Protein AF-0000000083209883 (afdb_homodimer)

Radius of gyration: 36.3 Å; Cα contacts (8 Å, |Δi|>4): 2370; chains: 2; bounding box: 88×100×127 Å

Solvent-accessible surface area (backbone atoms only — not comparable to full-atom values): 77616 Å² total; per-residue (Å²): 137,83,76,78,74,80,66,80,69,80,66,53,58,49,56,51,51,27,48,61,36,44,75,73,72,37,66,43,57,63,56,44,74,67,41,57,69,65,57,33,43,52,52,49,49,51,47,49,50,51,49,53,57,46,39,75,71,46,84,61,83,65,32,64,48,44,60,61,19,46,62,45,52,48,49,30,54,75,56,65,49,59,70,67,45,45,64,54,44,38,41,37,51,60,72,66,64,85,51,58,62,60,54,44,50,46,44,37,45,43,45,63,72,52,56,75,68,85,64,71,46,53,63,82,67,67,39,64,56,70,53,74,77,81,67,79,63,73,85,55,48,63,64,21,51,51,59,62,41,50,41,25,29,24,34,44,15,76,62,41,66,58,49,54,50,56,72,65,65,54,75,50,71,67,72,46,55,86,40,48,66,60,51,50,51,59,57,68,50,82,79,88,55,41,41,49,70,51,41,49,53,57,50,46,54,52,52,50,48,51,49,50,52,48,41,69,73,37,69,84,53,81,75,54,45,41,85,44,64,57,92,54,61,42,36,94,56,95,67,87,49,71,55,59,32,27,38,26,54,36,62,93,69,80,77,52,40,49,70,36,59,54,31,49,37,27,69,32,46,39,64,88,42,44,66,58,29,52,53,55,41,48,56,51,48,34,51,34,45,57,58,34,79,58,48,59,28,42,42,34,39,33,29,18,38,58,29,34,29,50,35,41,34,30,41,56,28,32,44,21,22,44,80,39,46,35,70,74,43,71,66,40,36,48,52,51,50,46,50,52,48,43,70,60,65,53,57,60,51,80,49,21,34,49,73,66,54,42,71,39,58,48,98,82,40,88,64,60,56,69,40,43,30,38,74,42,80,49,92,95,43,76,41,49,33,34,49,42,61,95,65,38,66,69,40,73,48,45,47,59,53,47,41,58,40,34,27,32,37,26,20,38,66,97,35,79,84,48,49,28,28,41,36,38,33,34,36,55,69,89,54,80,61,40,50,61,56,34,42,52,43,41,74,67,62,40,48,12,45,55,35,56,69,44,61,48,71,42,60,56,95,90,32,67,40,26,42,50,61,49,74,52,59,58,64,75,52,44,83,18,54,52,41,55,86,62,92,63,88,80,78,76,58,75,50,69,81,71,57,58,29,28,39,32,39,35,35,27,51,58,73,62,38,50,50,68,68,58,90,44,66,66,57,43,48,50,34,50,44,37,30,53,52,12,50,53,39,36,41,74,71,31,32,42,53,58,48,50,38,61,85,27,33,27,34,21,89,82,52,84,46,81,53,51,30,9,23,34,52,78,52,73,71,35,42,62,43,77,73,78,56,69,65,64,30,64,47,44,52,47,51,74,83,24,51,23,51,49,51,45,62,63,72,48,60,73,48,73,62,39,38,53,44,4,49,53,43,36,52,52,48,38,34,26,50,34,58,66,91,54,41,49,78,73,39,48,73,59,64,48,46,71,76,42,51,50,59,60,42,25,43,38,49,50,39,37,48,75,39,46,65,68,55,51,70,44,29,13,66,77,42,53,71,34,59,46,58,52,49,30,51,48,53,52,32,54,52,67,66,36,93,55,48,82,76,48,53,67,72,58,50,52,50,57,55,49,49,42,44,51,53,28,60,59,51,51,65,54,73,76,96,135,84,75,76,74,78,66,78,69,79,67,52,58,48,54,50,51,27,47,60,36,44,74,71,72,36,67,45,57,63,55,42,73,68,41,58,66,66,57,31,43,53,52,49,50,50,47,47,50,50,49,53,56,46,41,74,69,46,83,64,81,64,33,63,48,45,60,62,17,45,62,46,53,48,50,30,53,74,55,64,48,57,69,66,44,46,65,54,44,38,40,38,51,59,72,66,62,85,51,57,61,59,54,41,51,46,44,36,45,43,45,65,72,52,57,73,67,84,63,71,46,54,63,84,66,68,40,63,54,69,53,74,77,80,68,79,61,72,84,55,48,64,64,20,51,51,59,61,40,49,41,27,29,24,33,43,14,75,62,41,65,59,49,54,49,57,73,64,65,56,75,46,69,66,73,46,54,85,41,48,65,59,50,51,50,59,57,68,50,82,80,88,54,40,42,51,69,51,40,48,54,55,50,48,53,52,52,50,50,52,51,49,51,49,43,69,73,37,72,86,54,82,74,56,45,39,84,43,63,57,90,52,61,43,36,93,56,93,66,86,48,69,54,59,31,28,38,24,54,37,56,98,68,83,76,52,39,49,72,36,58,54,32,50,36,27,66,32,46,39,65,88,39,45,63,59,31,51,53,55,41,48,56,52,49,34,52,35,45,56,57,34,79,58,48,59,28,43,42,36,38,31,28,19,37,58,28,33,29,50,35,42,34,30,41,54,27,31,45,21,24,45,79,39,46,37,70,76,41,71,64,40,36,48,52,51,50,46,51,52,48,43,71,61,65,51,59,60,51,80,49,21,35,49,73,66,55,41,72,37,58,48,99,84,39,89,66,60,55,71,42,41,30,38,74,40,80,47,91,92,42,78,41,50,33,34,48,41,61,93,65,37,67,68,40,73,46,47,46,56,53,47,41,59,40,33,28,32,36,26,20,37,65,98,34,79,83,48,48,29,27,41,36,38,32,33,37,54,69,89,53,78,60,43,50,60,54,34,42,53,42,42,73,67,61,40,46,12,43,55,35,54,70,43,62,46,69,42,60,59,95,89,32,67,40,26,44,50,62,49,73,52,59,57,64,74,50,39,81,19,54,52,41,56,88,60,94,63,88,82,76,73,55,74,50,70,81,70,55,57,28,30,38,32,38,33,35,27,50,58,74,63,40,49,50,67,68,57,89,44,65,65,57,45,47,50,35,50,44,36,30,52,51,13,49,52,40,36,40,74,73,32,31,43,54,58,49,51,39,62,86,26,32,28,35,21,90,82,49,85,45,80,52,52,30,10,23,34,52,77,50,73,73,34,40,63,42,78,73,77,55,69,63,66,31,63,47,43,53,48,52,74,84,24,49,23,53,49,51,44,62,64,75,48,60,72,48,74,62,39,38,54,44,6,48,53,42,36,52,50,47,38,34,26,49,34,60,65,92,53,40,47,78,71,41,50,73,60,62,49,47,74,76,42,52,50,59,59,42,26,44,40,49,50,38,37,49,75,38,45,64,67,54,52,71,43,28,13,65,78,42,53,72,34,58,45,58,52,51,30,52,49,51,52,32,53,53,66,66,36,94,57,48,83,76,49,54,68,71,57,50,51,48,57,54,49,47,42,44,50,53,29,60,59,52,50,65,54,72,77,96

pLDDT: mean 81.09, std 17.44, range [23.09, 98.75]

Secondary structure (DSSP, 8-state):
------------HHHHHHHHHHTTT--SHHHHHTS-HHHHHHHHHHHHHHHHHHHHH--STHHHHHHHHHHHHHHHHHTT--GGGHHHHHHHHSS----HHHHHHHHHHHHHHS---------SS--TTTS-TT---GGGHHHHHHHHHTTTEEEEETTHHHHHHHHTT--HHHHHGGGHHHHHHHHHS-----SHHHHHHHHHHHHHHHHHHHHHH-TTS---EEEE--SSPPBSSSS-----EEEEE--SS---BGGGEEEEEEEESSGGGHHHHHHHHHHHHHHHHHH-TTBSEEEEEEEETTEEEEEEEETTEEEEE--EETTT-HHHHHHHHHHHHHHHHS-TTTTTB-TTEEEE--SS-SSS-SEEEEEE--TTS-EEEEE-STT--SEE--SSSS---EEEEEEETTEEEEEEEEEEEEEETTSPPHHHHHHHHHHTT-TTBPPEEEEEE-EETTEE-BIIIIISTT---TTSEE--SS-----SSS-TT---EEEEEEEES---EEGGG--SHHHHHHHHHHHHHHHHHHHHTTEE-----GGGEEE-TT---TTTSEEE---TT-EESS---HHHHT---S-GGGS-HHHHTT-S---HHHHHHHHHHHHHHHHHH-SGGG--GGGHHHHGGGGS-HHHHHHHHHHHHH-THHHHTTS-HHHHT-HHHHHHHHHHHHHHT-TTTTTS-HHHHHHHHHHHHHHHHHHHHHHT-/------------HHHHHHHHHHTTT--SHHHHHTS-HHHHHHHHHHHHHHHHHHHHH--STHHHHHHHHHHHHHHHHHTT--GGGHHHHHHHHSS---SHHHHHHHHHHHHHHS---------SS--TTTS-TT---GGGHHHHHHHHHTTTEEEEETTHHHHHHHHTT--HHHHHGGGHHHHHHHHHS-----SHHHHHHHHHHHHHHHHHHHHHH-TTS---EEEE--SSPPBSSSS-----EEEEE--SS---BGGGEEEEEEEESSGGGHHHHHHHHHHHHHHHHHH-TTBSEEEEEEEETTEEEEEEEETTEEEEE--EETTT-HHHHHHHHHHHHHHHHS-TTTTTB-TTEEEE--SS-SSS-SEEEEEE--TTS-EEEEE-STT--SEE--SSSS---EEEEEEETTEEEEEEEEEEEEEETTSPPHHHHHHHHHHTT-TTBPPEEEEEE-EETTEE-BIIIIISTT---TTSEE--SS-----SSS-TT---EEEEEEEES---EEGGG--SHHHHHHHHHHHHHHHHHHHHTTEE-----GGGEEE-TT---TTTSEEE---TT-EESS---HHHHT---S-GGGS-HHHHTT-S---HHHHHHHHHHHHHHHHHH-SGGG--GGGHHHHGGGGS-HHHHHHHHHHHHH-THHHHTTS-HHHHT-HHHHHHHHHHHHHHT-TTTTTS-HHHHHHHHHHHHHHHHHHHHHHT-

Organism: NCBI:txid56615

Structure (mmCIF, N/CA/C/O backbone):
data_AF-0000000083209883-model_v1
#
loop_
_entity.id
_entity.type
_entity.pdbx_description
1 polymer 'Fungal-type protein kinase domain-containing protein'
#
loop_
_atom_site.group_PDB
_atom_site.id
_atom_site.type_symbol
_atom_site.label_atom_id
_atom_site.label_alt_id
_atom_site.label_comp_id
_atom_site.label_asym_id
_atom_site.label_entity_id
_atom_site.label_seq_id
_atom_site.pdbx_PDB_ins_code
_atom_site.Cartn_x
_atom_site.Cartn_y
_atom_site.Cartn_z
_atom_site.occupancy
_atom_site.B_iso_or_equiv
_atom_site.auth_seq_id
_atom_site.auth_comp_id
_atom_site.auth_asym_id
_atom_site.auth_atom_id
_atom_site.pdbx_PDB_model_num
ATOM 1 N N . MET A 1 1 ? 6.473 0.546 66.125 1 23.17 1 MET A N 1
ATOM 2 C CA . MET A 1 1 ? 6.062 -0.687 65.438 1 23.17 1 MET A CA 1
ATOM 3 C C . MET A 1 1 ? 6.309 -0.606 63.969 1 23.17 1 MET A C 1
ATOM 5 O O . MET A 1 1 ? 5.859 0.335 63.312 1 23.17 1 MET A O 1
ATOM 9 N N . ASP A 1 2 ? 7.434 -1.221 63.438 1 25.31 2 ASP A N 1
ATOM 10 C CA . ASP A 1 2 ? 8.203 -1.199 62.219 1 25.31 2 ASP A CA 1
ATOM 11 C C . ASP A 1 2 ? 7.41 -1.806 61.062 1 25.31 2 ASP A C 1
ATOM 13 O O . ASP A 1 2 ? 6.941 -2.941 61.156 1 25.31 2 ASP A O 1
ATOM 17 N N . GLN A 1 3 ? 6.598 -1.039 60.344 1 27.09 3 GLN A N 1
ATOM 18 C CA . GLN A 1 3 ? 5.707 -1.506 59.281 1 27.09 3 GLN A CA 1
ATOM 19 C C . GLN A 1 3 ? 6.477 -2.275 58.219 1 27.09 3 GLN A C 1
ATOM 21 O O . GLN A 1 3 ? 7.496 -1.797 57.719 1 27.09 3 GLN A O 1
ATOM 26 N N . PRO A 1 4 ? 6.395 -3.662 58.25 1 25.89 4 PRO A N 1
ATOM 27 C CA . PRO A 1 4 ? 7.191 -4.531 57.375 1 25.89 4 PRO A CA 1
ATOM 28 C C . PRO A 1 4 ? 7.102 -4.133 55.906 1 25.89 4 PRO A C 1
ATOM 30 O O . PRO A 1 4 ? 6.059 -3.658 55.469 1 25.89 4 PRO A O 1
ATOM 33 N N . ALA A 1 5 ? 8.219 -3.688 55.344 1 28.86 5 ALA A N 1
ATOM 34 C CA . ALA A 1 5 ? 8.508 -3.336 53.969 1 28.86 5 ALA A CA 1
ATOM 35 C C . ALA A 1 5 ? 8.047 -4.434 53 1 28.86 5 ALA A C 1
ATOM 37 O O . ALA A 1 5 ? 8.406 -5.602 53.156 1 28.86 5 ALA A O 1
ATOM 38 N N . ILE A 1 6 ? 6.836 -4.395 52.562 1 25.73 6 ILE A N 1
ATOM 39 C CA . ILE A 1 6 ? 6.301 -5.332 51.562 1 25.73 6 ILE A CA 1
ATOM 40 C C . ILE A 1 6 ? 7.258 -5.43 50.375 1 25.73 6 ILE A C 1
ATOM 42 O O . ILE A 1 6 ? 7.438 -4.465 49.656 1 25.73 6 ILE A O 1
ATOM 46 N N . VAL A 1 7 ? 8.453 -6.008 50.656 1 26.98 7 VAL A N 1
ATOM 47 C CA . VAL A 1 7 ? 9.367 -6.309 49.562 1 26.98 7 VAL A CA 1
ATOM 48 C C . VAL A 1 7 ? 8.625 -7.055 48.469 1 26.98 7 VAL A C 1
ATOM 50 O O . VAL A 1 7 ? 8.047 -8.117 48.719 1 26.98 7 VAL A O 1
ATOM 53 N N . LEU A 1 8 ? 8.016 -6.402 47.656 1 30.52 8 LEU A N 1
ATOM 54 C CA . LEU A 1 8 ? 7.449 -7.055 46.5 1 30.52 8 LEU A CA 1
ATOM 55 C C . LEU A 1 8 ? 8.422 -8.078 45.906 1 30.52 8 LEU A C 1
ATOM 57 O O . LEU A 1 8 ? 9.492 -7.711 45.406 1 30.52 8 LEU A O 1
ATOM 61 N N . VAL A 1 9 ? 8.656 -9.125 46.656 1 34.56 9 VAL A N 1
ATOM 62 C CA . VAL A 1 9 ? 9.508 -10.258 46.312 1 34.56 9 VAL A CA 1
ATOM 63 C C . VAL A 1 9 ? 9.258 -10.641 44.844 1 34.56 9 VAL A C 1
ATOM 65 O O . VAL A 1 9 ? 8.117 -10.891 44.438 1 34.56 9 VAL A O 1
ATOM 68 N N . LYS A 1 10 ? 10.125 -10.297 44.031 1 49.69 10 LYS A N 1
ATOM 69 C CA . LYS A 1 10 ? 10.203 -10.703 42.625 1 49.69 10 LYS A CA 1
ATOM 70 C C . LYS A 1 10 ? 10.047 -12.219 42.5 1 49.69 10 LYS A C 1
ATOM 72 O O . LYS A 1 10 ? 10.859 -12.984 43.031 1 49.69 10 LYS A O 1
ATOM 77 N N . GLN A 1 11 ? 8.922 -12.695 42.375 1 59.22 11 GLN A N 1
ATOM 78 C CA . GLN A 1 11 ? 8.68 -14.125 42.219 1 59.22 11 GLN A CA 1
ATOM 79 C C . GLN A 1 11 ? 9.359 -14.656 40.969 1 59.22 11 GLN A C 1
ATOM 81 O O . GLN A 1 11 ? 9.352 -13.992 39.906 1 59.22 11 GLN A O 1
ATOM 86 N N . PRO A 1 12 ? 10.156 -15.68 41.125 1 69 12 PRO A N 1
ATOM 87 C CA . PRO A 1 12 ? 10.797 -16.328 39.969 1 69 12 PRO A CA 1
ATOM 88 C C . PRO A 1 12 ? 9.805 -16.672 38.875 1 69 12 PRO A C 1
ATOM 90 O O . PRO A 1 12 ? 8.625 -16.922 39.156 1 69 12 PRO A O 1
ATOM 93 N N . LEU A 1 13 ? 10.203 -16.594 37.719 1 76 13 LEU A N 1
ATOM 94 C CA . LEU A 1 13 ? 9.367 -16.781 36.562 1 76 13 LEU A CA 1
ATOM 95 C C . LEU A 1 13 ? 8.617 -18.109 36.625 1 76 13 LEU A C 1
ATOM 97 O O . LEU A 1 13 ? 7.43 -18.188 36.312 1 76 13 LEU A O 1
ATOM 101 N N . HIS A 1 14 ? 9.305 -19.078 37.094 1 75.5 14 HIS A N 1
ATOM 102 C CA . HIS A 1 14 ? 8.672 -20.391 37.125 1 75.5 14 HIS A CA 1
ATOM 103 C C . HIS A 1 14 ? 7.5 -20.406 38.094 1 75.5 14 HIS A C 1
ATOM 105 O O . HIS A 1 14 ? 6.477 -21.047 37.844 1 75.5 14 HIS A O 1
ATOM 111 N N . ASN A 1 15 ? 7.668 -19.641 39.125 1 76.19 15 ASN A N 1
ATOM 112 C CA . ASN A 1 15 ? 6.566 -19.547 40.094 1 76.19 15 ASN A CA 1
ATOM 113 C C . ASN A 1 15 ? 5.418 -18.703 39.531 1 76.19 15 ASN A C 1
ATOM 115 O O . ASN A 1 15 ? 4.25 -19.047 39.75 1 76.19 15 ASN A O 1
ATOM 119 N N . THR A 1 16 ? 5.859 -17.703 38.844 1 77 16 THR A N 1
ATOM 120 C CA . THR A 1 16 ? 4.848 -16.828 38.25 1 77 16 THR A CA 1
ATOM 121 C C . THR A 1 16 ? 4.027 -17.562 37.219 1 77 16 THR A C 1
ATOM 123 O O . THR A 1 16 ? 2.807 -17.406 37.156 1 77 16 THR A O 1
ATOM 126 N N . LEU A 1 17 ? 4.617 -18.359 36.5 1 80.5 17 LEU A N 1
ATOM 127 C CA . LEU A 1 17 ? 3.957 -19.156 35.469 1 80.5 17 LEU A CA 1
ATOM 128 C C . LEU A 1 17 ? 3.07 -20.234 36.094 1 80.5 17 LEU A C 1
ATOM 130 O O . LEU A 1 17 ? 1.944 -20.453 35.625 1 80.5 17 LEU A O 1
ATOM 134 N N . ARG A 1 18 ? 3.607 -20.797 37.094 1 79.81 18 ARG A N 1
ATOM 135 C CA . ARG A 1 18 ? 2.838 -21.828 37.781 1 79.81 18 ARG A CA 1
ATOM 136 C C . ARG A 1 18 ? 1.589 -21.234 38.438 1 79.81 18 ARG A C 1
ATOM 138 O O . ARG A 1 18 ? 0.499 -21.797 38.312 1 79.81 18 ARG A O 1
ATOM 145 N N . ASN A 1 19 ? 1.811 -20.125 39 1 78.31 19 ASN A N 1
ATOM 146 C CA . ASN A 1 19 ? 0.684 -19.484 39.656 1 78.31 19 ASN A CA 1
ATOM 147 C C . ASN A 1 19 ? -0.374 -19.031 38.625 1 78.31 19 ASN A C 1
ATOM 149 O O . ASN A 1 19 ? -1.571 -19.094 38.906 1 78.31 19 ASN A O 1
ATOM 153 N N . ALA A 1 20 ? 0.081 -18.688 37.438 1 78.94 20 ALA A N 1
ATOM 154 C CA . ALA A 1 20 ? -0.844 -18.234 36.406 1 78.94 20 ALA A CA 1
ATOM 155 C C . ALA A 1 20 ? -1.755 -19.375 35.938 1 78.94 20 ALA A C 1
ATOM 157 O O . ALA A 1 20 ? -2.939 -19.156 35.688 1 78.94 20 ALA A O 1
ATOM 158 N N . LEU A 1 21 ? -1.259 -20.531 36 1 81.25 21 LEU A N 1
ATOM 159 C CA . LEU A 1 21 ? -2.027 -21.703 35.594 1 81.25 21 LEU A CA 1
ATOM 160 C C . LEU A 1 21 ? -2.852 -22.25 36.75 1 81.25 21 LEU A C 1
ATOM 162 O O . LEU A 1 21 ? -4.039 -22.547 36.562 1 81.25 21 LEU A O 1
ATOM 166 N N . THR A 1 22 ? -2.264 -22.297 37.938 1 80.88 22 THR A N 1
ATOM 167 C CA . THR A 1 22 ? -2.945 -22.906 39.062 1 80.88 22 THR A CA 1
ATOM 168 C C . THR A 1 22 ? -4.066 -22 39.562 1 80.88 22 THR A C 1
ATOM 170 O O . THR A 1 22 ? -5.059 -22.484 40.125 1 80.88 22 THR A O 1
ATOM 173 N N . SER A 1 23 ? -3.898 -20.734 39.344 1 77.75 23 SER A N 1
ATOM 174 C CA . SER A 1 23 ? -4.949 -19.812 39.75 1 77.75 23 SER A CA 1
ATOM 175 C C . SER A 1 23 ? -6.191 -19.969 38.875 1 77.75 23 SER A C 1
ATOM 177 O O . SER A 1 23 ? -7.301 -19.641 39.312 1 77.75 23 SER A O 1
ATOM 179 N N . GLU A 1 24 ? -6.012 -20.578 37.688 1 77.12 24 GLU A N 1
ATOM 180 C CA . GLU A 1 24 ? -7.133 -20.797 36.781 1 77.12 24 GLU A CA 1
ATOM 181 C C . GLU A 1 24 ? -7.641 -22.234 36.875 1 77.12 24 GLU A C 1
ATOM 183 O O . GLU A 1 24 ? -8.414 -22.688 36 1 77.12 24 GLU A O 1
ATOM 188 N N . GLY A 1 25 ? -7.137 -22.984 37.844 1 78.88 25 GLY A N 1
ATOM 189 C CA . GLY A 1 25 ? -7.594 -24.344 38.156 1 78.88 25 GLY A CA 1
ATOM 190 C C . GLY A 1 25 ? -6.852 -25.406 37.344 1 78.88 25 GLY A C 1
ATOM 191 O O . GLY A 1 25 ? -7.293 -26.547 37.281 1 78.88 25 GLY A O 1
ATOM 192 N N . ILE A 1 26 ? -5.766 -25 36.656 1 82.5 26 ILE A N 1
ATOM 193 C CA . ILE A 1 26 ? -4.996 -25.969 35.906 1 82.5 26 ILE A CA 1
ATOM 194 C C . ILE A 1 26 ? -3.805 -26.453 36.719 1 82.5 26 ILE A C 1
ATOM 196 O O . ILE A 1 26 ? -2.848 -25.719 36.938 1 82.5 26 ILE A O 1
ATOM 200 N N . ASN A 1 27 ? -3.938 -27.703 37.062 1 81.44 27 ASN A N 1
ATOM 201 C CA . ASN A 1 27 ? -2.926 -28.203 38 1 81.44 27 ASN A CA 1
ATOM 202 C C . ASN A 1 27 ? -2.066 -29.297 37.344 1 81.44 27 ASN A C 1
ATOM 204 O O . ASN A 1 27 ? -1.02 -29.656 37.875 1 81.44 27 ASN A O 1
ATOM 208 N N . THR A 1 28 ? -2.535 -29.859 36.312 1 82.56 28 THR A N 1
ATOM 209 C CA . THR A 1 28 ? -1.768 -30.891 35.625 1 82.56 28 THR A CA 1
ATOM 210 C C . THR A 1 28 ? -1.645 -30.547 34.125 1 82.56 28 THR A C 1
ATOM 212 O O . THR A 1 28 ? -2.428 -29.766 33.594 1 82.56 28 THR A O 1
ATOM 215 N N . VAL A 1 29 ? -0.607 -31.078 33.5 1 81.44 29 VAL A N 1
ATOM 216 C CA . VAL A 1 29 ? -0.355 -30.891 32.062 1 81.44 29 VAL A CA 1
ATOM 217 C C . VAL A 1 29 ? -1.533 -31.438 31.266 1 81.44 29 VAL A C 1
ATOM 219 O O . VAL A 1 29 ? -1.968 -30.812 30.281 1 81.44 29 VAL A O 1
ATOM 222 N N . GLU A 1 30 ? -2.068 -32.5 31.75 1 80.38 30 GLU A N 1
ATOM 223 C CA . GLU A 1 30 ? -3.193 -33.156 31.078 1 80.38 30 GLU A CA 1
ATOM 224 C C . GLU A 1 30 ? -4.445 -32.281 31.141 1 80.38 30 GLU A C 1
ATOM 226 O O . GLU A 1 30 ? -5.215 -32.219 30.188 1 80.38 30 GLU A O 1
ATOM 231 N N . GLU A 1 31 ? -4.598 -31.625 32.188 1 81.19 31 GLU A N 1
ATOM 232 C CA . GLU A 1 31 ? -5.754 -30.75 32.344 1 81.19 31 GLU A CA 1
ATOM 233 C C . GLU A 1 31 ? -5.719 -29.594 31.359 1 81.19 31 GLU A C 1
ATOM 235 O O . GLU A 1 31 ? -6.75 -29.203 30.797 1 81.19 31 GLU A O 1
ATOM 240 N N . LEU A 1 32 ? -4.508 -29.062 31.141 1 81.31 32 LEU A N 1
ATOM 241 C CA . LEU A 1 32 ? -4.383 -27.922 30.219 1 81.31 32 LEU A CA 1
ATOM 242 C C . LEU A 1 32 ? -4.637 -28.359 28.781 1 81.31 32 LEU A C 1
ATOM 244 O O . LEU A 1 32 ? -5.387 -27.719 28.062 1 81.31 32 LEU A O 1
ATOM 248 N N . PHE A 1 33 ? -4.137 -29.484 28.484 1 78.81 33 PHE A N 1
ATOM 249 C CA . PHE A 1 33 ? -4.172 -29.891 27.094 1 78.81 33 PHE A CA 1
ATOM 250 C C . PHE A 1 33 ? -5.406 -30.734 26.812 1 78.81 33 PHE A C 1
ATOM 252 O O . PHE A 1 33 ? -5.625 -31.172 25.672 1 78.81 33 PHE A O 1
ATOM 259 N N . SER A 1 34 ? -6.277 -30.953 27.844 1 75 34 SER A N 1
ATOM 260 C CA . SER A 1 34 ? -7.594 -31.578 27.688 1 75 34 SER A CA 1
ATOM 261 C C . SER A 1 34 ? -8.672 -30.516 27.484 1 75 34 SER A C 1
ATOM 263 O O . SER A 1 34 ? -9.82 -30.844 27.172 1 75 34 SER A O 1
ATOM 265 N N . LEU A 1 35 ? -8.273 -29.219 27.625 1 74.94 35 LEU A N 1
ATOM 266 C CA . LEU A 1 35 ? -9.211 -28.125 27.406 1 74.94 35 LEU A CA 1
ATOM 267 C C . LEU A 1 35 ? -9.453 -27.906 25.922 1 74.94 35 LEU A C 1
ATOM 269 O O . LEU A 1 35 ? -8.734 -28.453 25.078 1 74.94 35 LEU A O 1
ATOM 273 N N . ASP A 1 36 ? -10.562 -27.266 25.641 1 70.06 36 ASP A N 1
ATOM 274 C CA . ASP A 1 36 ? -10.781 -26.922 24.234 1 70.06 36 ASP A CA 1
ATOM 275 C C . ASP A 1 36 ? -9.641 -26.047 23.703 1 70.06 36 ASP A C 1
ATOM 277 O O . ASP A 1 36 ? -8.953 -25.375 24.469 1 70.06 36 ASP A O 1
ATOM 281 N N . LYS A 1 37 ? -9.32 -26.125 22.484 1 66.38 37 LYS A N 1
ATOM 282 C CA . LYS A 1 37 ? -8.156 -25.531 21.828 1 66.38 37 LYS A CA 1
ATOM 283 C C . LYS A 1 37 ? -8.086 -24.031 22.094 1 66.38 37 LYS A C 1
ATOM 285 O O . LYS A 1 37 ? -7 -23.469 22.25 1 66.38 37 LYS A O 1
ATOM 290 N N . ARG A 1 38 ? -9.227 -23.516 22.141 1 68.5 38 ARG A N 1
ATOM 291 C CA . ARG A 1 38 ? -9.258 -22.078 22.391 1 68.5 38 ARG A CA 1
ATOM 292 C C . ARG A 1 38 ? -8.766 -21.75 23.797 1 68.5 38 ARG A C 1
ATOM 294 O O . ARG A 1 38 ? -7.969 -20.828 23.984 1 68.5 38 ARG A O 1
ATOM 301 N N . ASP A 1 39 ? -9.289 -22.531 24.625 1 74.44 39 ASP A N 1
ATOM 302 C CA . ASP A 1 39 ? -8.914 -22.312 26.016 1 74.44 39 ASP A CA 1
ATOM 303 C C . ASP A 1 39 ? -7.438 -22.641 26.234 1 74.44 39 ASP A C 1
ATOM 305 O O . ASP A 1 39 ? -6.738 -21.922 26.953 1 74.44 39 ASP A O 1
ATOM 309 N N . THR A 1 40 ? -7.031 -23.609 25.578 1 79.38 40 THR A N 1
ATOM 310 C CA . THR A 1 40 ? -5.621 -23.969 25.672 1 79.38 40 THR A CA 1
ATOM 311 C C . THR A 1 40 ? -4.734 -22.859 25.125 1 79.38 40 THR A C 1
ATOM 313 O O . THR A 1 40 ? -3.736 -22.484 25.734 1 79.38 40 THR A O 1
ATOM 316 N N . LYS A 1 41 ? -5.109 -22.406 24.062 1 77.75 41 LYS A N 1
ATOM 317 C CA . LYS A 1 41 ? -4.371 -21.297 23.453 1 77.75 41 LYS A CA 1
ATOM 318 C C . LYS A 1 41 ? -4.336 -20.094 24.375 1 77.75 41 LYS A C 1
ATOM 320 O O . LYS A 1 41 ? -3.283 -19.469 24.562 1 77.75 41 LYS A O 1
ATOM 325 N N . ASP A 1 42 ? -5.461 -19.781 24.891 1 76.62 42 ASP A N 1
ATOM 326 C CA . ASP A 1 42 ? -5.535 -18.625 25.75 1 76.62 42 ASP A CA 1
ATOM 327 C C . ASP A 1 42 ? -4.594 -18.766 26.953 1 76.62 42 ASP A C 1
ATOM 329 O O . ASP A 1 42 ? -3.926 -17.797 27.344 1 76.62 42 ASP A O 1
ATOM 333 N N . HIS A 1 43 ? -4.496 -19.891 27.438 1 79.75 43 HIS A N 1
ATOM 334 C CA . HIS A 1 43 ? -3.619 -20.125 28.578 1 79.75 43 HIS A CA 1
ATOM 335 C C . HIS A 1 43 ? -2.152 -20.094 28.172 1 79.75 43 HIS A C 1
ATOM 337 O O . HIS A 1 43 ? -1.31 -19.547 28.891 1 79.75 43 HIS A O 1
ATOM 343 N N . LEU A 1 44 ? -1.955 -20.547 27 1 80.75 44 LEU A N 1
ATOM 344 C CA . LEU A 1 44 ? -0.574 -20.547 26.531 1 80.75 44 LEU A CA 1
ATOM 345 C C . LEU A 1 44 ? -0.139 -19.156 26.109 1 80.75 44 LEU A C 1
ATOM 347 O O . LEU A 1 44 ? 1.014 -18.766 26.328 1 80.75 44 LEU A O 1
ATOM 351 N N . VAL A 1 45 ? -1.053 -18.469 25.594 1 77.75 45 VAL A N 1
ATOM 352 C CA . VAL A 1 45 ? -0.775 -17.062 25.266 1 77.75 45 VAL A CA 1
ATOM 353 C C . VAL A 1 45 ? -0.517 -16.281 26.547 1 77.75 45 VAL A C 1
ATOM 355 O O . VAL A 1 45 ? 0.37 -15.43 26.594 1 77.75 45 VAL A O 1
ATOM 358 N N . MET A 1 46 ? -1.252 -16.578 27.547 1 75.44 46 MET A N 1
ATOM 359 C CA . MET A 1 46 ? -1.023 -15.969 28.859 1 75.44 46 MET A CA 1
ATOM 360 C C . MET A 1 46 ? 0.385 -16.266 29.359 1 75.44 46 MET A C 1
ATOM 362 O O . MET A 1 46 ? 1.071 -15.383 29.859 1 75.44 46 MET A O 1
ATOM 366 N N . LEU A 1 47 ? 0.796 -17.469 29.172 1 78.69 47 LEU A N 1
ATOM 367 C CA . LEU A 1 47 ? 2.143 -17.844 29.594 1 78.69 47 LEU A CA 1
ATOM 368 C C . LEU A 1 47 ? 3.193 -17.078 28.797 1 78.69 47 LEU A C 1
ATOM 370 O O . LEU A 1 47 ? 4.164 -16.562 29.359 1 78.69 47 LEU A O 1
ATOM 374 N N . GLN A 1 48 ? 2.84 -17.047 27.578 1 77.62 48 GLN A N 1
ATOM 375 C CA . GLN A 1 48 ? 3.746 -16.312 26.688 1 77.62 48 GLN A CA 1
ATOM 376 C C . GLN A 1 48 ? 3.854 -14.844 27.094 1 77.62 48 GLN A C 1
ATOM 378 O O . GLN A 1 48 ? 4.945 -14.273 27.078 1 77.62 48 GLN A O 1
ATOM 383 N N . THR A 1 49 ? 2.781 -14.227 27.391 1 73.69 49 THR A N 1
ATOM 384 C CA . THR A 1 49 ? 2.742 -12.828 27.797 1 73.69 49 THR A CA 1
ATOM 385 C C . THR A 1 49 ? 3.521 -12.633 29.109 1 73.69 49 THR A C 1
ATOM 387 O O . THR A 1 49 ? 4.246 -11.648 29.25 1 73.69 49 THR A O 1
ATOM 390 N N . ILE A 1 50 ? 3.396 -13.547 29.984 1 71.81 50 ILE A N 1
ATOM 391 C CA . ILE A 1 50 ? 4.113 -13.492 31.25 1 71.81 50 ILE A CA 1
ATOM 392 C C . ILE A 1 50 ? 5.613 -13.602 31 1 71.81 50 ILE A C 1
ATOM 394 O O . ILE A 1 50 ? 6.402 -12.852 31.578 1 71.81 50 ILE A O 1
ATOM 398 N N . ILE A 1 51 ? 5.855 -14.445 30.094 1 72.88 51 ILE A N 1
ATOM 399 C CA . ILE A 1 51 ? 7.266 -14.625 29.766 1 72.88 51 ILE A CA 1
ATOM 400 C C . ILE A 1 51 ? 7.816 -13.352 29.141 1 72.88 51 ILE A C 1
ATOM 402 O O . ILE A 1 51 ? 8.898 -12.891 29.5 1 72.88 51 ILE A O 1
ATOM 406 N N . LYS A 1 52 ? 7.039 -12.844 28.266 1 70.38 52 LYS A N 1
ATOM 407 C CA . LYS A 1 52 ? 7.43 -11.609 27.578 1 70.38 52 LYS A CA 1
ATOM 408 C C . LYS A 1 52 ? 7.613 -10.469 28.578 1 70.38 52 LYS A C 1
ATOM 410 O O . LYS A 1 52 ? 8.578 -9.703 28.484 1 70.38 52 LYS A O 1
ATOM 415 N N . LEU A 1 53 ? 6.758 -10.258 29.484 1 65.81 53 LEU A N 1
ATOM 416 C CA . LEU A 1 53 ? 6.805 -9.203 30.484 1 65.81 53 LEU A CA 1
ATOM 417 C C . LEU A 1 53 ? 8 -9.383 31.422 1 65.81 53 LEU A C 1
ATOM 419 O O . LEU A 1 53 ? 8.633 -8.406 31.812 1 65.81 53 LEU A O 1
ATOM 423 N N . GLN A 1 54 ? 8.227 -10.57 31.672 1 61.12 54 GLN A N 1
ATOM 424 C CA . GLN A 1 54 ? 9.312 -10.828 32.625 1 61.12 54 GLN A CA 1
ATOM 425 C C . GLN A 1 54 ? 10.672 -10.672 31.938 1 61.12 54 GLN A C 1
ATOM 427 O O . GLN A 1 54 ? 11.656 -10.305 32.594 1 61.12 54 GLN A O 1
ATOM 432 N N . ILE A 1 55 ? 10.57 -11.023 30.672 1 62.25 55 ILE A N 1
ATOM 433 C CA . ILE A 1 55 ? 11.797 -10.812 29.906 1 62.25 55 ILE A CA 1
ATOM 434 C C . ILE A 1 55 ? 12.172 -9.328 29.922 1 62.25 55 ILE A C 1
ATOM 436 O O . ILE A 1 55 ? 13.344 -8.977 30.031 1 62.25 55 ILE A O 1
ATOM 440 N N . LYS A 1 56 ? 11.297 -8.516 29.812 1 59.5 56 LYS A N 1
ATOM 441 C CA . LYS A 1 56 ? 11.555 -7.078 29.812 1 59.5 56 LYS A CA 1
ATOM 442 C C . LYS A 1 56 ? 12.164 -6.641 31.141 1 59.5 56 LYS A C 1
ATOM 444 O O . LYS A 1 56 ? 12.93 -5.672 31.188 1 59.5 56 LYS A O 1
ATOM 449 N N . GLN A 1 57 ? 11.914 -7.32 32.188 1 54.53 57 GLN A N 1
ATOM 450 C CA . GLN A 1 57 ? 12.383 -6.961 33.531 1 54.53 57 GLN A CA 1
ATOM 451 C C . GLN A 1 57 ? 13.68 -7.684 33.844 1 54.53 57 GLN A C 1
ATOM 453 O O . GLN A 1 57 ? 14.312 -7.395 34.875 1 54.53 57 GLN A O 1
ATOM 458 N N . SER A 1 58 ? 13.875 -8.703 33.094 1 52.22 58 SER A N 1
ATOM 459 C CA . SER A 1 58 ? 15.031 -9.508 33.469 1 52.22 58 SER A CA 1
ATOM 460 C C . SER A 1 58 ? 16.312 -8.93 32.875 1 52.22 58 SER A C 1
ATOM 462 O O . SER A 1 58 ? 16.297 -8.32 31.812 1 52.22 58 SER A O 1
ATOM 464 N N . ASN A 1 59 ? 17.328 -8.664 33.719 1 49 59 ASN A N 1
ATOM 465 C CA . ASN A 1 59 ? 18.609 -8.031 33.375 1 49 59 ASN A CA 1
ATOM 466 C C . ASN A 1 59 ? 19.406 -8.875 32.406 1 49 59 ASN A C 1
ATOM 468 O O . ASN A 1 59 ? 20.422 -8.422 31.875 1 49 59 ASN A O 1
ATOM 472 N N . SER A 1 60 ? 19.797 -10.242 32.75 1 48.09 60 SER A N 1
ATOM 473 C CA . SER A 1 60 ? 21.016 -10.922 32.312 1 48.09 60 SER A CA 1
ATOM 474 C C . SER A 1 60 ? 20.844 -11.523 30.922 1 48.09 60 SER A C 1
ATOM 476 O O . SER A 1 60 ? 19.75 -11.484 30.359 1 48.09 60 SER A O 1
ATOM 478 N N . ASP A 1 61 ? 21.828 -12.445 30.469 1 52.16 61 ASP A N 1
ATOM 479 C CA . ASP A 1 61 ? 22.109 -13.297 29.312 1 52.16 61 ASP A CA 1
ATOM 480 C C . ASP A 1 61 ? 20.875 -14.109 28.906 1 52.16 61 ASP A C 1
ATOM 482 O O . ASP A 1 61 ? 20.766 -14.531 27.75 1 52.16 61 ASP A O 1
ATOM 486 N N . SER A 1 62 ? 20.047 -14.344 29.766 1 52.06 62 SER A N 1
ATOM 487 C CA . SER A 1 62 ? 18.828 -15.133 29.594 1 52.06 62 SER A CA 1
ATOM 488 C C . SER A 1 62 ? 17.781 -14.367 28.812 1 52.06 62 SER A C 1
ATOM 490 O O . SER A 1 62 ? 16.859 -14.969 28.234 1 52.06 62 SER A O 1
ATOM 492 N N . LYS A 1 63 ? 17.859 -13.18 28.766 1 57.31 63 LYS A N 1
ATOM 493 C CA . LYS A 1 63 ? 16.953 -12.289 28.031 1 57.31 63 LYS A CA 1
ATOM 494 C C . LYS A 1 63 ? 17.062 -12.523 26.531 1 57.31 63 LYS A C 1
ATOM 496 O O . LYS A 1 63 ? 16.047 -12.562 25.828 1 57.31 63 LYS A O 1
ATOM 501 N N . SER A 1 64 ? 18.25 -12.664 26.094 1 56.38 64 SER A N 1
ATOM 502 C CA . SER A 1 64 ? 18.484 -12.82 24.672 1 56.38 64 SER A CA 1
ATOM 503 C C . SER A 1 64 ? 17.875 -14.125 24.156 1 56.38 64 SER A C 1
ATOM 505 O O . SER A 1 64 ? 17.328 -14.164 23.047 1 56.38 64 SER A O 1
ATOM 507 N N . ARG A 1 65 ? 17.906 -15.148 25 1 54.5 65 ARG A N 1
ATOM 508 C CA . ARG A 1 65 ? 17.422 -16.469 24.594 1 54.5 65 ARG A CA 1
ATOM 509 C C . ARG A 1 65 ? 15.898 -16.484 24.516 1 54.5 65 ARG A C 1
ATOM 511 O O . ARG A 1 65 ? 15.328 -17.047 23.578 1 54.5 65 ARG A O 1
ATOM 518 N N . LEU A 1 66 ? 15.383 -15.812 25.422 1 58.75 66 LEU A N 1
ATOM 519 C CA . LEU A 1 66 ? 13.922 -15.836 25.484 1 58.75 66 LEU A CA 1
ATOM 520 C C . LEU A 1 66 ? 13.32 -14.867 24.469 1 58.75 66 LEU A C 1
ATOM 522 O O . LEU A 1 66 ? 12.258 -15.133 23.906 1 58.75 66 LEU A O 1
ATOM 526 N N . VAL A 1 67 ? 14.023 -13.867 24.203 1 60.81 67 VAL A N 1
ATOM 527 C CA . VAL A 1 67 ? 13.547 -12.914 23.219 1 60.81 67 VAL A CA 1
ATOM 528 C C . VAL A 1 67 ? 13.492 -13.578 21.844 1 60.81 67 VAL A C 1
ATOM 530 O O . VAL A 1 67 ? 12.57 -13.328 21.062 1 60.81 67 VAL A O 1
ATOM 533 N N . LYS A 1 68 ? 14.328 -14.555 21.734 1 57.16 68 LYS A N 1
ATOM 534 C CA . LYS A 1 68 ? 14.414 -15.273 20.469 1 57.16 68 LYS A CA 1
ATOM 535 C C . LYS A 1 68 ? 13.281 -16.281 20.328 1 57.16 68 LYS A C 1
ATOM 537 O O . LYS A 1 68 ? 12.844 -16.578 19.203 1 57.16 68 LYS A O 1
ATOM 542 N N . ALA A 1 69 ? 12.82 -16.656 21.438 1 62.12 69 ALA A N 1
ATOM 543 C CA . ALA A 1 69 ? 11.812 -17.719 21.438 1 62.12 69 ALA A CA 1
ATOM 544 C C . ALA A 1 69 ? 10.406 -17.141 21.297 1 62.12 69 ALA A C 1
ATOM 546 O O . ALA A 1 69 ? 9.484 -17.812 20.844 1 62.12 69 ALA A O 1
ATOM 547 N N . LEU A 1 70 ? 10.383 -15.867 21.516 1 68.88 70 LEU A N 1
ATOM 548 C CA . LEU A 1 70 ? 9.062 -15.266 21.641 1 68.88 70 LEU A CA 1
ATOM 549 C C . LEU A 1 70 ? 8.352 -15.211 20.297 1 68.88 70 LEU A C 1
ATOM 551 O O . LEU A 1 70 ? 7.172 -15.562 20.203 1 68.88 70 LEU A O 1
ATOM 555 N N . PRO A 1 71 ? 9.078 -14.883 19.266 1 64.75 71 PRO A N 1
ATOM 556 C CA . PRO A 1 71 ? 8.375 -14.883 17.984 1 64.75 71 PRO A CA 1
ATOM 557 C C . PRO A 1 71 ? 7.926 -16.281 17.562 1 64.75 71 PRO A C 1
ATOM 559 O O . PRO A 1 71 ? 6.84 -16.438 16.984 1 64.75 71 PRO A O 1
ATOM 562 N N . GLN A 1 72 ? 8.672 -17.219 17.906 1 63.91 72 GLN A N 1
ATOM 563 C CA . GLN A 1 72 ? 8.328 -18.594 17.594 1 63.91 72 GLN A CA 1
ATOM 564 C C . GLN A 1 72 ? 7.156 -19.078 18.438 1 63.91 72 GLN A C 1
ATOM 566 O O . GLN A 1 72 ? 6.262 -19.766 17.938 1 63.91 72 GLN A O 1
ATOM 571 N N . MET A 1 73 ? 7.223 -18.734 19.641 1 69.56 73 MET A N 1
ATOM 572 C CA . MET A 1 73 ? 6.109 -19.094 20.516 1 69.56 73 MET A CA 1
ATOM 573 C C . MET A 1 73 ? 4.809 -18.469 20.016 1 69.56 73 MET A C 1
ATOM 575 O O . MET A 1 73 ? 3.773 -19.141 19.984 1 69.56 73 MET A O 1
ATOM 579 N N . LYS A 1 74 ? 5.047 -17.297 19.562 1 70.5 74 LYS A N 1
ATOM 580 C CA . LYS A 1 74 ? 3.873 -16.594 19.047 1 70.5 74 LYS A CA 1
ATOM 581 C C . LYS A 1 74 ? 3.365 -17.25 17.766 1 70.5 74 LYS A C 1
ATOM 583 O O . LYS A 1 74 ? 2.16 -17.453 17.609 1 70.5 74 LYS A O 1
ATOM 588 N N . SER A 1 75 ? 4.262 -17.625 16.969 1 66 75 SER A N 1
ATOM 589 C CA . SER A 1 75 ? 3.922 -18.297 15.727 1 66 75 SER A CA 1
ATOM 590 C C . SER A 1 75 ? 3.266 -19.641 15.992 1 66 75 SER A C 1
ATOM 592 O O . SER A 1 75 ? 2.277 -20 15.344 1 66 75 SER A O 1
ATOM 594 N N . LEU A 1 76 ? 3.799 -20.359 16.953 1 65.38 76 LEU A N 1
ATOM 595 C CA . LEU A 1 76 ? 3.246 -21.672 17.297 1 65.38 76 LEU A CA 1
ATOM 596 C C . LEU A 1 76 ? 1.832 -21.531 17.859 1 65.38 76 LEU A C 1
ATOM 598 O O . LEU A 1 76 ? 0.944 -22.312 17.5 1 65.38 76 LEU A O 1
ATOM 602 N N . LEU A 1 77 ? 1.718 -20.484 18.578 1 70.94 77 LEU A N 1
ATOM 603 C CA . LEU A 1 77 ? 0.415 -20.266 19.203 1 70.94 77 LEU A CA 1
ATOM 604 C C . LEU A 1 77 ? -0.6 -19.766 18.172 1 70.94 77 LEU A C 1
ATOM 606 O O . LEU A 1 77 ? -1.759 -20.188 18.188 1 70.94 77 LEU A O 1
ATOM 610 N N . GLU A 1 78 ? -0.06 -18.953 17.281 1 65.75 78 GLU A N 1
ATOM 611 C CA . GLU A 1 78 ? -0.933 -18.438 16.234 1 65.75 78 GLU A CA 1
ATOM 612 C C . GLU A 1 78 ? -1.371 -19.547 15.281 1 65.75 78 GLU A C 1
ATOM 614 O O . GLU A 1 78 ? -2.486 -19.516 14.758 1 65.75 78 GLU A O 1
ATOM 619 N N . ASN A 1 79 ? -0.581 -20.625 15.281 1 58.34 79 ASN A N 1
ATOM 620 C CA . ASN A 1 79 ? -0.848 -21.75 14.406 1 58.34 79 ASN A CA 1
ATOM 621 C C . ASN A 1 79 ? -1.425 -22.938 15.18 1 58.34 79 ASN A C 1
ATOM 623 O O . ASN A 1 79 ? -1.454 -24.062 14.68 1 58.34 79 ASN A O 1
ATOM 627 N N . HIS A 1 80 ? -1.775 -22.703 16.422 1 64.81 80 HIS A N 1
ATOM 628 C CA . HIS A 1 80 ? -2.414 -23.672 17.312 1 64.81 80 HIS A CA 1
ATOM 629 C C . HIS A 1 80 ? -1.562 -24.922 17.469 1 64.81 80 HIS A C 1
ATOM 631 O O . HIS A 1 80 ? -2.088 -26.031 17.5 1 64.81 80 HIS A O 1
ATOM 637 N N . CYS A 1 81 ? -0.317 -24.797 17.344 1 64.94 81 CYS A N 1
ATOM 638 C CA . CYS A 1 81 ? 0.618 -25.875 17.672 1 64.94 81 CYS A CA 1
ATOM 639 C C . CYS A 1 81 ? 0.993 -25.844 19.141 1 64.94 81 CYS A C 1
ATOM 641 O O . CYS A 1 81 ? 1.908 -25.125 19.547 1 64.94 81 CYS A O 1
ATOM 643 N N . PHE A 1 82 ? 0.358 -26.766 19.906 1 75.88 82 PHE A N 1
ATOM 644 C CA . PHE A 1 82 ? 0.497 -26.656 21.344 1 75.88 82 PHE A CA 1
ATOM 645 C C . PHE A 1 82 ? 1.449 -27.719 21.875 1 75.88 82 PHE A C 1
ATOM 647 O O . PHE A 1 82 ? 1.991 -27.578 22.984 1 75.88 82 PHE A O 1
ATOM 654 N N . LYS A 1 83 ? 1.697 -28.703 21.125 1 74.69 83 LYS A N 1
ATOM 655 C CA . LYS A 1 83 ? 2.459 -29.844 21.609 1 74.69 83 LYS A CA 1
ATOM 656 C C . LYS A 1 83 ? 3.855 -29.438 22.062 1 74.69 83 LYS A C 1
ATOM 658 O O . LYS A 1 83 ? 4.348 -29.906 23.094 1 74.69 83 LYS A O 1
ATOM 663 N N . PRO A 1 84 ? 4.371 -28.531 21.344 1 73.56 84 PRO A N 1
ATOM 664 C CA . PRO A 1 84 ? 5.727 -28.156 21.766 1 73.56 84 PRO A CA 1
ATOM 665 C C . PRO A 1 84 ? 5.766 -27.484 23.125 1 73.56 84 PRO A C 1
ATOM 667 O O . PRO A 1 84 ? 6.824 -27.422 23.766 1 73.56 84 PRO A O 1
ATOM 670 N N . PHE A 1 85 ? 4.699 -27.125 23.5 1 79.44 85 PHE A N 1
ATOM 671 C CA . PHE A 1 85 ? 4.664 -26.406 24.766 1 79.44 85 PHE A CA 1
ATOM 672 C C . PHE A 1 85 ? 4.527 -27.375 25.938 1 79.44 85 PHE A C 1
ATOM 674 O O . PHE A 1 85 ? 4.66 -26.984 27.094 1 79.44 85 PHE A O 1
ATOM 681 N N . LYS A 1 86 ? 4.254 -28.578 25.625 1 80.12 86 LYS A N 1
ATOM 682 C CA . LYS A 1 86 ? 3.977 -29.547 26.672 1 80.12 86 LYS A CA 1
ATOM 683 C C . LYS A 1 86 ? 5.16 -29.688 27.625 1 80.12 86 LYS A C 1
ATOM 685 O O . LYS A 1 86 ? 4.984 -29.688 28.844 1 80.12 86 LYS A O 1
ATOM 690 N N . PRO A 1 87 ? 6.363 -29.703 27.062 1 78.19 87 PRO A N 1
ATOM 691 C CA . PRO A 1 87 ? 7.477 -29.812 28 1 78.19 87 PRO A CA 1
ATOM 692 C C . PRO A 1 87 ? 7.582 -28.594 28.922 1 78.19 87 PRO A C 1
ATOM 694 O O . PRO A 1 87 ? 7.891 -28.75 30.109 1 78.19 87 PRO A O 1
ATOM 697 N N . LEU A 1 88 ? 7.289 -27.469 28.406 1 78.69 88 LEU A N 1
ATOM 698 C CA . LEU A 1 88 ? 7.344 -26.25 29.203 1 78.69 88 LEU A CA 1
ATOM 699 C C . LEU A 1 88 ? 6.277 -26.266 30.297 1 78.69 88 LEU A C 1
ATOM 701 O O . LEU A 1 88 ? 6.566 -25.969 31.453 1 78.69 88 LEU A O 1
ATOM 705 N N . VAL A 1 89 ? 5.129 -26.719 29.953 1 82 89 VAL A N 1
ATOM 706 C CA . VAL A 1 89 ? 4.012 -26.75 30.891 1 82 89 VAL A CA 1
ATOM 707 C C . VAL A 1 89 ? 4.254 -27.828 31.938 1 82 89 VAL A C 1
ATOM 709 O O . VAL A 1 89 ? 3.949 -27.625 33.125 1 82 89 VAL A O 1
ATOM 712 N N . THR A 1 90 ? 4.82 -28.844 31.453 1 80.81 90 THR A N 1
ATOM 713 C CA . THR A 1 90 ? 5.141 -29.938 32.375 1 80.81 90 THR A CA 1
ATOM 714 C C . THR A 1 90 ? 6.113 -29.469 33.438 1 80.81 90 THR A C 1
ATOM 716 O O . THR A 1 90 ? 5.93 -29.766 34.625 1 80.81 90 THR A O 1
ATOM 719 N N . VAL A 1 91 ? 7.07 -28.688 33.031 1 79 91 VAL A N 1
ATOM 720 C CA . VAL A 1 91 ? 8.078 -28.188 33.969 1 79 91 VAL A CA 1
ATOM 721 C C . VAL A 1 91 ? 7.453 -27.156 34.875 1 79 91 VAL A C 1
ATOM 723 O O . VAL A 1 91 ? 7.734 -27.141 36.094 1 79 91 VAL A O 1
ATOM 726 N N . VAL A 1 92 ? 6.648 -26.406 34.375 1 79.56 92 VAL A N 1
ATOM 727 C CA . VAL A 1 92 ? 6.039 -25.328 35.156 1 79.56 92 VAL A CA 1
ATOM 728 C C . VAL A 1 92 ? 5.098 -25.922 36.219 1 79.56 92 VAL A C 1
ATOM 730 O O . VAL A 1 92 ? 5.113 -25.5 37.375 1 79.56 92 VAL A O 1
ATOM 733 N N . LEU A 1 93 ? 4.355 -26.938 35.812 1 80.69 93 LEU A N 1
ATOM 734 C CA . LEU A 1 93 ? 3.357 -27.5 36.719 1 80.69 93 LEU A CA 1
ATOM 735 C C . LEU A 1 93 ? 3.967 -28.578 37.594 1 80.69 93 LEU A C 1
ATOM 737 O O . LEU A 1 93 ? 3.436 -28.875 38.656 1 80.69 93 LEU A O 1
ATOM 741 N N . GLY A 1 94 ? 4.918 -29.297 37.062 1 74.94 94 GLY A N 1
ATOM 742 C CA . GLY A 1 94 ? 5.535 -30.375 37.812 1 74.94 94 GLY A CA 1
ATOM 743 C C . GLY A 1 94 ? 6.293 -29.875 39.031 1 74.94 94 GLY A C 1
ATOM 744 O O . GLY A 1 94 ? 6.73 -30.688 39.875 1 74.94 94 GLY A O 1
ATOM 745 N N . SER A 1 95 ? 6.223 -28.781 39.5 1 60.34 95 SER A N 1
ATOM 746 C CA . SER A 1 95 ? 6.824 -28.203 40.688 1 60.34 95 SER A CA 1
ATOM 747 C C . SER A 1 95 ? 8.312 -28.531 40.781 1 60.34 95 SER A C 1
ATOM 749 O O . SER A 1 95 ? 8.938 -28.328 41.812 1 60.34 95 SER A O 1
ATOM 751 N N . GLU A 1 96 ? 8.852 -29.234 39.719 1 57.22 96 GLU A N 1
ATOM 752 C CA . GLU A 1 96 ? 10.25 -29.609 39.875 1 57.22 96 GLU A CA 1
ATOM 753 C C . GLU A 1 96 ? 11.18 -28.484 39.438 1 57.22 96 GLU A C 1
ATOM 755 O O . GLU A 1 96 ? 12.398 -28.578 39.594 1 57.22 96 GLU A O 1
ATOM 760 N N . VAL A 1 97 ? 10.875 -27.547 38.656 1 59.09 97 VAL A N 1
ATOM 761 C CA . VAL A 1 97 ? 11.766 -26.547 38.062 1 59.09 97 VAL A CA 1
ATOM 762 C C . VAL A 1 97 ? 12.203 -25.562 39.156 1 59.09 97 VAL A C 1
ATOM 764 O O . VAL A 1 97 ? 11.375 -24.953 39.844 1 59.09 97 VAL A O 1
ATOM 767 N N . LYS A 1 98 ? 13.398 -25.641 39.562 1 57.62 98 LYS A N 1
ATOM 768 C CA . LYS A 1 98 ? 14 -24.922 40.688 1 57.62 98 LYS A CA 1
ATOM 769 C C . LYS A 1 98 ? 14.656 -23.625 40.188 1 57.62 98 LYS A C 1
ATOM 771 O O . LYS A 1 98 ? 15.094 -22.812 41 1 57.62 98 LYS A O 1
ATOM 776 N N . SER A 1 99 ? 14.875 -23.484 38.844 1 66.19 99 SER A N 1
ATOM 777 C CA . SER A 1 99 ? 15.531 -22.234 38.469 1 66.19 99 SER A CA 1
ATOM 778 C C . SER A 1 99 ? 14.945 -21.656 37.188 1 66.19 99 SER A C 1
ATOM 780 O O . SER A 1 99 ? 14.422 -22.391 36.344 1 66.19 99 SER A O 1
ATOM 782 N N . ASP A 1 100 ? 14.82 -20.406 36.938 1 68.69 100 ASP A N 1
ATOM 783 C CA . ASP A 1 100 ? 14.375 -19.672 35.75 1 68.69 100 ASP A CA 1
ATOM 784 C C . ASP A 1 100 ? 15.234 -20.031 34.531 1 68.69 100 ASP A C 1
ATOM 786 O O . ASP A 1 100 ? 14.766 -19.969 33.375 1 68.69 100 ASP A O 1
ATOM 790 N N . GLU A 1 101 ? 16.297 -20.531 34.812 1 69.5 101 GLU A N 1
ATOM 791 C CA . GLU A 1 101 ? 17.219 -20.891 33.75 1 69.5 101 GLU A CA 1
ATOM 792 C C . GLU A 1 101 ? 16.734 -22.141 33 1 69.5 101 GLU A C 1
ATOM 794 O O . GLU A 1 101 ? 16.891 -22.234 31.781 1 69.5 101 GLU A O 1
ATOM 799 N N . GLU A 1 102 ? 16.203 -23.031 33.688 1 70.38 102 GLU A N 1
ATOM 800 C CA . GLU A 1 102 ? 15.664 -24.234 33.062 1 70.38 102 GLU A CA 1
ATOM 801 C C . GLU A 1 102 ? 14.492 -23.891 32.125 1 70.38 102 GLU A C 1
ATOM 803 O O . GLU A 1 102 ? 14.336 -24.484 31.062 1 70.38 102 GLU A O 1
ATOM 808 N N . LEU A 1 103 ? 13.812 -22.969 32.5 1 69.62 103 LEU A N 1
ATOM 809 C CA . LEU A 1 103 ? 12.688 -22.516 31.688 1 69.62 103 LEU A CA 1
ATOM 810 C C . LEU A 1 103 ? 13.18 -21.797 30.438 1 69.62 103 LEU A C 1
ATOM 812 O O . LEU A 1 103 ? 12.602 -21.969 29.359 1 69.62 103 LEU A O 1
ATOM 816 N N . TYR A 1 104 ? 14.203 -21.219 30.609 1 68.62 104 TYR A N 1
ATOM 817 C CA . TYR A 1 104 ? 14.789 -20.547 29.469 1 68.62 104 TYR A CA 1
ATOM 818 C C . TYR A 1 104 ? 15.336 -21.547 28.453 1 68.62 104 TYR A C 1
ATOM 820 O O . TYR A 1 104 ? 15.141 -21.406 27.25 1 68.62 104 TYR A O 1
ATOM 828 N N . ASN A 1 105 ? 15.875 -22.5 28.938 1 67.44 105 ASN A N 1
ATOM 829 C CA . ASN A 1 105 ? 16.406 -23.562 28.078 1 67.44 105 ASN A CA 1
ATOM 830 C C . ASN A 1 105 ? 15.289 -24.297 27.344 1 67.44 105 ASN A C 1
ATOM 832 O O . ASN A 1 105 ? 15.422 -24.609 26.156 1 67.44 105 ASN A O 1
ATOM 836 N N . LEU A 1 106 ? 14.281 -24.531 28.031 1 68.19 106 LEU A N 1
ATOM 837 C CA . LEU A 1 106 ? 13.156 -25.219 27.406 1 68.19 106 LEU A CA 1
ATOM 838 C C . LEU A 1 106 ? 12.477 -24.328 26.375 1 68.19 106 LEU A C 1
ATOM 840 O O . LEU A 1 106 ? 12.055 -24.797 25.312 1 68.19 106 LEU A O 1
ATOM 844 N N . ALA A 1 107 ? 12.383 -23.125 26.656 1 65.69 107 ALA A N 1
ATOM 845 C CA . ALA A 1 107 ? 11.828 -22.172 25.703 1 65.69 107 ALA A CA 1
ATOM 846 C C . ALA A 1 107 ? 12.695 -22.078 24.453 1 65.69 107 ALA A C 1
ATOM 848 O O . ALA A 1 107 ? 12.18 -21.984 23.328 1 65.69 107 ALA A O 1
ATOM 849 N N . GLU A 1 108 ? 13.898 -22.141 24.656 1 63.34 108 GLU A N 1
ATOM 850 C CA . GLU A 1 108 ? 14.852 -22.172 23.547 1 63.34 108 GLU A CA 1
ATOM 851 C C . GLU A 1 108 ? 14.711 -23.469 22.75 1 63.34 108 GLU A C 1
ATOM 853 O O . GLU A 1 108 ? 14.758 -23.438 21.516 1 63.34 108 GLU A O 1
ATOM 858 N N . LEU A 1 109 ? 14.672 -24.562 23.391 1 61.31 109 LEU A N 1
ATOM 859 C CA . LEU A 1 109 ? 14.5 -25.859 22.734 1 61.31 109 LEU A CA 1
ATOM 860 C C . LEU A 1 109 ? 13.195 -25.891 21.938 1 61.31 109 LEU A C 1
ATOM 862 O O . LEU A 1 109 ? 13.141 -26.469 20.859 1 61.31 109 LEU A O 1
ATOM 866 N N . LEU A 1 110 ? 12.195 -25.375 22.5 1 58.88 110 LEU A N 1
ATOM 867 C CA . LEU A 1 110 ? 10.93 -25.234 21.797 1 58.88 110 LEU A CA 1
ATOM 868 C C . LEU A 1 110 ? 11.117 -24.5 20.469 1 58.88 110 LEU A C 1
ATOM 870 O O . LEU A 1 110 ? 10.516 -24.859 19.453 1 58.88 110 LEU A O 1
ATOM 874 N N . CYS A 1 111 ? 11.883 -23.562 20.531 1 51.38 111 CYS A N 1
ATOM 875 C CA . CYS A 1 111 ? 12.18 -22.75 19.359 1 51.38 111 CYS A CA 1
ATOM 876 C C . CYS A 1 111 ? 13.023 -23.531 18.359 1 51.38 111 CYS A C 1
ATOM 878 O O . CYS A 1 111 ? 12.836 -23.391 17.141 1 51.38 111 CYS A O 1
ATOM 880 N N . MET A 1 112 ? 13.969 -24.312 18.766 1 46.75 112 MET A N 1
ATOM 881 C CA . MET A 1 112 ? 14.953 -25 17.938 1 46.75 112 MET A CA 1
ATOM 882 C C . MET A 1 112 ? 14.359 -26.297 17.375 1 46.75 112 MET A C 1
ATOM 884 O O . MET A 1 112 ? 14.688 -26.688 16.25 1 46.75 112 MET A O 1
ATOM 888 N N . SER A 1 113 ? 13.828 -27.109 18.141 1 45.03 113 SER A N 1
ATOM 889 C CA . SER A 1 113 ? 13.445 -28.469 17.781 1 45.03 113 SER A CA 1
ATOM 890 C C . SER A 1 113 ? 12.188 -28.469 16.906 1 45.03 113 SER A C 1
ATOM 892 O O . SER A 1 113 ? 11.867 -29.484 16.297 1 45.03 113 SER A O 1
ATOM 894 N N . HIS A 1 114 ? 11.32 -27.734 17.016 1 35.5 114 HIS A N 1
ATOM 895 C CA . HIS A 1 114 ? 10.109 -27.797 16.203 1 35.5 114 HIS A CA 1
ATOM 896 C C . HIS A 1 114 ? 10.086 -26.672 15.164 1 35.5 114 HIS A C 1
ATOM 898 O O . HIS A 1 114 ? 9.625 -25.578 15.453 1 35.5 114 HIS A O 1
ATOM 904 N N . PRO A 1 115 ? 11 -26.812 14.258 1 36.41 115 PRO A N 1
ATOM 905 C CA . PRO A 1 115 ? 10.891 -25.844 13.156 1 36.41 115 PRO A CA 1
ATOM 906 C C . PRO A 1 115 ? 9.453 -25.688 12.656 1 36.41 115 PRO A C 1
ATOM 908 O O . PRO A 1 115 ? 8.648 -26.625 12.781 1 36.41 115 PRO A O 1
ATOM 911 N N . SER A 1 116 ? 8.961 -24.594 12.789 1 35.66 116 SER A N 1
ATOM 912 C CA . SER A 1 116 ? 7.605 -24.422 12.266 1 35.66 116 SER A CA 1
ATOM 913 C C . SER A 1 116 ? 7.359 -25.328 11.062 1 35.66 116 SER A C 1
ATOM 915 O O . SER A 1 116 ? 8.164 -25.359 10.125 1 35.66 116 SER A O 1
ATOM 917 N N . PRO A 1 117 ? 6.812 -26.484 11.297 1 32.38 117 PRO A N 1
ATOM 918 C CA . PRO A 1 117 ? 6.516 -27.266 10.102 1 32.38 117 PRO A CA 1
ATOM 919 C C . PRO A 1 117 ? 6.285 -26.391 8.867 1 32.38 117 PRO A C 1
ATOM 921 O O . PRO A 1 117 ? 5.855 -25.25 8.984 1 32.38 117 PRO A O 1
ATOM 924 N N . SER A 1 118 ? 7.059 -26.672 7.875 1 36.28 118 SER A N 1
ATOM 925 C CA . SER A 1 118 ? 6.848 -26.109 6.547 1 36.28 118 SER A CA 1
ATOM 926 C C . SER A 1 118 ? 5.363 -26.062 6.195 1 36.28 118 SER A C 1
ATOM 928 O O . SER A 1 118 ? 4.828 -26.984 5.598 1 36.28 118 SER A O 1
ATOM 930 N N . VAL A 1 119 ? 4.531 -25.875 7.176 1 37.91 119 VAL A N 1
ATOM 931 C CA . VAL A 1 119 ? 3.123 -25.766 6.809 1 37.91 119 VAL A CA 1
ATOM 932 C C . VAL A 1 119 ? 2.957 -24.734 5.691 1 37.91 119 VAL A C 1
ATOM 934 O O . VAL A 1 119 ? 3.412 -23.594 5.82 1 37.91 119 VAL A O 1
ATOM 937 N N . ILE A 1 120 ? 2.713 -25.312 4.551 1 41.75 120 ILE A N 1
ATOM 938 C CA . ILE A 1 120 ? 2.422 -24.547 3.346 1 41.75 120 ILE A CA 1
ATOM 939 C C . ILE A 1 120 ? 1.27 -23.578 3.615 1 41.75 120 ILE A C 1
ATOM 941 O O . ILE A 1 120 ? 0.127 -24.016 3.805 1 41.75 120 ILE A O 1
ATOM 945 N N . SER A 1 121 ? 1.558 -22.5 4.324 1 42.16 121 SER A N 1
ATOM 946 C CA . SER A 1 121 ? 0.523 -21.484 4.516 1 42.16 121 SER A CA 1
ATOM 947 C C . SER A 1 121 ? 0.658 -20.359 3.5 1 42.16 121 SER A C 1
ATOM 949 O O . SER A 1 121 ? 1.758 -20.078 3.02 1 42.16 121 SER A O 1
ATOM 951 N N . THR A 1 122 ? -0.412 -20.016 2.938 1 44.44 122 THR A N 1
ATOM 952 C CA . THR A 1 122 ? -0.402 -18.844 2.066 1 44.44 122 THR A CA 1
ATOM 953 C C . THR A 1 122 ? 0.061 -17.609 2.828 1 44.44 122 THR A C 1
ATOM 955 O O . THR A 1 122 ? -0.523 -17.25 3.854 1 44.44 122 THR A O 1
ATOM 958 N N . PRO A 1 123 ? 1.197 -17.125 2.434 1 46.38 123 PRO A N 1
ATOM 959 C CA . PRO A 1 123 ? 1.665 -15.938 3.145 1 46.38 123 PRO A CA 1
ATOM 960 C C . PRO A 1 123 ? 0.681 -14.773 3.059 1 46.38 123 PRO A C 1
ATOM 962 O O . PRO A 1 123 ? -0.009 -14.617 2.047 1 46.38 123 PRO A O 1
ATOM 965 N N . PRO A 1 124 ? 0.521 -14.055 4.168 1 43.09 124 PRO A N 1
ATOM 966 C CA . PRO A 1 124 ? -0.383 -12.898 4.148 1 43.09 124 PRO A CA 1
ATOM 967 C C . PRO A 1 124 ? 0.033 -11.844 3.129 1 43.09 124 PRO A C 1
ATOM 969 O O . PRO A 1 124 ? -0.821 -11.156 2.564 1 43.09 124 PRO A O 1
ATOM 972 N N . LYS A 1 125 ? 1.402 -11.781 2.975 1 51.66 125 LYS A N 1
ATOM 973 C CA . LYS A 1 125 ? 1.883 -10.766 2.035 1 51.66 125 LYS A CA 1
ATOM 974 C C . LYS A 1 125 ? 2.221 -11.391 0.684 1 51.66 125 LYS A C 1
ATOM 976 O O . LYS A 1 125 ? 2.711 -12.523 0.621 1 51.66 125 LYS A O 1
ATOM 981 N N . ILE A 1 126 ? 1.812 -10.852 -0.458 1 43.22 126 ILE A N 1
ATOM 982 C CA . ILE A 1 126 ? 1.778 -11.391 -1.812 1 43.22 126 ILE A CA 1
ATOM 983 C C . ILE A 1 126 ? 3.201 -11.555 -2.34 1 43.22 126 ILE A C 1
ATOM 985 O O . ILE A 1 126 ? 3.988 -10.602 -2.322 1 43.22 126 ILE A O 1
ATOM 989 N N . SER A 1 127 ? 3.605 -12.805 -2.453 1 46.44 127 SER A N 1
ATOM 990 C CA . SER A 1 127 ? 4.785 -13.086 -3.264 1 46.44 127 SER A CA 1
ATOM 991 C C . SER A 1 127 ? 4.5 -12.875 -4.746 1 46.44 127 SER A C 1
ATOM 993 O O . SER A 1 127 ? 3.344 -12.766 -5.152 1 46.44 127 SER A O 1
ATOM 995 N N . THR A 1 128 ? 5.469 -12.641 -5.574 1 45.91 128 THR A N 1
ATOM 996 C CA . THR A 1 128 ? 5.328 -12.406 -7.008 1 45.91 128 THR A CA 1
ATOM 997 C C . THR A 1 128 ? 4.543 -13.531 -7.672 1 45.91 128 THR A C 1
ATOM 999 O O . THR A 1 128 ? 3.803 -13.297 -8.633 1 45.91 128 THR A O 1
ATOM 1002 N N . SER A 1 129 ? 4.598 -14.75 -7.117 1 43.94 129 SER A N 1
ATOM 1003 C CA . SER A 1 129 ? 3.982 -15.898 -7.777 1 43.94 129 SER A CA 1
ATOM 1004 C C . SER A 1 129 ? 2.512 -16.031 -7.398 1 43.94 129 SER A C 1
ATOM 1006 O O . SER A 1 129 ? 1.739 -16.688 -8.102 1 43.94 129 SER A O 1
ATOM 1008 N N . SER A 1 130 ? 2.133 -15.469 -6.32 1 44.12 130 SER A N 1
ATOM 1009 C CA . SER A 1 130 ? 0.783 -15.672 -5.809 1 44.12 130 SER A CA 1
ATOM 1010 C C . SER A 1 130 ? -0.174 -14.609 -6.34 1 44.12 130 SER A C 1
ATOM 1012 O O . SER A 1 130 ? -1.384 -14.688 -6.113 1 44.12 130 SER A O 1
ATOM 1014 N N . ARG A 1 131 ? 0.375 -13.703 -7.09 1 48.12 131 ARG A N 1
ATOM 1015 C CA . ARG A 1 131 ? -0.465 -12.625 -7.602 1 48.12 131 ARG A CA 1
ATOM 1016 C C . ARG A 1 131 ? -1.259 -13.086 -8.82 1 48.12 131 ARG A C 1
ATOM 1018 O O . ARG A 1 131 ? -0.711 -13.727 -9.719 1 48.12 131 ARG A O 1
ATOM 1025 N N . VAL A 1 132 ? -2.584 -13.094 -8.68 1 41.78 132 VAL A N 1
ATOM 1026 C CA . VAL A 1 132 ? -3.395 -13.367 -9.859 1 41.78 132 VAL A CA 1
ATOM 1027 C C . VAL A 1 132 ? -3.191 -12.258 -10.891 1 41.78 132 VAL A C 1
ATOM 1029 O O . VAL A 1 132 ? -3.305 -11.07 -10.57 1 41.78 132 VAL A O 1
ATOM 1032 N N . LYS A 1 133 ? -2.43 -12.406 -11.969 1 49.19 133 LYS A N 1
ATOM 1033 C CA . LYS A 1 133 ? -1.949 -11.523 -13.023 1 49.19 133 LYS A CA 1
ATOM 1034 C C . LYS A 1 133 ? -3.053 -10.586 -13.5 1 49.19 133 LYS A C 1
ATOM 1036 O O . LYS A 1 133 ? -2.912 -9.922 -14.523 1 49.19 133 LYS A O 1
ATOM 1041 N N . SER A 1 134 ? -4.102 -10.516 -12.984 1 38.12 134 SER A N 1
ATOM 1042 C CA . SER A 1 134 ? -4.953 -9.547 -13.672 1 38.12 134 SER A CA 1
ATOM 1043 C C . SER A 1 134 ? -4.395 -8.133 -13.555 1 38.12 134 SER A C 1
ATOM 1045 O O . SER A 1 134 ? -4.805 -7.238 -14.297 1 38.12 134 SER A O 1
ATOM 1047 N N . SER A 1 135 ? -3.668 -7.715 -12.344 1 41.03 135 SER A N 1
ATOM 1048 C CA . SER A 1 135 ? -3.439 -6.297 -12.086 1 41.03 135 SER A CA 1
ATOM 1049 C C . SER A 1 135 ? -2.023 -5.887 -12.469 1 41.03 135 SER A C 1
ATOM 1051 O O . SER A 1 135 ? -1.048 -6.438 -11.961 1 41.03 135 SER A O 1
ATOM 1053 N N . SER A 1 136 ? -1.722 -5.527 -13.562 1 39.78 136 SER A N 1
ATOM 1054 C CA . SER A 1 136 ? -0.45 -5.125 -14.156 1 39.78 136 SER A CA 1
ATOM 1055 C C . SER A 1 136 ? 0.139 -3.916 -13.438 1 39.78 136 SER A C 1
ATOM 1057 O O . SER A 1 136 ? 0.286 -2.846 -14.023 1 39.78 136 SER A O 1
ATOM 1059 N N . HIS A 1 137 ? -0.108 -3.652 -12.234 1 44.44 137 HIS A N 1
ATOM 1060 C CA . HIS A 1 137 ? 0.57 -2.4 -11.922 1 44.44 137 HIS A CA 1
ATOM 1061 C C . HIS A 1 137 ? 2.045 -2.633 -11.617 1 44.44 137 HIS A C 1
ATOM 1063 O O . HIS A 1 137 ? 2.379 -3.414 -10.719 1 44.44 137 HIS A O 1
ATOM 1069 N N . PRO A 1 138 ? 2.93 -2.215 -12.523 1 45.16 138 PRO A N 1
ATOM 1070 C CA . PRO A 1 138 ? 4.391 -2.295 -12.43 1 45.16 138 PRO A CA 1
ATOM 1071 C C . PRO A 1 138 ? 4.926 -1.788 -11.094 1 45.16 138 PRO A C 1
ATOM 1073 O O . PRO A 1 138 ? 5.984 -2.232 -10.641 1 45.16 138 PRO A O 1
ATOM 1076 N N . SER A 1 139 ? 4.227 -0.921 -10.398 1 48.25 139 SER A N 1
ATOM 1077 C CA . SER A 1 139 ? 4.82 -0.215 -9.266 1 48.25 139 SER A CA 1
ATOM 1078 C C . SER A 1 139 ? 5.102 -1.164 -8.109 1 48.25 139 SER A C 1
ATOM 1080 O O . SER A 1 139 ? 6.008 -0.924 -7.309 1 48.25 139 SER A O 1
ATOM 1082 N N . ASP A 1 140 ? 4.52 -2.41 -8.148 1 56.59 140 ASP A N 1
ATOM 1083 C CA . ASP A 1 140 ? 4.664 -3.25 -6.961 1 56.59 140 ASP A CA 1
ATOM 1084 C C . ASP A 1 140 ? 5.66 -4.379 -7.207 1 56.59 140 ASP A C 1
ATOM 1086 O O . ASP A 1 140 ? 5.82 -5.27 -6.367 1 56.59 140 ASP A O 1
ATOM 1090 N N . PHE A 1 141 ? 6.371 -4.258 -8.266 1 61.5 141 PHE A N 1
ATOM 1091 C CA . PHE A 1 141 ? 7.258 -5.352 -8.641 1 61.5 141 PHE A CA 1
ATOM 1092 C C . PHE A 1 141 ? 8.453 -5.43 -7.695 1 61.5 141 PHE A C 1
ATOM 1094 O O . PHE A 1 141 ? 8.727 -6.484 -7.125 1 61.5 141 PHE A O 1
ATOM 1101 N N . LEU A 1 142 ? 9.102 -4.289 -7.43 1 63.22 142 LEU A N 1
ATOM 1102 C CA . LEU A 1 142 ? 10.352 -4.305 -6.676 1 63.22 142 LEU A CA 1
ATOM 1103 C C . LEU A 1 142 ? 10.102 -4.707 -5.227 1 63.22 142 LEU A C 1
ATOM 1105 O O . LEU A 1 142 ? 10.797 -5.57 -4.688 1 63.22 142 LEU A O 1
ATOM 1109 N N . PRO A 1 143 ? 9.031 -4.164 -4.637 1 60.62 143 PRO A N 1
ATOM 1110 C CA . PRO A 1 143 ? 8.773 -4.609 -3.266 1 60.62 143 PRO A CA 1
ATOM 1111 C C . PRO A 1 143 ? 8.461 -6.102 -3.182 1 60.62 143 PRO A C 1
ATOM 1113 O O . PRO A 1 143 ? 8.906 -6.777 -2.248 1 60.62 143 PRO A O 1
ATOM 1116 N N . ALA A 1 144 ? 7.809 -6.633 -4.133 1 69.06 144 ALA A N 1
ATOM 1117 C CA . ALA A 1 144 ? 7.461 -8.047 -4.141 1 69.06 144 ALA A CA 1
ATOM 1118 C C . ALA A 1 144 ? 8.703 -8.914 -4.324 1 69.06 144 ALA A C 1
ATOM 1120 O O . ALA A 1 144 ? 8.836 -9.961 -3.682 1 69.06 144 ALA A O 1
ATOM 1121 N N . LEU A 1 145 ? 9.586 -8.492 -5.176 1 73.5 145 LEU A N 1
ATOM 1122 C CA . LEU A 1 145 ? 10.82 -9.242 -5.43 1 73.5 145 LEU A CA 1
ATOM 1123 C C . LEU A 1 145 ? 11.711 -9.258 -4.191 1 73.5 145 LEU A C 1
ATOM 1125 O O . LEU A 1 145 ? 12.266 -10.297 -3.842 1 73.5 145 LEU A O 1
ATOM 1129 N N . LYS A 1 146 ? 11.766 -8.102 -3.543 1 70.06 146 LYS A N 1
ATOM 1130 C CA . LYS A 1 146 ? 12.57 -8.008 -2.33 1 70.06 146 LYS A CA 1
ATOM 1131 C C . LYS A 1 146 ? 12.031 -8.93 -1.239 1 70.06 146 LYS A C 1
ATOM 1133 O O . LYS A 1 146 ? 12.805 -9.57 -0.527 1 70.06 146 LYS A O 1
ATOM 1138 N N . LEU A 1 147 ? 10.734 -8.961 -1.232 1 66.5 147 LEU A N 1
ATOM 1139 C CA . LEU A 1 147 ? 10.109 -9.836 -0.242 1 66.5 147 LEU A CA 1
ATOM 1140 C C . LEU A 1 147 ? 10.383 -11.305 -0.562 1 66.5 147 LEU A C 1
ATOM 1142 O O . LEU A 1 147 ? 10.625 -12.109 0.342 1 66.5 147 LEU A O 1
ATOM 1146 N N . GLU A 1 148 ? 10.391 -11.648 -1.791 1 71.62 148 GLU A N 1
ATOM 1147 C CA . GLU A 1 148 ? 10.625 -13.016 -2.24 1 71.62 148 GLU A CA 1
ATOM 1148 C C . GLU A 1 148 ? 12.031 -13.484 -1.878 1 71.62 148 GLU A C 1
ATOM 1150 O O . GLU A 1 148 ? 12.234 -14.641 -1.509 1 71.62 148 GLU A O 1
ATOM 1155 N N . LEU A 1 149 ? 12.984 -12.609 -1.999 1 73.5 149 LEU A N 1
ATOM 1156 C CA . LEU A 1 149 ? 14.383 -12.992 -1.858 1 73.5 149 LEU A CA 1
ATOM 1157 C C . LEU A 1 149 ? 14.891 -12.695 -0.452 1 73.5 149 LEU A C 1
ATOM 1159 O O . LEU A 1 149 ? 16.047 -12.984 -0.127 1 73.5 149 LEU A O 1
ATOM 1163 N N . LYS A 1 150 ? 13.898 -12.102 0.282 1 69 150 LYS A N 1
ATOM 1164 C CA . LYS A 1 150 ? 14.289 -11.727 1.639 1 69 150 LYS A CA 1
ATOM 1165 C C . LYS A 1 150 ? 14.789 -12.938 2.424 1 69 150 LYS A C 1
ATOM 1167 O O . LYS A 1 150 ? 14.109 -13.961 2.492 1 69 150 LYS A O 1
ATOM 1172 N N . GLU A 1 151 ? 15.922 -12.969 2.871 1 67.06 151 GLU A N 1
ATOM 1173 C CA . GLU A 1 151 ? 16.562 -13.977 3.709 1 67.06 151 GLU A CA 1
ATOM 1174 C C . GLU A 1 151 ? 16.922 -15.219 2.9 1 67.06 151 GLU A C 1
ATOM 1176 O O . GLU A 1 151 ? 17.219 -16.266 3.469 1 67.06 151 GLU A O 1
ATOM 1181 N N . LEU A 1 152 ? 16.797 -15.148 1.569 1 79.81 152 LEU A N 1
ATOM 1182 C CA . LEU A 1 152 ? 17.094 -16.312 0.754 1 79.81 152 LEU A CA 1
ATOM 1183 C C . LEU A 1 152 ? 18.281 -16.047 -0.16 1 79.81 152 LEU A C 1
ATOM 1185 O O . LEU A 1 152 ? 18.641 -16.891 -0.988 1 79.81 152 LEU A O 1
ATOM 1189 N N . MET A 1 153 ? 18.812 -14.875 -0.07 1 84.88 153 MET A N 1
ATOM 1190 C CA . MET A 1 153 ? 20.047 -14.555 -0.778 1 84.88 153 MET A CA 1
ATOM 1191 C C . MET A 1 153 ? 21.234 -14.617 0.164 1 84.88 153 MET A C 1
ATOM 1193 O O . MET A 1 153 ? 21.359 -13.797 1.076 1 84.88 153 MET A O 1
ATOM 1197 N N . PHE A 1 154 ? 22.094 -15.531 -0.076 1 84.62 154 PHE A N 1
ATOM 1198 C CA . PHE A 1 154 ? 23.266 -15.719 0.763 1 84.62 154 PHE A CA 1
ATOM 1199 C C . PHE A 1 154 ? 24.516 -15.211 0.06 1 84.62 154 PHE A C 1
ATOM 1201 O O . PHE A 1 154 ? 25.062 -15.883 -0.817 1 84.62 154 PHE A O 1
ATOM 1208 N N . GLY A 1 155 ? 24.922 -14.086 0.487 1 85 155 GLY A N 1
ATOM 1209 C CA . GLY A 1 155 ? 26.125 -13.516 -0.075 1 85 155 GLY A CA 1
ATOM 1210 C C . GLY A 1 155 ? 27.391 -13.945 0.659 1 85 155 GLY A C 1
ATOM 1211 O O . GLY A 1 155 ? 27.312 -14.586 1.713 1 85 155 GLY A O 1
ATOM 1212 N N . ASN A 1 156 ? 28.531 -13.82 0.02 1 86.81 156 ASN A N 1
ATOM 1213 C CA . ASN A 1 156 ? 29.859 -14.039 0.592 1 86.81 156 ASN A CA 1
ATOM 1214 C C . ASN A 1 156 ? 30.062 -15.5 0.97 1 86.81 156 ASN A C 1
ATOM 1216 O O . ASN A 1 156 ? 30.562 -15.805 2.059 1 86.81 156 ASN A O 1
ATOM 1220 N N . VAL A 1 157 ? 29.562 -16.422 0.216 1 89.5 157 VAL A N 1
ATOM 1221 C CA . VAL A 1 157 ? 29.812 -17.859 0.385 1 89.5 157 VAL A CA 1
ATOM 1222 C C . VAL A 1 157 ? 31.281 -18.156 0.06 1 89.5 157 VAL A C 1
ATOM 1224 O O . VAL A 1 157 ? 31.719 -18 -1.084 1 89.5 157 VAL A O 1
ATOM 1227 N N . PRO A 1 158 ? 31.953 -18.609 1.021 1 87.5 158 PRO A N 1
ATOM 1228 C CA . PRO A 1 158 ? 33.375 -18.812 0.805 1 87.5 158 PRO A CA 1
ATOM 1229 C C . PRO A 1 158 ? 33.688 -19.875 -0.253 1 87.5 158 PRO A C 1
ATOM 1231 O O . PRO A 1 158 ? 33.094 -20.953 -0.235 1 87.5 158 PRO A O 1
ATOM 1234 N N . GLY A 1 159 ? 34.594 -19.531 -1.224 1 89.19 159 GLY A N 1
ATOM 1235 C CA . GLY A 1 159 ? 35.094 -20.484 -2.197 1 89.19 159 GLY A CA 1
ATOM 1236 C C . GLY A 1 159 ? 34.094 -20.812 -3.293 1 89.19 159 GLY A C 1
ATOM 1237 O O . GLY A 1 159 ? 34.25 -21.797 -4.027 1 89.19 159 GLY A O 1
ATOM 1238 N N . LEU A 1 160 ? 33.094 -20.109 -3.383 1 93.06 160 LEU A N 1
ATOM 1239 C CA . LEU A 1 160 ? 32.031 -20.406 -4.344 1 93.06 160 LEU A CA 1
ATOM 1240 C C . LEU A 1 160 ? 32.562 -20.391 -5.77 1 93.06 160 LEU A C 1
ATOM 1242 O O . LEU A 1 160 ? 32.219 -21.234 -6.59 1 93.06 160 LEU A O 1
ATOM 1246 N N . VAL A 1 161 ? 33.469 -19.438 -6.113 1 93.31 161 VAL A N 1
ATOM 1247 C CA . VAL A 1 161 ? 34 -19.344 -7.465 1 93.31 161 VAL A CA 1
ATOM 1248 C C . VAL A 1 161 ? 34.812 -20.594 -7.793 1 93.31 161 VAL A C 1
ATOM 1250 O O . VAL A 1 161 ? 34.594 -21.203 -8.844 1 93.31 161 VAL A O 1
ATOM 1253 N N . GLU A 1 162 ? 35.594 -21 -6.871 1 89.44 162 GLU A N 1
ATOM 1254 C CA . GLU A 1 162 ? 36.406 -22.203 -7.059 1 89.44 162 GLU A CA 1
ATOM 1255 C C . GLU A 1 162 ? 35.531 -23.438 -7.141 1 89.44 162 GLU A C 1
ATOM 1257 O O . GLU A 1 162 ? 35.75 -24.312 -7.98 1 89.44 162 GLU A O 1
ATOM 1262 N N . HIS A 1 163 ? 34.625 -23.422 -6.266 1 91.19 163 HIS A N 1
ATOM 1263 C CA . HIS A 1 163 ? 33.688 -24.547 -6.246 1 91.19 163 HIS A CA 1
ATOM 1264 C C . HIS A 1 163 ? 32.969 -24.672 -7.574 1 91.19 163 HIS A C 1
ATOM 1266 O O . HIS A 1 163 ? 32.844 -25.781 -8.125 1 91.19 163 HIS A O 1
ATOM 1272 N N . PHE A 1 164 ? 32.5 -23.578 -8.094 1 92.19 164 PHE A N 1
ATOM 1273 C CA . PHE A 1 164 ? 31.766 -23.547 -9.344 1 92.19 164 PHE A CA 1
ATOM 1274 C C . PHE A 1 164 ? 32.656 -24 -10.508 1 92.19 164 PHE A C 1
ATOM 1276 O O . PHE A 1 164 ? 32.219 -24.781 -11.359 1 92.19 164 PHE A O 1
ATOM 1283 N N . LEU A 1 165 ? 33.844 -23.547 -10.555 1 88.44 165 LEU A N 1
ATOM 1284 C CA . LEU A 1 165 ? 34.781 -23.906 -11.609 1 88.44 165 LEU A CA 1
ATOM 1285 C C . LEU A 1 165 ? 35.156 -25.391 -11.523 1 88.44 165 LEU A C 1
ATOM 1287 O O . LEU A 1 165 ? 35.312 -26.062 -12.547 1 88.44 165 LEU A O 1
ATOM 1291 N N . GLN A 1 166 ? 35.25 -25.844 -10.336 1 84.94 166 GLN A N 1
ATOM 1292 C CA . GLN A 1 166 ? 35.625 -27.25 -10.141 1 84.94 166 GLN A CA 1
ATOM 1293 C C . GLN A 1 166 ? 34.469 -28.172 -10.523 1 84.94 166 GLN A C 1
ATOM 1295 O O . GLN A 1 166 ? 34.688 -29.25 -11.094 1 84.94 166 GLN A O 1
ATOM 1300 N N . GLN A 1 167 ? 33.344 -27.766 -10.156 1 82.69 167 GLN A N 1
ATOM 1301 C CA . GLN A 1 167 ? 32.156 -28.562 -10.461 1 82.69 167 GLN A CA 1
ATOM 1302 C C . GLN A 1 167 ? 32.031 -28.797 -11.969 1 82.69 167 GLN A C 1
ATOM 1304 O O . GLN A 1 167 ? 31.547 -29.844 -12.391 1 82.69 167 GLN A O 1
ATOM 1309 N N . HIS A 1 168 ? 32.469 -27.922 -12.766 1 77.25 168 HIS A N 1
ATOM 1310 C CA . HIS A 1 168 ? 32.219 -28.016 -14.195 1 77.25 168 HIS A CA 1
ATOM 1311 C C . HIS A 1 168 ? 33.5 -28.203 -14.984 1 77.25 168 HIS A C 1
ATOM 1313 O O . HIS A 1 168 ? 33.5 -28.094 -16.219 1 77.25 168 HIS A O 1
ATOM 1319 N N . GLN A 1 169 ? 34.5 -28.984 -14.391 1 63.62 169 GLN A N 1
ATOM 1320 C CA . GLN A 1 169 ? 35.812 -29.562 -14.773 1 63.62 169 GLN A CA 1
ATOM 1321 C C . GLN A 1 169 ? 36.406 -28.797 -15.945 1 63.62 169 GLN A C 1
ATOM 1323 O O . GLN A 1 169 ? 36.406 -29.281 -17.078 1 63.62 169 GLN A O 1
ATOM 1328 N N . LEU A 1 170 ? 36.375 -27.578 -15.992 1 54.66 170 LEU A N 1
ATOM 1329 C CA . LEU A 1 170 ? 37.156 -27 -17.078 1 54.66 170 LEU A CA 1
ATOM 1330 C C . LEU A 1 170 ? 38.656 -27.188 -16.859 1 54.66 170 LEU A C 1
ATOM 1332 O O . LEU A 1 170 ? 39.156 -26.969 -15.75 1 54.66 170 LEU A O 1
ATOM 1336 N N . ASP A 1 171 ? 39.281 -28.109 -17.406 1 49.75 171 ASP A N 1
ATOM 1337 C CA . ASP A 1 171 ? 40.719 -28.062 -17.406 1 49.75 171 ASP A CA 1
ATOM 1338 C C . ASP A 1 171 ? 41.219 -26.641 -17.609 1 49.75 171 ASP A C 1
ATOM 1340 O O . ASP A 1 171 ? 41.5 -26.234 -18.734 1 49.75 171 ASP A O 1
ATOM 1344 N N . THR A 1 172 ? 40.812 -25.781 -16.875 1 49.88 172 THR A N 1
ATOM 1345 C CA . THR A 1 172 ? 40.906 -24.328 -16.844 1 49.88 172 THR A CA 1
ATOM 1346 C C . THR A 1 172 ? 42.344 -23.875 -17.125 1 49.88 172 THR A C 1
ATOM 1348 O O . THR A 1 172 ? 42.562 -22.906 -17.859 1 49.88 172 THR A O 1
ATOM 1351 N N . PRO A 1 173 ? 43.25 -24.312 -16.281 1 49.81 173 PRO A N 1
ATOM 1352 C CA . PRO A 1 173 ? 44.594 -23.75 -16.438 1 49.81 173 PRO A CA 1
ATOM 1353 C C . PRO A 1 173 ? 45.125 -23.875 -17.859 1 49.81 173 PRO A C 1
ATOM 1355 O O . PRO A 1 173 ? 45.844 -22.984 -18.328 1 49.81 173 PRO A O 1
ATOM 1358 N N . SER A 1 174 ? 44.625 -24.922 -18.438 1 54.16 174 SER A N 1
ATOM 1359 C CA . SER A 1 174 ? 45.312 -25.203 -19.703 1 54.16 174 SER A CA 1
ATOM 1360 C C . SER A 1 174 ? 44.812 -24.266 -20.812 1 54.16 174 SER A C 1
ATOM 1362 O O . SER A 1 174 ? 45.562 -23.953 -21.734 1 54.16 174 SER A O 1
ATOM 1364 N N . ALA A 1 175 ? 43.625 -23.75 -20.625 1 59.19 175 ALA A N 1
ATOM 1365 C CA . ALA A 1 175 ? 43.062 -23 -21.75 1 59.19 175 ALA A CA 1
ATOM 1366 C C . ALA A 1 175 ? 43.625 -21.578 -21.766 1 59.19 175 ALA A C 1
ATOM 1368 O O . ALA A 1 175 ? 43.656 -20.938 -22.812 1 59.19 175 ALA A O 1
ATOM 1369 N N . LEU A 1 176 ? 44.062 -21.219 -20.562 1 66.75 176 LEU A N 1
ATOM 1370 C CA . LEU A 1 176 ? 44.5 -19.828 -20.5 1 66.75 176 LEU A CA 1
ATOM 1371 C C . LEU A 1 176 ? 46.031 -19.75 -20.578 1 66.75 176 LEU A C 1
ATOM 1373 O O . LEU A 1 176 ? 46.594 -18.656 -20.734 1 66.75 176 LEU A O 1
ATOM 1377 N N . LYS A 1 177 ? 46.688 -20.891 -20.453 1 64.44 177 LYS A N 1
ATOM 1378 C CA . LYS A 1 177 ? 48.125 -20.922 -20.438 1 64.44 177 LYS A CA 1
ATOM 1379 C C . LYS A 1 177 ? 48.719 -20.188 -21.641 1 64.44 177 LYS A C 1
ATOM 1381 O O . LYS A 1 177 ? 49.656 -19.391 -21.5 1 64.44 177 LYS A O 1
ATOM 1386 N N . PRO A 1 178 ? 48.125 -20.422 -22.828 1 63.72 178 PRO A N 1
ATOM 1387 C CA . PRO A 1 178 ? 48.719 -19.75 -23.984 1 63.72 178 PRO A CA 1
ATOM 1388 C C . PRO A 1 178 ? 48.531 -18.25 -23.984 1 63.72 178 PRO A C 1
ATOM 1390 O O . PRO A 1 178 ? 49.156 -17.531 -24.75 1 63.72 178 PRO A O 1
ATOM 1393 N N . HIS A 1 179 ? 47.75 -17.781 -23.031 1 71.19 179 HIS A N 1
ATOM 1394 C CA . HIS A 1 179 ? 47.406 -16.375 -23.109 1 71.19 179 HIS A CA 1
ATOM 1395 C C . HIS A 1 179 ? 48.031 -15.594 -21.953 1 71.19 179 HIS A C 1
ATOM 1397 O O . HIS A 1 179 ? 47.562 -14.508 -21.609 1 71.19 179 HIS A O 1
ATOM 1403 N N . ASP A 1 180 ? 49.031 -16.109 -21.406 1 75.94 180 ASP A N 1
ATOM 1404 C CA . ASP A 1 180 ? 49.688 -15.531 -20.234 1 75.94 180 ASP A CA 1
ATOM 1405 C C . ASP A 1 180 ? 50.125 -14.102 -20.5 1 75.94 180 ASP A C 1
ATOM 1407 O O . ASP A 1 180 ? 50.062 -13.242 -19.609 1 75.94 180 ASP A O 1
ATOM 1411 N N . ILE A 1 181 ? 50.594 -13.914 -21.672 1 79.06 181 ILE A N 1
ATOM 1412 C CA . ILE A 1 181 ? 51.094 -12.586 -22 1 79.06 181 ILE A CA 1
ATOM 1413 C C . ILE A 1 181 ? 49.969 -11.57 -21.953 1 79.06 181 ILE A C 1
ATOM 1415 O O . ILE A 1 181 ? 50.094 -10.5 -21.344 1 79.06 181 ILE A O 1
ATOM 1419 N N . PHE A 1 182 ? 48.875 -11.906 -22.562 1 83.75 182 PHE A N 1
ATOM 1420 C CA . PHE A 1 182 ? 47.75 -11.016 -22.578 1 83.75 182 PHE A CA 1
ATOM 1421 C C . PHE A 1 182 ? 47.219 -10.781 -21.156 1 83.75 182 PHE A C 1
ATOM 1423 O O . PHE A 1 182 ? 46.906 -9.648 -20.797 1 83.75 182 PHE A O 1
ATOM 1430 N N . ILE A 1 183 ? 47.188 -11.734 -20.422 1 82.25 183 ILE A N 1
ATOM 1431 C CA . ILE A 1 183 ? 46.625 -11.664 -19.062 1 82.25 183 ILE A CA 1
ATOM 1432 C C . ILE A 1 183 ? 47.531 -10.766 -18.203 1 82.25 183 ILE A C 1
ATOM 1434 O O . ILE A 1 183 ? 47.031 -9.953 -17.422 1 82.25 183 ILE A O 1
ATOM 1438 N N . ASN A 1 184 ? 48.812 -10.977 -18.406 1 85.25 184 ASN A N 1
ATOM 1439 C CA . ASN A 1 184 ? 49.75 -10.148 -17.672 1 85.25 184 ASN A CA 1
ATOM 1440 C C . ASN A 1 184 ? 49.625 -8.672 -18.031 1 85.25 184 ASN A C 1
ATOM 1442 O O . ASN A 1 184 ? 49.719 -7.801 -17.172 1 85.25 184 ASN A O 1
ATOM 1446 N N . GLN A 1 185 ? 49.406 -8.477 -19.234 1 87.06 185 GLN A N 1
ATOM 1447 C CA . GLN A 1 185 ? 49.219 -7.102 -19.703 1 87.06 185 GLN A CA 1
ATOM 1448 C C . GLN A 1 185 ? 48 -6.461 -19.078 1 87.06 185 GLN A C 1
ATOM 1450 O O . GLN A 1 185 ? 48.031 -5.309 -18.641 1 87.06 185 GLN A O 1
ATOM 1455 N N . LYS A 1 186 ? 46.969 -7.195 -19.109 1 88.25 186 LYS A N 1
ATOM 1456 C CA . LYS A 1 186 ? 45.719 -6.656 -18.578 1 88.25 186 LYS A CA 1
ATOM 1457 C C . LYS A 1 186 ? 45.781 -6.508 -17.062 1 88.25 186 LYS A C 1
ATOM 1459 O O . LYS A 1 186 ? 45.188 -5.582 -16.5 1 88.25 186 LYS A O 1
ATOM 1464 N N . TYR A 1 187 ? 46.469 -7.387 -16.453 1 89.75 187 TYR A N 1
ATOM 1465 C CA . TYR A 1 187 ? 46.656 -7.289 -15 1 89.75 187 TYR A CA 1
ATOM 1466 C C . TYR A 1 187 ? 47.438 -6.035 -14.625 1 89.75 187 TYR A C 1
ATOM 1468 O O . TYR A 1 187 ? 47.125 -5.367 -13.641 1 89.75 187 TYR A O 1
ATOM 1476 N N . GLU A 1 188 ? 48.438 -5.691 -15.383 1 89.12 188 GLU A N 1
ATOM 1477 C CA . GLU A 1 188 ? 49.312 -4.562 -15.094 1 89.12 188 GLU A CA 1
ATOM 1478 C C . GLU A 1 188 ? 48.688 -3.244 -15.531 1 89.12 188 GLU A C 1
ATOM 1480 O O . GLU A 1 188 ? 49.094 -2.172 -15.094 1 89.12 188 GLU A O 1
ATOM 1485 N N . GLU A 1 189 ? 47.688 -3.41 -16.344 1 89.94 189 GLU A N 1
ATOM 1486 C CA . GLU A 1 189 ? 47 -2.209 -16.844 1 89.94 189 GLU A CA 1
ATOM 1487 C C . GLU A 1 189 ? 46.312 -1.45 -15.703 1 89.94 189 GLU A C 1
ATOM 1489 O O . GLU A 1 189 ? 45.562 -2.031 -14.93 1 89.94 189 GLU A O 1
ATOM 1494 N N . ARG A 1 190 ? 46.656 -0.166 -15.523 1 85.75 190 ARG A N 1
ATOM 1495 C CA . ARG A 1 190 ? 46.094 0.658 -14.469 1 85.75 190 ARG A CA 1
ATOM 1496 C C . ARG A 1 190 ? 44.688 1.138 -14.844 1 85.75 190 ARG A C 1
ATOM 1498 O O . ARG A 1 190 ? 44.469 1.655 -15.945 1 85.75 190 ARG A O 1
ATOM 1505 N N . ILE A 1 191 ? 43.719 0.821 -13.992 1 87.06 191 ILE A N 1
ATOM 1506 C CA . ILE A 1 191 ? 42.344 1.294 -14.195 1 87.06 191 ILE A CA 1
ATOM 1507 C C . ILE A 1 191 ? 42.125 2.576 -13.391 1 87.06 191 ILE A C 1
ATOM 1509 O O . ILE A 1 191 ? 41.969 2.535 -12.172 1 87.06 191 ILE A O 1
ATOM 1513 N N . GLU A 1 192 ? 42.125 3.688 -14.031 1 78.44 192 GLU A N 1
ATOM 1514 C CA . GLU A 1 192 ? 41.969 4.984 -13.375 1 78.44 192 GLU A CA 1
ATOM 1515 C C . GLU A 1 192 ? 40.5 5.352 -13.172 1 78.44 192 GLU A C 1
ATOM 1517 O O . GLU A 1 192 ? 40.156 6.062 -12.219 1 78.44 192 GLU A O 1
ATOM 1522 N N . ASP A 1 193 ? 39.688 4.859 -14.109 1 83.5 193 ASP A N 1
ATOM 1523 C CA . ASP A 1 193 ? 38.281 5.152 -14.117 1 83.5 193 ASP A CA 1
ATOM 1524 C C . ASP A 1 193 ? 37.438 3.873 -13.977 1 83.5 193 ASP A C 1
ATOM 1526 O O . ASP A 1 193 ? 37.469 3.025 -14.867 1 83.5 193 ASP A O 1
ATOM 1530 N N . THR A 1 194 ? 36.781 3.795 -12.828 1 83.38 194 THR A N 1
ATOM 1531 C CA . THR A 1 194 ? 36 2.584 -12.594 1 83.38 194 THR A CA 1
ATOM 1532 C C . THR A 1 194 ? 34.531 2.824 -12.891 1 83.38 194 THR A C 1
ATOM 1534 O O . THR A 1 194 ? 33.656 2.107 -12.391 1 83.38 194 THR A O 1
ATOM 1537 N N . SER A 1 195 ? 34.281 3.875 -13.688 1 81.62 195 SER A N 1
ATOM 1538 C CA . SER A 1 195 ? 32.906 4.121 -14.117 1 81.62 195 SER A CA 1
ATOM 1539 C C . SER A 1 195 ? 32.375 2.967 -14.961 1 81.62 195 SER A C 1
ATOM 1541 O O . SER A 1 195 ? 33.156 2.18 -15.508 1 81.62 195 SER A O 1
ATOM 1543 N N . GLU A 1 196 ? 31.094 2.875 -15.117 1 86.06 196 GLU A N 1
ATOM 1544 C CA . GLU A 1 196 ? 30.438 1.767 -15.805 1 86.06 196 GLU A CA 1
ATOM 1545 C C . GLU A 1 196 ? 30.891 1.678 -17.266 1 86.06 196 GLU A C 1
ATOM 1547 O O . GLU A 1 196 ? 31.312 0.614 -17.719 1 86.06 196 GLU A O 1
ATOM 1552 N N . PRO A 1 197 ? 30.938 2.799 -17.984 1 82.75 197 PRO A N 1
ATOM 1553 C CA . PRO A 1 197 ? 31.375 2.688 -19.375 1 82.75 197 PRO A CA 1
ATOM 1554 C C . PRO A 1 197 ? 32.844 2.262 -19.5 1 82.75 197 PRO A C 1
ATOM 1556 O O . PRO A 1 197 ? 33.188 1.478 -20.391 1 82.75 197 PRO A O 1
ATOM 1559 N N . SER A 1 198 ? 33.625 2.803 -18.625 1 87.62 198 SER A N 1
ATOM 1560 C CA . SER A 1 198 ? 35.062 2.453 -18.656 1 87.62 198 SER A CA 1
ATOM 1561 C C . SER A 1 198 ? 35.25 0.975 -18.344 1 87.62 198 SER A C 1
ATOM 1563 O O . SER A 1 198 ? 36 0.287 -19.047 1 87.62 198 SER A O 1
ATOM 1565 N N . MET A 1 199 ? 34.656 0.56 -17.344 1 89.88 199 MET A N 1
ATOM 1566 C CA . MET A 1 199 ? 34.781 -0.842 -16.969 1 89.88 199 MET A CA 1
ATOM 1567 C C . MET A 1 199 ? 34.188 -1.757 -18.031 1 89.88 199 MET A C 1
ATOM 1569 O O . MET A 1 199 ? 34.719 -2.842 -18.281 1 89.88 199 MET A O 1
ATOM 1573 N N . LEU A 1 200 ? 33.094 -1.339 -18.594 1 90.5 200 LEU A N 1
ATOM 1574 C CA . LEU A 1 200 ? 32.469 -2.115 -19.672 1 90.5 200 LEU A CA 1
ATOM 1575 C C . LEU A 1 200 ? 33.438 -2.305 -20.828 1 90.5 200 LEU A C 1
ATOM 1577 O O . LEU A 1 200 ? 33.531 -3.398 -21.391 1 90.5 200 LEU A O 1
ATOM 1581 N N . LYS A 1 201 ? 34.062 -1.266 -21.203 1 89.12 201 LYS A N 1
ATOM 1582 C CA . LYS A 1 201 ? 35.031 -1.346 -22.281 1 89.12 201 LYS A CA 1
ATOM 1583 C C . LYS A 1 201 ? 36.156 -2.309 -21.922 1 89.12 201 LYS A C 1
ATOM 1585 O O . LYS A 1 201 ? 36.594 -3.109 -22.766 1 89.12 201 LYS A O 1
ATOM 1590 N N . TRP A 1 202 ? 36.656 -2.182 -20.766 1 91.44 202 TRP A N 1
ATOM 1591 C CA . TRP A 1 202 ? 37.75 -3.025 -20.312 1 91.44 202 TRP A CA 1
ATOM 1592 C C . TRP A 1 202 ? 37.344 -4.492 -20.297 1 91.44 202 TRP A C 1
ATOM 1594 O O . TRP A 1 202 ? 38.062 -5.352 -20.812 1 91.44 202 TRP A O 1
ATOM 1604 N N . ILE A 1 203 ? 36.219 -4.828 -19.781 1 90.62 203 ILE A N 1
ATOM 1605 C CA . ILE A 1 203 ? 35.719 -6.195 -19.672 1 90.62 203 ILE A CA 1
ATOM 1606 C C . ILE A 1 203 ? 35.438 -6.746 -21.062 1 90.62 203 ILE A C 1
ATOM 1608 O O . ILE A 1 203 ? 35.688 -7.914 -21.359 1 90.62 203 ILE A O 1
ATOM 1612 N N . THR A 1 204 ? 34.844 -5.906 -21.891 1 91.06 204 THR A N 1
ATOM 1613 C CA . THR A 1 204 ? 34.562 -6.32 -23.25 1 91.06 204 THR A CA 1
ATOM 1614 C C . THR A 1 204 ? 35.812 -6.766 -23.969 1 91.06 204 THR A C 1
ATOM 1616 O O . THR A 1 204 ? 35.812 -7.766 -24.688 1 91.06 204 THR A O 1
ATOM 1619 N N . SER A 1 205 ? 36.844 -6.043 -23.734 1 89.31 205 SER A N 1
ATOM 1620 C CA . SER A 1 205 ? 38.094 -6.41 -24.344 1 89.31 205 SER A CA 1
ATOM 1621 C C . SER A 1 205 ? 38.594 -7.77 -23.859 1 89.31 205 SER A C 1
ATOM 1623 O O . SER A 1 205 ? 39.188 -8.531 -24.609 1 89.31 205 SER A O 1
ATOM 1625 N N . LEU A 1 206 ? 38.375 -8.055 -22.625 1 88.31 206 LEU A N 1
ATOM 1626 C CA . LEU A 1 206 ? 38.75 -9.344 -22.047 1 88.31 206 LEU A CA 1
ATOM 1627 C C . LEU A 1 206 ? 37.906 -10.469 -22.656 1 88.31 206 LEU A C 1
ATOM 1629 O O . LEU A 1 206 ? 38.438 -11.492 -23.078 1 88.31 206 LEU A O 1
ATOM 1633 N N . VAL A 1 207 ? 36.625 -10.266 -22.719 1 88 207 VAL A N 1
ATOM 1634 C CA . VAL A 1 207 ? 35.688 -11.297 -23.203 1 88 207 VAL A CA 1
ATOM 1635 C C . VAL A 1 207 ? 35.938 -11.555 -24.688 1 88 207 VAL A C 1
ATOM 1637 O O . VAL A 1 207 ? 35.938 -12.703 -25.125 1 88 207 VAL A O 1
ATOM 1640 N N . GLU A 1 208 ? 36.094 -10.508 -25.375 1 84.81 208 GLU A N 1
ATOM 1641 C CA . GLU A 1 208 ? 36.312 -10.641 -26.812 1 84.81 208 GLU A CA 1
ATOM 1642 C C . GLU A 1 208 ? 37.625 -11.398 -27.078 1 84.81 208 GLU A C 1
ATOM 1644 O O . GLU A 1 208 ? 37.719 -12.18 -28.031 1 84.81 208 GLU A O 1
ATOM 1649 N N . TYR A 1 209 ? 38.562 -11.078 -26.328 1 84.75 209 TYR A N 1
ATOM 1650 C CA . TYR A 1 209 ? 39.812 -11.812 -26.469 1 84.75 209 TYR A CA 1
ATOM 1651 C C . TYR A 1 209 ? 39.594 -13.297 -26.203 1 84.75 209 TYR A C 1
ATOM 1653 O O . TYR A 1 209 ? 40.094 -14.141 -26.953 1 84.75 209 TYR A O 1
ATOM 1661 N N . CYS A 1 210 ? 38.938 -13.609 -25.109 1 82.56 210 CYS A N 1
ATOM 1662 C CA . CYS A 1 210 ? 38.656 -15 -24.797 1 82.56 210 CYS A CA 1
ATOM 1663 C C . CYS A 1 210 ? 37.875 -15.672 -25.922 1 82.56 210 CYS A C 1
ATOM 1665 O O . CYS A 1 210 ? 38.188 -16.797 -26.297 1 82.56 210 CYS A O 1
ATOM 1667 N N . SER A 1 211 ? 36.938 -14.961 -26.469 1 81.75 211 SER A N 1
ATOM 1668 C CA . SER A 1 211 ? 36.125 -15.477 -27.578 1 81.75 211 SER A CA 1
ATOM 1669 C C . SER A 1 211 ? 36.969 -15.75 -28.812 1 81.75 211 SER A C 1
ATOM 1671 O O . SER A 1 211 ? 36.781 -16.766 -29.484 1 81.75 211 SER A O 1
ATOM 1673 N N . ALA A 1 212 ? 37.781 -14.836 -29.047 1 78.62 212 ALA A N 1
ATOM 1674 C CA . ALA A 1 212 ? 38.688 -14.977 -30.203 1 78.62 212 ALA A CA 1
ATOM 1675 C C . ALA A 1 212 ? 39.594 -16.172 -30.031 1 78.62 212 ALA A C 1
ATOM 1677 O O . ALA A 1 212 ? 39.875 -16.906 -30.984 1 78.62 212 ALA A O 1
ATOM 1678 N N . CYS A 1 213 ? 40.094 -16.312 -28.906 1 76.81 213 CYS A N 1
ATOM 1679 C CA . CYS A 1 213 ? 41 -17.422 -28.609 1 76.81 213 CYS A CA 1
ATOM 1680 C C . CYS A 1 213 ? 40.281 -18.766 -28.781 1 76.81 213 CYS A C 1
ATOM 1682 O O . CYS A 1 213 ? 40.844 -19.719 -29.312 1 76.81 213 CYS A O 1
ATOM 1684 N N . LEU A 1 214 ? 39.094 -18.797 -28.344 1 76.75 214 LEU A N 1
ATOM 1685 C CA . LEU A 1 214 ? 38.281 -20.016 -28.453 1 76.75 214 LEU A CA 1
ATOM 1686 C C . LEU A 1 214 ? 38 -20.328 -29.922 1 76.75 214 LEU A C 1
ATOM 1688 O O . LEU A 1 214 ? 38.062 -21.5 -30.328 1 76.75 214 LEU A O 1
ATOM 1692 N N . LYS A 1 215 ? 37.719 -19.328 -30.672 1 75.19 215 LYS A N 1
ATOM 1693 C CA . LYS A 1 215 ? 37.438 -19.516 -32.094 1 75.19 215 LYS A CA 1
ATOM 1694 C C . LYS A 1 215 ? 38.688 -20.031 -32.812 1 75.19 215 LYS A C 1
ATOM 1696 O O . LYS A 1 215 ? 38.562 -20.859 -33.719 1 75.19 215 LYS A O 1
ATOM 1701 N N . ASN A 1 216 ? 39.719 -19.562 -32.406 1 73.5 216 ASN A N 1
ATOM 1702 C CA . ASN A 1 216 ? 40.969 -19.969 -33.031 1 73.5 216 ASN A CA 1
ATOM 1703 C C . ASN A 1 216 ? 41.344 -21.422 -32.688 1 73.5 216 ASN A C 1
ATOM 1705 O O . ASN A 1 216 ? 41.906 -22.125 -33.5 1 73.5 216 ASN A O 1
ATOM 1709 N N . GLN A 1 217 ? 40.969 -21.781 -31.516 1 72.06 217 GLN A N 1
ATOM 1710 C CA . GLN A 1 217 ? 41.312 -23.141 -31.078 1 72.06 217 GLN A CA 1
ATOM 1711 C C . GLN A 1 217 ? 40.344 -24.156 -31.688 1 72.06 217 GLN A C 1
ATOM 1713 O O . GLN A 1 217 ? 40.719 -25.297 -31.938 1 72.06 217 GLN A O 1
ATOM 1718 N N . THR A 1 218 ? 39.125 -23.719 -31.766 1 68.94 218 THR A N 1
ATOM 1719 C CA . THR A 1 218 ? 38.156 -24.625 -32.344 1 68.94 218 THR A CA 1
ATOM 1720 C C . THR A 1 218 ? 37.438 -23.984 -33.531 1 68.94 218 THR A C 1
ATOM 1722 O O . THR A 1 218 ? 36.25 -23.688 -33.438 1 68.94 218 THR A O 1
ATOM 1725 N N . PRO A 1 219 ? 38.188 -23.781 -34.594 1 58.47 219 PRO A N 1
ATOM 1726 C CA . PRO A 1 219 ? 37.594 -23.047 -35.75 1 58.47 219 PRO A CA 1
ATOM 1727 C C . PRO A 1 219 ? 36.375 -23.734 -36.312 1 58.47 219 PRO A C 1
ATOM 1729 O O . PRO A 1 219 ? 35.531 -23.062 -36.906 1 58.47 219 PRO A O 1
ATOM 1732 N N . THR A 1 220 ? 36.219 -25 -36.156 1 54.97 220 THR A N 1
ATOM 1733 C CA . THR A 1 220 ? 35.125 -25.734 -36.781 1 54.97 220 THR A CA 1
ATOM 1734 C C . THR A 1 220 ? 33.906 -25.75 -35.875 1 54.97 220 THR A C 1
ATOM 1736 O O . THR A 1 220 ? 32.812 -26.109 -36.281 1 54.97 220 THR A O 1
ATOM 1739 N N . GLN A 1 221 ? 34.125 -25.375 -34.656 1 56.69 221 GLN A N 1
ATOM 1740 C CA . GLN A 1 221 ? 33 -25.484 -33.75 1 56.69 221 GLN A CA 1
ATOM 1741 C C . GLN A 1 221 ? 32.156 -24.188 -33.719 1 56.69 221 GLN A C 1
ATOM 1743 O O . GLN A 1 221 ? 32.719 -23.094 -33.75 1 56.69 221 GLN A O 1
ATOM 1748 N N . VAL A 1 222 ? 31 -24.281 -34.219 1 55.5 222 VAL A N 1
ATOM 1749 C CA . VAL A 1 222 ? 30.094 -23.141 -34.188 1 55.5 222 VAL A CA 1
ATOM 1750 C C . VAL A 1 222 ? 29.922 -22.625 -32.781 1 55.5 222 VAL A C 1
ATOM 1752 O O . VAL A 1 222 ? 29.5 -23.375 -31.875 1 55.5 222 VAL A O 1
ATOM 1755 N N . HIS A 1 223 ? 30.625 -21.531 -32.562 1 62.69 223 HIS A N 1
ATOM 1756 C CA . HIS A 1 223 ? 30.5 -20.906 -31.234 1 62.69 223 HIS A CA 1
ATOM 1757 C C . HIS A 1 223 ? 29.141 -20.219 -31.094 1 62.69 223 HIS A C 1
ATOM 1759 O O . HIS A 1 223 ? 28.844 -19.25 -31.812 1 62.69 223 HIS A O 1
ATOM 1765 N N . SER A 1 224 ? 28.172 -20.781 -30.266 1 71.88 224 SER A N 1
ATOM 1766 C CA . SER A 1 224 ? 26.75 -20.453 -30.203 1 71.88 224 SER A CA 1
ATOM 1767 C C . SER A 1 224 ? 26.484 -19.359 -29.172 1 71.88 224 SER A C 1
ATOM 1769 O O . SER A 1 224 ? 25.328 -19.047 -28.859 1 71.88 224 SER A O 1
ATOM 1771 N N . ARG A 1 225 ? 27.703 -18.719 -28.75 1 84.06 225 ARG A N 1
ATOM 1772 C CA . ARG A 1 225 ? 27.453 -17.703 -27.734 1 84.06 225 ARG A CA 1
ATOM 1773 C C . ARG A 1 225 ? 28.234 -16.422 -28.031 1 84.06 225 ARG A C 1
ATOM 1775 O O . ARG A 1 225 ? 29.266 -16.469 -28.688 1 84.06 225 ARG A O 1
ATOM 1782 N N . ALA A 1 226 ? 27.672 -15.336 -27.672 1 82.69 226 ALA A N 1
ATOM 1783 C CA . ALA A 1 226 ? 28.297 -14.039 -27.938 1 82.69 226 ALA A CA 1
ATOM 1784 C C . ALA A 1 226 ? 28.172 -13.109 -26.734 1 82.69 226 ALA A C 1
ATOM 1786 O O . ALA A 1 226 ? 27.375 -13.367 -25.828 1 82.69 226 ALA A O 1
ATOM 1787 N N . TRP A 1 227 ? 29.141 -12.188 -26.766 1 87.62 227 TRP A N 1
ATOM 1788 C CA . TRP A 1 227 ? 29.094 -11.086 -25.812 1 87.62 227 TRP A CA 1
ATOM 1789 C C . TRP A 1 227 ? 28.234 -9.953 -26.344 1 87.62 227 TRP A C 1
ATOM 1791 O O . TRP A 1 227 ? 28.359 -9.531 -27.484 1 87.62 227 TRP A O 1
ATOM 1801 N N . ALA A 1 228 ? 27.203 -9.508 -25.516 1 86.69 228 ALA A N 1
ATOM 1802 C CA . ALA A 1 228 ? 26.297 -8.461 -25.953 1 86.69 228 ALA A CA 1
ATOM 1803 C C . ALA A 1 228 ? 26.188 -7.348 -24.922 1 86.69 228 ALA A C 1
ATOM 1805 O O . ALA A 1 228 ? 26.109 -7.613 -23.719 1 86.69 228 ALA A O 1
ATOM 1806 N N . CYS A 1 229 ? 26.281 -6.145 -25.359 1 85 229 CYS A N 1
ATOM 1807 C CA . CYS A 1 229 ? 26.062 -4.941 -24.578 1 85 229 CYS A CA 1
ATOM 1808 C C . CYS A 1 229 ? 25 -4.059 -25.219 1 85 229 CYS A C 1
ATOM 1810 O O . CYS A 1 229 ? 25.312 -3.068 -25.875 1 85 229 CYS A O 1
ATOM 1812 N N . PRO A 1 230 ? 23.75 -4.371 -24.938 1 80.25 230 PRO A N 1
ATOM 1813 C CA . PRO A 1 230 ? 22.688 -3.668 -25.641 1 80.25 230 PRO A CA 1
ATOM 1814 C C . PRO A 1 230 ? 22.578 -2.201 -25.234 1 80.25 230 PRO A C 1
ATOM 1816 O O . PRO A 1 230 ? 22.781 -1.861 -24.062 1 80.25 230 PRO A O 1
ATOM 1819 N N . SER A 1 231 ? 22.297 -1.346 -26.203 1 75.88 231 SER A N 1
ATOM 1820 C CA . SER A 1 231 ? 22.062 0.073 -25.953 1 75.88 231 SER A CA 1
ATOM 1821 C C . SER A 1 231 ? 20.578 0.381 -25.844 1 75.88 231 SER A C 1
ATOM 1823 O O . SER A 1 231 ? 20.188 1.467 -25.406 1 75.88 231 SER A O 1
ATOM 1825 N N . LYS A 1 232 ? 19.797 -0.635 -26.25 1 77.88 232 LYS A N 1
ATOM 1826 C CA . LYS A 1 232 ? 18.359 -0.463 -26.25 1 77.88 232 LYS A CA 1
ATOM 1827 C C . LYS A 1 232 ? 17.719 -1.2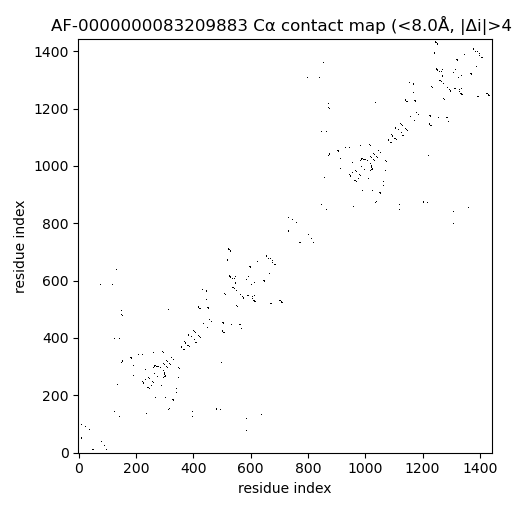46 -25.094 1 77.88 232 LYS A C 1
ATOM 1829 O O . LYS A 1 232 ? 18.375 -2.061 -24.453 1 77.88 232 LYS A O 1
ATOM 1834 N N . TYR A 1 233 ? 16.484 -0.908 -24.938 1 82.56 233 TYR A N 1
ATOM 1835 C CA . TYR A 1 233 ? 15.711 -1.624 -23.922 1 82.56 233 TYR A CA 1
ATOM 1836 C C . TYR A 1 233 ? 15.484 -3.072 -24.344 1 82.56 233 TYR A C 1
ATOM 1838 O O . TYR A 1 233 ? 15.281 -3.365 -25.516 1 82.56 233 TYR A O 1
ATOM 1846 N N . LEU A 1 234 ? 15.555 -3.881 -23.359 1 86.25 234 LEU A N 1
ATOM 1847 C CA . LEU A 1 234 ? 15.344 -5.305 -23.594 1 86.25 234 LEU A CA 1
ATOM 1848 C C . LEU A 1 234 ? 13.906 -5.578 -24.031 1 86.25 234 LEU A C 1
ATOM 1850 O O . LEU A 1 234 ? 12.961 -4.988 -23.5 1 86.25 234 LEU A O 1
ATOM 1854 N N . LYS A 1 235 ? 13.75 -6.398 -24.953 1 84.62 235 LYS A N 1
ATOM 1855 C CA . LYS A 1 235 ? 12.438 -6.848 -25.406 1 84.62 235 LYS A CA 1
ATOM 1856 C C . LYS A 1 235 ? 11.984 -8.094 -24.656 1 84.62 235 LYS A C 1
ATOM 1858 O O . LYS A 1 235 ? 12.805 -8.836 -24.109 1 84.62 235 LYS A O 1
ATOM 1863 N N . GLY A 1 236 ? 10.625 -8.281 -24.531 1 82.88 236 GLY A N 1
ATOM 1864 C CA . GLY A 1 236 ? 10.062 -9.477 -23.906 1 82.88 236 GLY A CA 1
ATOM 1865 C C . GLY A 1 236 ? 9.781 -9.297 -22.438 1 82.88 236 GLY A C 1
ATOM 1866 O O . GLY A 1 236 ? 9.547 -10.273 -21.719 1 82.88 236 GLY A O 1
ATOM 1867 N N . ILE A 1 237 ? 10.016 -8.141 -21.938 1 81.75 237 ILE A N 1
ATOM 1868 C CA . ILE A 1 237 ? 9.742 -7.895 -20.516 1 81.75 237 ILE A CA 1
ATOM 1869 C C . ILE A 1 237 ? 8.695 -6.785 -20.391 1 81.75 237 ILE A C 1
ATOM 1871 O O . ILE A 1 237 ? 8.531 -5.969 -21.297 1 81.75 237 ILE A O 1
ATOM 1875 N N . GLU A 1 238 ? 7.938 -6.898 -19.172 1 71.12 238 GLU A N 1
ATOM 1876 C CA . GLU A 1 238 ? 7.008 -5.816 -18.859 1 71.12 238 GLU A CA 1
ATOM 1877 C C . GLU A 1 238 ? 7.73 -4.621 -18.234 1 71.12 238 GLU A C 1
ATOM 1879 O O . GLU A 1 238 ? 8.414 -4.762 -17.219 1 71.12 238 GLU A O 1
ATOM 1884 N N . GLY A 1 239 ? 7.863 -3.559 -18.953 1 66.5 239 GLY A N 1
ATOM 1885 C CA . GLY A 1 239 ? 8.547 -2.365 -18.484 1 66.5 239 GLY A CA 1
ATOM 1886 C C . GLY A 1 239 ? 9.797 -2.043 -19.266 1 66.5 239 GLY A C 1
ATOM 1887 O O . GLY A 1 239 ? 10.188 -2.795 -20.172 1 66.5 239 GLY A O 1
ATOM 1888 N N . ARG A 1 240 ? 10.484 -1.054 -18.969 1 68.31 240 ARG A N 1
ATOM 1889 C CA . ARG A 1 240 ? 11.688 -0.609 -19.672 1 68.31 240 ARG A CA 1
ATOM 1890 C C . ARG A 1 240 ? 12.922 -0.787 -18.781 1 68.31 240 ARG A C 1
ATOM 1892 O O . ARG A 1 240 ? 13.023 -0.183 -17.719 1 68.31 240 ARG A O 1
ATOM 1899 N N . ARG A 1 241 ? 13.711 -1.742 -19.203 1 78.25 241 ARG A N 1
ATOM 1900 C CA . ARG A 1 241 ? 14.969 -1.973 -18.5 1 78.25 241 ARG A CA 1
ATOM 1901 C C . ARG A 1 241 ? 16.125 -2.137 -19.484 1 78.25 241 ARG A C 1
ATOM 1903 O O . ARG A 1 241 ? 15.961 -2.756 -20.547 1 78.25 241 ARG A O 1
ATOM 1910 N N . LYS A 1 242 ? 17.188 -1.517 -19.109 1 81.38 242 LYS A N 1
ATOM 1911 C CA . LYS A 1 242 ? 18.406 -1.632 -19.922 1 81.38 242 LYS A CA 1
ATOM 1912 C C . LYS A 1 242 ? 19.453 -2.502 -19.234 1 81.38 242 LYS A C 1
ATOM 1914 O O . LYS A 1 242 ? 19.859 -2.211 -18.109 1 81.38 242 LYS A O 1
ATOM 1919 N N . LEU A 1 243 ? 19.797 -3.594 -19.891 1 86.5 243 LEU A N 1
ATOM 1920 C CA . LEU A 1 243 ? 20.844 -4.504 -19.422 1 86.5 243 LEU A CA 1
ATOM 1921 C C . LEU A 1 243 ? 22.219 -3.969 -19.766 1 86.5 243 LEU A C 1
ATOM 1923 O O . LEU A 1 243 ? 22.438 -3.439 -20.859 1 86.5 243 LEU A O 1
ATOM 1927 N N . ASP A 1 244 ? 23.141 -4.07 -18.828 1 88.5 244 ASP A N 1
ATOM 1928 C CA . ASP A 1 244 ? 24.484 -3.602 -19.094 1 88.5 244 ASP A CA 1
ATOM 1929 C C . ASP A 1 244 ? 25.188 -4.492 -20.125 1 88.5 244 ASP A C 1
ATOM 1931 O O . ASP A 1 244 ? 25.625 -4.016 -21.172 1 88.5 244 ASP A O 1
ATOM 1935 N N . CYS A 1 245 ? 25.359 -5.762 -19.844 1 90.94 245 CYS A N 1
ATOM 1936 C CA . CYS A 1 245 ? 25.953 -6.727 -20.766 1 90.94 245 CYS A CA 1
ATOM 1937 C C . CYS A 1 245 ? 25.578 -8.148 -20.375 1 90.94 245 CYS A C 1
ATOM 1939 O O . CYS A 1 245 ? 25.031 -8.375 -19.297 1 90.94 245 CYS A O 1
ATOM 1941 N N . ALA A 1 246 ? 25.766 -9.055 -21.312 1 93.06 246 ALA A N 1
ATOM 1942 C CA . ALA A 1 246 ? 25.453 -10.453 -21.062 1 93.06 246 ALA A CA 1
ATOM 1943 C C . ALA A 1 246 ? 26.125 -11.367 -22.078 1 93.06 246 ALA A C 1
ATOM 1945 O O . ALA A 1 246 ? 26.531 -10.914 -23.156 1 93.06 246 ALA A O 1
ATOM 1946 N N . ILE A 1 247 ? 26.375 -12.516 -21.641 1 91 247 ILE A N 1
ATOM 1947 C CA . ILE A 1 247 ? 26.625 -13.57 -22.625 1 91 247 ILE A CA 1
ATOM 1948 C C . ILE A 1 247 ? 25.297 -14.094 -23.172 1 91 247 ILE A C 1
ATOM 1950 O O . ILE A 1 247 ? 24.375 -14.414 -22.406 1 91 247 ILE A O 1
ATOM 1954 N N . VAL A 1 248 ? 25.141 -14.117 -24.453 1 89.69 248 VAL A N 1
ATOM 1955 C CA . VAL A 1 248 ? 23.859 -14.438 -25.078 1 89.69 248 VAL A CA 1
ATOM 1956 C C . VAL A 1 248 ? 24.047 -15.586 -26.078 1 89.69 248 VAL A C 1
ATOM 1958 O O . VAL A 1 248 ? 25.172 -15.891 -26.469 1 89.69 248 VAL A O 1
ATOM 1961 N N . SER A 1 249 ? 22.828 -16.266 -26.312 1 81.94 249 SER A N 1
ATOM 1962 C CA . SER A 1 249 ? 22.828 -17.312 -27.344 1 81.94 249 SER A CA 1
ATOM 1963 C C . SER A 1 249 ? 22.859 -16.719 -28.734 1 81.94 249 SER A C 1
ATOM 1965 O O . SER A 1 249 ? 22.297 -15.641 -28.969 1 81.94 249 SER A O 1
ATOM 1967 N N . GLN A 1 250 ? 23.656 -17.188 -29.516 1 64.5 250 GLN A N 1
ATOM 1968 C CA . GLN A 1 250 ? 23.812 -16.703 -30.875 1 64.5 250 GLN A CA 1
ATOM 1969 C C . GLN A 1 250 ? 22.734 -17.281 -31.797 1 64.5 250 GLN A C 1
ATOM 1971 O O . GLN A 1 250 ? 22.281 -18.406 -31.594 1 64.5 250 GLN A O 1
ATOM 1976 N N . PRO A 1 251 ? 21.484 -16.797 -32.531 1 55.44 251 PRO A N 1
ATOM 1977 C CA . PRO A 1 251 ? 21.734 -16.391 -33.906 1 55.44 251 PRO A CA 1
ATOM 1978 C C . PRO A 1 251 ? 22.375 -15 -34 1 55.44 251 PRO A C 1
ATOM 1980 O O . PRO A 1 251 ? 22.375 -14.25 -33.031 1 55.44 251 PRO A O 1
ATOM 1983 N N . PHE A 1 252 ? 22.984 -14.836 -35.188 1 50.03 252 PHE A N 1
ATOM 1984 C CA . PHE A 1 252 ? 23.766 -13.703 -35.656 1 50.03 252 PHE A CA 1
ATOM 1985 C C . PHE A 1 252 ? 23.109 -12.383 -35.281 1 50.03 252 PHE A C 1
ATOM 1987 O O . PHE A 1 252 ? 23.781 -11.398 -34.969 1 50.03 252 PHE A O 1
ATOM 1994 N N . THR A 1 253 ? 21.719 -12.336 -35.25 1 52.22 253 THR A N 1
ATOM 1995 C CA . THR A 1 253 ? 21.219 -10.977 -35.094 1 52.22 253 THR A CA 1
ATOM 1996 C C . THR A 1 253 ? 20.625 -10.773 -33.688 1 52.22 253 THR A C 1
ATOM 1998 O O . THR A 1 253 ? 19.609 -11.367 -33.344 1 52.22 253 THR A O 1
ATOM 2001 N N . TRP A 1 254 ? 21.531 -10.461 -32.844 1 59.69 254 TRP A N 1
ATOM 2002 C CA . TRP A 1 254 ? 21.094 -10.117 -31.484 1 59.69 254 TRP A CA 1
ATOM 2003 C C . TRP A 1 254 ? 19.844 -9.234 -31.516 1 59.69 254 TRP A C 1
ATOM 2005 O O . TRP A 1 254 ? 19.891 -8.125 -32.062 1 59.69 254 TRP A O 1
ATOM 2015 N N . SER A 1 255 ? 18.609 -9.844 -31.141 1 66.12 255 SER A N 1
ATOM 2016 C CA . SER A 1 255 ? 17.344 -9.133 -31.188 1 66.12 255 SER A CA 1
ATOM 2017 C C . SER A 1 255 ? 17.047 -8.445 -29.859 1 66.12 255 SER A C 1
ATOM 2019 O O . SER A 1 255 ? 15.969 -7.879 -29.656 1 66.12 255 SER A O 1
ATOM 2021 N N . ASN A 1 256 ? 18.016 -8.383 -28.938 1 79.62 256 ASN A N 1
ATOM 2022 C CA . ASN A 1 256 ? 17.828 -7.73 -27.641 1 79.62 256 ASN A CA 1
ATOM 2023 C C . ASN A 1 256 ? 16.641 -8.305 -26.891 1 79.62 256 ASN A C 1
ATOM 2025 O O . ASN A 1 256 ? 15.867 -7.559 -26.281 1 79.62 256 ASN A O 1
ATOM 2029 N N . HIS A 1 257 ? 16.453 -9.594 -27.047 1 86.94 257 HIS A N 1
ATOM 2030 C CA . HIS A 1 257 ? 15.32 -10.234 -26.375 1 86.94 257 HIS A CA 1
ATOM 2031 C C . HIS A 1 257 ? 15.781 -11.016 -25.156 1 86.94 257 HIS A C 1
ATOM 2033 O O . HIS A 1 257 ? 16.812 -11.695 -25.203 1 86.94 257 HIS A O 1
ATOM 2039 N N . ILE A 1 258 ? 15.055 -11.047 -24.094 1 89.44 258 ILE A N 1
ATOM 2040 C CA . ILE A 1 258 ? 15.375 -11.633 -22.797 1 89.44 258 ILE A CA 1
ATOM 2041 C C . ILE A 1 258 ? 15.578 -13.141 -22.938 1 89.44 258 ILE A C 1
ATOM 2043 O O . ILE A 1 258 ? 16.328 -13.75 -22.172 1 89.44 258 ILE A O 1
ATOM 2047 N N . GLU A 1 259 ? 14.945 -13.781 -23.922 1 87.94 259 GLU A N 1
ATOM 2048 C CA . GLU A 1 259 ? 15.008 -15.227 -24.109 1 87.94 259 GLU A CA 1
ATOM 2049 C C . GLU A 1 259 ? 16.406 -15.672 -24.531 1 87.94 259 GLU A C 1
ATOM 2051 O O . GLU A 1 259 ? 16.734 -16.859 -24.438 1 87.94 259 GLU A O 1
ATOM 2056 N N . HIS A 1 260 ? 17.203 -14.688 -24.922 1 88.12 260 HIS A N 1
ATOM 2057 C CA . HIS A 1 260 ? 18.516 -15.055 -25.438 1 88.12 260 HIS A CA 1
ATOM 2058 C C . HIS A 1 260 ? 19.609 -14.828 -24.406 1 88.12 260 HIS A C 1
ATOM 2060 O O . HIS A 1 260 ? 20.766 -15.172 -24.641 1 88.12 260 HIS A O 1
ATOM 2066 N N . ILE A 1 261 ? 19.266 -14.305 -23.344 1 91.44 261 ILE A N 1
ATOM 2067 C CA . ILE A 1 261 ? 20.25 -14 -22.312 1 91.44 261 ILE A CA 1
ATOM 2068 C C . ILE A 1 261 ? 20.641 -15.273 -21.578 1 91.44 261 ILE A C 1
ATOM 2070 O O . ILE A 1 261 ? 19.781 -15.969 -21.031 1 91.44 261 ILE A O 1
ATOM 2074 N N . LEU A 1 262 ? 21.906 -15.562 -21.562 1 93.31 262 LEU A N 1
ATOM 2075 C CA . LEU A 1 262 ? 22.391 -16.75 -20.875 1 93.31 262 LEU A CA 1
ATOM 2076 C C . LEU A 1 262 ? 23 -16.406 -19.531 1 93.31 262 LEU A C 1
ATOM 2078 O O . LEU A 1 262 ? 22.656 -17 -18.5 1 93.31 262 LEU A O 1
ATOM 2082 N N . VAL A 1 263 ? 23.891 -15.438 -19.5 1 95.25 263 VAL A N 1
ATOM 2083 C CA . VAL A 1 263 ? 24.531 -14.992 -18.266 1 95.25 263 VAL A CA 1
ATOM 2084 C C . VAL A 1 263 ? 24.5 -13.469 -18.188 1 95.25 263 VAL A C 1
ATOM 2086 O O . VAL A 1 263 ? 25.281 -12.781 -18.859 1 95.25 263 VAL A O 1
ATOM 2089 N N . PRO A 1 264 ? 23.703 -12.906 -17.375 1 95.44 264 PRO A N 1
ATOM 2090 C CA . PRO A 1 264 ? 23.625 -11.445 -17.234 1 95.44 264 PRO A CA 1
ATOM 2091 C C . PRO A 1 264 ? 24.734 -10.883 -16.359 1 95.44 264 PRO A C 1
ATOM 2093 O O . PRO A 1 264 ? 25.156 -11.523 -15.398 1 95.44 264 PRO A O 1
ATOM 2096 N N . PHE A 1 265 ? 25.172 -9.664 -16.734 1 94.69 265 PHE A N 1
ATOM 2097 C CA . PHE A 1 265 ? 26.172 -8.898 -15.977 1 94.69 265 PHE A CA 1
ATOM 2098 C C . PHE A 1 265 ? 25.594 -7.555 -15.539 1 94.69 265 PHE A C 1
ATOM 2100 O O . PHE A 1 265 ? 24.953 -6.859 -16.328 1 94.69 265 PHE A O 1
ATOM 2107 N N . GLU A 1 266 ? 25.781 -7.266 -14.305 1 94.12 266 GLU A N 1
ATOM 2108 C CA . GLU A 1 266 ? 25.391 -5.957 -13.789 1 94.12 266 GLU A CA 1
ATOM 2109 C C . GLU A 1 266 ? 26.625 -5.195 -13.281 1 94.12 266 GLU A C 1
ATOM 2111 O O . GLU A 1 266 ? 27.406 -5.719 -12.484 1 94.12 266 GLU A O 1
ATOM 2116 N N . LEU A 1 267 ? 26.781 -3.979 -13.766 1 92.38 267 LEU A N 1
ATOM 2117 C CA . LEU A 1 267 ? 27.969 -3.191 -13.406 1 92.38 267 LEU A CA 1
ATOM 2118 C C . LEU A 1 267 ? 27.562 -1.958 -12.602 1 92.38 267 LEU A C 1
ATOM 2120 O O . LEU A 1 267 ? 26.531 -1.344 -12.867 1 92.38 267 LEU A O 1
ATOM 2124 N N . LYS A 1 268 ? 28.297 -1.71 -11.594 1 88.06 268 LYS A N 1
ATOM 2125 C CA . LYS A 1 268 ? 28.234 -0.466 -10.828 1 88.06 268 LYS A CA 1
ATOM 2126 C C . LYS A 1 268 ? 29.625 0.136 -10.641 1 88.06 268 LYS A C 1
ATOM 2128 O O . LYS A 1 268 ? 30.625 -0.554 -10.805 1 88.06 268 LYS A O 1
ATOM 2133 N N . LYS A 1 269 ? 29.672 1.371 -10.273 1 83.12 269 LYS A N 1
ATOM 2134 C CA . LYS A 1 269 ? 30.938 2.111 -10.25 1 83.12 269 LYS A CA 1
ATOM 2135 C C . LYS A 1 269 ? 31.766 1.735 -9.031 1 83.12 269 LYS A C 1
ATOM 2137 O O . LYS A 1 269 ? 33 1.604 -9.125 1 83.12 269 LYS A O 1
ATOM 2142 N N . ASN A 1 270 ? 31 1.585 -7.891 1 78.88 270 ASN A N 1
ATOM 2143 C CA . ASN A 1 270 ? 31.75 1.473 -6.637 1 78.88 270 ASN A CA 1
ATOM 2144 C C . ASN A 1 270 ? 31.344 0.229 -5.855 1 78.88 270 ASN A C 1
ATOM 2146 O O . ASN A 1 270 ? 30.203 -0.226 -5.953 1 78.88 270 ASN A O 1
ATOM 2150 N N . LYS A 1 271 ? 32.344 -0.185 -5.07 1 81.94 271 LYS A N 1
ATOM 2151 C CA . LYS A 1 271 ? 32.125 -1.347 -4.207 1 81.94 271 LYS A CA 1
ATOM 2152 C C . LYS A 1 271 ? 30.953 -1.134 -3.26 1 81.94 271 LYS A C 1
ATOM 2154 O O . LYS A 1 271 ? 30.25 -2.084 -2.918 1 81.94 271 LYS A O 1
ATOM 2159 N N . SER A 1 272 ? 30.672 0.085 -2.891 1 72.25 272 SER A N 1
ATOM 2160 C CA . SER A 1 272 ? 29.609 0.403 -1.942 1 72.25 272 SER A CA 1
ATOM 2161 C C . SER A 1 272 ? 28.234 0.154 -2.551 1 72.25 272 SER A C 1
ATOM 2163 O O . SER A 1 272 ? 27.234 0.072 -1.829 1 72.25 272 SER A O 1
ATOM 2165 N N . GLN A 1 273 ? 28.219 -0.012 -3.838 1 78.94 273 GLN A N 1
ATOM 2166 C CA . GLN A 1 273 ? 26.953 -0.213 -4.539 1 78.94 273 GLN A CA 1
ATOM 2167 C C . GLN A 1 273 ? 26.703 -1.696 -4.785 1 78.94 273 GLN A C 1
ATOM 2169 O O . GLN A 1 273 ? 25.859 -2.055 -5.609 1 78.94 273 GLN A O 1
ATOM 2174 N N . ALA A 1 274 ? 27.422 -2.496 -4.137 1 83.75 274 ALA A N 1
ATOM 2175 C CA . ALA A 1 274 ? 27.344 -3.936 -4.363 1 83.75 274 ALA A CA 1
ATOM 2176 C C . ALA A 1 274 ? 25.922 -4.453 -4.121 1 83.75 274 ALA A C 1
ATOM 2178 O O . ALA A 1 274 ? 25.422 -5.281 -4.883 1 83.75 274 ALA A O 1
ATOM 2179 N N . ARG A 1 275 ? 25.312 -3.898 -3.088 1 79 275 ARG A N 1
ATOM 2180 C CA . ARG A 1 275 ? 23.969 -4.348 -2.771 1 79 275 ARG A CA 1
ATOM 2181 C C . ARG A 1 275 ? 22.984 -3.953 -3.869 1 79 275 ARG A C 1
ATOM 2183 O O . ARG A 1 275 ? 22.125 -4.742 -4.246 1 79 275 ARG A O 1
ATOM 2190 N N . ASP A 1 276 ? 23.094 -2.822 -4.344 1 79.69 276 ASP A N 1
ATOM 2191 C CA . ASP A 1 276 ? 22.25 -2.355 -5.434 1 79.69 276 ASP A CA 1
ATOM 2192 C C . ASP A 1 276 ? 22.469 -3.188 -6.695 1 79.69 276 ASP A C 1
ATOM 2194 O O . ASP A 1 276 ? 21.516 -3.508 -7.402 1 79.69 276 ASP A O 1
ATOM 2198 N N . ALA A 1 277 ? 23.688 -3.498 -6.969 1 88.81 277 ALA A N 1
ATOM 2199 C CA . ALA A 1 277 ? 24 -4.324 -8.133 1 88.81 277 ALA A CA 1
ATOM 2200 C C . ALA A 1 277 ? 23.359 -5.707 -8.016 1 88.81 277 ALA A C 1
ATOM 2202 O O . ALA A 1 277 ? 22.859 -6.246 -9 1 88.81 277 ALA A O 1
ATOM 2203 N N . ASP A 1 278 ? 23.422 -6.211 -6.801 1 89.69 278 ASP A N 1
ATOM 2204 C CA . ASP A 1 278 ? 22.844 -7.527 -6.559 1 89.69 278 ASP A CA 1
ATOM 2205 C C . ASP A 1 278 ? 21.344 -7.523 -6.832 1 89.69 278 ASP A C 1
ATOM 2207 O O . ASP A 1 278 ? 20.812 -8.445 -7.461 1 89.69 278 ASP A O 1
ATOM 2211 N N . ILE A 1 279 ? 20.672 -6.496 -6.367 1 84.62 279 ILE A N 1
ATOM 2212 C CA . ILE A 1 279 ? 19.234 -6.379 -6.543 1 84.62 279 ILE A CA 1
ATOM 2213 C C . ILE A 1 279 ? 18.906 -6.191 -8.023 1 84.62 279 ILE A C 1
ATOM 2215 O O . ILE A 1 279 ? 17.953 -6.781 -8.531 1 84.62 279 ILE A O 1
ATOM 2219 N N . ASP A 1 280 ? 19.672 -5.402 -8.688 1 87.31 280 ASP A N 1
ATOM 2220 C CA . ASP A 1 280 ? 19.438 -5.176 -10.117 1 87.31 280 ASP A CA 1
ATOM 2221 C C . ASP A 1 280 ? 19.625 -6.461 -10.914 1 87.31 280 ASP A C 1
ATOM 2223 O O . ASP A 1 280 ? 18.875 -6.73 -11.852 1 87.31 280 ASP A O 1
ATOM 2227 N N . LEU A 1 281 ? 20.625 -7.172 -10.547 1 93.31 281 LEU A N 1
ATOM 2228 C CA . LEU A 1 281 ? 20.844 -8.461 -11.195 1 93.31 281 LEU A CA 1
ATOM 2229 C C . LEU A 1 281 ? 19.641 -9.383 -10.977 1 93.31 281 LEU A C 1
ATOM 2231 O O . LEU A 1 281 ? 19.203 -10.07 -11.898 1 93.31 281 LEU A O 1
ATOM 2235 N N . ALA A 1 282 ? 19.156 -9.367 -9.773 1 91.69 282 ALA A N 1
ATOM 2236 C CA . ALA A 1 282 ? 18.016 -10.227 -9.43 1 91.69 282 ALA A CA 1
ATOM 2237 C C . ALA A 1 282 ? 16.797 -9.883 -10.281 1 91.69 282 ALA A C 1
ATOM 2239 O O . ALA A 1 282 ? 16.016 -10.773 -10.633 1 91.69 282 ALA A O 1
ATOM 2240 N N . LYS A 1 283 ? 16.625 -8.641 -10.648 1 87.75 283 LYS A N 1
ATOM 2241 C CA . LYS A 1 283 ? 15.523 -8.227 -11.516 1 87.75 283 LYS A CA 1
ATOM 2242 C C . LYS A 1 283 ? 15.602 -8.914 -12.875 1 87.75 283 LYS A C 1
ATOM 2244 O O . LYS A 1 283 ? 14.594 -9.391 -13.398 1 87.75 283 LYS A O 1
ATOM 2249 N N . TYR A 1 284 ? 16.781 -8.992 -13.375 1 90.75 284 TYR A N 1
ATOM 2250 C CA . TYR A 1 284 ? 16.969 -9.641 -14.664 1 90.75 284 TYR A CA 1
ATOM 2251 C C . TYR A 1 284 ? 16.781 -11.148 -14.555 1 90.75 284 TYR A C 1
ATOM 2253 O O . TYR A 1 284 ? 16.234 -11.781 -15.461 1 90.75 284 TYR A O 1
ATOM 2261 N N . VAL A 1 285 ? 17.281 -11.648 -13.492 1 93.88 285 VAL A N 1
ATOM 2262 C CA . VAL A 1 285 ? 17.156 -13.086 -13.273 1 93.88 285 VAL A CA 1
ATOM 2263 C C . VAL A 1 285 ? 15.68 -13.477 -13.211 1 93.88 285 VAL A C 1
ATOM 2265 O O . VAL A 1 285 ? 15.281 -14.508 -13.758 1 93.88 285 VAL A O 1
ATOM 2268 N N . TYR A 1 286 ? 14.891 -12.68 -12.547 1 91.19 286 TYR A N 1
ATOM 2269 C CA . TYR A 1 286 ? 13.453 -12.898 -12.484 1 91.19 286 TYR A CA 1
ATOM 2270 C C . TYR A 1 286 ? 12.867 -13.016 -13.891 1 91.19 286 TYR A C 1
ATOM 2272 O O . TYR A 1 286 ? 12.094 -13.938 -14.172 1 91.19 286 TYR A O 1
ATOM 2280 N N . GLU A 1 287 ? 13.258 -12.117 -14.781 1 90.31 287 GLU A N 1
ATOM 2281 C CA . GLU A 1 287 ? 12.758 -12.086 -16.156 1 90.31 287 GLU A CA 1
ATOM 2282 C C . GLU A 1 287 ? 13.273 -13.281 -16.953 1 90.31 287 GLU A C 1
ATOM 2284 O O . GLU A 1 287 ? 12.555 -13.828 -17.797 1 90.31 287 GLU A O 1
ATOM 2289 N N . ILE A 1 288 ? 14.414 -13.641 -16.703 1 92.94 288 ILE A N 1
ATOM 2290 C CA . ILE A 1 288 ? 15.016 -14.766 -17.406 1 92.94 288 ILE A CA 1
ATOM 2291 C C . ILE A 1 288 ? 14.281 -16.047 -17.031 1 92.94 288 ILE A C 1
ATOM 2293 O O . ILE A 1 288 ? 13.953 -16.859 -17.906 1 92.94 288 ILE A O 1
ATOM 2297 N N . PHE A 1 289 ? 14.023 -16.266 -15.758 1 92.31 289 PHE A N 1
ATOM 2298 C CA . PHE A 1 289 ? 13.281 -17.438 -15.312 1 92.31 289 PHE A CA 1
ATOM 2299 C C . PHE A 1 289 ? 11.922 -17.5 -16 1 92.31 289 PHE A C 1
ATOM 2301 O O . PHE A 1 289 ? 11.469 -18.578 -16.391 1 92.31 289 PHE A O 1
ATOM 2308 N N . GLU A 1 290 ? 11.336 -16.391 -16.109 1 89.94 290 GLU A N 1
ATOM 2309 C CA . GLU A 1 290 ? 10.016 -16.344 -16.719 1 89.94 290 GLU A CA 1
ATOM 2310 C C . GLU A 1 290 ? 10.094 -16.656 -18.219 1 89.94 290 GLU A C 1
ATOM 2312 O O . GLU A 1 290 ? 9.258 -17.391 -18.75 1 89.94 290 GLU A O 1
ATOM 2317 N N . ALA A 1 291 ? 11.109 -16.188 -18.906 1 90.12 291 ALA A N 1
ATOM 2318 C CA . ALA A 1 291 ? 11.219 -16.266 -20.359 1 90.12 291 ALA A CA 1
ATOM 2319 C C . ALA A 1 291 ? 11.812 -17.594 -20.797 1 90.12 291 ALA A C 1
ATOM 2321 O O . ALA A 1 291 ? 11.641 -18.016 -21.953 1 90.12 291 ALA A O 1
ATOM 2322 N N . GLN A 1 292 ? 12.469 -18.234 -19.953 1 91.5 292 GLN A N 1
ATOM 2323 C CA . GLN A 1 292 ? 13.148 -19.484 -20.281 1 91.5 292 GLN A CA 1
ATOM 2324 C C . GLN A 1 292 ? 12.688 -20.609 -19.359 1 91.5 292 GLN A C 1
ATOM 2326 O O . GLN A 1 292 ? 13.383 -20.953 -18.391 1 91.5 292 GLN A O 1
ATOM 2331 N N . PRO A 1 293 ? 11.609 -21.281 -19.703 1 91.81 293 PRO A N 1
ATOM 2332 C CA . PRO A 1 293 ? 10.922 -22.203 -18.781 1 91.81 293 PRO A CA 1
ATOM 2333 C C . PRO A 1 293 ? 11.75 -23.453 -18.469 1 91.81 293 PRO A C 1
ATOM 2335 O O . PRO A 1 293 ? 11.453 -24.156 -17.5 1 91.81 293 PRO A O 1
ATOM 2338 N N . THR A 1 294 ? 12.797 -23.766 -19.188 1 92.31 294 THR A N 1
ATOM 2339 C CA . THR A 1 294 ? 13.57 -24.969 -18.922 1 92.31 294 THR A CA 1
ATOM 2340 C C . THR A 1 294 ? 14.781 -24.656 -18.047 1 92.31 294 THR A C 1
ATOM 2342 O O . THR A 1 294 ? 15.641 -25.516 -17.828 1 92.31 294 THR A O 1
ATOM 2345 N N . ARG A 1 295 ? 14.859 -23.469 -17.516 1 93.25 295 ARG A N 1
ATOM 2346 C CA . ARG A 1 295 ? 15.953 -23.078 -16.641 1 93.25 295 ARG A CA 1
ATOM 2347 C C . ARG A 1 295 ? 15.664 -23.5 -15.195 1 93.25 295 ARG A C 1
ATOM 2349 O O . ARG A 1 295 ? 14.609 -23.172 -14.648 1 93.25 295 ARG A O 1
ATOM 2356 N N . SER A 1 296 ? 16.609 -24.234 -14.609 1 92.75 296 SER A N 1
ATOM 2357 C CA . SER A 1 296 ? 16.516 -24.594 -13.195 1 92.75 296 SER A CA 1
ATOM 2358 C C . SER A 1 296 ? 17.297 -23.625 -12.32 1 92.75 296 SER A C 1
ATOM 2360 O O . SER A 1 296 ? 17.047 -23.516 -11.117 1 92.75 296 SER A O 1
ATOM 2362 N N . SER A 1 297 ? 18.25 -22.984 -12.828 1 95.44 297 SER A N 1
ATOM 2363 C CA . SER A 1 297 ? 19.078 -22 -12.156 1 95.44 297 SER A CA 1
ATOM 2364 C C . SER A 1 297 ? 19.625 -20.969 -13.141 1 95.44 297 SER A C 1
ATOM 2366 O O . SER A 1 297 ? 19.594 -21.188 -14.352 1 95.44 297 SER A O 1
ATOM 2368 N N . VAL A 1 298 ? 19.984 -19.875 -12.672 1 96.5 298 VAL A N 1
ATOM 2369 C CA . VAL A 1 298 ? 20.578 -18.812 -13.477 1 96.5 298 VAL A CA 1
ATOM 2370 C C . VAL A 1 298 ? 21.844 -18.281 -12.789 1 96.5 298 VAL A C 1
ATOM 2372 O O . VAL A 1 298 ? 21.812 -17.969 -11.594 1 96.5 298 VAL A O 1
ATOM 2375 N N . VAL A 1 299 ? 22.891 -18.234 -13.516 1 96 299 VAL A N 1
ATOM 2376 C CA . VAL A 1 299 ? 24.141 -17.672 -13.008 1 96 299 VAL A CA 1
ATOM 2377 C C . VAL A 1 299 ? 24.344 -16.266 -13.562 1 96 299 VAL A C 1
ATOM 2379 O O . VAL A 1 299 ? 24 -16 -14.719 1 96 299 VAL A O 1
ATOM 2382 N N . GLY A 1 300 ? 24.797 -15.414 -12.766 1 96.12 300 GLY A N 1
ATOM 2383 C CA . GLY A 1 300 ? 25.078 -14.047 -13.164 1 96.12 300 GLY A CA 1
ATOM 2384 C C . GLY A 1 300 ? 26.25 -13.438 -12.406 1 96.12 300 GLY A C 1
ATOM 2385 O O . GLY A 1 300 ? 26.703 -14 -11.406 1 96.12 300 GLY A O 1
ATOM 2386 N N . LEU A 1 301 ? 26.766 -12.305 -12.938 1 96.5 301 LEU A N 1
ATOM 2387 C CA . LEU A 1 301 ? 27.891 -11.625 -12.312 1 96.5 301 LEU A CA 1
ATOM 2388 C C . LEU A 1 301 ? 27.562 -10.164 -12.039 1 96.5 301 LEU A C 1
ATOM 2390 O O . LEU A 1 301 ? 26.875 -9.516 -12.836 1 96.5 301 LEU A O 1
ATOM 2394 N N . THR A 1 302 ? 27.969 -9.688 -10.938 1 95.44 302 THR A N 1
ATOM 2395 C CA . THR A 1 302 ? 28 -8.258 -10.664 1 95.44 302 THR A CA 1
ATOM 2396 C C . THR A 1 302 ? 29.438 -7.742 -10.586 1 95.44 302 THR A C 1
ATOM 2398 O O . THR A 1 302 ? 30.312 -8.438 -10.078 1 95.44 302 THR A O 1
ATOM 2401 N N . LEU A 1 303 ? 29.656 -6.582 -11.141 1 94.19 303 LEU A N 1
ATOM 2402 C CA . LEU A 1 303 ? 30.953 -5.918 -11.062 1 94.19 303 LEU A CA 1
ATOM 2403 C C . LEU A 1 303 ? 30.812 -4.492 -10.539 1 94.19 303 LEU A C 1
ATOM 2405 O O . LEU A 1 303 ? 30.203 -3.645 -11.203 1 94.19 303 LEU A O 1
ATOM 2409 N N . CYS A 1 304 ? 31.312 -4.27 -9.445 1 92.06 304 CYS A N 1
ATOM 2410 C CA . CYS A 1 304 ? 31.375 -2.93 -8.867 1 92.06 304 CYS A CA 1
ATOM 2411 C C . CYS A 1 304 ? 32.812 -2.396 -8.891 1 92.06 304 CYS A C 1
ATOM 2413 O O . CYS A 1 304 ? 33.562 -2.607 -7.945 1 92.06 304 CYS A O 1
ATOM 2415 N N . GLY A 1 305 ? 33.094 -1.596 -9.859 1 91.31 305 GLY A N 1
ATOM 2416 C CA . GLY A 1 305 ? 34.5 -1.337 -10.141 1 91.31 305 GLY A CA 1
ATOM 2417 C C . GLY A 1 305 ? 35.25 -2.58 -10.555 1 91.31 305 GLY A C 1
ATOM 2418 O O . GLY A 1 305 ? 34.875 -3.26 -11.508 1 91.31 305 GLY A O 1
ATOM 2419 N N . THR A 1 306 ? 36.344 -2.928 -9.758 1 92.06 306 THR A N 1
ATOM 2420 C CA . THR A 1 306 ? 37.125 -4.121 -10.078 1 92.06 306 THR A CA 1
ATOM 2421 C C . THR A 1 306 ? 36.719 -5.289 -9.188 1 92.06 306 THR A C 1
ATOM 2423 O O . THR A 1 306 ? 37.344 -6.348 -9.211 1 92.06 306 THR A O 1
ATOM 2426 N N . PHE A 1 307 ? 35.656 -5.066 -8.461 1 93 307 PHE A N 1
ATOM 2427 C CA . PHE A 1 307 ? 35.188 -6.105 -7.551 1 93 307 PHE A CA 1
ATOM 2428 C C . PHE A 1 307 ? 34.062 -6.93 -8.188 1 93 307 PHE A C 1
ATOM 2430 O O . PHE A 1 307 ? 33 -6.395 -8.539 1 93 307 PHE A O 1
ATOM 2437 N N . MET A 1 308 ? 34.312 -8.195 -8.281 1 95.38 308 MET A N 1
ATOM 2438 C CA . MET A 1 308 ? 33.344 -9.086 -8.93 1 95.38 308 MET A CA 1
ATOM 2439 C C . MET A 1 308 ? 32.688 -10.016 -7.91 1 95.38 308 MET A C 1
ATOM 2441 O O . MET A 1 308 ? 33.344 -10.461 -6.961 1 95.38 308 MET A O 1
ATOM 2445 N N . ARG A 1 309 ? 31.422 -10.336 -8.125 1 95.88 309 ARG A N 1
ATOM 2446 C CA . ARG A 1 309 ? 30.703 -11.359 -7.363 1 95.88 309 ARG A CA 1
ATOM 2447 C C . ARG A 1 309 ? 29.938 -12.297 -8.289 1 95.88 309 ARG A C 1
ATOM 2449 O O . ARG A 1 309 ? 29.219 -11.836 -9.188 1 95.88 309 ARG A O 1
ATOM 2456 N N . LEU A 1 310 ? 30.172 -13.57 -8.109 1 96.19 310 LEU A N 1
ATOM 2457 C CA . LEU A 1 310 ? 29.391 -14.594 -8.805 1 96.19 310 LEU A CA 1
ATOM 2458 C C . LEU A 1 310 ? 28.125 -14.93 -8.039 1 96.19 310 LEU A C 1
ATOM 2460 O O . LEU A 1 310 ? 28.172 -15.156 -6.828 1 96.19 310 LEU A O 1
ATOM 2464 N N . TRP A 1 311 ? 27.016 -14.883 -8.75 1 96.19 311 TRP A N 1
ATOM 2465 C CA . TRP A 1 311 ? 25.75 -15.297 -8.156 1 96.19 311 TRP A CA 1
ATOM 2466 C C . TRP A 1 311 ? 25.188 -16.516 -8.883 1 96.19 311 TRP A C 1
ATOM 2468 O O . TRP A 1 311 ? 25.25 -16.594 -10.109 1 96.19 311 TRP A O 1
ATOM 2478 N N . GLN A 1 312 ? 24.641 -17.375 -8.172 1 95.81 312 GLN A N 1
ATOM 2479 C CA . GLN A 1 312 ? 23.828 -18.469 -8.68 1 95.81 312 GLN A CA 1
ATOM 2480 C C . GLN A 1 312 ? 22.422 -18.438 -8.078 1 95.81 312 GLN A C 1
ATOM 2482 O O . GLN A 1 312 ? 22.266 -18.656 -6.875 1 95.81 312 GLN A O 1
ATOM 2487 N N . PHE A 1 313 ? 21.453 -18.188 -8.906 1 96.19 313 PHE A N 1
ATOM 2488 C CA . PHE A 1 313 ? 20.062 -18.156 -8.484 1 96.19 313 PHE A CA 1
ATOM 2489 C C . PHE A 1 313 ? 19.375 -19.484 -8.781 1 96.19 313 PHE A C 1
ATOM 2491 O O . PHE A 1 313 ? 19.625 -20.094 -9.828 1 96.19 313 PHE A O 1
ATOM 2498 N N . ASP A 1 314 ? 18.594 -19.891 -7.887 1 95.25 314 ASP A N 1
ATOM 2499 C CA . ASP A 1 314 ? 17.828 -21.125 -8.078 1 95.25 314 ASP A CA 1
ATOM 2500 C C . ASP A 1 314 ? 16.469 -21.031 -7.398 1 95.25 314 ASP A C 1
ATOM 2502 O O . ASP A 1 314 ? 16.047 -19.953 -6.969 1 95.25 314 ASP A O 1
ATOM 2506 N N . ARG A 1 315 ? 15.727 -22.125 -7.355 1 93.38 315 ARG A N 1
ATOM 2507 C CA . ARG A 1 315 ? 14.344 -22.125 -6.883 1 93.38 315 ARG A CA 1
ATOM 2508 C C . ARG A 1 315 ? 14.281 -22.031 -5.363 1 93.38 315 ARG A C 1
ATOM 2510 O O . ARG A 1 315 ? 13.195 -21.953 -4.785 1 93.38 315 ARG A O 1
ATOM 2517 N N . SER A 1 316 ? 15.422 -22.031 -4.676 1 90.56 316 SER A N 1
ATOM 2518 C CA . SER A 1 316 ? 15.461 -21.891 -3.221 1 90.56 316 SER A CA 1
ATOM 2519 C C . SER A 1 316 ? 16.188 -20.625 -2.803 1 90.56 316 SER A C 1
ATOM 2521 O O . SER A 1 316 ? 16.609 -20.5 -1.648 1 90.56 316 SER A O 1
ATOM 2523 N N . GLY A 1 317 ? 16.406 -19.734 -3.736 1 90.44 317 GLY A N 1
ATOM 2524 C CA . GLY A 1 317 ? 17.078 -18.469 -3.438 1 90.44 317 GLY A CA 1
ATOM 2525 C C . GLY A 1 317 ? 18.281 -18.203 -4.312 1 90.44 317 GLY A C 1
ATOM 2526 O O . GLY A 1 317 ? 18.188 -18.25 -5.543 1 90.44 317 GLY A O 1
ATOM 2527 N N . ALA A 1 318 ? 19.375 -17.781 -3.646 1 92.94 318 ALA A N 1
ATOM 2528 C CA . ALA A 1 318 ? 20.609 -17.5 -4.371 1 92.94 318 ALA A CA 1
ATOM 2529 C C . ALA A 1 318 ? 21.812 -17.578 -3.447 1 92.94 318 ALA A C 1
ATOM 2531 O O . ALA A 1 318 ? 21.703 -17.344 -2.242 1 92.94 318 ALA A O 1
ATOM 2532 N N . ILE A 1 319 ? 22.859 -18 -3.992 1 92.44 319 ILE A N 1
ATOM 2533 C CA . ILE A 1 319 ? 24.141 -17.969 -3.301 1 92.44 319 ILE A CA 1
ATOM 2534 C C . ILE A 1 319 ? 25.125 -17.125 -4.086 1 92.44 319 ILE A C 1
ATOM 2536 O O . ILE A 1 319 ? 25.156 -17.156 -5.32 1 92.44 319 ILE A O 1
ATOM 2540 N N . GLY A 1 320 ? 25.828 -16.297 -3.41 1 94 320 GLY A N 1
ATOM 2541 C CA . GLY A 1 320 ? 26.797 -15.383 -4.012 1 94 320 GLY A CA 1
ATOM 2542 C C . GLY A 1 320 ? 28.188 -15.516 -3.418 1 94 320 GLY A C 1
ATOM 2543 O O . GLY A 1 320 ? 28.328 -15.742 -2.215 1 94 320 GLY A O 1
ATOM 2544 N N . SER A 1 321 ? 29.156 -15.344 -4.234 1 93.88 321 SER A N 1
ATOM 2545 C CA . SER A 1 321 ? 30.547 -15.43 -3.787 1 93.88 321 SER A CA 1
ATOM 2546 C C . SER A 1 321 ? 30.953 -14.195 -2.994 1 93.88 321 SER A C 1
ATOM 2548 O O . SER A 1 321 ? 30.188 -13.227 -2.92 1 93.88 321 SER A O 1
ATOM 2550 N N . GLU A 1 322 ? 32.094 -14.328 -2.428 1 89.94 322 GLU A N 1
ATOM 2551 C CA . GLU A 1 322 ? 32.688 -13.125 -1.869 1 89.94 322 GLU A CA 1
ATOM 2552 C C . GLU A 1 322 ? 33.031 -12.109 -2.961 1 89.94 322 GLU A C 1
ATOM 2554 O O . GLU A 1 322 ? 33.094 -12.461 -4.141 1 89.94 322 GLU A O 1
ATOM 2559 N N . LEU A 1 323 ? 33.125 -10.852 -2.506 1 90.88 323 LEU A N 1
ATOM 2560 C CA . LEU A 1 323 ? 33.531 -9.828 -3.449 1 90.88 323 LEU A CA 1
ATOM 2561 C C . LEU A 1 323 ? 35.031 -9.984 -3.775 1 90.88 323 LEU A C 1
ATOM 2563 O O . LEU A 1 323 ? 35.875 -9.828 -2.9 1 90.88 323 LEU A O 1
ATOM 2567 N N . LEU A 1 324 ? 35.344 -10.32 -5.004 1 92.81 324 LEU A N 1
ATOM 2568 C CA . LEU A 1 324 ? 36.688 -10.57 -5.461 1 92.81 324 LEU A CA 1
ATOM 2569 C C . LEU A 1 324 ? 37.219 -9.398 -6.289 1 92.81 324 LEU A C 1
ATOM 2571 O O . LEU A 1 324 ? 36.625 -9.055 -7.316 1 92.81 324 LEU A O 1
ATOM 2575 N N . ASP A 1 325 ? 38.25 -8.789 -5.801 1 92.88 325 ASP A N 1
ATOM 2576 C CA . ASP A 1 325 ? 38.906 -7.77 -6.613 1 92.88 325 ASP A CA 1
ATOM 2577 C C . ASP A 1 325 ? 39.75 -8.406 -7.711 1 92.88 325 ASP A C 1
ATOM 2579 O O . ASP A 1 325 ? 40.812 -8.977 -7.434 1 92.88 325 ASP A O 1
ATOM 2583 N N . ILE A 1 326 ? 39.312 -8.281 -8.93 1 92.94 326 ILE A N 1
ATOM 2584 C CA . ILE A 1 326 ? 39.938 -9 -10.039 1 92.94 326 ILE A CA 1
ATOM 2585 C C . ILE A 1 326 ? 41.312 -8.383 -10.352 1 92.94 326 ILE A C 1
ATOM 2587 O O . ILE A 1 326 ? 42.125 -8.992 -11.055 1 92.94 326 ILE A O 1
ATOM 2591 N N . LYS A 1 327 ? 41.594 -7.223 -9.805 1 92.06 327 LYS A N 1
ATOM 2592 C CA . LYS A 1 327 ? 42.844 -6.551 -10.07 1 92.06 327 LYS A CA 1
ATOM 2593 C C . LYS A 1 327 ? 43.781 -6.625 -8.867 1 92.06 327 LYS A C 1
ATOM 2595 O O . LYS A 1 327 ? 44.906 -6.098 -8.898 1 92.06 327 LYS A O 1
ATOM 2600 N N . GLU A 1 328 ? 43.375 -7.281 -7.836 1 90.94 328 GLU A N 1
ATOM 2601 C CA . GLU A 1 328 ? 44.219 -7.406 -6.637 1 90.94 328 GLU A CA 1
ATOM 2602 C C . GLU A 1 328 ? 45.375 -8.367 -6.859 1 90.94 328 GLU A C 1
ATOM 2604 O O . GLU A 1 328 ? 46.5 -8.094 -6.438 1 90.94 328 GLU A O 1
ATOM 2609 N N . THR A 1 329 ? 45.094 -9.609 -7.371 1 88.88 329 THR A N 1
ATOM 2610 C CA . THR A 1 329 ? 46.125 -10.594 -7.691 1 88.88 329 THR A CA 1
ATOM 2611 C C . THR A 1 329 ? 45.906 -11.148 -9.094 1 88.88 329 THR A C 1
ATOM 2613 O O . THR A 1 329 ? 44.812 -11.117 -9.625 1 88.88 329 THR A O 1
ATOM 2616 N N . LYS A 1 330 ? 46.938 -11.641 -9.641 1 86.31 330 LYS A N 1
ATOM 2617 C CA . LYS A 1 330 ? 46.875 -12.281 -10.953 1 86.31 330 LYS A CA 1
ATOM 2618 C C . LYS A 1 330 ? 45.938 -13.508 -10.906 1 86.31 330 LYS A C 1
ATOM 2620 O O . LYS A 1 330 ? 45.25 -13.805 -11.883 1 86.31 330 LYS A O 1
ATOM 2625 N N . GLU A 1 331 ? 45.969 -14.078 -9.789 1 85.06 331 GLU A N 1
ATOM 2626 C CA . GLU A 1 331 ? 45.125 -15.258 -9.602 1 85.06 331 GLU A CA 1
ATOM 2627 C C . GLU A 1 331 ? 43.656 -14.891 -9.688 1 85.06 331 GLU A C 1
ATOM 2629 O O . GLU A 1 331 ? 42.844 -15.641 -10.25 1 85.06 331 GLU A O 1
ATOM 2634 N N . ASN A 1 332 ? 43.312 -13.773 -9.133 1 90.75 332 ASN A N 1
ATOM 2635 C CA . ASN A 1 332 ? 41.938 -13.32 -9.18 1 90.75 332 ASN A CA 1
ATOM 2636 C C . ASN A 1 332 ? 41.5 -13.008 -10.609 1 90.75 332 ASN A C 1
ATOM 2638 O O . ASN A 1 332 ? 40.375 -13.32 -10.992 1 90.75 332 ASN A O 1
ATOM 2642 N N . LEU A 1 333 ? 42.375 -12.406 -11.336 1 90.88 333 LEU A N 1
ATOM 2643 C CA . LEU A 1 333 ? 42.062 -12.117 -12.734 1 90.88 333 LEU A CA 1
ATOM 2644 C C . LEU A 1 333 ? 41.875 -13.406 -13.523 1 90.88 333 LEU A C 1
ATOM 2646 O O . LEU A 1 333 ? 41 -13.5 -14.383 1 90.88 333 LEU A O 1
ATOM 2650 N N . PHE A 1 334 ? 42.688 -14.391 -13.164 1 86.88 334 PHE A N 1
ATOM 2651 C CA . PHE A 1 334 ? 42.594 -15.695 -13.805 1 86.88 334 PHE A CA 1
ATOM 2652 C C . PHE A 1 334 ? 41.25 -16.344 -13.508 1 86.88 334 PHE A C 1
ATOM 2654 O O . PHE A 1 334 ? 40.625 -16.969 -14.383 1 86.88 334 PHE A O 1
ATOM 2661 N N . LYS A 1 335 ? 40.844 -16.203 -12.32 1 87.19 335 LYS A N 1
ATOM 2662 C CA . LYS A 1 335 ? 39.562 -16.766 -11.93 1 87.19 335 LYS A CA 1
ATOM 2663 C C . LYS A 1 335 ? 38.406 -16.141 -12.742 1 87.19 335 LYS A C 1
ATOM 2665 O O . LYS A 1 335 ? 37.5 -16.844 -13.195 1 87.19 335 LYS A O 1
ATOM 2670 N N . PHE A 1 336 ? 38.531 -14.883 -12.914 1 92 336 PHE A N 1
ATOM 2671 C CA . PHE A 1 336 ? 37.531 -14.172 -13.695 1 92 336 PHE A CA 1
ATOM 2672 C C . PHE A 1 336 ? 37.531 -14.648 -15.148 1 92 336 PHE A C 1
ATOM 2674 O O . PHE A 1 336 ? 36.469 -14.93 -15.711 1 92 336 PHE A O 1
ATOM 2681 N N . LEU A 1 337 ? 38.625 -14.711 -15.695 1 88.5 337 LEU A N 1
ATOM 2682 C CA . LEU A 1 337 ? 38.719 -15.125 -17.094 1 88.5 337 LEU A CA 1
ATOM 2683 C C . LEU A 1 337 ? 38.281 -16.562 -17.266 1 88.5 337 LEU A C 1
ATOM 2685 O O . LEU A 1 337 ? 37.656 -16.906 -18.281 1 88.5 337 LEU A O 1
ATOM 2689 N N . ASN A 1 338 ? 38.594 -17.375 -16.312 1 86.88 338 ASN A N 1
ATOM 2690 C CA . ASN A 1 338 ? 38.125 -18.75 -16.359 1 86.88 338 ASN A CA 1
ATOM 2691 C C . ASN A 1 338 ? 36.594 -18.844 -16.344 1 86.88 338 ASN A C 1
ATOM 2693 O O . ASN A 1 338 ? 36.031 -19.688 -17.016 1 86.88 338 ASN A O 1
ATOM 2697 N N . LEU A 1 339 ? 36.031 -18.031 -15.555 1 90.75 339 LEU A N 1
ATOM 2698 C CA . LEU A 1 339 ? 34.562 -17.984 -15.531 1 90.75 339 LEU A CA 1
ATOM 2699 C C . LEU A 1 339 ? 34 -17.578 -16.891 1 90.75 339 LEU A C 1
ATOM 2701 O O . LEU A 1 339 ? 33.062 -18.203 -17.391 1 90.75 339 LEU A O 1
ATOM 2705 N N . ILE A 1 340 ? 34.594 -16.578 -17.469 1 89.75 340 ILE A N 1
ATOM 2706 C CA . ILE A 1 340 ? 34.125 -16.094 -18.766 1 89.75 340 ILE A CA 1
ATOM 2707 C C . ILE A 1 340 ? 34.281 -17.203 -19.812 1 89.75 340 ILE A C 1
ATOM 2709 O O . ILE A 1 340 ? 33.344 -17.453 -20.594 1 89.75 340 ILE A O 1
ATOM 2713 N N . LEU A 1 341 ? 35.344 -17.812 -19.812 1 84.56 341 LEU A N 1
ATOM 2714 C CA . LEU A 1 341 ? 35.594 -18.891 -20.766 1 84.56 341 LEU A CA 1
ATOM 2715 C C . LEU A 1 341 ? 34.594 -20.031 -20.562 1 84.56 341 LEU A C 1
ATOM 2717 O O . LEU A 1 341 ? 34.094 -20.594 -21.547 1 84.56 341 LEU A O 1
ATOM 2721 N N . LEU A 1 342 ? 34.438 -20.266 -19.328 1 87 342 LEU A N 1
ATOM 2722 C CA . LEU A 1 342 ? 33.438 -21.312 -19.016 1 87 342 LEU A CA 1
ATOM 2723 C C . LEU A 1 342 ? 32.062 -20.953 -19.562 1 87 342 LEU A C 1
ATOM 2725 O O . LEU A 1 342 ? 31.406 -21.781 -20.172 1 87 342 LEU A O 1
ATOM 2729 N N . PHE A 1 343 ? 31.656 -19.75 -19.375 1 90.5 343 PHE A N 1
ATOM 2730 C CA . PHE A 1 343 ? 30.344 -19.312 -19.812 1 90.5 343 PHE A CA 1
ATOM 2731 C C . PHE A 1 343 ? 30.234 -19.312 -21.328 1 90.5 343 PHE A C 1
ATOM 2733 O O . PHE A 1 343 ? 29.172 -19.562 -21.891 1 90.5 343 PHE A O 1
ATOM 2740 N N . LEU A 1 344 ? 31.281 -19.125 -22 1 85.06 344 LEU A N 1
ATOM 2741 C CA . LEU A 1 344 ? 31.281 -19.031 -23.453 1 85.06 344 LEU A CA 1
ATOM 2742 C C . LEU A 1 344 ? 31.328 -20.422 -24.078 1 85.06 344 LEU A C 1
ATOM 2744 O O . LEU A 1 344 ? 30.875 -20.609 -25.219 1 85.06 344 LEU A O 1
ATOM 2748 N N . THR A 1 345 ? 31.781 -21.375 -23.312 1 81.5 345 THR A N 1
ATOM 2749 C CA . THR A 1 345 ? 32.062 -22.656 -23.969 1 81.5 345 THR A CA 1
ATOM 2750 C C . THR A 1 345 ? 31.219 -23.781 -23.359 1 81.5 345 THR A C 1
ATOM 2752 O O . THR A 1 345 ? 31.078 -24.844 -23.953 1 81.5 345 THR A O 1
ATOM 2755 N N . SER A 1 346 ? 30.734 -23.578 -22.25 1 81.38 346 SER A N 1
ATOM 2756 C CA . SER A 1 346 ? 30.094 -24.656 -21.516 1 81.38 346 SER A CA 1
ATOM 2757 C C . SER A 1 346 ? 28.797 -25.109 -22.172 1 81.38 346 SER A C 1
ATOM 2759 O O . SER A 1 346 ? 28.266 -24.391 -23.031 1 81.38 346 SER A O 1
ATOM 2761 N N . ASN A 1 347 ? 28.406 -26.297 -21.781 1 81.81 347 ASN A N 1
ATOM 2762 C CA . ASN A 1 347 ? 27.078 -26.75 -22.188 1 81.81 347 ASN A CA 1
ATOM 2763 C C . ASN A 1 347 ? 25.984 -26.016 -21.422 1 81.81 347 ASN A C 1
ATOM 2765 O O . ASN A 1 347 ? 26.25 -25.375 -20.406 1 81.81 347 ASN A O 1
ATOM 2769 N N . LYS A 1 348 ? 24.797 -26.125 -21.953 1 85.56 348 LYS A N 1
ATOM 2770 C CA . LYS A 1 348 ? 23.672 -25.359 -21.422 1 85.56 348 LYS A CA 1
ATOM 2771 C C . LYS A 1 348 ? 23.359 -25.797 -19.984 1 85.56 348 LYS A C 1
ATOM 2773 O O . LYS A 1 348 ? 22.812 -25.016 -19.203 1 85.56 348 LYS A O 1
ATOM 2778 N N . ARG A 1 349 ? 23.766 -26.984 -19.672 1 86.62 349 ARG A N 1
ATOM 2779 C CA . ARG A 1 349 ? 23.516 -27.469 -18.328 1 86.62 349 ARG A CA 1
ATOM 2780 C C . ARG A 1 349 ? 24.25 -26.641 -17.281 1 86.62 349 ARG A C 1
ATOM 2782 O O . ARG A 1 349 ? 23.734 -26.391 -16.203 1 86.62 349 ARG A O 1
ATOM 2789 N N . VAL A 1 350 ? 25.438 -26.25 -17.609 1 87.69 350 VAL A N 1
ATOM 2790 C CA . VAL A 1 350 ? 26.266 -25.453 -16.719 1 87.69 350 VAL A CA 1
ATOM 2791 C C . VAL A 1 350 ? 25.609 -24.094 -16.469 1 87.69 350 VAL A C 1
ATOM 2793 O O . VAL A 1 350 ? 25.766 -23.516 -15.383 1 87.69 350 VAL A O 1
ATOM 2796 N N . LEU A 1 351 ? 24.906 -23.703 -17.453 1 91.56 351 LEU A N 1
ATOM 2797 C CA . LEU A 1 351 ? 24.266 -22.406 -17.359 1 91.56 351 LEU A CA 1
ATOM 2798 C C . LEU A 1 351 ? 22.875 -22.531 -16.719 1 91.56 351 LEU A C 1
ATOM 2800 O O . LEU A 1 351 ? 22.141 -21.547 -16.656 1 91.56 351 LEU A O 1
ATOM 2804 N N . GLY A 1 352 ? 22.547 -23.719 -16.266 1 93.31 352 GLY A N 1
ATOM 2805 C CA . GLY A 1 352 ? 21.359 -23.875 -15.445 1 93.31 352 GLY A CA 1
ATOM 2806 C C . GLY A 1 352 ? 20.188 -24.484 -16.203 1 93.31 352 GLY A C 1
ATOM 2807 O O . GLY A 1 352 ? 19.094 -24.609 -15.656 1 93.31 352 GLY A O 1
ATOM 2808 N N . PHE A 1 353 ? 20.328 -24.859 -17.469 1 93.19 353 PHE A N 1
ATOM 2809 C CA . PHE A 1 353 ? 19.25 -25.469 -18.234 1 93.19 353 PHE A CA 1
ATOM 2810 C C . PHE A 1 353 ? 19.062 -26.938 -17.828 1 93.19 353 PHE A C 1
ATOM 2812 O O . PHE A 1 353 ? 20.031 -27.625 -17.531 1 93.19 353 PHE A O 1
ATOM 2819 N N . ASP A 1 354 ? 17.812 -27.359 -17.781 1 93.25 354 ASP A N 1
ATOM 2820 C CA . ASP A 1 354 ? 17.469 -28.734 -17.469 1 93.25 354 ASP A CA 1
ATOM 2821 C C . ASP A 1 354 ? 17.953 -29.688 -18.562 1 93.25 354 ASP A C 1
ATOM 2823 O O . ASP A 1 354 ? 17.438 -29.672 -19.688 1 93.25 354 ASP A O 1
ATOM 2827 N N . SER A 1 355 ? 18.797 -30.562 -18.297 1 91.38 355 SER A N 1
ATOM 2828 C CA . SER A 1 355 ? 19.438 -31.438 -19.281 1 91.38 355 SER A CA 1
ATOM 2829 C C . SER A 1 355 ? 18.516 -32.562 -19.703 1 91.38 355 SER A C 1
ATOM 2831 O O . SER A 1 355 ? 18.797 -33.281 -20.672 1 91.38 355 SER A O 1
ATOM 2833 N N . THR A 1 356 ? 17.453 -32.688 -18.984 1 92.88 356 THR A N 1
ATOM 2834 C CA . THR A 1 356 ? 16.547 -33.781 -19.344 1 92.88 356 THR A CA 1
ATOM 2835 C C . THR A 1 356 ? 15.68 -33.375 -20.531 1 92.88 356 THR A C 1
ATOM 2837 O O . THR A 1 356 ? 14.992 -34.219 -21.109 1 92.88 356 THR A O 1
ATOM 2840 N N . PHE A 1 357 ? 15.648 -32.188 -20.859 1 92.44 357 PHE A N 1
ATOM 2841 C CA . PHE A 1 357 ? 15.031 -31.75 -22.109 1 92.44 357 PHE A CA 1
ATOM 2842 C C . PHE A 1 357 ? 15.992 -31.922 -23.281 1 92.44 357 PHE A C 1
ATOM 2844 O O . PHE A 1 357 ? 17.016 -31.25 -23.359 1 92.44 357 PHE A O 1
ATOM 2851 N N . ILE A 1 358 ? 15.617 -32.719 -24.109 1 89.56 358 ILE A N 1
ATOM 2852 C CA . ILE A 1 358 ? 16.484 -33.062 -25.234 1 89.56 358 ILE A CA 1
ATOM 2853 C C . ILE A 1 358 ? 16.109 -32.219 -26.453 1 89.56 358 ILE A C 1
ATOM 2855 O O . ILE A 1 358 ? 14.977 -32.312 -26.922 1 89.56 358 ILE A O 1
ATOM 2859 N N . GLU A 1 359 ? 17.062 -31.5 -26.859 1 85.31 359 GLU A N 1
ATOM 2860 C CA . GLU A 1 359 ? 16.859 -30.625 -28.016 1 85.31 359 GLU A CA 1
ATOM 2861 C C . GLU A 1 359 ? 17.328 -31.297 -29.312 1 85.31 359 GLU A C 1
ATOM 2863 O O . GLU A 1 359 ? 18.328 -32 -29.312 1 85.31 359 GLU A O 1
ATOM 2868 N N . SER A 1 360 ? 16.406 -31.203 -30.281 1 80.31 360 SER A N 1
ATOM 2869 C CA . SER A 1 360 ? 16.812 -31.656 -31.609 1 80.31 360 SER A CA 1
ATOM 2870 C C . SER A 1 360 ? 16.875 -30.484 -32.594 1 80.31 360 SER A C 1
ATOM 2872 O O . SER A 1 360 ? 16.016 -29.594 -32.562 1 80.31 360 SER A O 1
ATOM 2874 N N . TYR A 1 361 ? 18.047 -30.422 -33.188 1 69.44 361 TYR A N 1
ATOM 2875 C CA . TYR A 1 361 ? 18.281 -29.328 -34.125 1 69.44 361 TYR A CA 1
ATOM 2876 C C . TYR A 1 361 ? 18.188 -29.828 -35.562 1 69.44 361 TYR A C 1
ATOM 2878 O O . TYR A 1 361 ? 18.516 -30.969 -35.844 1 69.44 361 TYR A O 1
ATOM 2886 N N . GLY A 1 362 ? 17.297 -29.156 -36.375 1 59.81 362 GLY A N 1
ATOM 2887 C CA . GLY A 1 362 ? 17.266 -29.5 -37.812 1 59.81 362 GLY A CA 1
ATOM 2888 C C . GLY A 1 362 ? 18.609 -29.359 -38.469 1 59.81 362 GLY A C 1
ATOM 2889 O O . GLY A 1 362 ? 19.562 -28.859 -37.875 1 59.81 362 GLY A O 1
ATOM 2890 N N . GLN A 1 363 ? 18.797 -30.078 -39.625 1 55.69 363 GLN A N 1
ATOM 2891 C CA . GLN A 1 363 ? 20.047 -30.094 -40.406 1 55.69 363 GLN A CA 1
ATOM 2892 C C . GLN A 1 363 ? 20.641 -28.688 -40.531 1 55.69 363 GLN A C 1
ATOM 2894 O O . GLN A 1 363 ? 21.859 -28.516 -40.469 1 55.69 363 GLN A O 1
ATOM 2899 N N . ASN A 1 364 ? 19.719 -27.625 -40.719 1 50.06 364 ASN A N 1
ATOM 2900 C CA . ASN A 1 364 ? 20.281 -26.312 -41.031 1 50.06 364 ASN A CA 1
ATOM 2901 C C . ASN A 1 364 ? 20.141 -25.344 -39.875 1 50.06 364 ASN A C 1
ATOM 2903 O O . ASN A 1 364 ? 20.547 -24.188 -39.969 1 50.06 364 ASN A O 1
ATOM 2907 N N . CYS A 1 365 ? 19.312 -25.594 -38.906 1 49.84 365 CYS A N 1
ATOM 2908 C CA . CYS A 1 365 ? 19.031 -24.531 -37.938 1 49.84 365 CYS A CA 1
ATOM 2909 C C . CYS A 1 365 ? 19.719 -24.828 -36.594 1 49.84 365 CYS A C 1
ATOM 2911 O O . CYS A 1 365 ? 19.5 -25.891 -36 1 49.84 365 CYS A O 1
ATOM 2913 N N . THR A 1 366 ? 20.812 -24.219 -36.25 1 50.12 366 THR A N 1
ATOM 2914 C CA . THR A 1 366 ? 21.688 -24.453 -35.094 1 50.12 366 THR A CA 1
ATOM 2915 C C . THR A 1 366 ? 21.125 -23.797 -33.844 1 50.12 366 THR A C 1
ATOM 2917 O O . THR A 1 366 ? 21.562 -24.109 -32.719 1 50.12 366 THR A O 1
ATOM 2920 N N . ASP A 1 367 ? 20.188 -22.891 -33.875 1 51.09 367 ASP A N 1
ATOM 2921 C CA . ASP A 1 367 ? 20.031 -22.109 -32.656 1 51.09 367 ASP A CA 1
ATOM 2922 C C . ASP A 1 367 ? 18.734 -22.453 -31.953 1 51.09 367 ASP A C 1
ATOM 2924 O O . ASP A 1 367 ? 18.672 -22.469 -30.719 1 51.09 367 ASP A O 1
ATOM 2928 N N . THR A 1 368 ? 17.656 -22.609 -32.781 1 59.28 368 THR A N 1
ATOM 2929 C CA . THR A 1 368 ? 16.375 -22.938 -32.125 1 59.28 368 THR A CA 1
ATOM 2930 C C . THR A 1 368 ? 16.016 -24.406 -32.375 1 59.28 368 THR A C 1
ATOM 2932 O O . THR A 1 368 ? 15.906 -24.844 -33.531 1 59.28 368 THR A O 1
ATOM 2935 N N . PRO A 1 369 ? 16.109 -25.078 -31.266 1 66.5 369 PRO A N 1
ATOM 2936 C CA . PRO A 1 369 ? 15.789 -26.5 -31.453 1 66.5 369 PRO A CA 1
ATOM 2937 C C . PRO A 1 369 ? 14.484 -26.719 -32.219 1 66.5 369 PRO A C 1
ATOM 2939 O O . PRO A 1 369 ? 13.523 -25.953 -32.031 1 66.5 369 PRO A O 1
ATOM 2942 N N . GLN A 1 370 ? 14.531 -27.453 -33.25 1 69.06 370 GLN A N 1
ATOM 2943 C CA . GLN A 1 370 ? 13.344 -27.828 -34.031 1 69.06 370 GLN A CA 1
ATOM 2944 C C . GLN A 1 370 ? 12.32 -28.531 -33.156 1 69.06 370 GLN A C 1
ATOM 2946 O O . GLN A 1 370 ? 11.117 -28.328 -33.312 1 69.06 370 GLN A O 1
ATOM 2951 N N . SER A 1 371 ? 12.891 -29.375 -32.312 1 80.06 371 SER A N 1
ATOM 2952 C CA . SER A 1 371 ? 11.984 -30.109 -31.438 1 80.06 371 SER A CA 1
ATOM 2953 C C . SER A 1 371 ? 12.586 -30.297 -30.047 1 80.06 371 SER A C 1
ATOM 2955 O O . SER A 1 371 ? 13.805 -30.234 -29.875 1 80.06 371 SER A O 1
ATOM 2957 N N . LEU A 1 372 ? 11.742 -30.312 -29.078 1 89 372 LEU A N 1
ATOM 2958 C CA . LEU A 1 372 ? 12.094 -30.562 -27.672 1 89 372 LEU A CA 1
ATOM 2959 C C . LEU A 1 372 ? 11.352 -31.781 -27.141 1 89 372 LEU A C 1
ATOM 2961 O O . LEU A 1 372 ? 10.156 -31.938 -27.391 1 89 372 LEU A O 1
ATOM 2965 N N . LYS A 1 373 ? 12.094 -32.719 -26.625 1 92.31 373 LYS A N 1
ATOM 2966 C CA . LYS A 1 373 ? 11.422 -33.906 -26.078 1 92.31 373 LYS A CA 1
ATOM 2967 C C . LYS A 1 373 ? 11.953 -34.25 -24.688 1 92.31 373 LYS A C 1
ATOM 2969 O O . LYS A 1 373 ? 13.047 -33.812 -24.312 1 92.31 373 LYS A O 1
ATOM 2974 N N . VAL A 1 374 ? 11.188 -34.938 -23.922 1 94.06 374 VAL A N 1
ATOM 2975 C CA . VAL A 1 374 ? 11.562 -35.5 -22.609 1 94.06 374 VAL A CA 1
ATOM 2976 C C . VAL A 1 374 ? 11.336 -37 -22.594 1 94.06 374 VAL A C 1
ATOM 2978 O O . VAL A 1 374 ? 10.367 -37.5 -23.188 1 94.06 374 VAL A O 1
ATOM 2981 N N . GLN A 1 375 ? 12.266 -37.656 -21.984 1 92 375 GLN A N 1
ATOM 2982 C CA . GLN A 1 375 ? 12.141 -39.094 -21.844 1 92 375 GLN A CA 1
ATOM 2983 C C . GLN A 1 375 ? 11.711 -39.469 -20.422 1 92 375 GLN A C 1
ATOM 2985 O O . GLN A 1 375 ? 12.328 -39.031 -19.438 1 92 375 GLN A O 1
ATOM 2990 N N . ILE A 1 376 ? 10.617 -40.25 -20.375 1 91.75 376 ILE A N 1
ATOM 2991 C CA . ILE A 1 376 ? 10.148 -40.656 -19.062 1 91.75 376 ILE A CA 1
ATOM 2992 C C . ILE A 1 376 ? 10.211 -42.188 -18.969 1 91.75 376 ILE A C 1
ATOM 2994 O O . ILE A 1 376 ? 10.188 -42.875 -19.984 1 91.75 376 ILE A O 1
ATOM 2998 N N . ASN A 1 377 ? 10.414 -42.688 -17.766 1 83.31 377 ASN A N 1
ATOM 2999 C CA . ASN A 1 377 ? 10.445 -44.125 -17.547 1 83.31 377 ASN A CA 1
ATOM 3000 C C . ASN A 1 377 ? 9.094 -44.656 -17.078 1 83.31 377 ASN A C 1
ATOM 3002 O O . ASN A 1 377 ? 8.977 -45.156 -15.953 1 83.31 377 ASN A O 1
ATOM 3006 N N . ALA A 1 378 ? 8.156 -44.5 -18.047 1 71.25 378 ALA A N 1
ATOM 3007 C CA . ALA A 1 378 ? 6.805 -44.938 -17.719 1 71.25 378 ALA A CA 1
ATOM 3008 C C . ALA A 1 378 ? 6.637 -46.438 -17.969 1 71.25 378 ALA A C 1
ATOM 3010 O O . ALA A 1 378 ? 7.074 -46.938 -19 1 71.25 378 ALA A O 1
ATOM 3011 N N . LYS A 1 379 ? 5.98 -47.375 -17.156 1 66.56 379 LYS A N 1
ATOM 3012 C CA . LYS A 1 379 ? 5.559 -48.75 -17.297 1 66.56 379 LYS A CA 1
ATOM 3013 C C . LYS A 1 379 ? 6.711 -49.656 -17.766 1 66.56 379 LYS A C 1
ATOM 3015 O O . LYS A 1 379 ? 6.578 -50.375 -18.75 1 66.56 379 LYS A O 1
ATOM 3020 N N . SER A 1 380 ? 7.887 -49.594 -17.312 1 67.44 380 SER A N 1
ATOM 3021 C CA . SER A 1 380 ? 9.008 -50.5 -17.5 1 67.44 380 SER A CA 1
ATOM 3022 C C . SER A 1 380 ? 9.781 -50.188 -18.766 1 67.44 380 SER A C 1
ATOM 3024 O O . SER A 1 380 ? 10.906 -50.656 -18.953 1 67.44 380 SER A O 1
ATOM 3026 N N . ASN A 1 381 ? 9.031 -49.344 -19.797 1 80.19 381 ASN A N 1
ATOM 3027 C CA . ASN A 1 381 ? 9.758 -48.906 -20.969 1 80.19 381 ASN A CA 1
ATOM 3028 C C . ASN A 1 381 ? 9.828 -47.375 -21.062 1 80.19 381 ASN A C 1
ATOM 3030 O O . ASN A 1 381 ? 8.867 -46.688 -20.688 1 80.19 381 ASN A O 1
ATOM 3034 N N . PRO A 1 382 ? 10.945 -46.875 -21.562 1 87.38 382 PRO A N 1
ATOM 3035 C CA . PRO A 1 382 ? 11.086 -45.438 -21.703 1 87.38 382 PRO A CA 1
ATOM 3036 C C . PRO A 1 382 ? 10.172 -44.875 -22.781 1 87.38 382 PRO A C 1
ATOM 3038 O O . PRO A 1 382 ? 9.953 -45.5 -23.812 1 87.38 382 PRO A O 1
ATOM 3041 N N . GLN A 1 383 ? 9.461 -43.844 -22.531 1 92.31 383 GLN A N 1
ATOM 3042 C CA . GLN A 1 383 ? 8.609 -43.125 -23.469 1 92.31 383 GLN A CA 1
ATOM 3043 C C . GLN A 1 383 ? 9.164 -41.719 -23.75 1 92.31 383 GLN A C 1
ATOM 3045 O O . GLN A 1 383 ? 9.594 -41.031 -22.828 1 92.31 383 GLN A O 1
ATOM 3050 N N . ASP A 1 384 ? 9.203 -41.406 -25.062 1 93.56 384 ASP A N 1
ATOM 3051 C CA . ASP A 1 384 ? 9.594 -40.062 -25.484 1 93.56 384 ASP A CA 1
ATOM 3052 C C . ASP A 1 384 ? 8.367 -39.188 -25.703 1 93.56 384 ASP A C 1
ATOM 3054 O O . ASP A 1 384 ? 7.484 -39.5 -26.484 1 93.56 384 ASP A O 1
ATOM 3058 N N . LEU A 1 385 ? 8.32 -38.125 -24.953 1 95.06 385 LEU A N 1
ATOM 3059 C CA . LEU A 1 385 ? 7.254 -37.156 -25.109 1 95.06 385 LEU A CA 1
ATOM 3060 C C . LEU A 1 385 ? 7.766 -35.906 -25.812 1 95.06 385 LEU A C 1
ATOM 3062 O O . LEU A 1 385 ? 8.711 -35.25 -25.344 1 95.06 385 LEU A O 1
ATOM 3066 N N . VAL A 1 386 ? 7.137 -35.562 -26.922 1 93.75 386 VAL A N 1
ATOM 3067 C CA . VAL A 1 386 ? 7.543 -34.406 -27.703 1 93.75 386 VAL A CA 1
ATOM 3068 C C . VAL A 1 386 ? 6.727 -33.188 -27.297 1 93.75 386 VAL A C 1
ATOM 3070 O O . VAL A 1 386 ? 5.496 -33.219 -27.281 1 93.75 386 VAL A O 1
ATOM 3073 N N . ILE A 1 387 ? 7.387 -32.125 -26.938 1 93.31 387 ILE A N 1
ATOM 3074 C CA . ILE A 1 387 ? 6.727 -30.906 -26.5 1 93.31 387 ILE A CA 1
ATOM 3075 C C . ILE A 1 387 ? 6.16 -30.172 -27.719 1 93.31 387 ILE A C 1
ATOM 3077 O O . ILE A 1 387 ? 6.855 -29.984 -28.703 1 93.31 387 ILE A O 1
ATOM 3081 N N . ASP A 1 388 ? 4.93 -29.75 -27.547 1 86.75 388 ASP A N 1
ATOM 3082 C CA . ASP A 1 388 ? 4.293 -28.969 -28.609 1 86.75 388 ASP A CA 1
ATOM 3083 C C . ASP A 1 388 ? 4.66 -27.484 -28.484 1 86.75 388 ASP A C 1
ATOM 3085 O O . ASP A 1 388 ? 4.27 -26.828 -27.516 1 86.75 388 ASP A O 1
ATOM 3089 N N . ARG A 1 389 ? 5.406 -26.797 -29.312 1 74.88 389 ARG A N 1
ATOM 3090 C CA . ARG A 1 389 ? 6.008 -25.484 -29.125 1 74.88 389 ARG A CA 1
ATOM 3091 C C . ARG A 1 389 ? 5.027 -24.375 -29.5 1 74.88 389 ARG A C 1
ATOM 3093 O O . ARG A 1 389 ? 5.031 -23.312 -28.891 1 74.88 389 ARG A O 1
ATOM 3100 N N . PRO A 1 390 ? 4.328 -24.453 -30.531 1 69.31 390 PRO A N 1
ATOM 3101 C CA . PRO A 1 390 ? 3.596 -23.188 -30.641 1 69.31 390 PRO A CA 1
ATOM 3102 C C . PRO A 1 390 ? 2.578 -23.016 -29.516 1 69.31 390 PRO A C 1
ATOM 3104 O O . PRO A 1 390 ? 2.25 -21.875 -29.141 1 69.31 390 PRO A O 1
ATOM 3107 N N . ASN A 1 391 ? 2.332 -23.984 -28.844 1 70.94 391 ASN A N 1
ATOM 3108 C CA . ASN A 1 391 ? 1.276 -23.875 -27.844 1 70.94 391 ASN A CA 1
ATOM 3109 C C . ASN A 1 391 ? 1.818 -24.109 -26.422 1 70.94 391 ASN A C 1
ATOM 3111 O O . ASN A 1 391 ? 1.078 -24.516 -25.531 1 70.94 391 ASN A O 1
ATOM 3115 N N . SER A 1 392 ? 3.074 -24.156 -26.312 1 81.5 392 SER A N 1
ATOM 3116 C CA . SER A 1 392 ? 3.699 -24.328 -25 1 81.5 392 SER A CA 1
ATOM 3117 C C . SER A 1 392 ? 4.594 -23.141 -24.672 1 81.5 392 SER A C 1
ATOM 3119 O O . SER A 1 392 ? 5.176 -22.516 -25.562 1 81.5 392 SER A O 1
ATOM 3121 N N . PRO A 1 393 ? 4.727 -22.859 -23.328 1 89.75 393 PRO A N 1
ATOM 3122 C CA . PRO A 1 393 ? 4.117 -23.547 -22.188 1 89.75 393 PRO A CA 1
ATOM 3123 C C . PRO A 1 393 ? 2.645 -23.188 -22 1 89.75 393 PRO A C 1
ATOM 3125 O O . PRO A 1 393 ? 2.209 -22.109 -22.406 1 89.75 393 PRO A O 1
ATOM 3128 N N . LEU A 1 394 ? 1.939 -24.188 -21.438 1 91.88 394 LEU A N 1
ATOM 3129 C CA . LEU A 1 394 ? 0.543 -23.969 -21.078 1 91.88 394 LEU A CA 1
ATOM 3130 C C . LEU A 1 394 ? 0.431 -23.062 -19.859 1 91.88 394 LEU A C 1
ATOM 3132 O O . LEU A 1 394 ? -0.517 -22.281 -19.75 1 91.88 394 LEU A O 1
ATOM 3136 N N . PHE A 1 395 ? 1.329 -23.234 -19.031 1 91.31 395 PHE A N 1
ATOM 3137 C CA . PHE A 1 395 ? 1.376 -22.469 -17.797 1 91.31 395 PHE A CA 1
ATOM 3138 C C . PHE A 1 395 ? 2.816 -22.266 -17.328 1 91.31 395 PHE A C 1
ATOM 3140 O O . PHE A 1 395 ? 3.637 -23.172 -17.438 1 91.31 395 PHE A O 1
ATOM 3147 N N . ARG A 1 396 ? 3.111 -21.078 -16.812 1 90.94 396 ARG A N 1
ATOM 3148 C CA . ARG A 1 396 ? 4.422 -20.734 -16.266 1 90.94 396 ARG A CA 1
ATOM 3149 C C . ARG A 1 396 ? 4.285 -19.844 -15.039 1 90.94 396 ARG A C 1
ATOM 3151 O O . ARG A 1 396 ? 3.822 -18.703 -15.141 1 90.94 396 ARG A O 1
ATOM 3158 N N . ALA A 1 397 ? 4.664 -20.406 -13.93 1 87.44 397 ALA A N 1
ATOM 3159 C CA . ALA A 1 397 ? 4.621 -19.609 -12.703 1 87.44 397 ALA A CA 1
ATOM 3160 C C . ALA A 1 397 ? 5.715 -18.547 -12.695 1 87.44 397 ALA A C 1
ATOM 3162 O O . ALA A 1 397 ? 6.84 -18.812 -13.133 1 87.44 397 ALA A O 1
ATOM 3163 N N . SER A 1 398 ? 5.445 -17.391 -12.195 1 83.12 398 SER A N 1
ATOM 3164 C CA . SER A 1 398 ? 6.438 -16.328 -12.07 1 83.12 398 SER A CA 1
ATOM 3165 C C . SER A 1 398 ? 7.211 -16.438 -10.758 1 83.12 398 SER A C 1
ATOM 3167 O O . SER A 1 398 ? 6.77 -17.125 -9.828 1 83.12 398 SER A O 1
ATOM 3169 N N . GLY A 1 399 ? 8.367 -15.789 -10.836 1 85.19 399 GLY A N 1
ATOM 3170 C CA . GLY A 1 399 ? 9.164 -15.742 -9.617 1 85.19 399 GLY A CA 1
ATOM 3171 C C . GLY A 1 399 ? 10.492 -16.469 -9.75 1 85.19 399 GLY A C 1
ATOM 3172 O O . GLY A 1 399 ? 10.688 -17.25 -10.688 1 85.19 399 GLY A O 1
ATOM 3173 N N . ILE A 1 400 ? 11.336 -16.25 -8.766 1 89.38 400 ILE A N 1
ATOM 3174 C CA . ILE A 1 400 ? 12.633 -16.906 -8.711 1 89.38 400 ILE A CA 1
ATOM 3175 C C . ILE A 1 400 ? 12.555 -18.125 -7.793 1 89.38 400 ILE A C 1
ATOM 3177 O O . ILE A 1 400 ? 12.852 -19.25 -8.211 1 89.38 400 ILE A O 1
ATOM 3181 N N . CYS A 1 401 ? 12 -17.859 -6.641 1 88.19 401 CYS A N 1
ATOM 3182 C CA . CYS A 1 401 ? 11.953 -18.922 -5.633 1 88.19 401 CYS A CA 1
ATOM 3183 C C . CYS A 1 401 ? 10.594 -19.609 -5.625 1 88.19 401 CYS A C 1
ATOM 3185 O O . CYS A 1 401 ? 9.594 -19.016 -6.059 1 88.19 401 CYS A O 1
ATOM 3187 N N . GLY A 1 402 ? 10.617 -20.875 -5.156 1 87.19 402 GLY A N 1
ATOM 3188 C CA . GLY A 1 402 ? 9.359 -21.594 -5.012 1 87.19 402 GLY A CA 1
ATOM 3189 C C . GLY A 1 402 ? 9.258 -22.797 -5.934 1 87.19 402 GLY A C 1
ATOM 3190 O O . GLY A 1 402 ? 10.266 -23.422 -6.27 1 87.19 402 GLY A O 1
ATOM 3191 N N . ARG A 1 403 ? 8.031 -23.078 -6.285 1 88.94 403 ARG A N 1
ATOM 3192 C CA . ARG A 1 403 ? 7.797 -24.297 -7.039 1 88.94 403 ARG A CA 1
ATOM 3193 C C . ARG A 1 403 ? 8.164 -24.109 -8.508 1 88.94 403 ARG A C 1
ATOM 3195 O O . ARG A 1 403 ? 8.531 -25.078 -9.188 1 88.94 403 ARG A O 1
ATOM 3202 N N . GLY A 1 404 ? 8.086 -22.953 -8.984 1 90.38 404 GLY A N 1
ATOM 3203 C CA . GLY A 1 404 ? 8.406 -22.719 -10.383 1 90.38 404 GLY A CA 1
ATOM 3204 C C . GLY A 1 404 ? 7.637 -23.625 -11.328 1 90.38 404 GLY A C 1
ATOM 3205 O O . GLY A 1 404 ? 8.195 -24.125 -12.305 1 90.38 404 GLY A O 1
ATOM 3206 N N . THR A 1 405 ? 6.383 -23.812 -11.031 1 93.19 405 THR A N 1
ATOM 3207 C CA . THR A 1 405 ? 5.562 -24.75 -11.789 1 93.19 405 THR A CA 1
ATOM 3208 C C . THR A 1 405 ? 5.5 -24.344 -13.266 1 93.19 405 THR A C 1
ATOM 3210 O O . THR A 1 405 ? 5.23 -23.188 -13.586 1 93.19 405 THR A O 1
ATOM 3213 N N . THR A 1 406 ? 5.809 -25.297 -14.141 1 94.88 406 THR A N 1
ATOM 3214 C CA . THR A 1 406 ? 5.699 -25.141 -15.586 1 94.88 406 THR A CA 1
ATOM 3215 C C . THR A 1 406 ? 4.965 -26.328 -16.203 1 94.88 406 THR A C 1
ATOM 3217 O O . THR A 1 406 ? 5.246 -27.484 -15.875 1 94.88 406 THR A O 1
ATOM 3220 N N . CYS A 1 407 ? 4.012 -26.062 -17.047 1 96.06 407 CYS A N 1
ATOM 3221 C CA . CYS A 1 407 ? 3.246 -27.109 -17.719 1 96.06 407 CYS A CA 1
ATOM 3222 C C . CYS A 1 407 ? 3.391 -26.984 -19.234 1 96.06 407 CYS A C 1
ATOM 3224 O O . CYS A 1 407 ? 3.293 -25.891 -19.781 1 96.06 407 CYS A O 1
ATOM 3226 N N . TRP A 1 408 ? 3.639 -28.125 -19.891 1 95.44 408 TRP A N 1
ATOM 3227 C CA . TRP A 1 408 ? 3.771 -28.172 -21.344 1 95.44 408 TRP A CA 1
ATOM 3228 C C . TRP A 1 408 ? 2.756 -29.141 -21.953 1 95.44 408 TRP A C 1
ATOM 3230 O O . TRP A 1 408 ? 2.455 -30.188 -21.375 1 95.44 408 TRP A O 1
ATOM 3240 N N . ARG A 1 409 ? 2.271 -28.734 -23.094 1 95 409 ARG A N 1
ATOM 3241 C CA . ARG A 1 409 ? 1.56 -29.703 -23.922 1 95 409 ARG A CA 1
ATOM 3242 C C . ARG A 1 409 ? 2.535 -30.609 -24.672 1 95 409 ARG A C 1
ATOM 3244 O O . ARG A 1 409 ? 3.559 -30.156 -25.172 1 95 409 ARG A O 1
ATOM 3251 N N . ALA A 1 410 ? 2.271 -31.891 -24.656 1 95.5 410 ALA A N 1
ATOM 3252 C CA . ALA A 1 410 ? 3.166 -32.844 -25.297 1 95.5 410 ALA A CA 1
ATOM 3253 C C . ALA A 1 410 ? 2.381 -34 -25.906 1 95.5 410 ALA A C 1
ATOM 3255 O O . ALA A 1 410 ? 1.179 -34.125 -25.672 1 95.5 410 ALA A O 1
ATOM 3256 N N . HIS A 1 411 ? 3.016 -34.75 -26.797 1 94.44 411 HIS A N 1
ATOM 3257 C CA . HIS A 1 411 ? 2.449 -35.969 -27.359 1 94.44 411 HIS A CA 1
ATOM 3258 C C . HIS A 1 411 ? 3.486 -37.062 -27.422 1 94.44 411 HIS A C 1
ATOM 3260 O O . HIS A 1 411 ? 4.688 -36.812 -27.312 1 94.44 411 HIS A O 1
ATOM 3266 N N . LEU A 1 412 ? 2.965 -38.25 -27.484 1 93.56 412 LEU A N 1
ATOM 3267 C CA . LEU A 1 412 ? 3.855 -39.406 -27.578 1 93.56 412 LEU A CA 1
ATOM 3268 C C . LEU A 1 412 ? 4.605 -39.406 -28.906 1 93.56 412 LEU A C 1
ATOM 3270 O O . LEU A 1 412 ? 4.012 -39.188 -29.953 1 93.56 412 LEU A O 1
ATOM 3274 N N . PHE A 1 413 ? 5.906 -39.594 -28.703 1 91.88 413 PHE A N 1
ATOM 3275 C CA . PHE A 1 413 ? 6.703 -39.688 -29.922 1 91.88 413 PHE A CA 1
ATOM 3276 C C . PHE A 1 413 ? 6.164 -40.781 -30.844 1 91.88 413 PHE A C 1
ATOM 3278 O O . PHE A 1 413 ? 5.992 -41.938 -30.422 1 91.88 413 PHE A O 1
ATOM 3285 N N . GLY A 1 414 ? 5.836 -40.469 -32.062 1 89.44 414 GLY A N 1
ATOM 3286 C CA . GLY A 1 414 ? 5.305 -41.406 -33.031 1 89.44 414 GLY A CA 1
ATOM 3287 C C . GLY A 1 414 ? 3.789 -41.469 -33.062 1 89.44 414 GLY A C 1
ATOM 3288 O O . GLY A 1 414 ? 3.195 -42.062 -33.938 1 89.44 414 GLY A O 1
ATOM 3289 N N . ASP A 1 415 ? 3.131 -40.812 -32.125 1 92.38 415 ASP A N 1
ATOM 3290 C CA . ASP A 1 415 ? 1.673 -40.75 -32.031 1 92.38 415 ASP A CA 1
ATOM 3291 C C . ASP A 1 415 ? 1.191 -39.375 -31.609 1 92.38 415 ASP A C 1
ATOM 3293 O O . ASP A 1 415 ? 0.976 -39.125 -30.422 1 92.38 415 ASP A O 1
ATOM 3297 N N . VAL A 1 416 ? 0.843 -38.594 -32.531 1 88.5 416 VAL A N 1
ATOM 3298 C CA . VAL A 1 416 ? 0.497 -37.188 -32.281 1 88.5 416 VAL A CA 1
ATOM 3299 C C . VAL A 1 416 ? -0.87 -37.094 -31.609 1 88.5 416 VAL A C 1
ATOM 3301 O O . VAL A 1 416 ? -1.187 -36.094 -30.969 1 88.5 416 VAL A O 1
ATOM 3304 N N . ASN A 1 417 ? -1.627 -38.125 -31.703 1 88.81 417 ASN A N 1
ATOM 3305 C CA . ASN A 1 417 ? -2.982 -38.094 -31.172 1 88.81 417 ASN A CA 1
ATOM 3306 C C . ASN A 1 417 ? -2.998 -38.406 -29.672 1 88.81 417 ASN A C 1
ATOM 3308 O O . ASN A 1 417 ? -3.986 -38.156 -28.984 1 88.81 417 ASN A O 1
ATOM 3312 N N . GLN A 1 418 ? -1.96 -38.969 -29.219 1 92.88 418 GLN A N 1
ATOM 3313 C CA . GLN A 1 418 ? -1.861 -39.188 -27.781 1 92.88 418 GLN A CA 1
ATOM 3314 C C . GLN A 1 418 ? -1.214 -38.031 -27.062 1 92.88 418 GLN A C 1
ATOM 3316 O O . GLN A 1 418 ? 0.012 -37.969 -26.938 1 92.88 418 GLN A O 1
ATOM 3321 N N . GLU A 1 419 ? -2.049 -37.25 -26.484 1 92.94 419 GLU A N 1
ATOM 3322 C CA . GLU A 1 419 ? -1.589 -36 -25.891 1 92.94 419 GLU A CA 1
ATOM 3323 C C . GLU A 1 419 ? -1.427 -36.125 -24.375 1 92.94 419 GLU A C 1
ATOM 3325 O O . GLU A 1 419 ? -2.105 -36.938 -23.75 1 92.94 419 GLU A O 1
ATOM 3330 N N . PHE A 1 420 ? -0.5 -35.344 -23.828 1 95.62 420 PHE A N 1
ATOM 3331 C CA . PHE A 1 420 ? -0.216 -35.281 -22.391 1 95.62 420 PHE A CA 1
ATOM 3332 C C . PHE A 1 420 ? 0.067 -33.844 -21.953 1 95.62 420 PHE A C 1
ATOM 3334 O O . PHE A 1 420 ? 0.239 -32.969 -22.781 1 95.62 420 PHE A O 1
ATOM 3341 N N . VAL A 1 421 ? 0.007 -33.656 -20.688 1 96.69 421 VAL A N 1
ATOM 3342 C CA . VAL A 1 421 ? 0.549 -32.469 -20.062 1 96.69 421 VAL A CA 1
ATOM 3343 C C . VAL A 1 421 ? 1.732 -32.844 -19.172 1 96.69 421 VAL A C 1
ATOM 3345 O O . VAL A 1 421 ? 1.621 -33.719 -18.312 1 96.69 421 VAL A O 1
ATOM 3348 N N . ILE A 1 422 ? 2.844 -32.219 -19.422 1 96.75 422 ILE A N 1
ATOM 3349 C CA . ILE A 1 422 ? 4.008 -32.344 -18.547 1 96.75 422 ILE A CA 1
ATOM 3350 C C . ILE A 1 422 ? 4.004 -31.219 -17.516 1 96.75 422 ILE A C 1
ATOM 3352 O O . ILE A 1 422 ? 3.98 -30.031 -17.859 1 96.75 422 ILE A O 1
ATOM 3356 N N . LYS A 1 423 ? 3.979 -31.578 -16.297 1 96.88 423 LYS A N 1
ATOM 3357 C CA . LYS A 1 423 ? 4.047 -30.609 -15.203 1 96.88 423 LYS A CA 1
ATOM 3358 C C . LYS A 1 423 ? 5.348 -30.766 -14.422 1 96.88 423 LYS A C 1
ATOM 3360 O O . LYS A 1 423 ? 5.562 -31.781 -13.75 1 96.88 423 LYS A O 1
ATOM 3365 N N . ASP A 1 424 ? 6.211 -29.781 -14.523 1 95.94 424 ASP A N 1
ATOM 3366 C CA . ASP A 1 424 ? 7.43 -29.703 -13.727 1 95.94 424 ASP A CA 1
ATOM 3367 C C . ASP A 1 424 ? 7.258 -28.766 -12.539 1 95.94 424 ASP A C 1
ATOM 3369 O O . ASP A 1 424 ? 6.645 -27.703 -12.672 1 95.94 424 ASP A O 1
ATOM 3373 N N . SER A 1 425 ? 7.723 -29.219 -11.414 1 94.56 425 SER A N 1
ATOM 3374 C CA . SER A 1 425 ? 7.656 -28.375 -10.219 1 94.56 425 SER A CA 1
ATOM 3375 C C . SER A 1 425 ? 8.789 -28.703 -9.258 1 94.56 425 SER A C 1
ATOM 3377 O O . SER A 1 425 ? 9.227 -29.844 -9.156 1 94.56 425 SER A O 1
ATOM 3379 N N . TRP A 1 426 ? 9.328 -27.672 -8.609 1 93.25 426 TRP A N 1
ATOM 3380 C CA . TRP A 1 426 ? 10.328 -27.828 -7.562 1 93.25 426 TRP A CA 1
ATOM 3381 C C . TRP A 1 426 ? 9.672 -27.875 -6.184 1 93.25 426 TRP A C 1
ATOM 3383 O O . TRP A 1 426 ? 9.195 -26.844 -5.684 1 93.25 426 TRP A O 1
ATOM 3393 N N . GLN A 1 427 ? 9.68 -29.062 -5.594 1 91.06 427 GLN A N 1
ATOM 3394 C CA . GLN A 1 427 ? 8.938 -29.281 -4.355 1 91.06 427 GLN A CA 1
ATOM 3395 C C . GLN A 1 427 ? 9.883 -29.562 -3.191 1 91.06 427 GLN A C 1
ATOM 3397 O O . GLN A 1 427 ? 10.961 -30.141 -3.385 1 91.06 427 GLN A O 1
ATOM 3402 N N . PRO A 1 428 ? 9.398 -29.125 -1.988 1 84.5 428 PRO A N 1
ATOM 3403 C CA . PRO A 1 428 ? 10.211 -29.531 -0.837 1 84.5 428 PRO A CA 1
ATOM 3404 C C . PRO A 1 428 ? 10.375 -31.047 -0.727 1 84.5 428 PRO A C 1
ATOM 3406 O O . PRO A 1 428 ? 9.453 -31.797 -1.038 1 84.5 428 PRO A O 1
ATOM 3409 N N . LEU A 1 429 ? 11.5 -31.422 -0.231 1 78.62 429 LEU A N 1
ATOM 3410 C CA . LEU A 1 429 ? 11.859 -32.844 -0.178 1 78.62 429 LEU A CA 1
ATOM 3411 C C . LEU A 1 429 ? 10.898 -33.625 0.717 1 78.62 429 LEU A C 1
ATOM 3413 O O . LEU A 1 429 ? 10.594 -34.781 0.446 1 78.62 429 LEU A O 1
ATOM 3417 N N . ASP A 1 430 ? 10.367 -33 1.753 1 74.5 430 ASP A N 1
ATOM 3418 C CA . ASP A 1 430 ? 9.562 -33.688 2.752 1 74.5 430 ASP A CA 1
ATOM 3419 C C . ASP A 1 430 ? 8.086 -33.719 2.346 1 74.5 430 ASP A C 1
ATOM 3421 O O . ASP A 1 430 ? 7.262 -34.312 3.031 1 74.5 430 ASP A O 1
ATOM 3425 N N . ARG A 1 431 ? 7.73 -33.344 1.184 1 76.56 431 ARG A N 1
ATOM 3426 C CA . ARG A 1 431 ? 6.34 -33.281 0.758 1 76.56 431 ARG A CA 1
ATOM 3427 C C . ARG A 1 431 ? 5.953 -34.5 -0.041 1 76.56 431 ARG A C 1
ATOM 3429 O O . ARG A 1 431 ? 6.742 -35 -0.845 1 76.56 431 ARG A O 1
ATOM 3436 N N . LYS A 1 432 ? 4.727 -34.906 0.35 1 78.19 432 LYS A N 1
ATOM 3437 C CA . LYS A 1 432 ? 4.195 -36.031 -0.444 1 78.19 432 LYS A CA 1
ATOM 3438 C C . LYS A 1 432 ? 3.977 -35.594 -1.895 1 78.19 432 LYS A C 1
ATOM 3440 O O . LYS A 1 432 ? 3.539 -34.469 -2.162 1 78.19 432 LYS A O 1
ATOM 3445 N N . ALA A 1 433 ? 4.223 -36.562 -2.732 1 81.12 433 ALA A N 1
ATOM 3446 C CA . ALA A 1 433 ? 4.141 -36.281 -4.16 1 81.12 433 ALA A CA 1
ATOM 3447 C C . ALA A 1 433 ? 2.686 -36.188 -4.617 1 81.12 433 ALA A C 1
ATOM 3449 O O . ALA A 1 433 ? 1.868 -37.031 -4.289 1 81.12 433 ALA A O 1
ATOM 3450 N N . GLU A 1 434 ? 2.336 -35.219 -5.262 1 91.69 434 GLU A N 1
ATOM 3451 C CA . GLU A 1 434 ? 1.049 -35.031 -5.926 1 91.69 434 GLU A CA 1
ATOM 3452 C C . GLU A 1 434 ? 0.719 -36.25 -6.809 1 91.69 434 GLU A C 1
ATOM 3454 O O . GLU A 1 434 ? -0.437 -36.656 -6.887 1 91.69 434 GLU A O 1
ATOM 3459 N N . GLY A 1 435 ? 1.733 -36.781 -7.402 1 93.88 435 GLY A N 1
ATOM 3460 C CA . GLY A 1 435 ? 1.567 -37.906 -8.32 1 93.88 435 GLY A CA 1
ATOM 3461 C C . GLY A 1 435 ? 0.953 -39.125 -7.668 1 93.88 435 GLY A C 1
ATOM 3462 O O . GLY A 1 435 ? 0.146 -39.844 -8.281 1 93.88 435 GLY A O 1
ATOM 3463 N N . ASP A 1 436 ? 1.321 -39.375 -6.434 1 93.5 436 ASP A N 1
ATOM 3464 C CA . ASP A 1 436 ? 0.772 -40.531 -5.715 1 93.5 436 ASP A CA 1
ATOM 3465 C C . ASP A 1 436 ? -0.735 -40.375 -5.52 1 93.5 436 ASP A C 1
ATOM 3467 O O . ASP A 1 436 ? -1.487 -41.344 -5.711 1 93.5 436 ASP A O 1
ATOM 3471 N N . MET A 1 437 ? -1.157 -39.219 -5.141 1 94.62 437 MET A N 1
ATOM 3472 C CA . MET A 1 437 ? -2.578 -38.969 -4.922 1 94.62 437 MET A CA 1
ATOM 3473 C C . MET A 1 437 ? -3.359 -39.062 -6.227 1 94.62 437 MET A C 1
ATOM 3475 O O . MET A 1 437 ? -4.418 -39.719 -6.27 1 94.62 437 MET A O 1
ATOM 3479 N N . LEU A 1 438 ? -2.793 -38.5 -7.266 1 96.69 438 LEU A N 1
ATOM 3480 C CA . LEU A 1 438 ? -3.471 -38.5 -8.555 1 96.69 438 LEU A CA 1
ATOM 3481 C C . LEU A 1 438 ? -3.549 -39.938 -9.102 1 96.69 438 LEU A C 1
ATOM 3483 O O . LEU A 1 438 ? -4.52 -40.312 -9.773 1 96.69 438 LEU A O 1
ATOM 3487 N N . CYS A 1 439 ? -2.506 -40.688 -8.828 1 96.06 439 CYS A N 1
ATOM 3488 C CA . CYS A 1 439 ? -2.52 -42.094 -9.234 1 96.06 439 CYS A CA 1
ATOM 3489 C C . CYS A 1 439 ? -3.686 -42.812 -8.594 1 96.06 439 CYS A C 1
ATOM 3491 O O . CYS A 1 439 ? -4.441 -43.5 -9.273 1 96.06 439 CYS A O 1
ATOM 3493 N N . GLU A 1 440 ? -3.867 -42.625 -7.324 1 95.75 440 GLU A N 1
ATOM 3494 C CA . GLU A 1 440 ? -4.953 -43.281 -6.59 1 95.75 440 GLU A CA 1
ATOM 3495 C C . GLU A 1 440 ? -6.316 -42.812 -7.098 1 95.75 440 GLU A C 1
ATOM 3497 O O . GLU A 1 440 ? -7.223 -43.625 -7.297 1 95.75 440 GLU A O 1
ATOM 3502 N N . VAL A 1 441 ? -6.43 -41.562 -7.273 1 97.25 441 VAL A N 1
ATOM 3503 C CA . VAL A 1 441 ? -7.676 -40.938 -7.719 1 97.25 441 VAL A CA 1
ATOM 3504 C C . VAL A 1 441 ? -8.047 -41.469 -9.102 1 97.25 441 VAL A C 1
ATOM 3506 O O . VAL A 1 441 ? -9.219 -41.719 -9.383 1 97.25 441 VAL A O 1
ATOM 3509 N N . THR A 1 442 ? -7.07 -41.562 -9.953 1 97.19 442 THR A N 1
ATOM 3510 C CA . THR A 1 442 ? -7.289 -42.094 -11.297 1 97.19 442 THR A CA 1
ATOM 3511 C C . THR A 1 442 ? -7.703 -43.562 -11.234 1 97.19 442 THR A C 1
ATOM 3513 O O . THR A 1 442 ? -8.594 -44 -11.977 1 97.19 442 THR A O 1
ATOM 3516 N N . GLU A 1 443 ? -7.066 -44.344 -10.359 1 96.75 443 GLU A N 1
ATOM 3517 C CA . GLU A 1 443 ? -7.406 -45.75 -10.18 1 96.75 443 GLU A CA 1
ATOM 3518 C C . GLU A 1 443 ? -8.844 -45.906 -9.688 1 96.75 443 GLU A C 1
ATOM 3520 O O . GLU A 1 443 ? -9.523 -46.875 -10.07 1 96.75 443 GLU A O 1
ATOM 3525 N N . LYS A 1 444 ? -9.266 -45 -8.938 1 96.69 444 LYS A N 1
ATOM 3526 C CA . LYS A 1 444 ? -10.625 -45.031 -8.391 1 96.69 444 LYS A CA 1
ATOM 3527 C C . LYS A 1 444 ? -11.633 -44.438 -9.383 1 96.69 444 LYS A C 1
ATOM 3529 O O . LYS A 1 444 ? -12.82 -44.344 -9.078 1 96.69 444 LYS A O 1
ATOM 3534 N N . ASN A 1 445 ? -11.219 -44 -10.516 1 96.38 445 ASN A N 1
ATOM 3535 C CA . ASN A 1 445 ? -12.031 -43.438 -11.594 1 96.38 445 ASN A CA 1
ATOM 3536 C C . ASN A 1 445 ? -12.883 -42.281 -11.117 1 96.38 445 ASN A C 1
ATOM 3538 O O . ASN A 1 445 ? -14.094 -42.25 -11.352 1 96.38 445 ASN A O 1
ATOM 3542 N N . VAL A 1 446 ? -12.289 -41.406 -10.352 1 97.44 446 VAL A N 1
ATOM 3543 C CA . VAL A 1 446 ? -12.984 -40.219 -9.875 1 97.44 446 VAL A CA 1
ATOM 3544 C C . VAL A 1 446 ? -13.328 -39.312 -11.062 1 97.44 446 VAL A C 1
ATOM 3546 O O . VAL A 1 446 ? -12.445 -38.875 -11.797 1 97.44 446 VAL A O 1
ATOM 3549 N N . PRO A 1 447 ? -14.617 -39.031 -11.281 1 97.56 447 PRO A N 1
ATOM 3550 C CA . PRO A 1 447 ? -15 -38.188 -12.422 1 97.56 447 PRO A CA 1
ATOM 3551 C C . PRO A 1 447 ? -14.562 -36.719 -12.25 1 97.56 447 PRO A C 1
ATOM 3553 O O . PRO A 1 447 ? -14.398 -36.25 -11.117 1 97.56 447 PRO A O 1
ATOM 3556 N N . HIS A 1 448 ? -14.344 -36.031 -13.367 1 98.06 448 HIS A N 1
ATOM 3557 C CA . HIS A 1 448 ? -14.055 -34.594 -13.414 1 98.06 448 HIS A CA 1
ATOM 3558 C C . HIS A 1 448 ? -12.758 -34.25 -12.68 1 98.06 448 HIS A C 1
ATOM 3560 O O . HIS A 1 448 ? -12.664 -33.219 -12.016 1 98.06 448 HIS A O 1
ATOM 3566 N N . MET A 1 449 ? -11.875 -35.219 -12.57 1 97.88 449 MET A N 1
ATOM 3567 C CA . MET A 1 449 ? -10.5 -35.031 -12.109 1 97.88 449 MET A CA 1
ATOM 3568 C C . MET A 1 449 ? -9.508 -35.375 -13.211 1 97.88 449 MET A C 1
ATOM 3570 O O . MET A 1 449 ? -9.727 -36.312 -13.977 1 97.88 449 MET A O 1
ATOM 3574 N N . VAL A 1 450 ? -8.484 -34.625 -13.258 1 97.94 450 VAL A N 1
ATOM 3575 C CA . VAL A 1 450 ? -7.445 -34.875 -14.242 1 97.94 450 VAL A CA 1
ATOM 3576 C C . VAL A 1 450 ? -6.871 -36.281 -14.016 1 97.94 450 VAL A C 1
ATOM 3578 O O . VAL A 1 450 ? -6.711 -36.719 -12.875 1 97.94 450 VAL A O 1
ATOM 3581 N N . ARG A 1 451 ? -6.512 -37 -15.062 1 96.81 451 ARG A N 1
ATOM 3582 C CA . ARG A 1 451 ? -6.047 -38.375 -14.945 1 96.81 451 ARG A CA 1
ATOM 3583 C C . ARG A 1 451 ? -4.523 -38.438 -14.961 1 96.81 451 ARG A C 1
ATOM 3585 O O . ARG A 1 451 ? -3.873 -37.719 -15.719 1 96.81 451 ARG A O 1
ATOM 3592 N N . TYR A 1 452 ? -4.027 -39.344 -14.195 1 96.75 452 TYR A N 1
ATOM 3593 C CA . TYR A 1 452 ? -2.615 -39.625 -13.961 1 96.75 452 TYR A CA 1
ATOM 3594 C C . TYR A 1 452 ? -2.051 -40.531 -15.062 1 96.75 452 TYR A C 1
ATOM 3596 O O . TYR A 1 452 ? -2.725 -41.438 -15.539 1 96.75 452 TYR A O 1
ATOM 3604 N N . HIS A 1 453 ? -0.804 -40.188 -15.531 1 96.38 453 HIS A N 1
ATOM 3605 C CA . HIS A 1 453 ? -0.086 -41.094 -16.422 1 96.38 453 HIS A CA 1
ATOM 3606 C C . HIS A 1 453 ? 1.204 -41.594 -15.789 1 96.38 453 HIS A C 1
ATOM 3608 O O . HIS A 1 453 ? 1.484 -42.781 -15.805 1 96.38 453 HIS A O 1
ATOM 3614 N N . HIS A 1 454 ? 1.993 -40.625 -15.242 1 95.56 454 HIS A N 1
ATOM 3615 C CA . HIS A 1 454 ? 3.289 -40.969 -14.664 1 95.56 454 HIS A CA 1
ATOM 3616 C C . HIS A 1 454 ? 3.84 -39.844 -13.82 1 95.56 454 HIS A C 1
ATOM 3618 O O . HIS A 1 454 ? 3.453 -38.688 -14 1 95.56 454 HIS A O 1
ATOM 3624 N N . HIS A 1 455 ? 4.613 -40.188 -12.836 1 95.25 455 HIS A N 1
ATOM 3625 C CA . HIS A 1 455 ? 5.375 -39.156 -12.148 1 95.25 455 HIS A CA 1
ATOM 3626 C C . HIS A 1 455 ? 6.73 -39.688 -11.688 1 95.25 455 HIS A C 1
ATOM 3628 O O . HIS A 1 455 ? 6.922 -40.906 -11.555 1 95.25 455 HIS A O 1
ATOM 3634 N N . GLU A 1 456 ? 7.688 -38.781 -11.531 1 93.38 456 GLU A N 1
ATOM 3635 C CA . GLU A 1 456 ? 9.023 -39.156 -11.086 1 93.38 456 GLU A CA 1
ATOM 3636 C C . GLU A 1 456 ? 9.766 -37.938 -10.492 1 93.38 456 GLU A C 1
ATOM 3638 O O . GLU A 1 456 ? 9.414 -36.812 -10.773 1 93.38 456 GLU A O 1
ATOM 3643 N N . ASP A 1 457 ? 10.688 -38.25 -9.641 1 92.62 457 ASP A N 1
ATOM 3644 C CA . ASP A 1 457 ? 11.742 -37.281 -9.359 1 92.62 457 ASP A CA 1
ATOM 3645 C C . ASP A 1 457 ? 12.773 -37.281 -10.477 1 92.62 457 ASP A C 1
ATOM 3647 O O . ASP A 1 457 ? 13.336 -38.312 -10.836 1 92.62 457 ASP A O 1
ATOM 3651 N N . VAL A 1 458 ? 12.938 -36.188 -11.055 1 94.31 458 VAL A N 1
ATOM 3652 C CA . VAL A 1 458 ? 13.875 -36.062 -12.164 1 94.31 458 VAL A CA 1
ATOM 3653 C C . VAL A 1 458 ? 15.273 -36.5 -11.711 1 94.31 458 VAL A C 1
ATOM 3655 O O . VAL A 1 458 ? 15.711 -36.094 -10.625 1 94.31 458 VAL A O 1
ATOM 3658 N N . GLU A 1 459 ? 15.844 -37.281 -12.492 1 92.69 459 GLU A N 1
ATOM 3659 C CA . GLU A 1 459 ? 17.203 -37.75 -12.203 1 92.69 459 GLU A CA 1
ATOM 3660 C C . GLU A 1 459 ? 18.141 -37.469 -13.375 1 92.69 459 GLU A C 1
ATOM 3662 O O . GLU A 1 459 ? 17.734 -37.531 -14.539 1 92.69 459 GLU A O 1
ATOM 3667 N N . VAL A 1 460 ? 19.297 -37.125 -13.094 1 90.31 460 VAL A N 1
ATOM 3668 C CA . VAL A 1 460 ? 20.391 -36.969 -14.047 1 90.31 460 VAL A CA 1
ATOM 3669 C C . VAL A 1 460 ? 21.578 -37.812 -13.594 1 90.31 460 VAL A C 1
ATOM 3671 O O . VAL A 1 460 ? 22.062 -37.656 -12.469 1 90.31 460 VAL A O 1
ATOM 3674 N N . ALA A 1 461 ? 22.031 -38.688 -14.43 1 86.94 461 ALA A N 1
ATOM 3675 C CA . ALA A 1 461 ? 23.125 -39.625 -14.109 1 86.94 461 ALA A CA 1
ATOM 3676 C C . ALA A 1 461 ? 22.828 -40.375 -12.82 1 86.94 461 ALA A C 1
ATOM 3678 O O . ALA A 1 461 ? 23.672 -40.438 -11.922 1 86.94 461 ALA A O 1
ATOM 3679 N N . ASN A 1 462 ? 21.609 -40.75 -12.602 1 84.12 462 ASN A N 1
ATOM 3680 C CA . ASN A 1 462 ? 21.125 -41.562 -11.5 1 84.12 462 ASN A CA 1
ATOM 3681 C C . ASN A 1 462 ? 21.156 -40.812 -10.172 1 84.12 462 ASN A C 1
ATOM 3683 O O . ASN A 1 462 ? 21.266 -41.438 -9.109 1 84.12 462 ASN A O 1
ATOM 3687 N N . GLN A 1 463 ? 21.172 -39.594 -10.328 1 89.56 463 GLN A N 1
ATOM 3688 C CA . GLN A 1 463 ? 21.094 -38.75 -9.133 1 89.56 463 GLN A CA 1
ATOM 3689 C C . GLN A 1 463 ? 19.875 -37.844 -9.188 1 89.56 463 GLN A C 1
ATOM 3691 O O . GLN A 1 463 ? 19.594 -37.219 -10.211 1 89.56 463 GLN A O 1
ATOM 3696 N N . ARG A 1 464 ? 19.266 -37.844 -8.078 1 92 464 ARG A N 1
ATOM 3697 C CA . ARG A 1 464 ? 18.094 -36.969 -7.98 1 92 464 ARG A CA 1
ATOM 3698 C C . ARG A 1 464 ? 18.484 -35.5 -8.141 1 92 464 ARG A C 1
ATOM 3700 O O . ARG A 1 464 ? 19.5 -35.062 -7.582 1 92 464 ARG A O 1
ATOM 3707 N N . VAL A 1 465 ? 17.734 -34.812 -8.883 1 94.25 465 VAL A N 1
ATOM 3708 C CA . VAL A 1 465 ? 18 -33.406 -9.109 1 94.25 465 VAL A CA 1
ATOM 3709 C C . VAL A 1 465 ? 17.344 -32.562 -8.008 1 94.25 465 VAL A C 1
ATOM 3711 O O . VAL A 1 465 ? 16.141 -32.344 -8.031 1 94.25 465 VAL A O 1
ATOM 3714 N N . ASP A 1 466 ? 18.094 -32.188 -7.02 1 93.06 466 ASP A N 1
ATOM 3715 C CA . ASP A 1 466 ? 17.656 -31.266 -5.965 1 93.06 466 ASP A CA 1
ATOM 3716 C C . ASP A 1 466 ? 18.562 -30.031 -5.898 1 93.06 466 ASP A C 1
ATOM 3718 O O . ASP A 1 466 ? 19.578 -29.969 -6.574 1 93.06 466 ASP A O 1
ATOM 3722 N N . ILE A 1 467 ? 18.172 -29.062 -5.203 1 92.94 467 ILE A N 1
ATOM 3723 C CA . ILE A 1 467 ? 18.891 -27.797 -5.172 1 92.94 467 ILE A CA 1
ATOM 3724 C C . ILE A 1 467 ? 20.203 -27.969 -4.402 1 92.94 467 ILE A C 1
ATOM 3726 O O . ILE A 1 467 ? 21.266 -27.562 -4.879 1 92.94 467 ILE A O 1
ATOM 3730 N N . GLU A 1 468 ? 20.156 -28.594 -3.314 1 88.88 468 GLU A N 1
ATOM 3731 C CA . GLU A 1 468 ? 21.297 -28.672 -2.398 1 88.88 468 GLU A CA 1
ATOM 3732 C C . GLU A 1 468 ? 22.422 -29.516 -2.98 1 88.88 468 GLU A C 1
ATOM 3734 O O . GLU A 1 468 ? 23.562 -29.062 -3.117 1 88.88 468 GLU A O 1
ATOM 3739 N N . SER A 1 469 ? 22.156 -30.719 -3.383 1 89.06 469 SER A N 1
ATOM 3740 C CA . SER A 1 469 ? 23.203 -31.656 -3.775 1 89.06 469 SER A CA 1
ATOM 3741 C C . SER A 1 469 ? 23.484 -31.578 -5.27 1 89.06 469 SER A C 1
ATOM 3743 O O . SER A 1 469 ? 24.625 -31.766 -5.703 1 89.06 469 SER A O 1
ATOM 3745 N N . HIS A 1 470 ? 22.531 -31.297 -6.059 1 91 470 HIS A N 1
ATOM 3746 C CA . HIS A 1 470 ? 22.734 -31.312 -7.504 1 91 470 HIS A CA 1
ATOM 3747 C C . HIS A 1 470 ? 23.031 -29.906 -8.039 1 91 470 HIS A C 1
ATOM 3749 O O . HIS A 1 470 ? 24.078 -29.672 -8.633 1 91 470 HIS A O 1
ATOM 3755 N N . VAL A 1 471 ? 22.141 -28.969 -7.812 1 92.25 471 VAL A N 1
ATOM 3756 C CA . VAL A 1 471 ? 22.266 -27.641 -8.406 1 92.25 471 VAL A CA 1
ATOM 3757 C C . VAL A 1 471 ? 23.422 -26.891 -7.742 1 92.25 471 VAL A C 1
ATOM 3759 O O . VAL A 1 471 ? 24.266 -26.297 -8.43 1 92.25 471 VAL A O 1
ATOM 3762 N N . ARG A 1 472 ? 23.5 -26.953 -6.363 1 90.88 472 ARG A N 1
ATOM 3763 C CA . ARG A 1 472 ? 24.547 -26.25 -5.629 1 90.88 472 ARG A CA 1
ATOM 3764 C C . ARG A 1 472 ? 25.734 -27.172 -5.363 1 90.88 472 ARG A C 1
ATOM 3766 O O . ARG A 1 472 ? 26.703 -26.766 -4.715 1 90.88 472 ARG A O 1
ATOM 3773 N N . ALA A 1 473 ? 25.656 -28.359 -5.793 1 89.94 473 ALA A N 1
ATOM 3774 C CA . ALA A 1 473 ? 26.719 -29.359 -5.746 1 89.94 473 ALA A CA 1
ATOM 3775 C C . ALA A 1 473 ? 27.25 -29.516 -4.324 1 89.94 473 ALA A C 1
ATOM 3777 O O . ALA A 1 473 ? 28.469 -29.641 -4.117 1 89.94 473 ALA A O 1
ATOM 3778 N N . GLY A 1 474 ? 26.422 -29.297 -3.365 1 86.81 474 GLY A N 1
ATOM 3779 C CA . GLY A 1 474 ? 26.75 -29.625 -1.989 1 86.81 474 GLY A CA 1
ATOM 3780 C C . GLY A 1 474 ? 27.594 -28.578 -1.301 1 86.81 474 GLY A C 1
ATOM 3781 O O . GLY A 1 474 ? 28.188 -28.844 -0.252 1 86.81 474 GLY A O 1
ATOM 3782 N N . ILE A 1 475 ? 27.688 -27.406 -1.874 1 88.81 475 ILE A N 1
ATOM 3783 C CA . ILE A 1 475 ? 28.5 -26.375 -1.243 1 88.81 475 ILE A CA 1
ATOM 3784 C C . ILE A 1 475 ? 27.859 -25.938 0.072 1 88.81 475 ILE A C 1
ATOM 3786 O O . ILE A 1 475 ? 26.625 -25.875 0.177 1 88.81 475 ILE A O 1
ATOM 3790 N N . ASN A 1 476 ? 28.734 -25.688 1.057 1 80.19 476 ASN A N 1
ATOM 3791 C CA . ASN A 1 476 ? 28.266 -25.156 2.328 1 80.19 476 ASN A CA 1
ATOM 3792 C C . ASN A 1 476 ? 28.062 -23.641 2.26 1 80.19 476 ASN A C 1
ATOM 3794 O O . ASN A 1 476 ? 29.031 -22.891 2.074 1 80.19 476 ASN A O 1
ATOM 3798 N N . PHE A 1 477 ? 26.891 -23.172 2.359 1 78 477 PHE A N 1
ATOM 3799 C CA . PHE A 1 477 ? 26.641 -21.734 2.252 1 78 477 PHE A CA 1
ATOM 3800 C C . PHE A 1 477 ? 26.094 -21.188 3.557 1 78 477 PHE A C 1
ATOM 3802 O O . PHE A 1 477 ? 25.562 -20.062 3.588 1 78 477 PHE A O 1
ATOM 3809 N N . ASN A 1 478 ? 26.062 -21.875 4.633 1 64.12 478 ASN A N 1
ATOM 3810 C CA . ASN A 1 478 ? 25.625 -21.422 5.945 1 64.12 478 ASN A CA 1
ATOM 3811 C C . ASN A 1 478 ? 26.453 -20.25 6.438 1 64.12 478 ASN A C 1
ATOM 3813 O O . ASN A 1 478 ? 25.953 -19.406 7.184 1 64.12 478 ASN A O 1
ATOM 3817 N N . SER A 1 479 ? 27.656 -20.203 6.066 1 56.19 479 SER A N 1
ATOM 3818 C CA . SER A 1 479 ? 28.547 -19.156 6.555 1 56.19 479 SER A CA 1
ATOM 3819 C C . SER A 1 479 ? 28.312 -17.844 5.797 1 56.19 479 SER A C 1
ATOM 3821 O O . SER A 1 479 ? 28.875 -16.812 6.16 1 56.19 479 SER A O 1
ATOM 3823 N N . GLY A 1 480 ? 27.422 -17.875 4.883 1 54.75 480 GLY A N 1
ATOM 3824 C CA . GLY A 1 480 ? 27.188 -16.656 4.117 1 54.75 480 GLY A CA 1
ATOM 3825 C C . GLY A 1 480 ? 26.25 -15.695 4.805 1 54.75 480 GLY A C 1
ATOM 3826 O O . GLY A 1 480 ? 25.516 -16.078 5.719 1 54.75 480 GLY A O 1
ATOM 3827 N N . THR A 1 481 ? 26.453 -14.344 4.695 1 51.12 481 THR A N 1
ATOM 3828 C CA . THR A 1 481 ? 25.594 -13.305 5.246 1 51.12 481 THR A CA 1
ATOM 3829 C C . THR A 1 481 ? 24.266 -13.234 4.48 1 51.12 481 THR A C 1
ATOM 3831 O O . THR A 1 481 ? 24.266 -13.07 3.258 1 51.12 481 THR A O 1
ATOM 3834 N N . ALA A 1 482 ? 23.25 -13.727 5.109 1 50.41 482 ALA A N 1
ATOM 3835 C CA . ALA A 1 482 ? 21.938 -13.609 4.484 1 50.41 482 ALA A CA 1
ATOM 3836 C C . ALA A 1 482 ? 21.594 -12.148 4.18 1 50.41 482 ALA A C 1
ATOM 3838 O O . ALA A 1 482 ? 21.922 -11.258 4.961 1 50.41 482 ALA A O 1
ATOM 3839 N N . PHE A 1 483 ? 21.328 -12.016 2.967 1 46.56 483 PHE A N 1
ATOM 3840 C CA . PHE A 1 483 ? 20.906 -10.68 2.553 1 46.56 483 PHE A CA 1
ATOM 3841 C C . PHE A 1 483 ? 19.781 -10.156 3.436 1 46.56 483 PHE A C 1
ATOM 3843 O O . PHE A 1 483 ? 18.734 -10.797 3.551 1 46.56 483 PHE A O 1
ATOM 3850 N N . GLN A 1 484 ? 20.156 -9.367 4.5 1 40.97 484 GLN A N 1
ATOM 3851 C CA . GLN A 1 484 ? 19.125 -8.727 5.301 1 40.97 484 GLN A CA 1
ATOM 3852 C C . GLN A 1 484 ? 18.641 -7.438 4.648 1 40.97 484 GLN A C 1
ATOM 3854 O O . GLN A 1 484 ? 19.438 -6.609 4.219 1 40.97 484 GLN A O 1
ATOM 3859 N N . THR A 1 485 ? 17.547 -7.578 4.109 1 38.12 485 THR A N 1
ATOM 3860 C CA . THR A 1 485 ? 17.094 -6.258 3.693 1 38.12 485 THR A CA 1
ATOM 3861 C C . THR A 1 485 ? 17.266 -5.246 4.824 1 38.12 485 THR A C 1
ATOM 3863 O O . THR A 1 485 ? 17.438 -4.051 4.574 1 38.12 485 THR A O 1
ATOM 3866 N N . THR A 1 486 ? 16.688 -5.559 6.09 1 33.06 486 THR A N 1
ATOM 3867 C CA . THR A 1 486 ? 16.891 -4.711 7.262 1 33.06 486 THR A CA 1
ATOM 3868 C C . THR A 1 486 ? 17.938 -5.305 8.195 1 33.06 486 THR A C 1
ATOM 3870 O O . THR A 1 486 ? 18.172 -6.516 8.18 1 33.06 486 THR A O 1
ATOM 3873 N N . ASN A 1 487 ? 18.859 -4.48 8.758 1 30.5 487 ASN A N 1
ATOM 3874 C CA . ASN A 1 487 ? 20.047 -4.668 9.594 1 30.5 487 ASN A CA 1
ATOM 3875 C C . ASN A 1 487 ? 19.781 -5.645 10.734 1 30.5 487 ASN A C 1
ATOM 3877 O O . ASN A 1 487 ? 19.875 -5.281 11.906 1 30.5 487 ASN A O 1
ATOM 3881 N N . ALA A 1 488 ? 18.891 -6.5 10.672 1 29.64 488 ALA A N 1
ATOM 3882 C CA . ALA A 1 488 ? 18.859 -7.242 11.93 1 29.64 488 ALA A CA 1
ATOM 3883 C C . ALA A 1 488 ? 19.969 -8.281 11.984 1 29.64 488 ALA A C 1
ATOM 3885 O O . ALA A 1 488 ? 20.359 -8.844 10.953 1 29.64 488 ALA A O 1
ATOM 3886 N N . PRO A 1 489 ? 20.656 -8.43 13.047 1 27.86 489 PRO A N 1
ATOM 3887 C CA . PRO A 1 489 ? 21.812 -9.289 13.32 1 27.86 489 PRO A CA 1
ATOM 3888 C C . PRO A 1 489 ? 21.5 -10.766 13.094 1 27.86 489 PRO A C 1
ATOM 3890 O O . PRO A 1 489 ? 20.453 -11.258 13.516 1 27.86 489 PRO A O 1
ATOM 3893 N N . LEU A 1 490 ? 22.219 -11.477 12.172 1 32.56 490 LEU A N 1
ATOM 3894 C CA 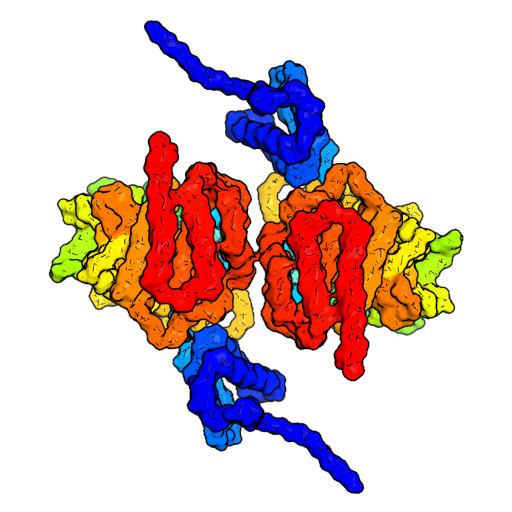. LEU A 1 490 ? 22.078 -12.828 11.648 1 32.56 490 LEU A CA 1
ATOM 3895 C C . LEU A 1 490 ? 22.688 -13.852 12.602 1 32.56 490 LEU A C 1
ATOM 3897 O O . LEU A 1 490 ? 23.875 -13.742 12.938 1 32.56 490 LEU A O 1
ATOM 3901 N N . ASN A 1 491 ? 22.078 -14.547 13.438 1 29.34 491 ASN A N 1
ATOM 3902 C CA . ASN A 1 491 ? 22.656 -15.695 14.125 1 29.34 491 ASN A CA 1
ATOM 3903 C C . ASN A 1 491 ? 22.984 -16.828 13.148 1 29.34 491 ASN A C 1
ATOM 3905 O O . ASN A 1 491 ? 22.359 -16.953 12.102 1 29.34 491 ASN A O 1
ATOM 3909 N N . ARG A 1 492 ? 24 -17.891 13.219 1 33.28 492 ARG A N 1
ATOM 3910 C CA . ARG A 1 492 ? 24.859 -18.797 12.484 1 33.28 492 ARG A CA 1
ATOM 3911 C C . ARG A 1 492 ? 24.078 -20.031 12.016 1 33.28 492 ARG A C 1
ATOM 3913 O O . ARG A 1 492 ? 24.672 -21 11.523 1 33.28 492 ARG A O 1
ATOM 3920 N N . GLN A 1 493 ? 23.062 -20.625 12.57 1 33.31 493 GLN A N 1
ATOM 3921 C CA . GLN A 1 493 ? 22.547 -21.922 12.148 1 33.31 493 GLN A CA 1
ATOM 3922 C C . GLN A 1 493 ? 22.094 -21.891 10.695 1 33.31 493 GLN A C 1
ATOM 3924 O O . GLN A 1 493 ? 22.016 -20.828 10.078 1 33.31 493 GLN A O 1
ATOM 3929 N N . GLN A 1 494 ? 21.734 -23.203 9.93 1 44.31 494 GLN A N 1
ATOM 3930 C CA . GLN A 1 494 ? 21.234 -23.109 8.555 1 44.31 494 GLN A CA 1
ATOM 3931 C C . GLN A 1 494 ? 20.484 -21.812 8.328 1 44.31 494 GLN A C 1
ATOM 3933 O O . GLN A 1 494 ? 19.688 -21.391 9.172 1 44.31 494 GLN A O 1
ATOM 3938 N N . PRO A 1 495 ? 21.125 -21.156 7.336 1 50.03 495 PRO A N 1
ATOM 3939 C CA . PRO A 1 495 ? 20.609 -19.781 7.305 1 50.03 495 PRO A CA 1
ATOM 3940 C C . PRO A 1 495 ? 19.078 -19.719 7.328 1 50.03 495 PRO A C 1
ATOM 3942 O O . PRO A 1 495 ? 18.422 -20.594 6.773 1 50.03 495 PRO A O 1
ATOM 3945 N N . ASN A 1 496 ? 18.5 -19.25 8.188 1 56.25 496 ASN A N 1
ATOM 3946 C CA . ASN A 1 496 ? 17.078 -19.031 8.453 1 56.25 496 ASN A CA 1
ATOM 3947 C C . ASN A 1 496 ? 16.312 -18.703 7.176 1 56.25 496 ASN A C 1
ATOM 3949 O O . ASN A 1 496 ? 16.734 -17.844 6.402 1 56.25 496 ASN A O 1
ATOM 3953 N N . GLY A 1 497 ? 15.578 -19.922 6.598 1 64.94 497 GLY A N 1
ATOM 3954 C CA . GLY A 1 497 ? 14.547 -19.766 5.586 1 64.94 497 GLY A CA 1
ATOM 3955 C C . GLY A 1 497 ? 14.781 -20.625 4.359 1 64.94 497 GLY A C 1
ATOM 3956 O O . GLY A 1 497 ? 13.898 -20.766 3.516 1 64.94 497 GLY A O 1
ATOM 3957 N N . PHE A 1 498 ? 16.125 -21.469 4.332 1 79.69 498 PHE A N 1
ATOM 3958 C CA . PHE A 1 498 ? 16.422 -22.266 3.146 1 79.69 498 PHE A CA 1
ATOM 3959 C C . PHE A 1 498 ? 15.578 -23.531 3.127 1 79.69 498 PHE A C 1
ATOM 3961 O O . PHE A 1 498 ? 15.461 -24.219 4.141 1 79.69 498 PHE A O 1
ATOM 3968 N N . THR A 1 499 ? 14.953 -23.938 2.023 1 82.69 499 THR A N 1
ATOM 3969 C CA . THR A 1 499 ? 14.227 -25.172 1.761 1 82.69 499 THR A CA 1
ATOM 3970 C C . THR A 1 499 ? 14.844 -25.922 0.583 1 82.69 499 THR A C 1
ATOM 3972 O O . THR A 1 499 ? 14.961 -25.375 -0.515 1 82.69 499 THR A O 1
ATOM 3975 N N . ASN A 1 500 ? 15.344 -27.141 0.861 1 88.31 500 ASN A N 1
ATOM 3976 C CA . ASN A 1 500 ? 15.805 -27.969 -0.254 1 88.31 500 ASN A CA 1
ATOM 3977 C C . ASN A 1 500 ? 14.641 -28.469 -1.1 1 88.31 500 ASN A C 1
ATOM 3979 O O . ASN A 1 500 ? 13.703 -29.078 -0.575 1 88.31 500 ASN A O 1
ATOM 3983 N N . ARG A 1 501 ? 14.742 -28.219 -2.336 1 92.56 501 ARG A N 1
ATOM 3984 C CA . ARG A 1 501 ? 13.656 -28.578 -3.238 1 92.56 501 ARG A CA 1
ATOM 3985 C C . ARG A 1 501 ? 14.117 -29.609 -4.27 1 92.56 501 ARG A C 1
ATOM 3987 O O . ARG A 1 501 ? 15.258 -29.562 -4.727 1 92.56 501 ARG A O 1
ATOM 3994 N N . VAL A 1 502 ? 13.219 -30.484 -4.578 1 93.81 502 VAL A N 1
ATOM 3995 C CA . VAL A 1 502 ? 13.477 -31.531 -5.562 1 93.81 502 VAL A CA 1
ATOM 3996 C C . VAL A 1 502 ? 12.656 -31.266 -6.824 1 93.81 502 VAL A C 1
ATOM 3998 O O . VAL A 1 502 ? 11.5 -30.844 -6.742 1 93.81 502 VAL A O 1
ATOM 4001 N N . HIS A 1 503 ? 13.305 -31.484 -7.98 1 95.56 503 HIS A N 1
ATOM 4002 C CA . HIS A 1 503 ? 12.617 -31.359 -9.258 1 95.56 503 HIS A CA 1
ATOM 4003 C C . HIS A 1 503 ? 11.727 -32.562 -9.523 1 95.56 503 HIS A C 1
ATOM 4005 O O . HIS A 1 503 ? 12.227 -33.688 -9.727 1 95.56 503 HIS A O 1
ATOM 4011 N N . ARG A 1 504 ? 10.43 -32.344 -9.57 1 95.06 504 ARG A N 1
ATOM 4012 C CA . ARG A 1 504 ? 9.469 -33.406 -9.812 1 95.06 504 ARG A CA 1
ATOM 4013 C C . ARG A 1 504 ? 8.734 -33.188 -11.133 1 95.06 504 ARG A C 1
ATOM 4015 O O . ARG A 1 504 ? 8.43 -32.062 -11.508 1 95.06 504 ARG A O 1
ATOM 4022 N N . ARG A 1 505 ? 8.523 -34.281 -11.797 1 96.31 505 ARG A N 1
ATOM 4023 C CA . ARG A 1 505 ? 7.824 -34.25 -13.07 1 96.31 505 ARG A CA 1
ATOM 4024 C C . ARG A 1 505 ? 6.578 -35.125 -13.023 1 96.31 505 ARG A C 1
ATOM 4026 O O . ARG A 1 505 ? 6.645 -36.312 -12.617 1 96.31 505 ARG A O 1
ATOM 4033 N N . LEU A 1 506 ? 5.477 -34.531 -13.352 1 96.69 506 LEU A N 1
ATOM 4034 C CA . LEU A 1 506 ? 4.184 -35.219 -13.391 1 96.69 506 LEU A CA 1
ATOM 4035 C C . LEU A 1 506 ? 3.607 -35.188 -14.805 1 96.69 506 LEU A C 1
ATOM 4037 O O . LEU A 1 506 ? 3.611 -34.156 -15.469 1 96.69 506 LEU A O 1
ATOM 4041 N N . ILE A 1 507 ? 3.225 -36.344 -15.328 1 97.19 507 ILE A N 1
ATOM 4042 C CA . ILE A 1 507 ? 2.613 -36.469 -16.641 1 97.19 507 ILE A CA 1
ATOM 4043 C C . ILE A 1 507 ? 1.12 -36.75 -16.5 1 97.19 507 ILE A C 1
ATOM 4045 O O . ILE A 1 507 ? 0.726 -37.719 -15.844 1 97.19 507 ILE A O 1
ATOM 4049 N N . LEU A 1 508 ? 0.332 -35.969 -17.109 1 97.38 508 LEU A N 1
ATOM 4050 C CA . LEU A 1 508 ? -1.121 -36.062 -17.031 1 97.38 508 LEU A CA 1
ATOM 4051 C C . LEU A 1 508 ? -1.724 -36.438 -18.375 1 97.38 508 LEU A C 1
ATOM 4053 O O . LEU A 1 508 ? -1.193 -36.062 -19.422 1 97.38 508 LEU A O 1
ATOM 4057 N N . LYS A 1 509 ? -2.863 -37.062 -18.359 1 95.81 509 LYS A N 1
ATOM 4058 C CA . LYS A 1 509 ? -3.463 -37.625 -19.578 1 95.81 509 LYS A CA 1
ATOM 4059 C C . LYS A 1 509 ? -4.406 -36.594 -20.219 1 95.81 509 LYS A C 1
ATOM 4061 O O . LYS A 1 509 ? -4.703 -36.719 -21.422 1 95.81 509 LYS A O 1
ATOM 4066 N N . ASP A 1 510 ? -4.879 -35.719 -19.484 1 95.31 510 ASP A N 1
ATOM 4067 C CA . ASP A 1 510 ? -5.926 -34.844 -19.984 1 95.31 510 ASP A CA 1
ATOM 4068 C C . ASP A 1 510 ? -5.375 -33.438 -20.25 1 95.31 510 ASP A C 1
ATOM 4070 O O . ASP A 1 510 ? -4.684 -32.875 -19.391 1 95.31 510 ASP A O 1
ATOM 4074 N N . VAL A 1 511 ? -5.695 -32.938 -21.422 1 93.62 511 VAL A N 1
ATOM 4075 C CA . VAL A 1 511 ? -5.348 -31.562 -21.781 1 93.62 511 VAL A CA 1
ATOM 4076 C C . VAL A 1 511 ? -6.605 -30.703 -21.797 1 93.62 511 VAL A C 1
ATOM 4078 O O . VAL A 1 511 ? -7.566 -31.016 -22.516 1 93.62 511 VAL A O 1
ATOM 4081 N N . GLY A 1 512 ? -6.633 -29.734 -20.984 1 93.94 512 GLY A N 1
ATOM 4082 C CA . GLY A 1 512 ? -7.754 -28.812 -20.953 1 93.94 512 GLY A CA 1
ATOM 4083 C C . GLY A 1 512 ? -7.336 -27.344 -21.062 1 93.94 512 GLY A C 1
ATOM 4084 O O . GLY A 1 512 ? -6.16 -27.047 -21.25 1 93.94 512 GLY A O 1
ATOM 4085 N N . GLN A 1 513 ? -8.336 -26.531 -21.094 1 93.94 513 GLN A N 1
ATOM 4086 C CA . GLN A 1 513 ? -8.148 -25.094 -21.047 1 93.94 513 GLN A CA 1
ATOM 4087 C C . GLN A 1 513 ? -8.703 -24.5 -19.75 1 93.94 513 GLN A C 1
ATOM 4089 O O . GLN A 1 513 ? -9.695 -25 -19.219 1 93.94 513 GLN A O 1
ATOM 4094 N N . PRO A 1 514 ? -7.988 -23.469 -19.281 1 94.44 514 PRO A N 1
ATOM 4095 C CA . PRO A 1 514 ? -8.492 -22.859 -18.031 1 94.44 514 PRO A CA 1
ATOM 4096 C C . PRO A 1 514 ? -9.93 -22.375 -18.156 1 94.44 514 PRO A C 1
ATOM 4098 O O . PRO A 1 514 ? -10.359 -21.969 -19.234 1 94.44 514 PRO A O 1
ATOM 4101 N N . ILE A 1 515 ? -10.609 -22.297 -17.062 1 97.06 515 ILE A N 1
ATOM 4102 C CA . ILE A 1 515 ? -12.031 -21.953 -17 1 97.06 515 ILE A CA 1
ATOM 4103 C C . ILE A 1 515 ? -12.242 -20.531 -17.5 1 97.06 515 ILE A C 1
ATOM 4105 O O . ILE A 1 515 ? -13.328 -20.172 -17.969 1 97.06 515 ILE A O 1
ATOM 4109 N N . SER A 1 516 ? -11.266 -19.688 -17.5 1 93.44 516 SER A N 1
ATOM 4110 C CA . SER A 1 516 ? -11.367 -18.297 -17.938 1 93.44 516 SER A CA 1
ATOM 4111 C C . SER A 1 516 ? -11.641 -18.219 -19.438 1 93.44 516 SER A C 1
ATOM 4113 O O . SER A 1 516 ? -12.07 -17.172 -19.938 1 93.44 516 SER A O 1
ATOM 4115 N N . THR A 1 517 ? -11.445 -19.344 -20.156 1 93.38 517 THR A N 1
ATOM 4116 C CA . THR A 1 517 ? -11.594 -19.344 -21.609 1 93.38 517 THR A CA 1
ATOM 4117 C C . THR A 1 517 ? -12.992 -19.797 -22.016 1 93.38 517 THR A C 1
ATOM 4119 O O . THR A 1 517 ? -13.281 -19.953 -23.203 1 93.38 517 THR A O 1
ATOM 4122 N N . VAL A 1 518 ? -13.789 -20 -21.047 1 94.31 518 VAL A N 1
ATOM 4123 C CA . VAL A 1 518 ? -15.133 -20.484 -21.344 1 94.31 518 VAL A CA 1
ATOM 4124 C C . VAL A 1 518 ? -15.836 -19.531 -22.312 1 94.31 518 VAL A C 1
ATOM 4126 O O . VAL A 1 518 ? -15.641 -18.312 -22.234 1 94.31 518 VAL A O 1
ATOM 4129 N N . ASP A 1 519 ? -16.672 -20.031 -23.219 1 90.25 519 ASP A N 1
ATOM 4130 C CA . ASP A 1 519 ? -17.156 -19.234 -24.328 1 90.25 519 ASP A CA 1
ATOM 4131 C C . ASP A 1 519 ? -18.594 -18.75 -24.094 1 90.25 519 ASP A C 1
ATOM 4133 O O . ASP A 1 519 ? -19.109 -17.906 -24.812 1 90.25 519 ASP A O 1
ATOM 4137 N N . SER A 1 520 ? -19.312 -19.328 -23.094 1 92.38 520 SER A N 1
ATOM 4138 C CA . SER A 1 520 ? -20.703 -18.938 -22.859 1 92.38 520 SER A CA 1
ATOM 4139 C C . SER A 1 520 ? -21.109 -19.172 -21.406 1 92.38 520 SER A C 1
ATOM 4141 O O . SER A 1 520 ? -20.484 -19.969 -20.703 1 92.38 520 SER A O 1
ATOM 4143 N N . PRO A 1 521 ? -22.172 -18.453 -20.984 1 95.88 521 PRO A N 1
ATOM 4144 C CA . PRO A 1 521 ? -22.672 -18.672 -19.625 1 95.88 521 PRO A CA 1
ATOM 4145 C C . PRO A 1 521 ? -23.172 -20.109 -19.406 1 95.88 521 PRO A C 1
ATOM 4147 O O . PRO A 1 521 ? -23.047 -20.656 -18.312 1 95.88 521 PRO A O 1
ATOM 4150 N N . VAL A 1 522 ? -23.672 -20.719 -20.453 1 93.75 522 VAL A N 1
ATOM 4151 C CA . VAL A 1 522 ? -24.188 -22.078 -20.359 1 93.75 522 VAL A CA 1
ATOM 4152 C C . VAL A 1 522 ? -23.031 -23.047 -20.094 1 93.75 522 VAL A C 1
ATOM 4154 O O . VAL A 1 522 ? -23.109 -23.891 -19.188 1 93.75 522 VAL A O 1
ATOM 4157 N N . HIS A 1 523 ? -22.031 -22.906 -20.859 1 94.5 523 HIS A N 1
ATOM 4158 C CA . HIS A 1 523 ? -20.875 -23.766 -20.688 1 94.5 523 HIS A CA 1
ATOM 4159 C C . HIS A 1 523 ? -20.188 -23.531 -19.344 1 94.5 523 HIS A C 1
ATOM 4161 O O . HIS A 1 523 ? -19.625 -24.438 -18.75 1 94.5 523 HIS A O 1
ATOM 4167 N N . LEU A 1 524 ? -20.266 -22.25 -18.875 1 97.19 524 LEU A N 1
ATOM 4168 C CA . LEU A 1 524 ? -19.734 -21.953 -17.547 1 97.19 524 LEU A CA 1
ATOM 4169 C C . LEU A 1 524 ? -20.469 -22.75 -16.469 1 97.19 524 LEU A C 1
ATOM 4171 O O . LEU A 1 524 ? -19.828 -23.375 -15.625 1 97.19 524 LEU A O 1
ATOM 4175 N N . LEU A 1 525 ? -21.781 -22.734 -16.547 1 97.44 525 LEU A N 1
ATOM 4176 C CA . LEU A 1 525 ? -22.609 -23.438 -15.578 1 97.44 525 LEU A CA 1
ATOM 4177 C C . LEU A 1 525 ? -22.344 -24.938 -15.633 1 97.44 525 LEU A C 1
ATOM 4179 O O . LEU A 1 525 ? -22.219 -25.594 -14.594 1 97.44 525 LEU A O 1
ATOM 4183 N N . GLU A 1 526 ? -22.203 -25.438 -16.797 1 95.62 526 GLU A N 1
ATOM 4184 C CA . GLU A 1 526 ? -21.938 -26.859 -16.984 1 95.62 526 GLU A CA 1
ATOM 4185 C C . GLU A 1 526 ? -20.578 -27.25 -16.406 1 95.62 526 GLU A C 1
ATOM 4187 O O . GLU A 1 526 ? -20.453 -28.281 -15.742 1 95.62 526 GLU A O 1
ATOM 4192 N N . ALA A 1 527 ? -19.625 -26.469 -16.719 1 97.62 527 ALA A N 1
ATOM 4193 C CA . ALA A 1 527 ? -18.281 -26.734 -16.25 1 97.62 527 ALA A CA 1
ATOM 4194 C C . ALA A 1 527 ? -18.219 -26.734 -14.719 1 97.62 527 ALA A C 1
ATOM 4196 O O . ALA A 1 527 ? -17.594 -27.625 -14.117 1 97.62 527 ALA A O 1
ATOM 4197 N N . PHE A 1 528 ? -18.875 -25.75 -14.102 1 98.5 528 PHE A N 1
ATOM 4198 C CA . PHE A 1 528 ? -18.875 -25.656 -12.648 1 98.5 528 PHE A CA 1
ATOM 4199 C C . PHE A 1 528 ? -19.609 -26.844 -12.031 1 98.5 528 PHE A C 1
ATOM 4201 O O . PHE A 1 528 ? -19.172 -27.406 -11.039 1 98.5 528 PHE A O 1
ATOM 4208 N N . GLU A 1 529 ? -20.734 -27.172 -12.602 1 97.69 529 GLU A N 1
ATOM 4209 C CA . GLU A 1 529 ? -21.453 -28.344 -12.109 1 97.69 529 GLU A CA 1
ATOM 4210 C C . GLU A 1 529 ? -20.547 -29.578 -12.133 1 97.69 529 GLU A C 1
ATOM 4212 O O . GLU A 1 529 ? -20.469 -30.312 -11.141 1 97.69 529 GLU A O 1
ATOM 4217 N N . GLY A 1 530 ? -19.953 -29.797 -13.289 1 97.94 530 GLY A N 1
ATOM 4218 C CA . GLY A 1 530 ? -19.047 -30.922 -13.422 1 97.94 530 GLY A CA 1
ATOM 4219 C C . GLY A 1 530 ? -17.938 -30.922 -12.391 1 97.94 530 GLY A C 1
ATOM 4220 O O . GLY A 1 530 ? -17.672 -31.938 -11.742 1 97.94 530 GLY A O 1
ATOM 4221 N N . CYS A 1 531 ? -17.266 -29.812 -12.188 1 98.62 531 CYS A N 1
ATOM 4222 C CA . CYS A 1 531 ? -16.125 -29.734 -11.281 1 98.62 531 CYS A CA 1
ATOM 4223 C C . CYS A 1 531 ? -16.562 -29.859 -9.836 1 98.62 531 CYS A C 1
ATOM 4225 O O . CYS A 1 531 ? -15.836 -30.406 -9 1 98.62 531 CYS A O 1
ATOM 4227 N N . ILE A 1 532 ? -17.781 -29.312 -9.484 1 98.69 532 ILE A N 1
ATOM 4228 C CA . ILE A 1 532 ? -18.297 -29.5 -8.141 1 98.69 532 ILE A CA 1
ATOM 4229 C C . ILE A 1 532 ? -18.609 -30.969 -7.891 1 98.69 532 ILE A C 1
ATOM 4231 O O . ILE A 1 532 ? -18.297 -31.5 -6.82 1 98.69 532 ILE A O 1
ATOM 4235 N N . LYS A 1 533 ? -19.156 -31.656 -8.914 1 98.06 533 LYS A N 1
ATOM 4236 C CA . LYS A 1 533 ? -19.344 -33.094 -8.844 1 98.06 533 LYS A CA 1
ATOM 4237 C C . LYS A 1 533 ? -18.016 -33.812 -8.648 1 98.06 533 LYS A C 1
ATOM 4239 O O . LYS A 1 533 ? -17.922 -34.75 -7.859 1 98.06 533 LYS A O 1
ATOM 4244 N N . GLY A 1 534 ? -17.062 -33.344 -9.414 1 98.44 534 GLY A N 1
ATOM 4245 C CA . GLY A 1 534 ? -15.727 -33.906 -9.281 1 98.44 534 GLY A CA 1
ATOM 4246 C C . GLY A 1 534 ? -15.141 -33.719 -7.891 1 98.44 534 GLY A C 1
ATOM 4247 O O . GLY A 1 534 ? -14.523 -34.625 -7.344 1 98.44 534 GLY A O 1
ATOM 4248 N N . HIS A 1 535 ? -15.328 -32.531 -7.32 1 98.69 535 HIS A N 1
ATOM 4249 C CA . HIS A 1 535 ? -14.836 -32.25 -5.977 1 98.69 535 HIS A CA 1
ATOM 4250 C C . HIS A 1 535 ? -15.5 -33.156 -4.941 1 98.69 535 HIS A C 1
ATOM 4252 O O . HIS A 1 535 ? -14.836 -33.625 -4.027 1 98.69 535 HIS A O 1
ATOM 4258 N N . GLN A 1 536 ? -16.797 -33.344 -5.094 1 98.19 536 GLN A N 1
ATOM 4259 C CA . GLN A 1 536 ? -17.516 -34.25 -4.207 1 98.19 536 GLN A CA 1
ATOM 4260 C C . GLN A 1 536 ? -16.953 -35.688 -4.316 1 98.19 536 GLN A C 1
ATOM 4262 O O . GLN A 1 536 ? -16.734 -36.344 -3.303 1 98.19 536 GLN A O 1
ATOM 4267 N N . ALA A 1 537 ? -16.766 -36.094 -5.504 1 98.12 537 ALA A N 1
ATOM 4268 C CA . ALA A 1 537 ? -16.219 -37.438 -5.746 1 98.12 537 ALA A CA 1
ATOM 4269 C C . ALA A 1 537 ? -14.82 -37.562 -5.16 1 98.12 537 ALA A C 1
ATOM 4271 O O . ALA A 1 537 ? -14.453 -38.625 -4.645 1 98.12 537 ALA A O 1
ATOM 4272 N N . LEU A 1 538 ? -14.016 -36.531 -5.316 1 98.31 538 LEU A N 1
ATOM 4273 C CA . LEU A 1 538 ? -12.68 -36.531 -4.742 1 98.31 538 LEU A CA 1
ATOM 4274 C C . LEU A 1 538 ? -12.734 -36.656 -3.225 1 98.31 538 LEU A C 1
ATOM 4276 O O . LEU A 1 538 ? -11.945 -37.406 -2.637 1 98.31 538 LEU A O 1
ATOM 4280 N N . LEU A 1 539 ? -13.672 -35.938 -2.66 1 97.44 539 LEU A N 1
ATOM 4281 C CA . LEU A 1 539 ? -13.883 -36.031 -1.22 1 97.44 539 LEU A CA 1
ATOM 4282 C C . LEU A 1 539 ? -14.234 -37.469 -0.819 1 97.44 539 LEU A C 1
ATOM 4284 O O . LEU A 1 539 ? -13.695 -37.969 0.16 1 97.44 539 LEU A O 1
ATOM 4288 N N . ASN A 1 540 ? -15.094 -38.062 -1.552 1 96.25 540 ASN A N 1
ATOM 4289 C CA . ASN A 1 540 ? -15.508 -39.438 -1.3 1 96.25 540 ASN A CA 1
ATOM 4290 C C . ASN A 1 540 ? -14.359 -40.406 -1.497 1 96.25 540 ASN A C 1
ATOM 4292 O O . ASN A 1 540 ? -14.328 -41.5 -0.888 1 96.25 540 ASN A O 1
ATOM 4296 N N . ALA A 1 541 ? -13.453 -40.031 -2.369 1 96.69 541 ALA A N 1
ATOM 4297 C CA . ALA A 1 541 ? -12.273 -40.844 -2.631 1 96.69 541 ALA A CA 1
ATOM 4298 C C . ALA A 1 541 ? -11.227 -40.688 -1.534 1 96.69 541 ALA A C 1
ATOM 4300 O O . ALA A 1 541 ? -10.195 -41.344 -1.542 1 96.69 541 ALA A O 1
ATOM 4301 N N . GLY A 1 542 ? -11.461 -39.719 -0.636 1 95.12 542 GLY A N 1
ATOM 4302 C CA . GLY A 1 542 ? -10.625 -39.625 0.549 1 95.12 542 GLY A CA 1
ATOM 4303 C C . GLY A 1 542 ? -9.68 -38.438 0.517 1 95.12 542 GLY A C 1
ATOM 4304 O O . GLY A 1 542 ? -8.695 -38.406 1.257 1 95.12 542 GLY A O 1
ATOM 4305 N N . TYR A 1 543 ? -9.961 -37.469 -0.362 1 95.75 543 TYR A N 1
ATOM 4306 C CA . TYR A 1 543 ? -9.062 -36.344 -0.436 1 95.75 543 TYR A CA 1
ATOM 4307 C C . TYR A 1 543 ? -9.836 -35.031 -0.448 1 95.75 543 TYR A C 1
ATOM 4309 O O . TYR A 1 543 ? -10.914 -34.938 -1.044 1 95.75 543 TYR A O 1
ATOM 4317 N N . LEU A 1 544 ? -9.305 -34.062 0.218 1 95.81 544 LEU A N 1
ATOM 4318 C CA . LEU A 1 544 ? -9.773 -32.656 0.133 1 95.81 544 LEU A CA 1
ATOM 4319 C C . LEU A 1 544 ? -8.844 -31.828 -0.733 1 95.81 544 LEU A C 1
ATOM 4321 O O . LEU A 1 544 ? -7.637 -31.781 -0.491 1 95.81 544 LEU A O 1
ATOM 4325 N N . HIS A 1 545 ? -9.289 -31.172 -1.711 1 96.06 545 HIS A N 1
ATOM 4326 C CA . HIS A 1 545 ? -8.492 -30.469 -2.715 1 96.06 545 HIS A CA 1
ATOM 4327 C C . HIS A 1 545 ? -7.75 -29.297 -2.104 1 96.06 545 HIS A C 1
ATOM 4329 O O . HIS A 1 545 ? -6.523 -29.219 -2.197 1 96.06 545 HIS A O 1
ATOM 4335 N N . ARG A 1 546 ? -8.477 -28.188 -1.499 1 94.69 546 ARG A N 1
ATOM 4336 C CA . ARG A 1 546 ? -8.023 -27.094 -0.648 1 94.69 546 ARG A CA 1
ATOM 4337 C C . ARG A 1 546 ? -7.492 -25.938 -1.483 1 94.69 546 ARG A C 1
ATOM 4339 O O . ARG A 1 546 ? -7.02 -24.938 -0.938 1 94.69 546 ARG A O 1
ATOM 4346 N N . ASP A 1 547 ? -7.551 -26.016 -2.844 1 94.19 547 ASP A N 1
ATOM 4347 C CA . ASP A 1 547 ? -7.086 -24.906 -3.656 1 94.19 547 ASP A CA 1
ATOM 4348 C C . ASP A 1 547 ? -7.922 -24.766 -4.926 1 94.19 547 ASP A C 1
ATOM 4350 O O . ASP A 1 547 ? -7.379 -24.719 -6.031 1 94.19 547 ASP A O 1
ATOM 4354 N N . ILE A 1 548 ? -9.164 -24.625 -4.746 1 97.5 548 ILE A N 1
ATOM 4355 C CA . ILE A 1 548 ? -10.039 -24.281 -5.863 1 97.5 548 ILE A CA 1
ATOM 4356 C C . ILE A 1 548 ? -9.758 -22.844 -6.316 1 97.5 548 ILE A C 1
ATOM 4358 O O . ILE A 1 548 ? -10.008 -21.891 -5.57 1 97.5 548 ILE A O 1
ATOM 4362 N N . SER A 1 549 ? -9.227 -22.703 -7.5 1 95.5 549 SER A N 1
ATOM 4363 C CA . SER A 1 549 ? -8.852 -21.406 -8.031 1 95.5 549 SER A CA 1
ATOM 4364 C C . SER A 1 549 ? -8.992 -21.359 -9.555 1 95.5 549 SER A C 1
ATOM 4366 O O . SER A 1 549 ? -9.297 -22.375 -10.18 1 95.5 549 SER A O 1
ATOM 4368 N N . ILE A 1 550 ? -8.797 -20.266 -10.125 1 94.5 550 ILE A N 1
ATOM 4369 C CA . ILE A 1 550 ? -9.109 -20 -11.523 1 94.5 550 ILE A CA 1
ATOM 4370 C C . ILE A 1 550 ? -8.227 -20.859 -12.422 1 94.5 550 ILE A C 1
ATOM 4372 O O . ILE A 1 550 ? -8.648 -21.281 -13.5 1 94.5 550 ILE A O 1
ATOM 4376 N N . ASN A 1 551 ? -7.059 -21.203 -11.945 1 92.12 551 ASN A N 1
ATOM 4377 C CA . ASN A 1 551 ? -6.117 -21.953 -12.773 1 92.12 551 ASN A CA 1
ATOM 4378 C C . ASN A 1 551 ? -6.238 -23.469 -12.523 1 92.12 551 ASN A C 1
ATOM 4380 O O . ASN A 1 551 ? -5.594 -24.266 -13.203 1 92.12 551 ASN A O 1
ATOM 4384 N N . ASN A 1 552 ? -7.156 -23.875 -11.664 1 96.62 552 ASN A N 1
ATOM 4385 C CA . ASN A 1 552 ? -7.266 -25.281 -11.32 1 96.62 552 ASN A CA 1
ATOM 4386 C C . ASN A 1 552 ? -8.602 -25.875 -11.781 1 96.62 552 ASN A C 1
ATOM 4388 O O . ASN A 1 552 ? -8.938 -27 -11.438 1 96.62 552 ASN A O 1
ATOM 4392 N N . ILE A 1 553 ? -9.344 -25.078 -12.461 1 97.88 553 ILE A N 1
ATOM 4393 C CA . ILE A 1 553 ? -10.57 -25.531 -13.109 1 97.88 553 ILE A CA 1
ATOM 4394 C C . ILE A 1 553 ? -10.398 -25.484 -14.625 1 97.88 553 ILE A C 1
ATOM 4396 O O . ILE A 1 553 ? -10.18 -24.422 -15.203 1 97.88 553 ILE A O 1
ATOM 4400 N N . MET A 1 554 ? -10.562 -26.688 -15.242 1 97.81 554 MET A N 1
ATOM 4401 C CA . MET A 1 554 ? -10.289 -26.812 -16.672 1 97.81 554 MET A CA 1
ATOM 4402 C C . MET A 1 554 ? -11.555 -27.203 -17.422 1 97.81 554 MET A C 1
ATOM 4404 O O . MET A 1 554 ? -12.461 -27.812 -16.859 1 97.81 554 MET A O 1
ATOM 4408 N N . ILE A 1 555 ? -11.57 -26.812 -18.672 1 96.88 555 ILE A N 1
ATOM 4409 C CA . ILE A 1 555 ? -12.617 -27.25 -19.594 1 96.88 555 ILE A CA 1
ATOM 4410 C C . ILE A 1 555 ? -11.992 -27.922 -20.812 1 96.88 555 ILE A C 1
ATOM 4412 O O . ILE A 1 555 ? -10.953 -27.469 -21.312 1 96.88 555 ILE A O 1
ATOM 4416 N N . ASP A 1 556 ? -12.523 -28.969 -21.219 1 94 556 ASP A N 1
ATOM 4417 C CA . ASP A 1 556 ? -12.156 -29.641 -22.453 1 94 556 ASP A CA 1
ATOM 4418 C C . ASP A 1 556 ? -13.305 -29.609 -23.453 1 94 556 ASP A C 1
ATOM 4420 O O . ASP A 1 556 ? -14.219 -30.438 -23.391 1 94 556 ASP A O 1
ATOM 4424 N N . LYS A 1 557 ? -13.18 -28.844 -24.453 1 83.75 557 LYS A N 1
ATOM 4425 C CA . LYS A 1 557 ? -14.242 -28.641 -25.438 1 83.75 557 LYS A CA 1
ATOM 4426 C C . LYS A 1 557 ? -14.297 -29.781 -26.438 1 83.75 557 LYS A C 1
ATOM 4428 O O . LYS A 1 557 ? -15.297 -29.953 -27.141 1 83.75 557 LYS A O 1
ATOM 4433 N N . GLN A 1 558 ? -13.305 -30.516 -26.484 1 83.44 558 GLN A N 1
ATOM 4434 C CA . GLN A 1 558 ? -13.211 -31.547 -27.5 1 83.44 558 GLN A CA 1
ATOM 4435 C C . GLN A 1 558 ? -13.695 -32.906 -26.984 1 83.44 558 GLN A C 1
ATOM 4437 O O . GLN A 1 558 ? -13.953 -33.812 -27.766 1 83.44 558 GLN A O 1
ATOM 4442 N N . SER A 1 559 ? -13.82 -32.938 -25.672 1 87.88 559 SER A N 1
ATOM 4443 C CA . SER A 1 559 ? -14.188 -34.219 -25.094 1 87.88 559 SER A CA 1
ATOM 4444 C C . SER A 1 559 ? -15.68 -34.469 -25.234 1 87.88 559 SER A C 1
ATOM 4446 O O . SER A 1 559 ? -16.5 -33.562 -25.078 1 87.88 559 SER A O 1
ATOM 4448 N N . ASN A 1 560 ? -16.016 -35.75 -25.562 1 85.62 560 ASN A N 1
ATOM 4449 C CA . ASN A 1 560 ? -17.406 -36.188 -25.609 1 85.62 560 ASN A CA 1
ATOM 4450 C C . ASN A 1 560 ? -17.797 -36.906 -24.344 1 85.62 560 ASN A C 1
ATOM 4452 O O . ASN A 1 560 ? -18.969 -37.281 -24.172 1 85.62 560 ASN A O 1
ATOM 4456 N N . ASP A 1 561 ? -16.875 -37.156 -23.547 1 90.31 561 ASP A N 1
ATOM 4457 C CA . ASP A 1 561 ? -17.125 -37.781 -22.25 1 90.31 561 ASP A CA 1
ATOM 4458 C C . ASP A 1 561 ? -17.609 -36.75 -21.219 1 90.31 561 ASP A C 1
ATOM 4460 O O . ASP A 1 561 ? -16.859 -35.844 -20.844 1 90.31 561 ASP A O 1
ATOM 4464 N N . THR A 1 562 ? -18.812 -36.969 -20.734 1 90.38 562 THR A N 1
ATOM 4465 C CA . THR A 1 562 ? -19.453 -36.031 -19.844 1 90.38 562 THR A CA 1
ATOM 4466 C C . THR A 1 562 ? -18.641 -35.875 -18.562 1 90.38 562 THR A C 1
ATOM 4468 O O . THR A 1 562 ? -18.641 -34.781 -17.953 1 90.38 562 THR A O 1
ATOM 4471 N N . ASP A 1 563 ? -17.891 -36.906 -18.203 1 93.69 563 ASP A N 1
ATOM 4472 C CA . ASP A 1 563 ? -17.125 -36.875 -16.953 1 93.69 563 ASP A CA 1
ATOM 4473 C C . ASP A 1 563 ? -15.773 -36.188 -17.156 1 93.69 563 ASP A C 1
ATOM 4475 O O . ASP A 1 563 ? -15 -36.062 -16.203 1 93.69 563 ASP A O 1
ATOM 4479 N N . ARG A 1 564 ? -15.562 -35.719 -18.406 1 94.19 564 ARG A N 1
ATOM 4480 C CA . ARG A 1 564 ? -14.242 -35.156 -18.703 1 94.19 564 ARG A CA 1
ATOM 4481 C C . ARG A 1 564 ? -14.352 -33.781 -19.375 1 94.19 564 ARG A C 1
ATOM 4483 O O . ARG A 1 564 ? -13.336 -33.156 -19.688 1 94.19 564 ARG A O 1
ATOM 4490 N N . LYS A 1 565 ? -15.555 -33.344 -19.547 1 95.12 565 LYS A N 1
ATOM 4491 C CA . LYS A 1 565 ? -15.766 -32.062 -20.219 1 95.12 565 LYS A CA 1
ATOM 4492 C C . LYS A 1 565 ? -15.211 -30.906 -19.391 1 95.12 565 LYS A C 1
ATOM 4494 O O . LYS A 1 565 ? -14.867 -29.859 -19.922 1 95.12 565 LYS A O 1
ATOM 4499 N N . SER A 1 566 ? -15.242 -31.062 -18.141 1 97.56 566 SER A N 1
ATOM 4500 C CA . SER A 1 566 ? -14.594 -30.172 -17.188 1 97.56 566 SER A CA 1
ATOM 4501 C C . SER A 1 566 ? -13.953 -30.969 -16.047 1 97.56 566 SER A C 1
ATOM 4503 O O . SER A 1 566 ? -14.453 -32.031 -15.664 1 97.56 566 SER A O 1
ATOM 4505 N N . PHE A 1 567 ? -12.82 -30.547 -15.578 1 98.31 567 PHE A N 1
ATOM 4506 C CA . PHE A 1 567 ? -12.156 -31.328 -14.539 1 98.31 567 PHE A CA 1
ATOM 4507 C C . PHE A 1 567 ? -11.25 -30.453 -13.688 1 98.31 567 PHE A C 1
ATOM 4509 O O . PHE A 1 567 ? -10.82 -29.391 -14.133 1 98.31 567 PHE A O 1
ATOM 4516 N N . LEU A 1 568 ? -11.023 -30.828 -12.469 1 98.5 568 LEU A N 1
ATOM 4517 C CA . LEU A 1 568 ? -10.109 -30.188 -11.531 1 98.5 568 LEU A CA 1
ATOM 4518 C C . LEU A 1 568 ? -8.688 -30.703 -11.719 1 98.5 568 LEU A C 1
ATOM 4520 O O . LEU A 1 568 ? -8.492 -31.844 -12.133 1 98.5 568 LEU A O 1
ATOM 4524 N N . ILE A 1 569 ? -7.746 -29.812 -11.484 1 97.44 569 ILE A N 1
ATOM 4525 C CA . ILE A 1 569 ? -6.344 -30.203 -11.531 1 97.44 569 ILE A CA 1
ATOM 4526 C C . ILE A 1 569 ? -5.637 -29.75 -10.258 1 97.44 569 ILE A C 1
ATOM 4528 O O . ILE A 1 569 ? -6.215 -29.031 -9.438 1 97.44 569 ILE A O 1
ATOM 4532 N N . ASP A 1 570 ? -4.41 -30.203 -10.031 1 94.38 570 ASP A N 1
ATOM 4533 C CA . ASP A 1 570 ? -3.436 -29.719 -9.055 1 94.38 570 ASP A CA 1
ATOM 4534 C C . ASP A 1 570 ? -3.805 -30.156 -7.645 1 94.38 570 ASP A C 1
ATOM 4536 O O . ASP A 1 570 ? -4.406 -29.391 -6.887 1 94.38 570 ASP A O 1
ATOM 4540 N N . LEU A 1 571 ? -3.381 -31.266 -7.223 1 94.94 571 LEU A N 1
ATOM 4541 C CA . LEU A 1 571 ? -3.582 -31.766 -5.871 1 94.94 571 LEU A CA 1
ATOM 4542 C C . LEU A 1 571 ? -2.355 -31.516 -5.004 1 94.94 571 LEU A C 1
ATOM 4544 O O . LEU A 1 571 ? -2.082 -32.25 -4.066 1 94.94 571 LEU A O 1
ATOM 4548 N N . ASP A 1 572 ? -1.62 -30.484 -5.348 1 87.81 572 ASP A N 1
ATOM 4549 C CA . ASP A 1 572 ? -0.368 -30.188 -4.664 1 87.81 572 ASP A CA 1
ATOM 4550 C C . ASP A 1 572 ? -0.604 -29.922 -3.176 1 87.81 572 ASP A C 1
ATOM 4552 O O . ASP A 1 572 ? 0.239 -30.266 -2.342 1 87.81 572 ASP A O 1
ATOM 4556 N N . VAL A 1 573 ? -1.729 -29.297 -2.857 1 87.81 573 VAL A N 1
ATOM 4557 C CA . VAL A 1 573 ? -1.958 -28.953 -1.458 1 87.81 573 VAL A CA 1
ATOM 4558 C C . VAL A 1 573 ? -3.117 -29.781 -0.908 1 87.81 573 VAL A C 1
ATOM 4560 O O . VAL A 1 573 ? -3.631 -29.5 0.177 1 87.81 573 VAL A O 1
ATOM 4563 N N . ALA A 1 574 ? -3.562 -30.75 -1.66 1 92.38 574 ALA A N 1
ATOM 4564 C CA . ALA A 1 574 ? -4.629 -31.625 -1.205 1 92.38 574 ALA A CA 1
ATOM 4565 C C . ALA A 1 574 ? -4.18 -32.469 0 1 92.38 574 ALA A C 1
ATOM 4567 O O . ALA A 1 574 ? -2.982 -32.625 0.24 1 92.38 574 ALA A O 1
ATOM 4568 N N . ILE A 1 575 ? -5.137 -32.906 0.716 1 89.88 575 ILE A N 1
ATOM 4569 C CA . ILE A 1 575 ? -4.832 -33.688 1.911 1 89.88 575 ILE A CA 1
ATOM 4570 C C . ILE A 1 575 ? -5.824 -34.844 2.045 1 89.88 575 ILE A C 1
ATOM 4572 O O . ILE A 1 575 ? -6.922 -34.812 1.488 1 89.88 575 ILE A O 1
ATOM 4576 N N . ALA A 1 576 ? -5.336 -35.812 2.721 1 89.94 576 ALA A N 1
ATOM 4577 C CA . ALA A 1 576 ? -6.25 -36.906 3.027 1 89.94 576 ALA A CA 1
ATOM 4578 C C . ALA A 1 576 ? -7.426 -36.406 3.869 1 89.94 576 ALA A C 1
ATOM 4580 O O . ALA A 1 576 ? -7.262 -35.562 4.754 1 89.94 576 ALA A O 1
ATOM 4581 N N . TYR A 1 577 ? -8.578 -36.938 3.637 1 91 577 TYR A N 1
ATOM 4582 C CA . TYR A 1 577 ? -9.805 -36.5 4.293 1 91 577 TYR A CA 1
ATOM 4583 C C . TYR A 1 577 ? -10.57 -37.656 4.871 1 91 577 TYR A C 1
ATOM 4585 O O . TYR A 1 577 ? -10.734 -38.688 4.211 1 91 577 TYR A O 1
ATOM 4593 N N . PRO A 1 578 ? -11.062 -37.625 6.098 1 87.38 578 PRO A N 1
ATOM 4594 C CA . PRO A 1 578 ? -11.055 -36.469 6.98 1 87.38 578 PRO A CA 1
ATOM 4595 C C . PRO A 1 578 ? -9.672 -36.156 7.531 1 87.38 578 PRO A C 1
ATOM 4597 O O . PRO A 1 578 ? -8.812 -37.031 7.598 1 87.38 578 PRO A O 1
ATOM 4600 N N . ILE A 1 579 ? -9.539 -34.906 7.746 1 79.5 579 ILE A N 1
ATOM 4601 C CA . ILE A 1 579 ? -8.25 -34.438 8.258 1 79.5 579 ILE A CA 1
ATOM 4602 C C . ILE A 1 579 ? -8.07 -34.906 9.695 1 79.5 579 ILE A C 1
ATOM 4604 O O . ILE A 1 579 ? -8.82 -34.5 10.594 1 79.5 579 ILE A O 1
ATOM 4608 N N . LEU A 1 580 ? -7.129 -35.688 9.898 1 70.62 580 LEU A N 1
ATOM 4609 C CA . LEU A 1 580 ? -6.93 -36.281 11.211 1 70.62 580 LEU A CA 1
ATOM 4610 C C . LEU A 1 580 ? -5.945 -35.469 12.047 1 70.62 580 LEU A C 1
ATOM 4612 O O . LEU A 1 580 ? -6.156 -35.281 13.242 1 70.62 580 LEU A O 1
ATOM 4616 N N . GLU A 1 581 ? -4.914 -34.938 11.398 1 64.94 581 GLU A N 1
ATOM 4617 C CA . GLU A 1 581 ? -3.887 -34.188 12.117 1 64.94 581 GLU A CA 1
ATOM 4618 C C . GLU A 1 581 ? -4.32 -32.719 12.367 1 64.94 581 GLU A C 1
ATOM 4620 O O . GLU A 1 581 ? -4.613 -32 11.422 1 64.94 581 GLU A O 1
ATOM 4625 N N . GLU A 1 582 ? -4.328 -32.375 13.562 1 60.66 582 GLU A N 1
ATOM 4626 C CA . GLU A 1 582 ? -4.824 -31.062 13.992 1 60.66 582 GLU A CA 1
ATOM 4627 C C . GLU A 1 582 ? -3.986 -29.938 13.406 1 60.66 582 GLU A C 1
ATOM 4629 O O . GLU A 1 582 ? -4.52 -28.875 13.062 1 60.66 582 GLU A O 1
ATOM 4634 N N . GLU A 1 583 ? -2.703 -30.203 13.305 1 59.06 583 GLU A N 1
ATOM 4635 C CA . GLU A 1 583 ? -1.805 -29.172 12.82 1 59.06 583 GLU A CA 1
ATOM 4636 C C . GLU A 1 583 ? -2.152 -28.766 11.383 1 59.06 583 GLU A C 1
ATOM 4638 O O . GLU A 1 583 ? -2.006 -27.609 11.008 1 59.06 583 GLU A O 1
ATOM 4643 N N . GLU A 1 584 ? -2.619 -29.672 10.695 1 64 584 GLU A N 1
ATOM 4644 C CA . GLU A 1 584 ? -2.922 -29.453 9.281 1 64 584 GLU A CA 1
ATOM 4645 C C . GLU A 1 584 ? -4.297 -28.812 9.102 1 64 584 GLU A C 1
ATOM 4647 O O . GLU A 1 584 ? -4.578 -28.203 8.07 1 64 584 GLU A O 1
ATOM 4652 N N . ARG A 1 585 ? -5.004 -28.906 10.109 1 64.94 585 ARG A N 1
ATOM 4653 C CA . ARG A 1 585 ? -6.402 -28.5 10.008 1 64.94 585 ARG A CA 1
ATOM 4654 C C . ARG A 1 585 ? -6.523 -26.984 9.891 1 64.94 585 ARG A C 1
ATOM 4656 O O . ARG A 1 585 ? -7.422 -26.469 9.219 1 64.94 585 ARG A O 1
ATOM 4663 N N . TYR A 1 586 ? -5.586 -26.266 10.422 1 63.72 586 TYR A N 1
ATOM 4664 C CA . TYR A 1 586 ? -5.777 -24.828 10.477 1 63.72 586 TYR A CA 1
ATOM 4665 C C . TYR A 1 586 ? -4.797 -24.109 9.555 1 63.72 586 TYR A C 1
ATOM 4667 O O . TYR A 1 586 ? -4.656 -22.891 9.617 1 63.72 586 TYR A O 1
ATOM 4675 N N . THR A 1 587 ? -4.238 -24.875 8.719 1 69.81 587 THR A N 1
ATOM 4676 C CA . THR A 1 587 ? -3.322 -24.266 7.77 1 69.81 587 THR A CA 1
ATOM 4677 C C . THR A 1 587 ? -4.094 -23.547 6.66 1 69.81 587 THR A C 1
ATOM 4679 O O . THR A 1 587 ? -5.062 -24.094 6.125 1 69.81 587 THR A O 1
ATOM 4682 N N . ARG A 1 588 ? -3.766 -22.266 6.539 1 75.56 588 ARG A N 1
ATOM 4683 C CA . ARG A 1 588 ? -4.352 -21.5 5.445 1 75.56 588 ARG A CA 1
ATOM 4684 C C . ARG A 1 588 ? -3.641 -21.797 4.125 1 75.56 588 ARG A C 1
ATOM 4686 O O . ARG A 1 588 ? -2.512 -21.359 3.91 1 75.56 588 ARG A O 1
ATOM 4693 N N . THR A 1 589 ? -4.359 -22.594 3.336 1 79 589 THR A N 1
ATOM 4694 C CA . THR A 1 589 ? -3.805 -22.969 2.043 1 79 589 THR A CA 1
ATOM 4695 C C . THR A 1 589 ? -4.738 -22.562 0.91 1 79 589 THR A C 1
ATOM 4697 O O . THR A 1 589 ? -5.957 -22.516 1.086 1 79 589 THR A O 1
ATOM 4700 N N . GLY A 1 590 ? -4.125 -22.188 -0.17 1 84.12 590 GLY A N 1
ATOM 4701 C CA . GLY A 1 590 ? -4.91 -21.812 -1.338 1 84.12 590 GLY A CA 1
ATOM 4702 C C . GLY A 1 590 ? -4.547 -20.453 -1.9 1 84.12 590 GLY A C 1
ATOM 4703 O O . GLY A 1 590 ? -3.549 -19.859 -1.493 1 84.12 590 GLY A O 1
ATOM 4704 N N . THR A 1 591 ? -5.332 -20.109 -2.844 1 87.5 591 THR A N 1
ATOM 4705 C CA . THR A 1 591 ? -5.172 -18.812 -3.465 1 87.5 591 THR A CA 1
ATOM 4706 C C . THR A 1 591 ? -6 -17.75 -2.729 1 87.5 591 THR A C 1
ATOM 4708 O O . THR A 1 591 ? -7.227 -17.844 -2.674 1 87.5 591 THR A O 1
ATOM 4711 N N . LYS A 1 592 ? -5.398 -16.766 -2.223 1 88.5 592 LYS A N 1
ATOM 4712 C CA . LYS A 1 592 ? -5.949 -15.797 -1.283 1 88.5 592 LYS A CA 1
ATOM 4713 C C . LYS A 1 592 ? -7.293 -15.266 -1.769 1 88.5 592 LYS A C 1
ATOM 4715 O O . LYS A 1 592 ? -8.289 -15.312 -1.039 1 88.5 592 LYS A O 1
ATOM 4720 N N . ILE A 1 593 ? -7.355 -14.836 -2.984 1 92.25 593 ILE A N 1
ATOM 4721 C CA . ILE A 1 593 ? -8.531 -14.148 -3.516 1 92.25 593 ILE A CA 1
ATOM 4722 C C . ILE A 1 593 ? -9.727 -15.102 -3.525 1 92.25 593 ILE A C 1
ATOM 4724 O O . ILE A 1 593 ? -10.875 -14.664 -3.436 1 92.25 593 ILE A O 1
ATOM 4728 N N . PHE A 1 594 ? -9.469 -16.375 -3.539 1 95.75 594 PHE A N 1
ATOM 4729 C CA . PHE A 1 594 ? -10.578 -17.312 -3.676 1 95.75 594 PHE A CA 1
ATOM 4730 C C . PHE A 1 594 ? -10.828 -18.047 -2.365 1 95.75 594 PHE A C 1
ATOM 4732 O O . PHE A 1 594 ? -11.742 -18.859 -2.271 1 95.75 594 PHE A O 1
ATOM 4739 N N . MET A 1 595 ? -10.062 -17.766 -1.372 1 94.44 595 MET A N 1
ATOM 4740 C CA . MET A 1 595 ? -10.227 -18.391 -0.065 1 94.44 595 MET A CA 1
ATOM 4741 C C . MET A 1 595 ? -11.578 -18.016 0.546 1 94.44 595 MET A C 1
ATOM 4743 O O . MET A 1 595 ? -12.109 -16.938 0.282 1 94.44 595 MET A O 1
ATOM 4747 N N . SER A 1 596 ? -12.039 -18.891 1.316 1 96 596 SER A N 1
ATOM 4748 C CA . SER A 1 596 ? -13.289 -18.641 2.023 1 96 596 SER A CA 1
ATOM 4749 C C . SER A 1 596 ? -13.094 -17.594 3.125 1 96 596 SER A C 1
ATOM 4751 O O . SER A 1 596 ? -11.969 -17.359 3.572 1 96 596 SER A O 1
ATOM 4753 N N . ILE A 1 597 ? -14.18 -17.016 3.506 1 96.12 597 ILE A N 1
ATOM 4754 C CA . ILE A 1 597 ? -14.188 -16.016 4.57 1 96.12 597 ILE A CA 1
ATOM 4755 C C . ILE A 1 597 ? -13.648 -16.641 5.859 1 96.12 597 ILE A C 1
ATOM 4757 O O . ILE A 1 597 ? -12.836 -16.031 6.551 1 96.12 597 ILE A O 1
ATOM 4761 N N . SER A 1 598 ? -14.055 -17.859 6.129 1 93.38 598 SER A N 1
ATOM 4762 C CA . SER A 1 598 ? -13.633 -18.562 7.344 1 93.38 598 SER A CA 1
ATOM 4763 C C . SER A 1 598 ? -12.125 -18.75 7.375 1 93.38 598 SER A C 1
ATOM 4765 O O . SER A 1 598 ? -11.492 -18.578 8.414 1 93.38 598 SER A O 1
ATOM 4767 N N . LEU A 1 599 ? -11.586 -19.125 6.293 1 92.12 599 LEU A N 1
ATOM 4768 C CA . LEU A 1 599 ? -10.148 -19.359 6.207 1 92.12 599 LEU A CA 1
ATOM 4769 C C . LEU A 1 599 ? -9.375 -18.047 6.32 1 92.12 599 LEU A C 1
ATOM 4771 O O . LEU A 1 599 ? -8.328 -18 6.961 1 92.12 599 LEU A O 1
ATOM 4775 N N . LEU A 1 600 ? -9.922 -17.047 5.68 1 92.19 600 LEU A N 1
ATOM 4776 C CA . LEU A 1 600 ? -9.281 -15.734 5.746 1 92.19 600 LEU A CA 1
ATOM 4777 C C . LEU A 1 600 ? -9.203 -15.242 7.188 1 92.19 600 LEU A C 1
ATOM 4779 O O . LEU A 1 600 ? -8.195 -14.656 7.598 1 92.19 600 LEU A O 1
ATOM 4783 N N . LYS A 1 601 ? -10.227 -15.477 7.949 1 88.94 601 LYS A N 1
ATOM 4784 C CA . LYS A 1 601 ? -10.305 -15.008 9.328 1 88.94 601 LYS A CA 1
ATOM 4785 C C . LYS A 1 601 ? -9.664 -16.016 10.289 1 88.94 601 LYS A C 1
ATOM 4787 O O . LYS A 1 601 ? -9.562 -15.75 11.492 1 88.94 601 LYS A O 1
ATOM 4792 N N . LYS A 1 602 ? -9.25 -17.172 9.766 1 82.12 602 LYS A N 1
ATOM 4793 C CA . LYS A 1 602 ? -8.703 -18.266 10.562 1 82.12 602 LYS A CA 1
ATOM 4794 C C . LYS A 1 602 ? -9.633 -18.641 11.711 1 82.12 602 LYS A C 1
ATOM 4796 O O . LYS A 1 602 ? -9.195 -18.781 12.852 1 82.12 602 LYS A O 1
ATOM 4801 N N . GLN A 1 603 ? -10.82 -18.703 11.406 1 80.19 603 GLN A N 1
ATOM 4802 C CA . GLN A 1 603 ? -11.844 -18.969 12.422 1 80.19 603 GLN A CA 1
ATOM 4803 C C . GLN A 1 603 ? -12.062 -20.469 12.602 1 80.19 603 GLN A C 1
ATOM 4805 O O . GLN A 1 603 ? -12.328 -20.922 13.711 1 80.19 603 GLN A O 1
ATOM 4810 N N . ASN A 1 604 ? -12.023 -21.172 11.43 1 82.38 604 ASN A N 1
ATOM 4811 C CA . ASN A 1 604 ? -12.336 -22.594 11.414 1 82.38 604 ASN A CA 1
ATOM 4812 C C . ASN A 1 604 ? -11.289 -23.406 10.648 1 82.38 604 ASN A C 1
ATOM 4814 O O . ASN A 1 604 ? -10.539 -22.844 9.844 1 82.38 604 ASN A O 1
ATOM 4818 N N . PRO A 1 605 ? -11.305 -24.672 10.977 1 86.31 605 PRO A N 1
ATOM 4819 C CA . PRO A 1 605 ? -10.438 -25.531 10.156 1 86.31 605 PRO A CA 1
ATOM 4820 C C . PRO A 1 605 ? -10.898 -25.609 8.703 1 86.31 605 PRO A C 1
ATOM 4822 O O . PRO A 1 605 ? -12.078 -25.391 8.414 1 86.31 605 PRO A O 1
ATOM 4825 N N . HIS A 1 606 ? -9.992 -25.922 7.871 1 90.31 606 HIS A N 1
ATOM 4826 C CA . HIS A 1 606 ? -10.305 -26.078 6.453 1 90.31 606 HIS A CA 1
ATOM 4827 C C . HIS A 1 606 ? -11.219 -27.266 6.207 1 90.31 606 HIS A C 1
ATOM 4829 O O . HIS A 1 606 ? -10.906 -28.391 6.621 1 90.31 606 HIS A O 1
ATOM 4835 N N . GLU A 1 607 ? -12.336 -27.062 5.633 1 93.19 607 GLU A N 1
ATOM 4836 C CA . GLU A 1 607 ? -13.32 -28.094 5.32 1 93.19 607 GLU A CA 1
ATOM 4837 C C . GLU A 1 607 ? -13.828 -27.969 3.887 1 93.19 607 GLU A C 1
ATOM 4839 O O . GLU A 1 607 ? -13.523 -26.984 3.207 1 93.19 607 GLU A O 1
ATOM 4844 N N . PHE A 1 608 ? -14.578 -29.031 3.488 1 96.38 608 PHE A N 1
ATOM 4845 C CA . PHE A 1 608 ? -15.078 -29.062 2.117 1 96.38 608 PHE A CA 1
ATOM 4846 C C . PHE A 1 608 ? -15.922 -27.844 1.812 1 96.38 608 PHE A C 1
ATOM 4848 O O . PHE A 1 608 ? -15.992 -27.391 0.666 1 96.38 608 PHE A O 1
ATOM 4855 N N . VAL A 1 609 ? -16.547 -27.25 2.82 1 97.06 609 VAL A N 1
ATOM 4856 C CA . VAL A 1 609 ? -17.391 -26.078 2.643 1 97.06 609 VAL A CA 1
ATOM 4857 C C . VAL A 1 609 ? -16.547 -24.891 2.186 1 97.06 609 VAL A C 1
ATOM 4859 O O . VAL A 1 609 ? -17.016 -24.047 1.421 1 97.06 609 VAL A O 1
ATOM 4862 N N . ASP A 1 610 ? -15.297 -24.812 2.621 1 96.12 610 ASP A N 1
ATOM 4863 C CA . ASP A 1 610 ? -14.383 -23.75 2.209 1 96.12 610 ASP A CA 1
ATOM 4864 C C . ASP A 1 610 ? -14.086 -23.844 0.712 1 96.12 610 ASP A C 1
ATOM 4866 O O . ASP A 1 610 ? -14.023 -22.812 0.03 1 96.12 610 ASP A O 1
ATOM 4870 N N . ASP A 1 611 ? -13.93 -25.031 0.207 1 97.88 611 ASP A N 1
ATOM 4871 C CA . ASP A 1 611 ? -13.711 -25.219 -1.224 1 97.88 611 ASP A CA 1
ATOM 4872 C C . ASP A 1 611 ? -14.953 -24.844 -2.025 1 97.88 611 ASP A C 1
ATOM 4874 O O . ASP A 1 611 ? -14.852 -24.281 -3.121 1 97.88 611 ASP A O 1
ATOM 4878 N N . LEU A 1 612 ? -16.078 -25.188 -1.471 1 98.5 612 LEU A N 1
ATOM 4879 C CA . LEU A 1 612 ? -17.312 -24.812 -2.139 1 98.5 612 LEU A CA 1
ATOM 4880 C C . LEU A 1 612 ? -17.438 -23.297 -2.25 1 98.5 612 LEU A C 1
ATOM 4882 O O . LEU A 1 612 ? -17.844 -22.766 -3.285 1 98.5 612 LEU A O 1
ATOM 4886 N N . GLU A 1 613 ? -17.078 -22.578 -1.193 1 98.31 613 GLU A N 1
ATOM 4887 C CA . GLU A 1 613 ? -17.078 -21.125 -1.266 1 98.31 613 GLU A CA 1
ATOM 4888 C C . GLU A 1 613 ? -16.062 -20.625 -2.293 1 98.31 613 GLU A C 1
ATOM 4890 O O . GLU A 1 613 ? -16.312 -19.641 -2.99 1 98.31 613 GLU A O 1
ATOM 4895 N N . SER A 1 614 ? -14.922 -21.281 -2.377 1 98 614 SER A N 1
ATOM 4896 C CA . SER A 1 614 ? -13.93 -20.922 -3.383 1 98 614 SER A CA 1
ATOM 4897 C C . SER A 1 614 ? -14.5 -21.031 -4.789 1 98 614 SER A C 1
ATOM 4899 O O . SER A 1 614 ? -14.227 -20.188 -5.645 1 98 614 SER A O 1
ATOM 4901 N N . PHE A 1 615 ? -15.336 -22.078 -5.023 1 98.75 615 PHE A N 1
ATOM 4902 C CA . PHE A 1 615 ? -16 -22.188 -6.312 1 98.75 615 PHE A CA 1
ATOM 4903 C C . PHE A 1 615 ? -16.828 -20.953 -6.617 1 98.75 615 PHE A C 1
ATOM 4905 O O . PHE A 1 615 ? -16.828 -20.453 -7.75 1 98.75 615 PHE A O 1
ATOM 4912 N N . PHE A 1 616 ? -17.531 -20.5 -5.625 1 98.62 616 PHE A N 1
ATOM 4913 C CA . PHE A 1 616 ? -18.344 -19.297 -5.781 1 98.62 616 PHE A CA 1
ATOM 4914 C C . PHE A 1 616 ? -17.484 -18.109 -6.219 1 98.62 616 PHE A C 1
ATOM 4916 O O . PHE A 1 616 ? -17.828 -17.422 -7.18 1 98.62 616 PHE A O 1
ATOM 4923 N N . TRP A 1 617 ? -16.391 -17.906 -5.52 1 98.25 617 TRP A N 1
ATOM 4924 C CA . TRP A 1 617 ? -15.547 -16.734 -5.801 1 98.25 617 TRP A CA 1
ATOM 4925 C C . TRP A 1 617 ? -14.891 -16.859 -7.172 1 98.25 617 TRP A C 1
ATOM 4927 O O . TRP A 1 617 ? -14.703 -15.859 -7.867 1 98.25 617 TRP A O 1
ATOM 4937 N N . VAL A 1 618 ? -14.492 -18.047 -7.57 1 98.06 618 VAL A N 1
ATOM 4938 C CA . VAL A 1 618 ? -13.93 -18.25 -8.898 1 98.06 618 VAL A CA 1
ATOM 4939 C C . VAL A 1 618 ? -14.969 -17.906 -9.961 1 98.06 618 VAL A C 1
ATOM 4941 O O . VAL A 1 618 ? -14.664 -17.25 -10.961 1 98.06 618 VAL A O 1
ATOM 4944 N N . MET A 1 619 ? -16.172 -18.406 -9.719 1 98.25 619 MET A N 1
ATOM 4945 C CA . MET A 1 619 ? -17.25 -18.094 -10.656 1 98.25 619 MET A CA 1
ATOM 4946 C C . MET A 1 619 ? -17.438 -16.594 -10.797 1 98.25 619 MET A C 1
ATOM 4948 O O . MET A 1 619 ? -17.547 -16.078 -11.906 1 98.25 619 MET A O 1
ATOM 4952 N N . ILE A 1 620 ? -17.453 -15.898 -9.664 1 98.06 620 ILE A N 1
ATOM 4953 C CA . ILE A 1 620 ? -17.594 -14.445 -9.648 1 98.06 620 ILE A CA 1
ATOM 4954 C C . ILE A 1 620 ? -16.453 -13.812 -10.43 1 98.06 620 ILE A C 1
ATOM 4956 O O . ILE A 1 620 ? -16.672 -12.922 -11.25 1 98.06 620 ILE A O 1
ATOM 4960 N N . TRP A 1 621 ? -15.297 -14.297 -10.172 1 96.94 621 TRP A N 1
ATOM 4961 C CA . TRP A 1 621 ? -14.109 -13.75 -10.828 1 96.94 621 TRP A CA 1
ATOM 4962 C C . TRP A 1 621 ? -14.203 -13.898 -12.336 1 96.94 621 TRP A C 1
ATOM 4964 O O . TRP A 1 621 ? -13.93 -12.945 -13.078 1 96.94 621 TRP A O 1
ATOM 4974 N N . VAL A 1 622 ? -14.609 -15.023 -12.797 1 97.06 622 VAL A N 1
ATOM 4975 C CA . VAL A 1 622 ? -14.734 -15.281 -14.227 1 97.06 622 VAL A CA 1
ATOM 4976 C C . VAL A 1 622 ? -15.773 -14.344 -14.836 1 97.06 622 VAL A C 1
ATOM 4978 O O . VAL A 1 622 ? -15.523 -13.711 -15.867 1 97.06 622 VAL A O 1
ATOM 4981 N N . CYS A 1 623 ? -16.875 -14.195 -14.219 1 97.75 623 CYS A N 1
ATOM 4982 C CA . CYS A 1 623 ? -17.984 -13.422 -14.75 1 97.75 623 CYS A CA 1
ATOM 4983 C C . CYS A 1 623 ? -17.641 -11.93 -14.789 1 97.75 623 CYS A C 1
ATOM 4985 O O . CYS A 1 623 ? -18.172 -11.195 -15.625 1 97.75 623 CYS A O 1
ATOM 4987 N N . ILE A 1 624 ? -16.766 -11.484 -13.891 1 96.94 624 ILE A N 1
ATOM 4988 C CA . ILE A 1 624 ? -16.438 -10.062 -13.781 1 96.94 624 ILE A CA 1
ATOM 4989 C C . ILE A 1 624 ? -15.281 -9.727 -14.719 1 96.94 624 ILE A C 1
ATOM 4991 O O . ILE A 1 624 ? -15.258 -8.656 -15.328 1 96.94 624 ILE A O 1
ATOM 4995 N N . HIS A 1 625 ? -14.352 -10.664 -14.914 1 94.69 625 HIS A N 1
ATOM 4996 C CA . HIS A 1 625 ? -13.086 -10.281 -15.539 1 94.69 625 HIS A CA 1
ATOM 4997 C C . HIS A 1 625 ? -12.984 -10.844 -16.953 1 94.69 625 HIS A C 1
ATOM 4999 O O . HIS A 1 625 ? -12.117 -10.438 -17.734 1 94.69 625 HIS A O 1
ATOM 5005 N N . TYR A 1 626 ? -13.898 -11.781 -17.281 1 92.5 626 TYR A N 1
ATOM 5006 C CA . TYR A 1 626 ? -13.789 -12.414 -18.594 1 92.5 626 TYR A CA 1
ATOM 5007 C C . TYR A 1 626 ? -15.117 -12.359 -19.328 1 92.5 626 TYR A C 1
ATOM 5009 O O . TYR A 1 626 ? -16.188 -12.43 -18.719 1 92.5 626 TYR A O 1
ATOM 5017 N N . PRO A 1 627 ? -15.117 -12.273 -20.656 1 91.56 627 PRO A N 1
ATOM 5018 C CA . PRO A 1 627 ? -13.906 -12.062 -21.453 1 91.56 627 PRO A CA 1
ATOM 5019 C C . PRO A 1 627 ? -13.242 -10.719 -21.156 1 91.56 627 PRO A C 1
ATOM 5021 O O . PRO A 1 627 ? -13.914 -9.75 -20.812 1 91.56 627 PRO A O 1
ATOM 5024 N N . LYS A 1 628 ? -11.984 -10.656 -21.29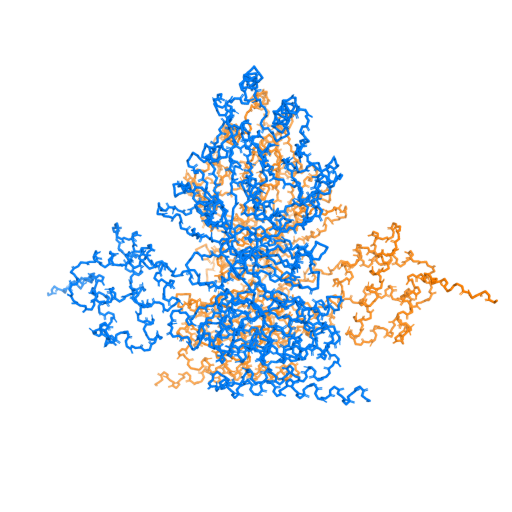7 1 88.25 628 LYS A N 1
ATOM 5025 C CA . LYS A 1 628 ? -11.18 -9.5 -20.891 1 88.25 628 LYS A CA 1
ATOM 5026 C C . LYS A 1 628 ? -11.633 -8.242 -21.625 1 88.25 628 LYS A C 1
ATOM 5028 O O . LYS A 1 628 ? -11.625 -7.148 -21.047 1 88.25 628 LYS A O 1
ATOM 5033 N N . GLU A 1 629 ? -12.023 -8.367 -22.828 1 86.12 629 GLU A N 1
ATOM 5034 C CA . GLU A 1 629 ? -12.406 -7.219 -23.656 1 86.12 629 GLU A CA 1
ATOM 5035 C C . GLU A 1 629 ? -13.672 -6.555 -23.109 1 86.12 629 GLU A C 1
ATOM 5037 O O . GLU A 1 629 ? -13.906 -5.367 -23.359 1 86.12 629 GLU A O 1
ATOM 5042 N N . ASP A 1 630 ? -14.453 -7.297 -22.359 1 90.19 630 ASP A N 1
ATOM 5043 C CA . ASP A 1 630 ? -15.734 -6.785 -21.891 1 90.19 630 ASP A CA 1
ATOM 5044 C C . ASP A 1 630 ? -15.664 -6.344 -20.438 1 90.19 630 ASP A C 1
ATOM 5046 O O . ASP A 1 630 ? -16.672 -5.969 -19.844 1 90.19 630 ASP A O 1
ATOM 5050 N N . ARG A 1 631 ? -14.5 -6.359 -19.906 1 89.5 631 ARG A N 1
ATOM 5051 C CA . ARG A 1 631 ? -14.32 -6.016 -18.5 1 89.5 631 ARG A CA 1
ATOM 5052 C C . ARG A 1 631 ? -14.656 -4.551 -18.25 1 89.5 631 ARG A C 1
ATOM 5054 O O . ARG A 1 631 ? -14.297 -3.68 -19.047 1 89.5 631 ARG A O 1
ATOM 5061 N N . GLN A 1 632 ? -15.32 -4.312 -17.125 1 86.81 632 GLN A N 1
ATOM 5062 C CA . GLN A 1 632 ? -15.672 -2.949 -16.75 1 86.81 632 GLN A CA 1
ATOM 5063 C C . GLN A 1 632 ? -14.547 -2.293 -15.953 1 86.81 632 GLN A C 1
ATOM 5065 O O . GLN A 1 632 ? -13.742 -2.98 -15.32 1 86.81 632 GLN A O 1
ATOM 5070 N N . GLU A 1 633 ? -14.516 -1.044 -15.977 1 81.19 633 GLU A N 1
ATOM 5071 C CA . GLU A 1 633 ? -13.523 -0.304 -15.211 1 81.19 633 GLU A CA 1
ATOM 5072 C C . GLU A 1 633 ? -13.711 -0.531 -13.711 1 81.19 633 GLU A C 1
ATOM 5074 O O . GLU A 1 633 ? -12.727 -0.594 -12.961 1 81.19 633 GLU A O 1
ATOM 5079 N N . SER A 1 634 ? -14.875 -0.668 -13.328 1 84.5 634 SER A N 1
ATOM 5080 C CA . SER A 1 634 ? -15.203 -0.831 -11.914 1 84.5 634 SER A CA 1
ATOM 5081 C C . SER A 1 634 ? -14.711 -2.174 -11.383 1 84.5 634 SER A C 1
ATOM 5083 O O . SER A 1 634 ? -14.68 -2.396 -10.172 1 84.5 634 SER A O 1
ATOM 5085 N N . SER A 1 635 ? -14.297 -3.014 -12.312 1 88.38 635 SER A N 1
ATOM 5086 C CA . SER A 1 635 ? -13.805 -4.324 -11.898 1 88.38 635 SER A CA 1
ATOM 5087 C C . SER A 1 635 ? -12.523 -4.207 -11.078 1 88.38 635 SER A C 1
ATOM 5089 O O . SER A 1 635 ? -12.125 -5.156 -10.406 1 88.38 635 SER A O 1
ATOM 5091 N N . ALA A 1 636 ? -11.953 -3.039 -11.094 1 85 636 ALA A N 1
ATOM 5092 C CA . ALA A 1 636 ? -10.727 -2.791 -10.336 1 85 636 ALA A CA 1
ATOM 5093 C C . ALA A 1 636 ? -10.961 -3.006 -8.836 1 85 636 ALA A C 1
ATOM 5095 O O . ALA A 1 636 ? -10.047 -3.426 -8.117 1 85 636 ALA A O 1
ATOM 5096 N N . THR A 1 637 ? -12.188 -2.77 -8.398 1 89.12 637 THR A N 1
ATOM 5097 C CA . THR A 1 637 ? -12.516 -2.928 -6.988 1 89.12 637 THR A CA 1
ATOM 5098 C C . THR A 1 637 ? -12.359 -4.383 -6.555 1 89.12 637 THR A C 1
ATOM 5100 O O . THR A 1 637 ? -12.117 -4.664 -5.383 1 89.12 637 THR A O 1
ATOM 5103 N N . ILE A 1 638 ? -12.516 -5.27 -7.547 1 91.88 638 ILE A N 1
ATOM 5104 C CA . ILE A 1 638 ? -12.375 -6.695 -7.262 1 91.88 638 ILE A CA 1
ATOM 5105 C C . ILE A 1 638 ? -10.938 -7.133 -7.535 1 91.88 638 ILE A C 1
ATOM 5107 O O . ILE A 1 638 ? -10.359 -7.898 -6.762 1 91.88 638 ILE A O 1
ATOM 5111 N N . THR A 1 639 ? -10.391 -6.613 -8.594 1 87.19 639 THR A N 1
ATOM 5112 C CA . THR A 1 639 ? -9.008 -6.918 -8.938 1 87.19 639 THR A CA 1
ATOM 5113 C C . THR A 1 639 ? -8.07 -6.57 -7.781 1 87.19 639 THR A C 1
ATOM 5115 O O . THR A 1 639 ? -7.125 -7.309 -7.496 1 87.19 639 THR A O 1
ATOM 5118 N N . ASP A 1 640 ? -8.406 -5.547 -7.047 1 86.69 640 ASP A N 1
ATOM 5119 C CA . ASP A 1 640 ? -7.535 -5.012 -6 1 86.69 640 ASP A CA 1
ATOM 5120 C C . ASP A 1 640 ? -7.656 -5.828 -4.715 1 86.69 640 ASP A C 1
ATOM 5122 O O . ASP A 1 640 ? -6.945 -5.57 -3.742 1 86.69 640 ASP A O 1
ATOM 5126 N N . TRP A 1 641 ? -8.484 -6.82 -4.719 1 90.31 641 TRP A N 1
ATOM 5127 C CA . TRP A 1 641 ? -8.586 -7.695 -3.557 1 90.31 641 TRP A CA 1
ATOM 5128 C C . TRP A 1 641 ? -7.23 -8.297 -3.203 1 90.31 641 TRP A C 1
ATOM 5130 O O . TRP A 1 641 ? -6.969 -8.609 -2.039 1 90.31 641 TRP A O 1
ATOM 5140 N N . GLN A 1 642 ? -6.414 -8.453 -4.184 1 83 642 GLN A N 1
ATOM 5141 C CA . GLN A 1 642 ? -5.105 -9.062 -3.988 1 83 642 GLN A CA 1
ATOM 5142 C C . GLN A 1 642 ? -4.234 -8.219 -3.061 1 83 642 GLN A C 1
ATOM 5144 O O . GLN A 1 642 ? -3.355 -8.742 -2.377 1 83 642 GLN A O 1
ATOM 5149 N N . ASP A 1 643 ? -4.5 -6.941 -2.957 1 78.88 643 ASP A N 1
ATOM 5150 C CA . ASP A 1 643 ? -3.67 -6.023 -2.188 1 78.88 643 ASP A CA 1
ATOM 5151 C C . ASP A 1 643 ? -4.227 -5.824 -0.779 1 78.88 643 ASP A C 1
ATOM 5153 O O . ASP A 1 643 ? -3.607 -5.16 0.053 1 78.88 643 ASP A O 1
ATOM 5157 N N . LEU A 1 644 ? -5.273 -6.383 -0.503 1 87.5 644 LEU A N 1
ATOM 5158 C CA . LEU A 1 644 ? -5.922 -6.199 0.79 1 87.5 644 LEU A CA 1
ATOM 5159 C C . LEU A 1 644 ? -5.355 -7.164 1.825 1 87.5 644 LEU A C 1
ATOM 5161 O O . LEU A 1 644 ? -4.855 -8.234 1.474 1 87.5 644 LEU A O 1
ATOM 5165 N N . SER A 1 645 ? -5.449 -6.75 3.064 1 85.38 645 SER A N 1
ATOM 5166 C CA . SER A 1 645 ? -5.145 -7.695 4.137 1 85.38 645 SER A CA 1
ATOM 5167 C C . SER A 1 645 ? -6.176 -8.82 4.188 1 85.38 645 SER A C 1
ATOM 5169 O O . SER A 1 645 ? -7.27 -8.695 3.637 1 85.38 645 SER A O 1
ATOM 5171 N N . LEU A 1 646 ? -5.816 -9.922 4.832 1 89.69 646 LEU A N 1
ATOM 5172 C CA . LEU A 1 646 ? -6.707 -11.078 4.926 1 89.69 646 LEU A CA 1
ATOM 5173 C C . LEU A 1 646 ? -8.008 -10.703 5.625 1 89.69 646 LEU A C 1
ATOM 5175 O O . LEU A 1 646 ? -9.094 -11.062 5.164 1 89.69 646 LEU A O 1
ATOM 5179 N N . ASN A 1 647 ? -7.922 -9.891 6.66 1 91 647 ASN A N 1
ATOM 5180 C CA . ASN A 1 647 ? -9.094 -9.516 7.438 1 91 647 ASN A CA 1
ATOM 5181 C C . ASN A 1 647 ? -10.008 -8.578 6.648 1 91 647 ASN A C 1
ATOM 5183 O O . ASN A 1 647 ? -11.234 -8.727 6.676 1 91 647 ASN A O 1
ATOM 5187 N N . HIS A 1 648 ? -9.438 -7.609 6.012 1 93.81 648 HIS A N 1
ATOM 5188 C CA . HIS A 1 648 ? -10.242 -6.676 5.23 1 93.81 648 HIS A CA 1
ATOM 5189 C C . HIS A 1 648 ? -10.922 -7.379 4.062 1 93.81 648 HIS A C 1
ATOM 5191 O O . HIS A 1 648 ? -12.078 -7.086 3.746 1 93.81 648 HIS A O 1
ATOM 5197 N N . LEU A 1 649 ? -10.172 -8.297 3.438 1 94.69 649 LEU A N 1
ATOM 5198 C CA . LEU A 1 649 ? -10.773 -9.062 2.35 1 94.69 649 LEU A CA 1
ATOM 5199 C C . LEU A 1 649 ? -11.945 -9.898 2.855 1 94.69 649 LEU A C 1
ATOM 5201 O O . LEU A 1 649 ? -12.984 -9.984 2.197 1 94.69 649 LEU A O 1
ATOM 5205 N N . ALA A 1 650 ? -11.75 -10.508 3.986 1 95.56 650 ALA A N 1
ATOM 5206 C CA . ALA A 1 650 ? -12.828 -11.297 4.59 1 95.56 650 ALA A CA 1
ATOM 5207 C C . ALA A 1 650 ? -14.07 -10.445 4.809 1 95.56 650 ALA A C 1
ATOM 5209 O O . ALA A 1 650 ? -15.188 -10.875 4.5 1 95.56 650 ALA A O 1
ATOM 5210 N N . ASP A 1 651 ? -13.883 -9.227 5.312 1 95.38 651 ASP A N 1
ATOM 5211 C CA . ASP A 1 651 ? -15.008 -8.328 5.578 1 95.38 651 ASP A CA 1
ATOM 5212 C C . ASP A 1 651 ? -15.727 -7.953 4.285 1 95.38 651 ASP A C 1
ATOM 5214 O O . ASP A 1 651 ? -16.953 -7.93 4.238 1 95.38 651 ASP A O 1
ATOM 5218 N N . ILE A 1 652 ? -14.977 -7.645 3.33 1 96.75 652 ILE A N 1
ATOM 5219 C CA . ILE A 1 652 ? -15.547 -7.238 2.053 1 96.75 652 ILE A CA 1
ATOM 5220 C C . ILE A 1 652 ? -16.312 -8.406 1.435 1 96.75 652 ILE A C 1
ATOM 5222 O O . ILE A 1 652 ? -17.422 -8.234 0.937 1 96.75 652 ILE A O 1
ATOM 5226 N N . LYS A 1 653 ? -15.688 -9.578 1.457 1 96.88 653 LYS A N 1
ATOM 5227 C CA . LYS A 1 653 ? -16.359 -10.766 0.937 1 96.88 653 LYS A CA 1
ATOM 5228 C C . LYS A 1 653 ? -17.656 -11.031 1.684 1 96.88 653 LYS A C 1
ATOM 5230 O O . LYS A 1 653 ? -18.656 -11.43 1.08 1 96.88 653 LYS A O 1
ATOM 5235 N N . GLN A 1 654 ? -17.609 -10.875 2.988 1 96.38 654 GLN A N 1
ATOM 5236 C CA . GLN A 1 654 ? -18.812 -11.078 3.785 1 96.38 654 GLN A CA 1
ATOM 5237 C C . GLN A 1 654 ? -19.938 -10.156 3.32 1 96.38 654 GLN A C 1
ATOM 5239 O O . GLN A 1 654 ? -21.078 -10.586 3.166 1 96.38 654 GLN A O 1
ATOM 5244 N N . LEU A 1 655 ? -19.594 -8.875 3.096 1 96.19 655 LEU A N 1
ATOM 5245 C CA . LEU A 1 655 ? -20.578 -7.934 2.59 1 96.19 655 LEU A CA 1
ATOM 5246 C C . LEU A 1 655 ? -21.172 -8.422 1.272 1 96.19 655 LEU A C 1
ATOM 5248 O O . LEU A 1 655 ? -22.391 -8.406 1.091 1 96.19 655 LEU A O 1
ATOM 5252 N N . HIS A 1 656 ? -20.344 -8.859 0.373 1 96.31 656 HIS A N 1
ATOM 5253 C CA . HIS A 1 656 ? -20.75 -9.25 -0.968 1 96.31 656 HIS A CA 1
ATOM 5254 C C . HIS A 1 656 ? -21.562 -10.547 -0.938 1 96.31 656 HIS A C 1
ATOM 5256 O O . HIS A 1 656 ? -22.484 -10.727 -1.746 1 96.31 656 HIS A O 1
ATOM 5262 N N . LEU A 1 657 ? -21.141 -11.414 -0.035 1 96.5 657 LEU A N 1
ATOM 5263 C CA . LEU A 1 657 ? -21.922 -12.641 0.117 1 96.5 657 LEU A CA 1
ATOM 5264 C C . LEU A 1 657 ? -23.312 -12.328 0.646 1 96.5 657 LEU A C 1
ATOM 5266 O O . LEU A 1 657 ? -24.297 -12.984 0.261 1 96.5 657 LEU A O 1
ATOM 5270 N N . ASN A 1 658 ? -23.406 -11.32 1.517 1 95.19 658 ASN A N 1
ATOM 5271 C CA . ASN A 1 658 ? -24.688 -10.883 2.057 1 95.19 658 ASN A CA 1
ATOM 5272 C C . ASN A 1 658 ? -25.531 -10.18 0.998 1 95.19 658 ASN A C 1
ATOM 5274 O O . ASN A 1 658 ? -26.766 -10.227 1.042 1 95.19 658 ASN A O 1
ATOM 5278 N N . GLU A 1 659 ? -24.859 -9.484 0.052 1 95.62 659 GLU A N 1
ATOM 5279 C CA . GLU A 1 659 ? -25.5 -8.719 -1.005 1 95.62 659 GLU A CA 1
ATOM 5280 C C . GLU A 1 659 ? -24.906 -9.039 -2.369 1 95.62 659 GLU A C 1
ATOM 5282 O O . GLU A 1 659 ? -24.312 -8.172 -3.008 1 95.62 659 GLU A O 1
ATOM 5287 N N . PRO A 1 660 ? -25.266 -10.203 -2.906 1 96.5 660 PRO A N 1
ATOM 5288 C CA . PRO A 1 660 ? -24.625 -10.648 -4.148 1 96.5 660 PRO A CA 1
ATOM 5289 C C . PRO A 1 660 ? -24.953 -9.75 -5.336 1 96.5 660 PRO A C 1
ATOM 5291 O O . PRO A 1 660 ? -24.25 -9.781 -6.352 1 96.5 660 PRO A O 1
ATOM 5294 N N . ALA A 1 661 ? -25.969 -8.938 -5.211 1 95.12 661 ALA A N 1
ATOM 5295 C CA . ALA A 1 661 ? -26.328 -8.008 -6.285 1 95.12 661 ALA A CA 1
ATOM 5296 C C . ALA A 1 661 ? -25.188 -7.039 -6.57 1 95.12 661 ALA A C 1
ATOM 5298 O O . ALA A 1 661 ? -25.031 -6.586 -7.707 1 95.12 661 ALA A O 1
ATOM 5299 N N . ARG A 1 662 ? -24.406 -6.762 -5.547 1 94 662 ARG A N 1
ATOM 5300 C CA . ARG A 1 662 ? -23.25 -5.891 -5.719 1 94 662 ARG A CA 1
ATOM 5301 C C . ARG A 1 662 ? -22.234 -6.504 -6.676 1 94 662 ARG A C 1
ATOM 5303 O O . ARG A 1 662 ? -21.547 -5.789 -7.41 1 94 662 ARG A O 1
ATOM 5310 N N . LEU A 1 663 ? -22.125 -7.809 -6.641 1 96.56 663 LEU A N 1
ATOM 5311 C CA . LEU A 1 663 ? -21.203 -8.523 -7.516 1 96.56 663 LEU A CA 1
ATOM 5312 C C . LEU A 1 663 ? -21.766 -8.617 -8.93 1 96.56 663 LEU A C 1
ATOM 5314 O O . LEU A 1 663 ? -21.047 -8.344 -9.906 1 96.56 663 LEU A O 1
ATOM 5318 N N . THR A 1 664 ? -23.047 -8.992 -9.047 1 96.81 664 THR A N 1
ATOM 5319 C CA . THR A 1 664 ? -23.641 -9.219 -10.367 1 96.81 664 THR A CA 1
ATOM 5320 C C . THR A 1 664 ? -23.688 -7.922 -11.164 1 96.81 664 THR A C 1
ATOM 5322 O O . THR A 1 664 ? -23.656 -7.945 -12.398 1 96.81 664 THR A O 1
ATOM 5325 N N . ALA A 1 665 ? -23.703 -6.793 -10.438 1 94.69 665 ALA A N 1
ATOM 5326 C CA . ALA A 1 665 ? -23.688 -5.492 -11.102 1 94.69 665 ALA A CA 1
ATOM 5327 C C . ALA A 1 665 ? -22.375 -5.266 -11.844 1 94.69 665 ALA A C 1
ATOM 5329 O O . ALA A 1 665 ? -22.312 -4.477 -12.789 1 94.69 665 ALA A O 1
ATOM 5330 N N . LEU A 1 666 ? -21.344 -5.984 -11.492 1 95.75 666 LEU A N 1
ATOM 5331 C CA . LEU A 1 666 ? -20.016 -5.785 -12.055 1 95.75 666 LEU A CA 1
ATOM 5332 C C . LEU A 1 666 ? -19.734 -6.789 -13.164 1 95.75 666 LEU A C 1
ATOM 5334 O O . LEU A 1 666 ? -18.688 -6.742 -13.805 1 95.75 666 LEU A O 1
ATOM 5338 N N . PHE A 1 667 ? -20.703 -7.703 -13.43 1 96.81 667 PHE A N 1
ATOM 5339 C CA . PHE A 1 667 ? -20.5 -8.742 -14.438 1 96.81 667 PHE A CA 1
ATOM 5340 C C . PHE A 1 667 ? -20.344 -8.125 -15.828 1 96.81 667 PHE A C 1
ATOM 5342 O O . PHE A 1 667 ? -20.875 -7.055 -16.094 1 96.81 667 PHE A O 1
ATOM 5349 N N . THR A 1 668 ? -19.578 -8.828 -16.656 1 95 668 THR A N 1
ATOM 5350 C CA . THR A 1 668 ? -19.578 -8.477 -18.062 1 95 668 THR A CA 1
ATOM 5351 C C . THR A 1 668 ? -20.953 -8.68 -18.672 1 95 668 THR A C 1
ATOM 5353 O O . THR A 1 668 ? -21.766 -9.453 -18.156 1 95 668 THR A O 1
ATOM 5356 N N . PRO A 1 669 ? -21.281 -8.008 -19.734 1 93.94 669 PRO A N 1
ATOM 5357 C CA . PRO A 1 669 ? -22.625 -8.055 -20.312 1 93.94 669 PRO A CA 1
ATOM 5358 C C . PRO A 1 669 ? -23.078 -9.477 -20.641 1 93.94 669 PRO A C 1
ATOM 5360 O O . PRO A 1 669 ? -24.25 -9.812 -20.469 1 93.94 669 PRO A O 1
ATOM 5363 N N . ARG A 1 670 ? -22.188 -10.273 -21.109 1 92.81 670 ARG A N 1
ATOM 5364 C CA . ARG A 1 670 ? -22.516 -11.656 -21.469 1 92.81 670 ARG A CA 1
ATOM 5365 C C . ARG A 1 670 ? -23.125 -12.398 -20.297 1 92.81 670 ARG A C 1
ATOM 5367 O O . ARG A 1 670 ? -24.078 -13.164 -20.469 1 92.81 670 ARG A O 1
ATOM 5374 N N . TYR A 1 671 ? -22.656 -12.172 -19.125 1 96.12 671 TYR A N 1
ATOM 5375 C CA . TYR A 1 671 ? -23.109 -12.883 -17.938 1 96.12 671 TYR A CA 1
ATOM 5376 C C . TYR A 1 671 ? -24.219 -12.125 -17.234 1 96.12 671 TYR A C 1
ATOM 5378 O O . TYR A 1 671 ? -25.172 -12.727 -16.719 1 96.12 671 TYR A O 1
ATOM 5386 N N . LYS A 1 672 ? -24.094 -10.797 -17.219 1 94.88 672 LYS A N 1
ATOM 5387 C CA . LYS A 1 672 ? -25.062 -9.93 -16.547 1 94.88 672 LYS A CA 1
ATOM 5388 C C . LYS A 1 672 ? -26.453 -10.109 -17.141 1 94.88 672 LYS A C 1
ATOM 5390 O O . LYS A 1 672 ? -27.453 -10.062 -16.422 1 94.88 672 LYS A O 1
ATOM 5395 N N . ASN A 1 673 ? -26.547 -10.352 -18.453 1 93.5 673 ASN A N 1
ATOM 5396 C CA . ASN A 1 673 ? -27.812 -10.422 -19.156 1 93.5 673 ASN A CA 1
ATOM 5397 C C . ASN A 1 673 ? -28.344 -11.852 -19.203 1 93.5 673 ASN A C 1
ATOM 5399 O O . ASN A 1 673 ? -29.438 -12.086 -19.719 1 93.5 673 ASN A O 1
ATOM 5403 N N . PHE A 1 674 ? -27.672 -12.766 -18.766 1 95.38 674 PHE A N 1
ATOM 5404 C CA . PHE A 1 674 ? -28.125 -14.156 -18.703 1 95.38 674 PHE A CA 1
ATOM 5405 C C . PHE A 1 674 ? -28.766 -14.453 -17.344 1 95.38 674 PHE A C 1
ATOM 5407 O O . PHE A 1 674 ? -28.109 -14.953 -16.438 1 95.38 674 PHE A O 1
ATOM 5414 N N . LYS A 1 675 ? -29.969 -14.328 -17.203 1 94.62 675 LYS A N 1
ATOM 5415 C CA . LYS A 1 675 ? -30.75 -14.336 -15.969 1 94.62 675 LYS A CA 1
ATOM 5416 C C . LYS A 1 675 ? -30.531 -15.633 -15.195 1 94.62 675 LYS A C 1
ATOM 5418 O O . LYS A 1 675 ? -30.359 -15.617 -13.977 1 94.62 675 LYS A O 1
ATOM 5423 N N . PRO A 1 676 ? -30.5 -16.812 -15.914 1 94.94 676 PRO A N 1
ATOM 5424 C CA . PRO A 1 676 ? -30.297 -18.047 -15.164 1 94.94 676 PRO A CA 1
ATOM 5425 C C . PRO A 1 676 ? -29 -18.062 -14.375 1 94.94 676 PRO A C 1
ATOM 5427 O O . PRO A 1 676 ? -28.938 -18.594 -13.266 1 94.94 676 PRO A O 1
ATOM 5430 N N . LEU A 1 677 ? -28 -17.531 -14.914 1 97.19 677 LEU A N 1
ATOM 5431 C CA . LEU A 1 677 ? -26.719 -17.469 -14.219 1 97.19 677 LEU A CA 1
ATOM 5432 C C . LEU A 1 677 ? -26.797 -16.531 -13.016 1 97.19 677 LEU A C 1
ATOM 5434 O O . LEU A 1 677 ? -26.266 -16.844 -11.945 1 97.19 677 LEU A O 1
ATOM 5438 N N . VAL A 1 678 ? -27.406 -15.367 -13.188 1 97.31 678 VAL A N 1
ATOM 5439 C CA . VAL A 1 678 ? -27.562 -14.406 -12.102 1 97.31 678 VAL A CA 1
ATOM 5440 C C . VAL A 1 678 ? -28.359 -15.039 -10.961 1 97.31 678 VAL A C 1
ATOM 5442 O O . VAL A 1 678 ? -28 -14.898 -9.797 1 97.31 678 VAL A O 1
ATOM 5445 N N . ASP A 1 679 ? -29.359 -15.758 -11.336 1 96.19 679 ASP A N 1
ATOM 5446 C CA . ASP A 1 679 ? -30.156 -16.469 -10.336 1 96.19 679 ASP A CA 1
ATOM 5447 C C . ASP A 1 679 ? -29.328 -17.531 -9.617 1 96.19 679 ASP A C 1
ATOM 5449 O O . ASP A 1 679 ? -29.453 -17.703 -8.406 1 96.19 679 ASP A O 1
ATOM 5453 N N . CYS A 1 680 ? -28.562 -18.203 -10.352 1 97.5 680 CYS A N 1
ATOM 5454 C CA . CYS A 1 680 ? -27.688 -19.219 -9.797 1 97.5 680 CYS A CA 1
ATOM 5455 C C . CYS A 1 680 ? -26.75 -18.625 -8.75 1 97.5 680 CYS A C 1
ATOM 5457 O O . CYS A 1 680 ? -26.609 -19.172 -7.652 1 97.5 680 CYS A O 1
ATOM 5459 N N . VAL A 1 681 ? -26.172 -17.484 -9.094 1 98.19 681 VAL A N 1
ATOM 5460 C CA . VAL A 1 681 ? -25.25 -16.797 -8.203 1 98.19 681 VAL A CA 1
ATOM 5461 C C . VAL A 1 681 ? -25.969 -16.406 -6.918 1 98.19 681 VAL A C 1
ATOM 5463 O O . VAL A 1 681 ? -25.453 -16.625 -5.816 1 98.19 681 VAL A O 1
ATOM 5466 N N . ASN A 1 682 ? -27.141 -15.891 -7.047 1 97.62 682 ASN A N 1
ATOM 5467 C CA . ASN A 1 682 ? -27.906 -15.453 -5.891 1 97.62 682 ASN A CA 1
ATOM 5468 C C . ASN A 1 682 ? -28.266 -16.625 -4.98 1 97.62 682 ASN A C 1
ATOM 5470 O O . ASN A 1 682 ? -28.141 -16.531 -3.756 1 97.62 682 ASN A O 1
ATOM 5474 N N . GLN A 1 683 ? -28.656 -17.703 -5.574 1 96.88 683 GLN A N 1
ATOM 5475 C CA . GLN A 1 683 ? -29.031 -18.875 -4.797 1 96.88 683 GLN A CA 1
ATOM 5476 C C . GLN A 1 683 ? -27.812 -19.531 -4.152 1 96.88 683 GLN A C 1
ATOM 5478 O O . GLN A 1 683 ? -27.891 -20 -3.014 1 96.88 683 GLN A O 1
ATOM 5483 N N . PHE A 1 684 ? -26.766 -19.656 -4.922 1 98.44 684 PHE A N 1
ATOM 5484 C CA . PHE A 1 684 ? -25.531 -20.188 -4.387 1 98.44 684 PHE A CA 1
ATOM 5485 C C . PHE A 1 684 ? -25.062 -19.391 -3.182 1 98.44 684 PHE A C 1
ATOM 5487 O O . PHE A 1 684 ? -24.719 -19.953 -2.143 1 98.44 684 PHE A O 1
ATOM 5494 N N . ALA A 1 685 ? -25.078 -18.047 -3.279 1 98.31 685 ALA A N 1
ATOM 5495 C CA . ALA A 1 685 ? -24.719 -17.156 -2.176 1 98.31 685 ALA A CA 1
ATOM 5496 C C . ALA A 1 685 ? -25.625 -17.391 -0.967 1 98.31 685 ALA A C 1
ATOM 5498 O O . ALA A 1 685 ? -25.156 -17.375 0.174 1 98.31 685 ALA A O 1
ATOM 5499 N N . LYS A 1 686 ? -26.859 -17.547 -1.207 1 97.12 686 LYS A N 1
ATOM 5500 C CA . LYS A 1 686 ? -27.828 -17.781 -0.138 1 97.12 686 LYS A CA 1
ATOM 5501 C C . LYS A 1 686 ? -27.484 -19.047 0.646 1 97.12 686 LYS A C 1
ATOM 5503 O O . LYS A 1 686 ? -27.594 -19.062 1.874 1 97.12 686 LYS A O 1
ATOM 5508 N N . ILE A 1 687 ? -27.109 -20.078 -0.041 1 97.31 687 ILE A N 1
ATOM 5509 C CA . ILE A 1 687 ? -26.734 -21.328 0.605 1 97.31 687 ILE A CA 1
ATOM 5510 C C . ILE A 1 687 ? -25.5 -21.094 1.475 1 97.31 687 ILE A C 1
ATOM 5512 O O . ILE A 1 687 ? -25.469 -21.5 2.639 1 97.31 687 ILE A O 1
ATOM 5516 N N . LEU A 1 688 ? -24.469 -20.406 0.94 1 97.75 688 LEU A N 1
ATOM 5517 C CA . LEU A 1 688 ? -23.188 -20.234 1.601 1 97.75 688 LEU A CA 1
ATOM 5518 C C . LEU A 1 688 ? -23.312 -19.344 2.834 1 97.75 688 LEU A C 1
ATOM 5520 O O . LEU A 1 688 ? -22.562 -19.5 3.801 1 97.75 688 LEU A O 1
ATOM 5524 N N . ARG A 1 689 ? -24.234 -18.391 2.799 1 94.38 689 ARG A N 1
ATOM 5525 C CA . ARG A 1 689 ? -24.344 -17.469 3.926 1 94.38 689 ARG A CA 1
ATOM 5526 C C . ARG A 1 689 ? -25.25 -18.047 5.012 1 94.38 689 ARG A C 1
ATOM 5528 O O . ARG A 1 689 ? -25.453 -17.406 6.051 1 94.38 689 ARG A O 1
ATOM 5535 N N . GLY A 1 690 ? -25.75 -19.203 4.773 1 92.5 690 GLY A N 1
ATOM 5536 C CA . GLY A 1 690 ? -26.609 -19.812 5.766 1 92.5 690 GLY A CA 1
ATOM 5537 C C . GLY A 1 690 ? -25.906 -20.078 7.086 1 92.5 690 GLY A C 1
ATOM 5538 O O . GLY A 1 690 ? -24.734 -20.453 7.105 1 92.5 690 GLY A O 1
ATOM 5539 N N . PRO A 1 691 ? -26.578 -19.844 8.227 1 89 691 PRO A N 1
ATOM 5540 C CA . PRO A 1 691 ? -25.953 -20 9.539 1 89 691 PRO A CA 1
ATOM 5541 C C . PRO A 1 691 ? -25.5 -21.438 9.812 1 89 691 PRO A C 1
ATOM 5543 O O . PRO A 1 691 ? -24.578 -21.656 10.586 1 89 691 PRO A O 1
ATOM 5546 N N . ASP A 1 692 ? -26.094 -22.375 9.102 1 91.69 692 ASP A N 1
ATOM 5547 C CA . ASP A 1 692 ? -25.797 -23.781 9.375 1 91.69 692 ASP A CA 1
ATOM 5548 C C . ASP A 1 692 ? -24.953 -24.391 8.258 1 91.69 692 ASP A C 1
ATOM 5550 O O . ASP A 1 692 ? -24.828 -25.609 8.156 1 91.69 692 ASP A O 1
ATOM 5554 N N . VAL A 1 693 ? -24.422 -23.641 7.434 1 95.12 693 VAL A N 1
ATOM 5555 C CA . VAL A 1 693 ? -23.766 -24.156 6.23 1 95.12 693 VAL A CA 1
ATOM 5556 C C . VAL A 1 693 ? -22.578 -25.031 6.613 1 95.12 693 VAL A C 1
ATOM 5558 O O . VAL A 1 693 ? -22.297 -26.031 5.957 1 95.12 693 VAL A O 1
ATOM 5561 N N . ARG A 1 694 ? -21.906 -24.75 7.66 1 93.06 694 ARG A N 1
ATOM 5562 C CA . ARG A 1 694 ? -20.703 -25.484 8.055 1 93.06 694 ARG A CA 1
ATOM 5563 C C . ARG A 1 694 ? -21.047 -26.734 8.836 1 93.06 694 ARG A C 1
ATOM 5565 O O . ARG A 1 694 ? -20.219 -27.641 8.969 1 93.06 694 ARG A O 1
ATOM 5572 N N . SER A 1 695 ? -22.25 -26.734 9.383 1 92.69 695 SER A N 1
ATOM 5573 C CA . SER A 1 695 ? -22.656 -27.906 10.164 1 92.69 695 SER A CA 1
ATOM 5574 C C . SER A 1 695 ? -23.344 -28.953 9.297 1 92.69 695 SER A C 1
ATOM 5576 O O . SER A 1 695 ? -23.531 -30.094 9.727 1 92.69 695 SER A O 1
ATOM 5578 N N . LYS A 1 696 ? -23.594 -28.641 8.102 1 93.06 696 LYS A N 1
ATOM 5579 C CA . LYS A 1 696 ? -24.266 -29.562 7.199 1 93.06 696 LYS A CA 1
ATOM 5580 C C . LYS A 1 696 ? -23.344 -30.703 6.781 1 93.06 696 LYS A C 1
ATOM 5582 O O . LYS A 1 696 ? -22.141 -30.484 6.582 1 93.06 696 LYS A O 1
ATOM 5587 N N . GLN A 1 697 ? -24.016 -31.828 6.566 1 92.06 697 GLN A N 1
ATOM 5588 C CA . GLN A 1 697 ? -23.266 -32.969 6.023 1 92.06 697 GLN A CA 1
ATOM 5589 C C . GLN A 1 697 ? -22.906 -32.719 4.559 1 92.06 697 GLN A C 1
ATOM 5591 O O . GLN A 1 697 ? -23.641 -32.062 3.834 1 92.06 697 GLN A O 1
ATOM 5596 N N . SER A 1 698 ? -21.781 -33.312 4.141 1 95.25 698 SER A N 1
ATOM 5597 C CA . SER A 1 698 ? -21.266 -33.094 2.789 1 95.25 698 SER A CA 1
ATOM 5598 C C . SER A 1 698 ? -22.297 -33.469 1.739 1 95.25 698 SER A C 1
ATOM 5600 O O . SER A 1 698 ? -22.562 -32.719 0.804 1 95.25 698 SER A O 1
ATOM 5602 N N . LYS A 1 699 ? -22.922 -34.625 1.958 1 93.94 699 LYS A N 1
ATOM 5603 C CA . LYS A 1 699 ? -23.891 -35.125 0.98 1 93.94 699 LYS A CA 1
ATOM 5604 C C . LYS A 1 699 ? -25.031 -34.125 0.794 1 93.94 699 LYS A C 1
ATOM 5606 O O . LYS A 1 699 ? -25.469 -33.875 -0.332 1 93.94 699 LYS A O 1
ATOM 5611 N N . GLU A 1 700 ? -25.469 -33.594 1.841 1 95 700 GLU A N 1
ATOM 5612 C CA . GLU A 1 700 ? -26.578 -32.656 1.819 1 95 700 GLU A CA 1
ATOM 5613 C C . GLU A 1 700 ? -26.172 -31.344 1.149 1 95 700 GLU A C 1
ATOM 5615 O O . GLU A 1 700 ? -26.906 -30.828 0.3 1 95 700 GLU A O 1
ATOM 5620 N N . LEU A 1 701 ? -25.109 -30.797 1.553 1 97.38 701 LEU A N 1
ATOM 5621 C CA . LEU A 1 701 ? -24.688 -29.5 1.05 1 97.38 701 LEU A CA 1
ATOM 5622 C C . LEU A 1 701 ? -24.359 -29.578 -0.436 1 97.38 701 LEU A C 1
ATOM 5624 O O . LEU A 1 701 ? -24.719 -28.672 -1.203 1 97.38 701 LEU A O 1
ATOM 5628 N N . TYR A 1 702 ? -23.656 -30.656 -0.907 1 98 702 TYR A N 1
ATOM 5629 C CA . TYR A 1 702 ? -23.391 -30.828 -2.33 1 98 702 TYR A CA 1
ATOM 5630 C C . TYR A 1 702 ? -24.672 -30.938 -3.127 1 98 702 TYR A C 1
ATOM 5632 O O . TYR A 1 702 ? -24.797 -30.375 -4.219 1 98 702 TYR A O 1
ATOM 5640 N N . PHE A 1 703 ? -25.562 -31.641 -2.539 1 97.25 703 PHE A N 1
ATOM 5641 C CA . PHE A 1 703 ? -26.859 -31.797 -3.209 1 97.25 703 PHE A CA 1
ATOM 5642 C C . PHE A 1 703 ? -27.516 -30.438 -3.424 1 97.25 703 PHE A C 1
ATOM 5644 O O . PHE A 1 703 ? -28.016 -30.141 -4.516 1 97.25 703 PHE A O 1
ATOM 5651 N N . GLU A 1 704 ? -27.562 -29.625 -2.41 1 96.94 704 GLU A N 1
ATOM 5652 C CA . GLU A 1 704 ? -28.172 -28.297 -2.49 1 96.94 704 GLU A CA 1
ATOM 5653 C C . GLU A 1 704 ? -27.484 -27.438 -3.539 1 96.94 704 GLU A C 1
ATOM 5655 O O . GLU A 1 704 ? -28.141 -26.766 -4.34 1 96.94 704 GLU A O 1
ATOM 5660 N N . VAL A 1 705 ? -26.156 -27.422 -3.539 1 98.38 705 VAL A N 1
ATOM 5661 C CA . VAL A 1 705 ? -25.391 -26.594 -4.449 1 98.38 705 VAL A CA 1
ATOM 5662 C C . VAL A 1 705 ? -25.578 -27.078 -5.883 1 98.38 705 VAL A C 1
ATOM 5664 O O . VAL A 1 705 ? -25.828 -26.266 -6.785 1 98.38 705 VAL A O 1
ATOM 5667 N N . LEU A 1 706 ? -25.516 -28.406 -6.129 1 97.62 706 LEU A N 1
ATOM 5668 C CA . LEU A 1 706 ? -25.672 -28.969 -7.469 1 97.62 706 LEU A CA 1
ATOM 5669 C C . LEU A 1 706 ? -27.078 -28.719 -8.016 1 97.62 706 LEU A C 1
ATOM 5671 O O . LEU A 1 706 ? -27.25 -28.5 -9.211 1 97.62 706 LEU A O 1
ATOM 5675 N N . ALA A 1 707 ? -28.031 -28.719 -7.148 1 96.69 707 ALA A N 1
ATOM 5676 C CA . ALA A 1 707 ? -29.406 -28.453 -7.562 1 96.69 707 ALA A CA 1
ATOM 5677 C C . ALA A 1 707 ? -29.531 -27.047 -8.141 1 96.69 707 ALA A C 1
ATOM 5679 O O . ALA A 1 707 ? -30.281 -26.828 -9.094 1 96.69 707 ALA A O 1
ATOM 5680 N N . VAL A 1 708 ? -28.875 -26.125 -7.551 1 97 708 VAL A N 1
ATOM 5681 C CA . VAL A 1 708 ? -28.891 -24.75 -8.016 1 97 708 VAL A CA 1
ATOM 5682 C C . VAL A 1 708 ? -28.359 -24.672 -9.445 1 97 708 VAL A C 1
ATOM 5684 O O . VAL A 1 708 ? -28.938 -24 -10.305 1 97 708 VAL A O 1
ATOM 5687 N N . PHE A 1 709 ? -27.281 -25.375 -9.734 1 97.12 709 PHE A N 1
ATOM 5688 C CA . PHE A 1 709 ? -26.656 -25.359 -11.055 1 97.12 709 PHE A CA 1
ATOM 5689 C C . PHE A 1 709 ? -27.547 -26.078 -12.07 1 97.12 709 PHE A C 1
ATOM 5691 O O . PHE A 1 709 ? -27.703 -25.625 -13.203 1 97.12 709 PHE A O 1
ATOM 5698 N N . GLN A 1 710 ? -28.156 -27.125 -11.648 1 94.62 710 GLN A N 1
ATOM 5699 C CA . GLN A 1 710 ? -29.031 -27.875 -12.531 1 94.62 710 GLN A CA 1
ATOM 5700 C C . GLN A 1 710 ? -30.281 -27.078 -12.875 1 94.62 710 GLN A C 1
ATOM 5702 O O . GLN A 1 710 ? -30.719 -27.078 -14.023 1 94.62 710 GLN A O 1
ATOM 5707 N N . MET A 1 711 ? -30.797 -26.406 -11.906 1 93.06 711 MET A N 1
ATOM 5708 C CA . MET A 1 711 ? -31.953 -25.547 -12.141 1 93.06 711 MET A CA 1
ATOM 5709 C C . MET A 1 711 ? -31.625 -24.438 -13.125 1 93.06 711 MET A C 1
ATOM 5711 O O . MET A 1 711 ? -32.438 -24.094 -13.984 1 93.06 711 MET A O 1
ATOM 5715 N N . ALA A 1 712 ? -30.484 -23.875 -13.016 1 94.75 712 ALA A N 1
ATOM 5716 C CA . ALA A 1 712 ? -30.062 -22.781 -13.891 1 94.75 712 ALA A CA 1
ATOM 5717 C C . ALA A 1 712 ? -29.891 -23.266 -15.328 1 94.75 712 ALA A C 1
ATOM 5719 O O . ALA A 1 712 ? -30.203 -22.547 -16.281 1 94.75 712 ALA A O 1
ATOM 5720 N N . GLN A 1 713 ? -29.391 -24.469 -15.508 1 91.38 713 GLN A N 1
ATOM 5721 C CA . GLN A 1 713 ? -29.172 -25.047 -16.844 1 91.38 713 GLN A CA 1
ATOM 5722 C C . GLN A 1 713 ? -30.5 -25.453 -17.484 1 91.38 713 GLN A C 1
ATOM 5724 O O . GLN A 1 713 ? -30.625 -25.453 -18.703 1 91.38 713 GLN A O 1
ATOM 5729 N N . GLY A 1 714 ? -31.469 -25.828 -16.703 1 84.38 714 GLY A N 1
ATOM 5730 C CA . GLY A 1 714 ? -32.781 -26.219 -17.203 1 84.38 714 GLY A CA 1
ATOM 5731 C C . GLY A 1 714 ? -33.594 -25.047 -17.734 1 84.38 714 GLY A C 1
ATOM 5732 O O . GLY A 1 714 ? -34.406 -25.219 -18.656 1 84.38 714 GLY A O 1
ATOM 5733 N N . LYS A 1 715 ? -33.438 -23.859 -17.156 1 67.81 715 LYS A N 1
ATOM 5734 C CA . LYS A 1 715 ? -34.156 -22.656 -17.594 1 67.81 715 LYS A CA 1
ATOM 5735 C C . LYS A 1 715 ? -33.625 -22.156 -18.938 1 67.81 715 LYS A C 1
ATOM 5737 O O . LYS A 1 715 ? -34.312 -21.422 -19.641 1 67.81 715 LYS A O 1
ATOM 5742 N N . LYS A 1 716 ? -32.375 -22.375 -19.359 1 60.91 716 LYS A N 1
ATOM 5743 C CA . LYS A 1 716 ? -31.781 -22.047 -20.641 1 60.91 716 LYS A CA 1
ATOM 5744 C C . LYS A 1 716 ? -32.688 -22.453 -21.797 1 60.91 716 LYS A C 1
ATOM 5746 O O . LYS A 1 716 ? -32.812 -21.719 -22.797 1 60.91 716 LYS A O 1
ATOM 5751 N N . LEU A 1 717 ? -33.188 -23.734 -21.688 1 49.66 717 LEU A N 1
ATOM 5752 C CA . LEU A 1 717 ? -33.938 -24.312 -22.781 1 49.66 717 LEU A CA 1
ATOM 5753 C C . LEU A 1 717 ? -35.219 -23.5 -23.047 1 49.66 717 LEU A C 1
ATOM 5755 O O . LEU A 1 717 ? -35.719 -23.484 -24.172 1 49.66 717 LEU A O 1
ATOM 5759 N N . ILE A 1 718 ? -35.594 -22.828 -22.062 1 42.56 718 ILE A N 1
ATOM 5760 C CA . ILE A 1 718 ? -36.844 -22.125 -22.328 1 42.56 718 ILE A CA 1
ATOM 5761 C C . ILE A 1 718 ? -36.562 -20.766 -22.953 1 42.56 718 ILE A C 1
ATOM 5763 O O . ILE A 1 718 ? -37.281 -20.312 -23.844 1 42.56 718 ILE A O 1
ATOM 5767 N N . GLU A 1 719 ? -35.594 -20.031 -22.516 1 43.78 719 GLU A N 1
ATOM 5768 C CA . GLU A 1 719 ? -35.438 -18.672 -23.031 1 43.78 719 GLU A CA 1
ATOM 5769 C C . GLU A 1 719 ? -34.812 -18.672 -24.422 1 43.78 719 GLU A C 1
ATOM 5771 O O . GLU A 1 719 ? -34.906 -17.672 -25.141 1 43.78 719 GLU A O 1
ATOM 5776 N N . GLY A 1 720 ? -34.062 -19.562 -24.922 1 35.38 720 GLY A N 1
ATOM 5777 C CA . GLY A 1 720 ? -33.688 -19.672 -26.312 1 35.38 720 GLY A CA 1
ATOM 5778 C C . GLY A 1 720 ? -34.781 -20.234 -27.203 1 35.38 720 GLY A C 1
ATOM 5779 O O . GLY A 1 720 ? -34.594 -20.391 -28.406 1 35.38 720 GLY A O 1
ATOM 5780 N N . SER A 1 721 ? -35.781 -20.922 -26.688 1 29.05 721 SER A N 1
ATOM 5781 C CA . SER A 1 721 ? -36.812 -21.188 -27.672 1 29.05 721 SER A CA 1
ATOM 5782 C C . SER A 1 721 ? -37.719 -19.969 -27.875 1 29.05 721 SER A C 1
ATOM 5784 O O . SER A 1 721 ? -38 -19.234 -26.922 1 29.05 721 SER A O 1
ATOM 5786 N N . MET B 1 1 ? -22.859 -4.82 -62.719 1 23.09 1 MET B N 1
ATOM 5787 C CA . MET B 1 1 ? -23.422 -3.869 -61.75 1 23.09 1 MET B CA 1
ATOM 5788 C C . MET B 1 1 ? -22.484 -3.693 -60.562 1 23.09 1 MET B C 1
ATOM 5790 O O . MET B 1 1 ? -22.109 -4.672 -59.906 1 23.09 1 MET B O 1
ATOM 5794 N N . ASP B 1 2 ? -21.625 -2.629 -60.594 1 24.86 2 ASP B N 1
ATOM 5795 C CA . ASP B 1 2 ? -20.469 -2.203 -59.812 1 24.86 2 ASP B CA 1
ATOM 5796 C C . ASP B 1 2 ? -20.844 -1.904 -58.375 1 24.86 2 ASP B C 1
ATOM 5798 O O . ASP B 1 2 ? -21.734 -1.101 -58.094 1 24.86 2 ASP B O 1
ATOM 5802 N N . GLN B 1 3 ? -20.859 -2.902 -57.531 1 26.89 3 GLN B N 1
ATOM 5803 C CA . GLN B 1 3 ? -21.297 -2.77 -56.156 1 26.89 3 GLN B CA 1
ATOM 5804 C C . GLN B 1 3 ? -20.531 -1.656 -55.438 1 26.89 3 GLN B C 1
ATOM 5806 O O . GLN B 1 3 ? -19.297 -1.611 -55.469 1 26.89 3 GLN B O 1
ATOM 5811 N N . PRO B 1 4 ? -21.188 -0.458 -55.281 1 25.75 4 PRO B N 1
ATOM 5812 C CA . PRO B 1 4 ? -20.531 0.731 -54.719 1 25.75 4 PRO B CA 1
ATOM 5813 C C . PRO B 1 4 ? -19.797 0.447 -53.406 1 25.75 4 PRO B C 1
ATOM 5815 O O . PRO B 1 4 ? -20.234 -0.404 -52.625 1 25.75 4 PRO B O 1
ATOM 5818 N N . ALA B 1 5 ? -18.484 0.563 -53.469 1 28.89 5 ALA B N 1
ATOM 5819 C CA . ALA B 1 5 ? -17.5 0.486 -52.375 1 28.89 5 ALA B CA 1
ATOM 5820 C C . ALA B 1 5 ? -17.938 1.327 -51.188 1 28.89 5 ALA B C 1
ATOM 5822 O O . ALA B 1 5 ? -18.266 2.51 -51.312 1 28.89 5 ALA B O 1
ATOM 5823 N N . ILE B 1 6 ? -18.656 0.764 -50.281 1 25.86 6 ILE B N 1
ATOM 5824 C CA . ILE B 1 6 ? -19.062 1.43 -49.062 1 25.86 6 ILE B CA 1
ATOM 5825 C C . ILE B 1 6 ? -17.859 2.072 -48.375 1 25.86 6 ILE B C 1
ATOM 5827 O O . ILE B 1 6 ? -16.953 1.372 -47.906 1 25.86 6 ILE B O 1
ATOM 5831 N N . VAL B 1 7 ? -17.266 3.068 -49.094 1 27.12 7 VAL B N 1
ATOM 5832 C CA . VAL B 1 7 ? -16.219 3.859 -48.469 1 27.12 7 VAL B CA 1
ATOM 5833 C C . VAL B 1 7 ? -16.656 4.281 -47.062 1 27.12 7 VAL B C 1
ATOM 5835 O O . VAL B 1 7 ? -17.688 4.922 -46.906 1 27.12 7 VAL B O 1
ATOM 5838 N N . LEU B 1 8 ? -16.484 3.486 -46.219 1 30.31 8 LEU B N 1
ATOM 5839 C CA . LEU B 1 8 ? -16.719 3.906 -44.812 1 30.31 8 LEU B CA 1
ATOM 5840 C C . LEU B 1 8 ? -16.188 5.316 -44.594 1 30.31 8 LEU B C 1
ATOM 5842 O O . LEU B 1 8 ? -14.969 5.535 -44.625 1 30.31 8 LEU B O 1
ATOM 5846 N N . VAL B 1 9 ? -16.781 6.277 -45.25 1 33.97 9 VAL B N 1
ATOM 5847 C CA . VAL B 1 9 ? -16.469 7.699 -45.125 1 33.97 9 VAL B CA 1
ATOM 5848 C C . VAL B 1 9 ? -16.219 8.055 -43.656 1 33.97 9 VAL B C 1
ATOM 5850 O O . VAL B 1 9 ? -17.078 7.82 -42.812 1 33.97 9 VAL B O 1
ATOM 5853 N N . LYS B 1 10 ? -15.062 8.219 -43.375 1 49.75 10 LYS B N 1
ATOM 5854 C CA . LYS B 1 10 ? -14.602 8.742 -42.094 1 49.75 10 LYS B CA 1
ATOM 5855 C C . LYS B 1 10 ? -15.367 10.008 -41.719 1 49.75 10 LYS B C 1
ATOM 5857 O O . LYS B 1 10 ? -15.266 11.031 -42.406 1 49.75 10 LYS B O 1
ATOM 5862 N N . GLN B 1 11 ? -16.406 9.898 -41.062 1 59.31 11 GLN B N 1
ATOM 5863 C CA . GLN B 1 11 ? -17.188 11.047 -40.625 1 59.31 11 GLN B CA 1
ATOM 5864 C C . GLN B 1 11 ? -16.375 11.953 -39.688 1 59.31 11 GLN B C 1
ATOM 5866 O O . GLN B 1 11 ? -15.633 11.469 -38.844 1 59.31 11 GLN B O 1
ATOM 5871 N N . PRO B 1 12 ? -16.266 13.195 -40.062 1 68.5 12 PRO B N 1
ATOM 5872 C CA . PRO B 1 12 ? -15.578 14.172 -39.219 1 68.5 12 PRO B CA 1
ATOM 5873 C C . PRO B 1 12 ? -16.047 14.109 -37.781 1 68.5 12 PRO B C 1
ATOM 5875 O O . PRO B 1 12 ? -17.203 13.734 -37.5 1 68.5 12 PRO B O 1
ATOM 5878 N N . LEU B 1 13 ? -15.211 14.32 -36.906 1 75.81 13 LEU B N 1
ATOM 5879 C CA . LEU B 1 13 ? -15.469 14.203 -35.469 1 75.81 13 LEU B CA 1
ATOM 5880 C C . LEU B 1 13 ? -16.703 14.992 -35.094 1 75.81 13 LEU B C 1
ATOM 5882 O O . LEU B 1 13 ? -17.531 14.523 -34.281 1 75.81 13 LEU B O 1
ATOM 5886 N N . HIS B 1 14 ? -16.812 16.109 -35.656 1 75.19 14 HIS B N 1
ATOM 5887 C CA . HIS B 1 14 ? -17.938 16.953 -35.281 1 75.19 14 HIS B CA 1
ATOM 5888 C C . HIS B 1 14 ? -19.266 16.312 -35.688 1 75.19 14 HIS B C 1
ATOM 5890 O O . HIS B 1 14 ? -20.25 16.406 -34.969 1 75.19 14 HIS B O 1
ATOM 5896 N N . ASN B 1 15 ? -19.203 15.625 -36.781 1 75.94 15 ASN B N 1
ATOM 5897 C CA . ASN B 1 15 ? -20.422 14.938 -37.188 1 75.94 15 ASN B CA 1
ATOM 5898 C C . ASN B 1 15 ? -20.703 13.703 -36.344 1 75.94 15 ASN B C 1
ATOM 5900 O O . ASN B 1 15 ? -21.844 13.43 -36 1 75.94 15 ASN B O 1
ATOM 5904 N N . THR B 1 16 ? -19.594 13.102 -36 1 76.81 16 THR B N 1
ATOM 5905 C CA . THR B 1 16 ? -19.734 11.906 -35.156 1 76.81 16 THR B CA 1
ATOM 5906 C C . THR B 1 16 ? -20.266 12.266 -33.781 1 76.81 16 THR B C 1
ATOM 5908 O O . THR B 1 16 ? -21.125 11.562 -33.25 1 76.81 16 THR B O 1
ATOM 5911 N N . LEU B 1 17 ? -19.891 13.32 -33.281 1 80.5 17 LEU B N 1
ATOM 5912 C CA . LEU B 1 17 ? -20.344 13.797 -31.984 1 80.5 17 LEU B CA 1
ATOM 5913 C C . LEU B 1 17 ? -21.797 14.258 -32.062 1 80.5 17 LEU B C 1
ATOM 5915 O O . LEU B 1 17 ? -22.594 13.961 -31.156 1 80.5 17 LEU B O 1
ATOM 5919 N N . ARG B 1 18 ? -22.062 14.906 -33.094 1 79.75 18 ARG B N 1
ATOM 5920 C CA . ARG B 1 18 ? -23.422 15.367 -33.281 1 79.75 18 ARG B CA 1
ATOM 5921 C C . ARG B 1 18 ? -24.391 14.195 -33.438 1 79.75 18 ARG B C 1
ATOM 5923 O O . ARG B 1 18 ? -25.453 14.188 -32.812 1 79.75 18 ARG B O 1
ATOM 5930 N N . ASN B 1 19 ? -23.938 13.289 -34.156 1 78.06 19 ASN B N 1
ATOM 5931 C CA . ASN B 1 19 ? -24.781 12.117 -34.375 1 78.06 19 ASN B CA 1
ATOM 5932 C C . ASN B 1 19 ? -24.984 11.328 -33.094 1 78.06 19 ASN B C 1
ATOM 5934 O O . ASN B 1 19 ? -26.062 10.781 -32.844 1 78.06 19 ASN B O 1
ATOM 5938 N N . ALA B 1 20 ? -23.969 11.352 -32.25 1 78.75 20 ALA B N 1
ATOM 5939 C CA . ALA B 1 20 ? -24.031 10.625 -30.984 1 78.75 20 ALA B CA 1
ATOM 5940 C C . ALA B 1 20 ? -25.094 11.227 -30.062 1 78.75 20 ALA B C 1
ATOM 5942 O O . ALA B 1 20 ? -25.797 10.508 -29.344 1 78.75 20 ALA B O 1
ATOM 5943 N N . LEU B 1 21 ? -25.266 12.477 -30.156 1 81.19 21 LEU B N 1
ATOM 5944 C CA . LEU B 1 21 ? -26.25 13.172 -29.328 1 81.19 21 LEU B CA 1
ATOM 5945 C C . LEU B 1 21 ? -27.625 13.148 -29.969 1 81.19 21 LEU B C 1
ATOM 5947 O O . LEU B 1 21 ? -28.625 12.859 -29.297 1 81.19 21 LEU B O 1
ATOM 5951 N N . THR B 1 22 ? -27.688 13.344 -31.266 1 80.88 22 THR B N 1
ATOM 5952 C CA . THR B 1 22 ? -28.984 13.445 -31.938 1 80.88 22 THR B CA 1
ATOM 5953 C C . THR B 1 22 ? -29.641 12.07 -32.031 1 80.88 22 THR B C 1
ATOM 5955 O O . THR B 1 22 ? -30.859 11.969 -32.062 1 80.88 22 THR B O 1
ATOM 5958 N N . SER B 1 23 ? -28.828 11.086 -32.062 1 77.56 23 SER B N 1
ATOM 5959 C CA . SER B 1 23 ? -29.375 9.734 -32.125 1 77.56 23 SER B CA 1
ATOM 5960 C C . SER B 1 23 ? -30.062 9.367 -30.812 1 77.56 23 SER B C 1
ATOM 5962 O O . SER B 1 23 ? -30.938 8.5 -30.781 1 77.56 23 SER B O 1
ATOM 5964 N N . GLU B 1 24 ? -29.703 10.102 -29.719 1 76.69 24 GLU B N 1
ATOM 5965 C CA . GLU B 1 24 ? -30.297 9.852 -28.406 1 76.69 24 GLU B CA 1
ATOM 5966 C C . GLU B 1 24 ? -31.406 10.859 -28.109 1 76.69 24 GLU B C 1
ATOM 5968 O O . GLU B 1 24 ? -31.844 10.977 -26.969 1 76.69 24 GLU B O 1
ATOM 5973 N N . GLY B 1 25 ? -31.766 11.656 -29.125 1 78.69 25 GLY B N 1
ATOM 5974 C CA . GLY B 1 25 ? -32.875 12.594 -29.031 1 78.69 25 GLY B CA 1
ATOM 5975 C C . GLY B 1 25 ? -32.469 13.953 -28.5 1 78.69 25 GLY B C 1
ATOM 5976 O O . GLY B 1 25 ? -33.312 14.758 -28.109 1 78.69 25 GLY B O 1
ATOM 5977 N N . ILE B 1 26 ? -31.141 14.188 -28.375 1 82.31 26 ILE B N 1
ATOM 5978 C CA . ILE B 1 26 ? -30.672 15.477 -27.875 1 82.31 26 ILE B CA 1
ATOM 5979 C C . ILE B 1 26 ? -30.328 16.391 -29.047 1 82.31 26 ILE B C 1
ATOM 5981 O O . ILE B 1 26 ? -29.312 16.172 -29.719 1 82.31 26 ILE B O 1
ATOM 5985 N N . ASN B 1 27 ? -31.156 17.391 -29.156 1 81.31 27 ASN B N 1
ATOM 5986 C CA . ASN B 1 27 ? -30.984 18.219 -30.344 1 81.31 27 ASN B CA 1
ATOM 5987 C C . ASN B 1 27 ? -30.562 19.641 -29.984 1 81.31 27 ASN B C 1
ATOM 5989 O O . ASN B 1 27 ? -30.141 20.406 -30.859 1 81.31 27 ASN B O 1
ATOM 5993 N N . THR B 1 28 ? -30.75 19.984 -28.781 1 82.38 28 THR B N 1
ATOM 5994 C CA . THR B 1 28 ? -30.344 21.328 -28.344 1 82.38 28 THR B CA 1
ATOM 5995 C C . THR B 1 28 ? -29.469 21.234 -27.094 1 82.38 28 THR B C 1
ATOM 5997 O O . THR B 1 28 ? -29.5 20.219 -26.391 1 82.38 28 THR B O 1
ATOM 6000 N N . VAL B 1 29 ? -28.656 22.25 -26.891 1 81.25 29 VAL B N 1
ATOM 6001 C CA . VAL B 1 29 ? -27.766 22.344 -25.734 1 81.25 29 VAL B CA 1
ATOM 6002 C C . VAL B 1 29 ? -28.594 22.328 -24.453 1 81.25 29 VAL B C 1
ATOM 6004 O O . VAL B 1 29 ? -28.234 21.672 -23.469 1 81.25 29 VAL B O 1
ATOM 6007 N N . GLU B 1 30 ? -29.719 22.953 -24.547 1 80.19 30 GLU B N 1
ATOM 6008 C CA . GLU B 1 30 ? -30.609 23.047 -23.391 1 80.19 30 GLU B CA 1
ATOM 6009 C C . GLU B 1 30 ? -31.203 21.688 -23.031 1 80.19 30 GLU B C 1
ATOM 6011 O O . GLU B 1 30 ? -31.359 21.344 -21.859 1 80.19 30 GLU B O 1
ATOM 6016 N N . GLU B 1 31 ? -31.453 20.938 -24 1 81 31 GLU B N 1
ATOM 6017 C CA . GLU B 1 31 ? -32 19.609 -23.781 1 81 31 GLU B CA 1
ATOM 6018 C C . GLU B 1 31 ? -31.016 18.719 -23.047 1 81 31 GLU B C 1
ATOM 6020 O O . GLU B 1 31 ? -31.406 17.938 -22.172 1 81 31 GLU B O 1
ATOM 6025 N N . LEU B 1 32 ? -29.75 18.844 -23.406 1 81.25 32 LEU B N 1
ATOM 6026 C CA . LEU B 1 32 ? -28.734 18.016 -22.766 1 81.25 32 LEU B CA 1
ATOM 6027 C C . LEU B 1 32 ? -28.531 18.422 -21.312 1 81.25 32 LEU B C 1
ATOM 6029 O O . LEU B 1 32 ? -28.5 17.562 -20.422 1 81.25 32 LEU B O 1
ATOM 6033 N N . PHE B 1 33 ? -28.547 19.656 -21.125 1 78.75 33 PHE B N 1
ATOM 6034 C CA . PHE B 1 33 ? -28.188 20.141 -19.797 1 78.75 33 PHE B CA 1
ATOM 6035 C C . PHE B 1 33 ? -29.422 20.328 -18.922 1 78.75 33 PHE B C 1
ATOM 6037 O O . PHE B 1 33 ? -29.312 20.703 -17.75 1 78.75 33 PHE B O 1
ATOM 6044 N N . SER B 1 34 ? -30.625 19.984 -19.469 1 74.69 34 SER B N 1
ATOM 6045 C CA . SER B 1 34 ? -31.875 19.922 -18.703 1 74.69 34 SER B CA 1
ATOM 6046 C C . SER B 1 34 ? -32.125 18.5 -18.219 1 74.69 34 SER B C 1
ATOM 6048 O O . SER B 1 34 ? -33.062 18.281 -17.406 1 74.69 34 SER B O 1
ATOM 6050 N N . LEU B 1 35 ? -31.281 17.547 -18.656 1 74.69 35 LEU B N 1
ATOM 6051 C CA . LEU B 1 35 ? -31.406 16.172 -18.203 1 74.69 35 LEU B CA 1
ATOM 6052 C C . LEU B 1 35 ? -30.875 16 -16.781 1 74.69 35 LEU B C 1
ATOM 6054 O O . LEU B 1 35 ? -30.219 16.906 -16.25 1 74.69 35 LEU B O 1
ATOM 6058 N N . ASP B 1 36 ? -31.312 14.953 -16.156 1 69.75 36 ASP B N 1
ATOM 6059 C CA . ASP B 1 36 ? -30.734 14.68 -14.844 1 69.75 36 ASP B CA 1
ATOM 6060 C C . ASP B 1 36 ? -29.219 14.5 -14.93 1 69.75 36 ASP B C 1
ATOM 6062 O O . ASP B 1 36 ? -28.688 14.156 -15.992 1 69.75 36 ASP B O 1
ATOM 6066 N N . LYS B 1 37 ? -28.484 14.844 -13.969 1 66.19 37 LYS B N 1
ATOM 6067 C CA . LYS B 1 37 ? -27.031 14.938 -13.93 1 66.19 37 LYS B CA 1
ATOM 6068 C C . LYS B 1 37 ? -26.391 13.625 -14.367 1 66.19 37 LYS B C 1
ATOM 6070 O O . LYS B 1 37 ? -25.344 13.633 -15.031 1 66.19 37 LYS B O 1
ATOM 6075 N N . ARG B 1 38 ? -27.062 12.633 -14.008 1 68.44 38 ARG B N 1
ATOM 6076 C CA . ARG B 1 38 ? -26.516 11.336 -14.391 1 68.44 38 ARG B CA 1
ATOM 6077 C C . ARG B 1 38 ? -26.562 11.148 -15.906 1 68.44 38 ARG B C 1
ATOM 6079 O O . ARG B 1 38 ? -25.594 10.688 -16.516 1 68.44 38 ARG B O 1
ATOM 6086 N N . ASP B 1 39 ? -27.688 11.5 -16.344 1 74.5 39 ASP B N 1
ATOM 6087 C CA . ASP B 1 39 ? -27.875 11.352 -17.781 1 74.5 39 ASP B CA 1
ATOM 6088 C C . ASP B 1 39 ? -26.969 12.312 -18.547 1 74.5 39 ASP B C 1
ATOM 6090 O O . ASP B 1 39 ? -26.391 11.938 -19.578 1 74.5 39 ASP B O 1
ATOM 6094 N N . THR B 1 40 ? -26.828 13.414 -18.016 1 79.25 40 THR B N 1
ATOM 6095 C CA . THR B 1 40 ? -25.953 14.391 -18.641 1 79.25 40 THR B CA 1
ATOM 6096 C C . THR B 1 40 ? -24.5 13.898 -18.641 1 79.25 40 THR B C 1
ATOM 6098 O O . THR B 1 40 ? -23.812 13.984 -19.656 1 79.25 40 THR B O 1
ATOM 6101 N N . LYS B 1 41 ? -24.156 13.422 -17.578 1 77.62 41 LYS B N 1
ATOM 6102 C CA . LYS B 1 41 ? -22.797 12.867 -17.469 1 77.62 41 LYS B CA 1
ATOM 6103 C C . LYS B 1 41 ? -22.594 11.727 -18.453 1 77.62 41 LYS B C 1
ATOM 6105 O O . LYS B 1 41 ? -21.562 11.672 -19.125 1 77.62 41 LYS B O 1
ATOM 6110 N N . ASP B 1 42 ? -23.531 10.898 -18.484 1 76.38 42 ASP B N 1
ATOM 6111 C CA . ASP B 1 42 ? -23.406 9.75 -19.391 1 76.38 42 ASP B CA 1
ATOM 6112 C C . ASP B 1 42 ? -23.234 10.203 -20.828 1 76.38 42 ASP B C 1
ATOM 6114 O O . ASP B 1 42 ? -22.438 9.641 -21.578 1 76.38 42 ASP B O 1
ATOM 6118 N N . HIS B 1 43 ? -23.906 11.188 -21.172 1 79.62 43 HIS B N 1
ATOM 6119 C CA . HIS B 1 43 ? -23.812 11.688 -22.547 1 79.62 43 HIS B CA 1
ATOM 6120 C C . HIS B 1 43 ? -22.469 12.391 -22.781 1 79.62 43 HIS B C 1
ATOM 6122 O O . HIS B 1 43 ? -21.875 12.25 -23.844 1 79.62 43 HIS B O 1
ATOM 6128 N N . LEU B 1 44 ? -22.047 13.008 -21.75 1 80.69 44 LEU B N 1
ATOM 6129 C CA . LEU B 1 44 ? -20.781 13.711 -21.891 1 80.69 44 LEU B CA 1
ATOM 6130 C C . LEU B 1 44 ? -19.609 12.734 -21.859 1 80.69 44 LEU B C 1
ATOM 6132 O O . LEU B 1 44 ? -18.609 12.922 -22.578 1 80.69 44 LEU B O 1
ATOM 6136 N N . VAL B 1 45 ? -19.781 11.758 -21.094 1 77.69 45 VAL B N 1
ATOM 6137 C CA . VAL B 1 45 ? -18.781 10.695 -21.078 1 77.69 45 VAL B CA 1
ATOM 6138 C C . VAL B 1 45 ? -18.75 10.008 -22.438 1 77.69 45 VAL B C 1
ATOM 6140 O O . VAL B 1 45 ? -17.672 9.672 -22.953 1 77.69 45 VAL B O 1
ATOM 6143 N N . MET B 1 46 ? -19.875 9.812 -23.016 1 75.31 46 MET B N 1
ATOM 6144 C CA . MET B 1 46 ? -19.953 9.258 -24.359 1 75.31 46 MET B CA 1
ATOM 6145 C C . MET B 1 46 ? -19.219 10.141 -25.359 1 75.31 46 MET B C 1
ATOM 6147 O O . MET B 1 46 ? -18.484 9.641 -26.203 1 75.31 46 MET B O 1
ATOM 6151 N N . LEU B 1 47 ? -19.375 11.391 -25.219 1 78.69 47 LEU B N 1
ATOM 6152 C CA . LEU B 1 47 ? -18.672 12.312 -26.109 1 78.69 47 LEU B CA 1
ATOM 6153 C C . LEU B 1 47 ? -17.172 12.219 -25.906 1 78.69 47 LEU B C 1
ATOM 6155 O O . LEU B 1 47 ? -16.406 12.18 -26.891 1 78.69 47 LEU B O 1
ATOM 6159 N N . GLN B 1 48 ? -16.922 12.156 -24.656 1 77.81 48 GLN B N 1
ATOM 6160 C CA . GLN B 1 48 ? -15.508 12.039 -24.328 1 77.81 48 GLN B CA 1
ATOM 6161 C C . GLN B 1 48 ? -14.898 10.766 -24.906 1 77.81 48 GLN B C 1
ATOM 6163 O O . GLN B 1 48 ? -13.773 10.781 -25.406 1 77.81 48 GLN B O 1
ATOM 6168 N N . THR B 1 49 ? -15.57 9.688 -24.797 1 73.56 49 THR B N 1
ATOM 6169 C CA . THR B 1 49 ? -15.117 8.406 -25.328 1 73.56 49 THR B CA 1
ATOM 6170 C C . THR B 1 49 ? -14.961 8.477 -26.844 1 73.56 49 THR B C 1
ATOM 6172 O O . THR B 1 49 ? -14 7.938 -27.406 1 73.56 49 THR B O 1
ATOM 6175 N N . ILE B 1 50 ? -15.844 9.141 -27.484 1 71.81 50 ILE B N 1
ATOM 6176 C CA . ILE B 1 50 ? -15.789 9.297 -28.938 1 71.81 50 ILE B CA 1
ATOM 6177 C C . ILE B 1 50 ? -14.562 10.133 -29.312 1 71.81 50 ILE B C 1
ATOM 6179 O O . ILE B 1 50 ? -13.844 9.789 -30.25 1 71.81 50 ILE B O 1
ATOM 6183 N N . ILE B 1 51 ? -14.406 11.078 -28.5 1 72.75 51 ILE B N 1
ATOM 6184 C CA . ILE B 1 51 ? -13.258 11.938 -28.75 1 72.75 51 ILE B CA 1
ATOM 6185 C C . ILE B 1 51 ? -11.969 11.141 -28.562 1 72.75 51 ILE B C 1
ATOM 6187 O O . ILE B 1 51 ? -11.055 11.219 -29.391 1 72.75 51 ILE B O 1
ATOM 6191 N N . LYS B 1 52 ? -11.977 10.414 -27.516 1 70.5 52 LYS B N 1
ATOM 6192 C CA . LYS B 1 52 ? -10.812 9.594 -27.203 1 70.5 52 LYS B CA 1
ATOM 6193 C C . LYS B 1 52 ? -10.547 8.578 -28.312 1 70.5 52 LYS B C 1
ATOM 6195 O O . LYS B 1 52 ? -9.398 8.375 -28.719 1 70.5 52 LYS B O 1
ATOM 6200 N N . LEU B 1 53 ? -11.5 7.914 -28.812 1 65.75 53 LEU B N 1
ATOM 6201 C CA . LEU B 1 53 ? -11.383 6.906 -29.875 1 65.75 53 LEU B CA 1
ATOM 6202 C C . LEU B 1 53 ? -10.922 7.539 -31.172 1 65.75 53 LEU B C 1
ATOM 6204 O O . LEU B 1 53 ? -10.133 6.945 -31.922 1 65.75 53 LEU B O 1
ATOM 6208 N N . GLN B 1 54 ? -11.398 8.656 -31.359 1 61.25 54 GLN B N 1
ATOM 6209 C CA . GLN B 1 54 ? -11.07 9.305 -32.625 1 61.25 54 GLN B CA 1
ATOM 6210 C C . GLN B 1 54 ? -9.656 9.875 -32.594 1 61.25 54 GLN B C 1
ATOM 6212 O O . GLN B 1 54 ? -8.992 9.961 -33.625 1 61.25 54 GLN B O 1
ATOM 6217 N N . ILE B 1 55 ? -9.375 10.25 -31.375 1 62.19 55 ILE B N 1
ATOM 6218 C CA . ILE B 1 55 ? -8 10.719 -31.219 1 62.19 55 ILE B CA 1
ATOM 6219 C C . ILE B 1 55 ? -7.027 9.602 -31.562 1 62.19 55 ILE B C 1
ATOM 6221 O O . ILE B 1 55 ? -5.992 9.844 -32.188 1 62.19 55 ILE B O 1
ATOM 6225 N N . LYS B 1 56 ? -7.273 8.484 -31.188 1 59.38 56 LYS B N 1
ATOM 6226 C CA . LYS B 1 56 ? -6.406 7.355 -31.484 1 59.38 56 LYS B CA 1
ATOM 6227 C C . LYS B 1 56 ? -6.281 7.137 -33 1 59.38 56 LYS B C 1
ATOM 6229 O O . LYS B 1 56 ? -5.254 6.652 -33.469 1 59.38 56 LYS B O 1
ATOM 6234 N N . GLN B 1 57 ? -7.242 7.535 -33.719 1 54.5 57 GLN B N 1
ATOM 6235 C CA . GLN B 1 57 ? -7.27 7.316 -35.188 1 54.5 57 GLN B CA 1
ATOM 6236 C C . GLN B 1 57 ? -6.73 8.531 -35.938 1 54.5 57 GLN B C 1
ATOM 6238 O O . GLN B 1 57 ? -6.523 8.484 -37.125 1 54.5 57 GLN B O 1
ATOM 6243 N N . SER B 1 58 ? -6.75 9.594 -35.188 1 52.19 58 SER B N 1
ATOM 6244 C CA . SER B 1 58 ? -6.371 10.812 -35.906 1 52.19 58 SER B CA 1
ATOM 6245 C C . SER B 1 58 ? -4.855 10.961 -35.969 1 52.19 58 SER B C 1
ATOM 6247 O O . SER B 1 58 ? -4.141 10.516 -35.062 1 52.19 58 SER B O 1
ATOM 6249 N N . ASN B 1 59 ? -4.309 11.172 -37.156 1 48.53 59 ASN B N 1
ATOM 6250 C CA . ASN B 1 59 ? -2.887 11.25 -37.469 1 48.53 59 ASN B CA 1
ATOM 6251 C C . ASN B 1 59 ? -2.217 12.43 -36.781 1 48.53 59 ASN B C 1
ATOM 6253 O O . ASN B 1 59 ? -0.988 12.5 -36.719 1 48.53 59 ASN B O 1
ATOM 6257 N N . SER B 1 60 ? -2.568 13.805 -37.156 1 48.44 60 SER B N 1
ATOM 6258 C CA . SER B 1 60 ? -1.681 14.961 -37.156 1 48.44 60 SER B CA 1
ATOM 6259 C C . SER B 1 60 ? -1.583 15.562 -35.75 1 48.44 60 SER B C 1
ATOM 6261 O O . SER B 1 60 ? -2.248 15.102 -34.812 1 48.44 60 SER B O 1
ATOM 6263 N N . ASP B 1 61 ? -1.151 16.938 -35.594 1 52.28 61 ASP B N 1
ATOM 6264 C CA . ASP B 1 61 ? -0.887 17.938 -34.594 1 52.28 61 ASP B CA 1
ATOM 6265 C C . ASP B 1 61 ? -2.072 18.094 -33.625 1 52.28 61 ASP B C 1
ATOM 6267 O O . ASP B 1 61 ? -1.904 18.484 -32.469 1 52.28 61 ASP B O 1
ATOM 6271 N N . SER B 1 62 ? -3.174 17.781 -34.031 1 52.19 62 SER B N 1
ATOM 6272 C CA . SER B 1 62 ? -4.438 17.875 -33.312 1 52.19 62 SER B CA 1
ATOM 6273 C C . SER B 1 62 ? -4.555 16.781 -32.25 1 52.19 62 SER B C 1
ATOM 6275 O O . SER B 1 62 ? -5.293 16.938 -31.266 1 52.19 62 SER B O 1
ATOM 6277 N N . LYS B 1 63 ? -3.91 15.812 -32.406 1 57.47 63 LYS B N 1
ATOM 6278 C CA . LYS B 1 63 ? -3.879 14.68 -31.484 1 57.47 63 LYS B CA 1
ATOM 6279 C C . LYS B 1 63 ? -3.277 15.086 -30.141 1 57.47 63 LYS B C 1
ATOM 6281 O O . LYS B 1 63 ? -3.793 14.703 -29.078 1 57.47 63 LYS B O 1
ATOM 6286 N N . SER B 1 64 ? -2.248 15.82 -30.219 1 56.84 64 SER B N 1
ATOM 6287 C CA . SER B 1 64 ? -1.544 16.203 -29 1 56.84 64 SER B CA 1
ATOM 6288 C C . SER B 1 64 ? -2.402 17.109 -28.125 1 56.84 64 SER B C 1
ATOM 6290 O O . SER B 1 64 ? -2.398 17 -26.906 1 56.84 64 SER B O 1
ATOM 6292 N N . ARG B 1 65 ? -3.223 17.938 -28.781 1 55.19 65 ARG B N 1
ATOM 6293 C CA . ARG B 1 65 ? -4.055 18.906 -28.062 1 55.19 65 ARG B CA 1
ATOM 6294 C C . ARG B 1 65 ? -5.219 18.203 -27.359 1 55.19 65 ARG B C 1
ATOM 6296 O O . ARG B 1 65 ? -5.527 18.516 -26.203 1 55.19 65 ARG B O 1
ATOM 6303 N N . LEU B 1 66 ? -5.668 17.266 -28.047 1 59.09 66 LEU B N 1
ATOM 6304 C CA . LEU B 1 66 ? -6.84 16.594 -27.516 1 59.09 66 LEU B CA 1
ATOM 6305 C C . LEU B 1 66 ? -6.43 15.562 -26.453 1 59.09 66 LEU B C 1
ATOM 6307 O O . LEU B 1 66 ? -7.156 15.344 -25.484 1 59.09 66 LEU B O 1
ATOM 6311 N N . VAL B 1 67 ? -5.309 15.047 -26.625 1 61.25 67 VAL B N 1
ATOM 6312 C CA . VAL B 1 67 ? -4.82 14.078 -25.641 1 61.25 67 VAL B CA 1
ATOM 6313 C C . VAL B 1 67 ? -4.594 14.766 -24.297 1 61.25 67 VAL B C 1
ATOM 6315 O O . VAL B 1 67 ? -4.879 14.195 -23.25 1 61.25 67 VAL B O 1
ATOM 6318 N N . LYS B 1 68 ? -4.34 16.031 -24.422 1 57.25 68 LYS B N 1
ATOM 6319 C CA . LYS B 1 68 ? -4.078 16.828 -23.219 1 57.25 68 LYS B CA 1
ATOM 6320 C C . LYS B 1 68 ? -5.375 17.188 -22.5 1 57.25 68 LYS B C 1
ATOM 6322 O O . LYS B 1 68 ? -5.383 17.359 -21.281 1 57.25 68 LYS B O 1
ATOM 6327 N N . ALA B 1 69 ? -6.383 17.172 -23.281 1 62.12 69 ALA B N 1
ATOM 6328 C CA . ALA B 1 69 ? -7.66 17.625 -22.734 1 62.12 69 ALA B CA 1
ATOM 6329 C C . ALA B 1 69 ? -8.422 16.453 -22.094 1 62.12 69 ALA B C 1
ATOM 6331 O O . ALA B 1 69 ? -9.273 16.656 -21.234 1 62.12 69 ALA B O 1
ATOM 6332 N N . LEU B 1 70 ? -7.93 15.32 -22.422 1 69.12 70 LEU B N 1
ATOM 6333 C CA . LEU B 1 70 ? -8.727 14.148 -22.078 1 69.12 70 LEU B CA 1
ATOM 6334 C C . LEU B 1 70 ? -8.703 13.906 -20.562 1 69.12 70 LEU B C 1
ATOM 6336 O O . LEU B 1 70 ? -9.742 13.656 -19.953 1 69.12 70 LEU B O 1
ATOM 6340 N N . PRO B 1 71 ? -7.551 14.062 -19.969 1 65.19 71 PRO B N 1
ATOM 6341 C CA . PRO B 1 71 ? -7.57 13.852 -18.516 1 65.19 71 PRO B CA 1
ATOM 6342 C C . PRO B 1 71 ? -8.398 14.906 -17.781 1 65.19 71 PRO B C 1
ATOM 6344 O O . PRO B 1 71 ? -9.086 14.586 -16.812 1 65.19 71 PRO B O 1
ATOM 6347 N N . GLN B 1 72 ? -8.414 16.047 -18.297 1 63.75 72 GLN B N 1
ATOM 6348 C CA . GLN B 1 72 ? -9.203 17.125 -17.703 1 63.75 72 GLN B CA 1
ATOM 6349 C C . GLN B 1 72 ? -10.695 16.906 -17.938 1 63.75 72 GLN B C 1
ATOM 6351 O O . GLN B 1 72 ? -11.508 17.141 -17.047 1 63.75 72 GLN B O 1
ATOM 6356 N N . MET B 1 73 ? -10.977 16.516 -19.094 1 69.44 73 MET B N 1
ATOM 6357 C CA . MET B 1 73 ? -12.375 16.203 -19.391 1 69.44 73 MET B CA 1
ATOM 6358 C C . MET B 1 73 ? -12.891 15.102 -18.469 1 69.44 73 MET B C 1
ATOM 6360 O O . MET B 1 73 ? -14 15.195 -17.938 1 69.44 73 MET B O 1
ATOM 6364 N N . LYS B 1 74 ? -11.961 14.227 -18.297 1 70.25 74 LYS B N 1
ATOM 6365 C CA . LYS B 1 74 ? -12.336 13.117 -17.438 1 70.25 74 LYS B CA 1
ATOM 6366 C C . LYS B 1 74 ? -12.516 13.578 -15.992 1 70.25 74 LYS B C 1
ATOM 6368 O O . LYS B 1 74 ? -13.477 13.195 -15.32 1 70.25 74 LYS B O 1
ATOM 6373 N N . SER B 1 75 ? -11.656 14.406 -15.602 1 65.88 75 SER B N 1
ATOM 6374 C CA . SER B 1 75 ? -11.727 14.961 -14.25 1 65.88 75 SER B CA 1
ATOM 6375 C C . SER B 1 75 ? -12.977 15.805 -14.062 1 65.88 75 SER B C 1
ATOM 6377 O O . SER B 1 75 ? -13.648 15.719 -13.031 1 65.88 75 SER B O 1
ATOM 6379 N N . LEU B 1 76 ? -13.297 16.594 -15.062 1 65.56 76 LEU B N 1
ATOM 6380 C CA . LEU B 1 76 ? -14.484 17.438 -14.992 1 65.56 76 LEU B CA 1
ATOM 6381 C C . LEU B 1 76 ? -15.75 16.594 -14.93 1 65.56 76 LEU B C 1
ATOM 6383 O O . LEU B 1 76 ? -16.656 16.891 -14.148 1 65.56 76 LEU B O 1
ATOM 6387 N N . LEU B 1 77 ? -15.656 15.531 -15.656 1 70.88 77 LEU B N 1
ATOM 6388 C CA . LEU B 1 77 ? -16.828 14.664 -15.703 1 70.88 77 LEU B CA 1
ATOM 6389 C C . LEU B 1 77 ? -16.953 13.852 -14.422 1 70.88 77 LEU B C 1
ATOM 6391 O O . LEU B 1 77 ? -18.062 13.672 -13.898 1 70.88 77 LEU B O 1
ATOM 6395 N N . GLU B 1 78 ? -15.781 13.484 -13.93 1 65.88 78 GLU B N 1
ATOM 6396 C CA . GLU B 1 78 ? -15.789 12.727 -12.68 1 65.88 78 GLU B CA 1
ATOM 6397 C C . GLU B 1 78 ? -16.25 13.594 -11.508 1 65.88 78 GLU B C 1
ATOM 6399 O O . GLU B 1 78 ? -16.891 13.094 -10.578 1 65.88 78 GLU B O 1
ATOM 6404 N N . ASN B 1 79 ? -16.141 14.898 -11.703 1 58.41 79 ASN B N 1
ATOM 6405 C CA . ASN B 1 79 ? -16.516 15.859 -10.672 1 58.41 79 ASN B CA 1
ATOM 6406 C C . ASN B 1 79 ? -17.844 16.547 -11 1 58.41 79 ASN B C 1
ATOM 6408 O O . ASN B 1 79 ? -18.188 17.562 -10.398 1 58.41 79 ASN B O 1
ATOM 6412 N N . HIS B 1 80 ? -18.516 16.047 -12.008 1 64.88 80 HIS B N 1
ATOM 6413 C CA . HIS B 1 80 ? -19.828 16.5 -12.438 1 64.88 80 HIS B CA 1
ATOM 6414 C C . HIS B 1 80 ? -19.812 17.984 -12.781 1 64.88 80 HIS B C 1
ATOM 6416 O O . HIS B 1 80 ? -20.766 18.703 -12.461 1 64.88 80 HIS B O 1
ATOM 6422 N N . CYS B 1 81 ? -18.734 18.484 -13.203 1 64.88 81 CYS B N 1
ATOM 6423 C CA . CYS B 1 81 ? -18.641 19.828 -13.75 1 64.88 81 CYS B CA 1
ATOM 6424 C C . CYS B 1 81 ? -18.953 19.828 -15.242 1 64.88 81 CYS B C 1
ATOM 6426 O O . CYS B 1 81 ? -18.078 19.578 -16.062 1 64.88 81 CYS B O 1
ATOM 6428 N N . PHE B 1 82 ? -20.203 20.281 -15.555 1 75.62 82 PHE B N 1
ATOM 6429 C CA . PHE B 1 82 ? -20.641 20.109 -16.938 1 75.62 82 PHE B CA 1
ATOM 6430 C C . PHE B 1 82 ? -20.609 21.438 -17.672 1 75.62 82 PHE B C 1
ATOM 6432 O O . PHE B 1 82 ? -20.594 21.469 -18.906 1 75.62 82 PHE B O 1
ATOM 6439 N N . LYS B 1 83 ? -20.562 22.484 -16.969 1 74.56 83 LYS B N 1
ATOM 6440 C CA . LYS B 1 83 ? -20.703 23.797 -17.594 1 74.56 83 LYS B CA 1
ATOM 6441 C C . LYS B 1 83 ? -19.609 24.047 -18.625 1 74.56 83 LYS B C 1
ATOM 6443 O O . LYS B 1 83 ? -19.859 24.578 -19.703 1 74.56 83 LYS B O 1
ATOM 6448 N N . PRO B 1 84 ? -18.484 23.562 -18.297 1 73.38 84 PRO B N 1
ATOM 6449 C CA . PRO B 1 84 ? -17.438 23.844 -19.266 1 73.38 84 PRO B CA 1
ATOM 6450 C C . PRO B 1 84 ? -17.656 23.125 -20.609 1 73.38 84 PRO B C 1
ATOM 6452 O O . PRO B 1 84 ? -17.078 23.5 -21.625 1 73.38 84 PRO B O 1
ATOM 6455 N N . PHE B 1 85 ? -18.484 22.281 -20.531 1 79.19 85 PHE B N 1
ATOM 6456 C CA . PHE B 1 85 ? -18.703 21.5 -21.75 1 79.19 85 PHE B CA 1
ATOM 6457 C C . PHE B 1 85 ? -19.75 22.172 -22.641 1 79.19 85 PHE B C 1
ATOM 6459 O O . PHE B 1 85 ? -19.953 21.781 -23.781 1 79.19 85 PHE B O 1
ATOM 6466 N N . LYS B 1 86 ? -20.406 23.125 -22.094 1 80 86 LYS B N 1
ATOM 6467 C CA . LYS B 1 86 ? -21.516 23.734 -22.797 1 80 86 LYS B CA 1
ATOM 6468 C C . LYS B 1 86 ? -21.047 24.328 -24.141 1 80 86 LYS B C 1
ATOM 6470 O O . LYS B 1 86 ? -21.703 24.109 -25.172 1 80 86 LYS B O 1
ATOM 6475 N N . PRO B 1 87 ? -19.891 24.953 -24.125 1 78.06 87 PRO B N 1
ATOM 6476 C CA . PRO B 1 87 ? -19.453 25.484 -25.422 1 78.06 87 PRO B CA 1
ATOM 6477 C C . PRO B 1 87 ? -19.203 24.375 -26.438 1 78.06 87 PRO B C 1
ATOM 6479 O O . PRO B 1 87 ? -19.516 24.531 -27.625 1 78.06 87 PRO B O 1
ATOM 6482 N N . LEU B 1 88 ? -18.688 23.312 -25.984 1 78.62 88 LEU B N 1
ATOM 6483 C CA . LEU B 1 88 ? -18.406 22.188 -26.875 1 78.62 88 LEU B CA 1
ATOM 6484 C C . LEU B 1 88 ? -19.703 21.594 -27.422 1 78.62 88 LEU B C 1
ATOM 6486 O O . LEU B 1 88 ? -19.812 21.344 -28.625 1 78.62 88 LEU B O 1
ATOM 6490 N N . VAL B 1 89 ? -20.656 21.484 -26.578 1 81.94 89 VAL B N 1
ATOM 6491 C CA . VAL B 1 89 ? -21.938 20.906 -26.953 1 81.94 89 VAL B CA 1
ATOM 6492 C C . VAL B 1 89 ? -22.688 21.859 -27.891 1 81.94 89 VAL B C 1
ATOM 6494 O O . VAL B 1 89 ? -23.328 21.422 -28.844 1 81.94 89 VAL B O 1
ATOM 6497 N N . THR B 1 90 ? -22.531 23.062 -27.562 1 80.62 90 THR B N 1
ATOM 6498 C CA . THR B 1 90 ? -23.172 24.078 -28.391 1 80.62 90 THR B CA 1
ATOM 6499 C C . THR B 1 90 ? -22.641 24.016 -29.812 1 80.62 90 THR B C 1
ATOM 6501 O O . THR B 1 90 ? -23.406 24.078 -30.781 1 80.62 90 THR B O 1
ATOM 6504 N N . VAL B 1 91 ? -21.359 23.828 -29.906 1 79 91 VAL B N 1
ATOM 6505 C CA . VAL B 1 91 ? -20.734 23.781 -31.234 1 79 91 VAL B CA 1
ATOM 6506 C C . VAL B 1 91 ? -21.125 22.484 -31.938 1 79 91 VAL B C 1
ATOM 6508 O O . VAL B 1 91 ? -21.391 22.5 -33.156 1 79 91 VAL B O 1
ATOM 6511 N N . VAL B 1 92 ? -21.188 21.516 -31.25 1 79.56 92 VAL B N 1
ATOM 6512 C CA . VAL B 1 92 ? -21.484 20.203 -31.828 1 79.56 92 VAL B CA 1
ATOM 6513 C C . VAL B 1 92 ? -22.938 20.172 -32.312 1 79.56 92 VAL B C 1
ATOM 6515 O O . VAL B 1 92 ? -23.203 19.703 -33.438 1 79.56 92 VAL B O 1
ATOM 6518 N N . LEU B 1 93 ? -23.812 20.766 -31.516 1 80.5 93 LEU B N 1
ATOM 6519 C CA . LEU B 1 93 ? -25.234 20.688 -31.859 1 80.5 93 LEU B CA 1
ATOM 6520 C C . LEU B 1 93 ? -25.625 21.828 -32.781 1 80.5 93 LEU B C 1
ATOM 6522 O O . LEU B 1 93 ? -26.625 21.75 -33.5 1 80.5 93 LEU B O 1
ATOM 6526 N N . GLY B 1 94 ? -25 22.953 -32.594 1 75.06 94 GLY B N 1
ATOM 6527 C CA . GLY B 1 94 ? -25.344 24.109 -33.406 1 75.06 94 GLY B CA 1
ATOM 6528 C C . GLY B 1 94 ? -25.016 23.922 -34.875 1 75.06 94 GLY B C 1
ATOM 6529 O O . GLY B 1 94 ? -25.391 24.75 -35.719 1 75.06 94 GLY B O 1
ATOM 6530 N N . SER B 1 95 ? -24.719 22.891 -35.375 1 60.62 95 SER B N 1
ATOM 6531 C CA . SER B 1 95 ? -24.469 22.547 -36.75 1 60.62 95 SER B CA 1
ATOM 6532 C C . SER B 1 95 ? -23.516 23.547 -37.406 1 60.62 95 SER B C 1
ATOM 6534 O O . SER B 1 95 ? -23.375 23.578 -38.625 1 60.62 95 SER B O 1
ATOM 6536 N N . GLU B 1 96 ? -22.984 24.484 -36.562 1 57.03 96 GLU B N 1
ATOM 6537 C CA . GLU B 1 96 ? -22.125 25.469 -37.219 1 57.03 96 GLU B CA 1
ATOM 6538 C C . GLU B 1 96 ? -20.688 24.969 -37.344 1 57.03 96 GLU B C 1
ATOM 6540 O O . GLU B 1 96 ? -19.859 25.625 -37.969 1 57.03 96 GLU B O 1
ATOM 6545 N N . VAL B 1 97 ? -20.188 24.078 -36.656 1 59.03 97 VAL B N 1
ATOM 6546 C CA . VAL B 1 97 ? -18.797 23.672 -36.625 1 59.03 97 VAL B CA 1
ATOM 6547 C C . VAL B 1 97 ? -18.422 22.938 -37.906 1 59.03 97 VAL B C 1
ATOM 6549 O O . VAL B 1 97 ? -19.062 21.953 -38.25 1 59.03 97 VAL B O 1
ATOM 6552 N N . LYS B 1 98 ? -17.703 23.562 -38.75 1 57.47 98 LYS B N 1
ATOM 6553 C CA . LYS B 1 98 ? -17.359 23.125 -40.094 1 57.47 98 LYS B CA 1
ATOM 6554 C C . LYS B 1 98 ? -16.047 22.344 -40.125 1 57.47 98 LYS B C 1
ATOM 6556 O O . LYS B 1 98 ? -15.664 21.766 -41.125 1 57.47 98 LYS B O 1
ATOM 6561 N N . SER B 1 99 ? -15.258 22.438 -39 1 66.44 99 SER B N 1
ATOM 6562 C CA . SER B 1 99 ? -14.016 21.688 -39.094 1 66.44 99 SER B CA 1
ATOM 6563 C C . SER B 1 99 ? -13.664 21.016 -37.75 1 66.44 99 SER B C 1
ATOM 6565 O O . SER B 1 99 ? -14.062 21.484 -36.688 1 66.44 99 SER B O 1
ATOM 6567 N N . ASP B 1 100 ? -13.078 19.891 -37.625 1 68.44 100 ASP B N 1
ATOM 6568 C CA . ASP B 1 100 ? -12.586 19.156 -36.469 1 68.44 100 ASP B CA 1
ATOM 6569 C C . ASP B 1 100 ? -11.57 20 -35.688 1 68.44 100 ASP B C 1
ATOM 6571 O O . ASP B 1 100 ? -11.43 19.828 -34.469 1 68.44 100 ASP B O 1
ATOM 6575 N N . GLU B 1 101 ? -11.094 20.906 -36.312 1 69.31 101 GLU B N 1
ATOM 6576 C CA . GLU B 1 101 ? -10.102 21.766 -35.688 1 69.31 101 GLU B CA 1
ATOM 6577 C C . GLU B 1 101 ? -10.75 22.703 -34.656 1 69.31 101 GLU B C 1
ATOM 6579 O O . GLU B 1 101 ? -10.172 22.969 -33.594 1 69.31 101 GLU B O 1
ATOM 6584 N N . GLU B 1 102 ? -11.867 23.172 -34.938 1 70.06 102 GLU B N 1
ATOM 6585 C CA . GLU B 1 102 ? -12.594 24.016 -34 1 70.06 102 GLU B CA 1
ATOM 6586 C C . GLU B 1 102 ? -12.961 23.25 -32.75 1 70.06 102 GLU B C 1
ATOM 6588 O O . GLU B 1 102 ? -12.906 23.797 -31.641 1 70.06 102 GLU B O 1
ATOM 6593 N N . LEU B 1 103 ? -13.203 22.094 -32.906 1 69.44 103 LEU B N 1
ATOM 6594 C CA . LEU B 1 103 ? -13.523 21.234 -31.781 1 69.44 103 LEU B CA 1
ATOM 6595 C C . LEU B 1 103 ? -12.281 20.969 -30.938 1 69.44 103 LEU B C 1
ATOM 6597 O O . LEU B 1 103 ? -12.352 20.938 -29.703 1 69.44 103 LEU B O 1
ATOM 6601 N N . TYR B 1 104 ? -11.297 20.938 -31.578 1 68.38 104 TYR B N 1
ATOM 6602 C CA . TYR B 1 104 ? -10.039 20.734 -30.875 1 68.38 104 TYR B CA 1
ATOM 6603 C C . TYR B 1 104 ? -9.672 21.969 -30.062 1 68.38 104 TYR B C 1
ATOM 6605 O O . TYR B 1 104 ? -9.242 21.859 -28.906 1 68.38 104 TYR B O 1
ATOM 6613 N N . ASN B 1 105 ? -9.883 23.016 -30.594 1 66.81 105 ASN B N 1
ATOM 6614 C CA . ASN B 1 105 ? -9.609 24.281 -29.906 1 66.81 105 ASN B CA 1
ATOM 6615 C C . ASN B 1 105 ? -10.516 24.469 -28.703 1 66.81 105 ASN B C 1
ATOM 6617 O O . ASN B 1 105 ? -10.062 24.922 -27.641 1 66.81 105 ASN B O 1
ATOM 6621 N N . LEU B 1 106 ? -11.703 24.109 -28.875 1 67.69 106 LEU B N 1
ATOM 6622 C CA . LEU B 1 106 ? -12.641 24.234 -27.766 1 67.69 106 LEU B CA 1
ATOM 6623 C C . LEU B 1 106 ? -12.312 23.234 -26.656 1 67.69 106 LEU B C 1
ATOM 6625 O O . LEU B 1 106 ? -12.422 23.562 -25.469 1 67.69 106 LEU B O 1
ATOM 6629 N N . ALA B 1 107 ? -11.945 22.125 -27.031 1 65.38 107 ALA B N 1
ATOM 6630 C CA . ALA B 1 107 ? -11.531 21.125 -26.062 1 65.38 107 ALA B CA 1
ATOM 6631 C C . ALA B 1 107 ? -10.281 21.562 -25.297 1 65.38 107 ALA B C 1
ATOM 6633 O O . ALA B 1 107 ? -10.172 21.359 -24.094 1 65.38 107 ALA B O 1
ATOM 6634 N N . GLU B 1 108 ? -9.461 22.188 -25.984 1 63 108 GLU B N 1
ATOM 6635 C CA . GLU B 1 108 ? -8.281 22.781 -25.359 1 63 108 GLU B CA 1
ATOM 6636 C C . GLU B 1 108 ? -8.656 23.906 -24.422 1 63 108 GLU B C 1
ATOM 6638 O O . GLU B 1 108 ? -8.094 24.031 -23.328 1 63 108 GLU B O 1
ATOM 6643 N N . LEU B 1 109 ? -9.469 24.797 -24.844 1 60.78 109 LEU B N 1
ATOM 6644 C CA . LEU B 1 109 ? -9.938 25.906 -24.016 1 60.78 109 LEU B CA 1
ATOM 6645 C C . LEU B 1 109 ? -10.633 25.391 -22.766 1 60.78 109 LEU B C 1
ATOM 6647 O O . LEU B 1 109 ? -10.492 25.969 -21.688 1 60.78 109 LEU B O 1
ATOM 6651 N N . LEU B 1 110 ? -11.398 24.406 -22.922 1 58.69 110 LEU B N 1
ATOM 6652 C CA . LEU B 1 110 ? -12.023 23.75 -21.781 1 58.69 110 LEU B CA 1
ATOM 6653 C C . LEU B 1 110 ? -10.969 23.312 -20.766 1 58.69 110 LEU B C 1
ATOM 6655 O O . LEU B 1 110 ? -11.18 23.438 -19.562 1 58.69 110 LEU B O 1
ATOM 6659 N N . CYS B 1 111 ? -9.961 22.859 -21.25 1 50.91 111 CYS B N 1
ATOM 6660 C CA . CYS B 1 111 ? -8.852 22.406 -20.422 1 50.91 111 CYS B CA 1
ATOM 6661 C C . CYS B 1 111 ? -8.148 23.578 -19.766 1 50.91 111 CYS B C 1
ATOM 6663 O O . CYS B 1 111 ? -7.727 23.5 -18.609 1 50.91 111 CYS B O 1
ATOM 6665 N N . MET B 1 112 ? -7.945 24.672 -20.438 1 46.19 112 MET B N 1
ATOM 6666 C CA . MET B 1 112 ? -7.164 25.828 -20 1 46.19 112 MET B CA 1
ATOM 6667 C C . MET B 1 112 ? -7.992 26.734 -19.094 1 46.19 112 MET B C 1
ATOM 6669 O O . MET B 1 112 ? -7.461 27.359 -18.172 1 46.19 112 MET B O 1
ATOM 6673 N N . SER B 1 113 ? -9.094 27.125 -19.484 1 44.5 113 SER B N 1
ATOM 6674 C CA . SER B 1 113 ? -9.875 28.172 -18.828 1 44.5 113 SER B CA 1
ATOM 6675 C C . SER B 1 113 ? -10.484 27.672 -17.531 1 44.5 113 SER B C 1
ATOM 6677 O O . SER B 1 113 ? -10.945 28.469 -16.703 1 44.5 113 SER B O 1
ATOM 6679 N N . HIS B 1 114 ? -10.906 26.609 -17.359 1 35.28 114 HIS B N 1
ATOM 6680 C CA . HIS B 1 114 ? -11.539 26.188 -16.109 1 35.28 114 HIS B CA 1
ATOM 6681 C C . HIS B 1 114 ? -10.594 25.312 -15.297 1 35.28 114 HIS B C 1
ATOM 6683 O O . HIS B 1 114 ? -10.523 24.094 -15.508 1 35.28 114 HIS B O 1
ATOM 6689 N N . PRO B 1 115 ? -9.586 25.953 -14.844 1 36 115 PRO B N 1
ATOM 6690 C CA . PRO B 1 115 ? -8.773 25.172 -13.898 1 36 115 PRO B CA 1
ATOM 6691 C C . PRO B 1 115 ? -9.625 24.391 -12.891 1 36 115 PRO B C 1
ATOM 6693 O O . PRO B 1 115 ? -10.75 24.797 -12.586 1 36 115 PRO B O 1
ATOM 6696 N N . SER B 1 116 ? -9.57 23.203 -12.969 1 35.41 116 SER B N 1
ATOM 6697 C CA . SER B 1 116 ? -10.328 22.469 -11.961 1 35.41 116 SER B CA 1
ATOM 6698 C C . SER B 1 116 ? -10.445 23.25 -10.664 1 35.41 116 SER B C 1
ATOM 6700 O O . SER B 1 116 ? -9.438 23.734 -10.141 1 35.41 116 SER B O 1
ATOM 6702 N N . PRO B 1 117 ? -11.508 23.984 -10.531 1 32.03 117 PRO B N 1
ATOM 6703 C CA . PRO B 1 117 ? -11.609 24.641 -9.227 1 32.03 117 PRO B CA 1
ATOM 6704 C C . PRO B 1 117 ? -10.867 23.891 -8.125 1 32.03 117 PRO B C 1
ATOM 6706 O O . PRO B 1 117 ? -10.719 22.672 -8.203 1 32.03 117 PRO B O 1
ATOM 6709 N N . SER B 1 118 ? -9.977 24.578 -7.52 1 36.06 118 SER B N 1
ATOM 6710 C CA . SER B 1 118 ? -9.328 24.109 -6.301 1 36.06 118 SER B CA 1
ATOM 6711 C C . SER B 1 118 ? -10.312 23.375 -5.391 1 36.06 118 SER B C 1
ATOM 6713 O O . SER B 1 118 ? -10.93 24 -4.52 1 36.06 118 SER B O 1
ATOM 6715 N N . VAL B 1 119 ? -11.266 22.75 -5.98 1 37.28 119 VAL B N 1
ATOM 6716 C CA . VAL B 1 119 ? -12.164 22.016 -5.086 1 37.28 119 VAL B CA 1
ATOM 6717 C C . VAL B 1 119 ? -11.352 21.156 -4.125 1 37.28 119 VAL B C 1
ATOM 6719 O O . VAL B 1 119 ? -10.516 20.359 -4.555 1 37.28 119 VAL B O 1
ATOM 6722 N N . ILE B 1 120 ? -11.32 21.703 -2.936 1 41 120 ILE B N 1
ATOM 6723 C CA . ILE B 1 120 ? -10.695 21.031 -1.804 1 41 120 ILE B CA 1
ATOM 6724 C C . ILE B 1 120 ? -11.258 19.609 -1.67 1 41 120 ILE B C 1
ATOM 6726 O O . ILE B 1 120 ? -12.422 19.438 -1.311 1 41 120 ILE B O 1
ATOM 6730 N N . SER B 1 121 ? -10.852 18.719 -2.578 1 41.41 121 SER B N 1
ATOM 6731 C CA . SER B 1 121 ? -11.266 17.328 -2.426 1 41.41 121 SER B CA 1
ATOM 6732 C C . SER B 1 121 ? -10.211 16.516 -1.691 1 41.41 121 SER B C 1
ATOM 6734 O O . SER B 1 121 ? -9.016 16.828 -1.752 1 41.41 121 SER B O 1
ATOM 6736 N N . THR B 1 122 ? -10.641 15.797 -0.76 1 44.34 122 THR B N 1
ATOM 6737 C CA . THR B 1 122 ? -9.727 14.867 -0.111 1 44.34 122 THR B CA 1
ATOM 6738 C C . THR B 1 122 ? -9.109 13.914 -1.132 1 44.34 122 THR B C 1
ATOM 6740 O O . THR B 1 122 ? -9.828 13.211 -1.85 1 44.34 122 THR B O 1
ATOM 6743 N N . PRO B 1 123 ? -7.84 14.07 -1.309 1 45.97 123 PRO B N 1
ATOM 6744 C CA . PRO B 1 123 ? -7.219 13.164 -2.283 1 45.97 123 PRO B CA 1
ATOM 6745 C C . PRO B 1 123 ? -7.41 11.695 -1.931 1 45.97 123 PRO B C 1
ATOM 6747 O O . PRO B 1 123 ? -7.457 11.336 -0.75 1 45.97 123 PRO B O 1
ATOM 6750 N N . PRO B 1 124 ? -7.66 10.867 -2.949 1 42.75 124 PRO B N 1
ATOM 6751 C CA . PRO B 1 124 ? -7.816 9.43 -2.688 1 42.75 124 PRO B CA 1
ATOM 6752 C C . PRO B 1 124 ? -6.574 8.805 -2.062 1 42.75 124 PRO B C 1
ATOM 6754 O O . PRO B 1 124 ? -6.684 7.859 -1.278 1 42.75 124 PRO B O 1
ATOM 6757 N N . LYS B 1 125 ? -5.41 9.422 -2.492 1 51.56 125 LYS B N 1
ATOM 6758 C CA . LYS B 1 125 ? -4.176 8.867 -1.954 1 51.56 125 LYS B CA 1
ATOM 6759 C C . LYS B 1 125 ? -3.635 9.727 -0.813 1 51.56 125 LYS B C 1
ATOM 6761 O O . LYS B 1 125 ? -3.746 10.953 -0.848 1 51.56 125 LYS B O 1
ATOM 6766 N N . ILE B 1 126 ? -3.219 9.188 0.33 1 43.25 126 ILE B N 1
ATOM 6767 C CA . ILE B 1 126 ? -2.941 9.797 1.626 1 43.25 126 ILE B CA 1
ATOM 6768 C C . ILE B 1 126 ? -1.672 10.641 1.537 1 43.25 126 ILE B C 1
ATOM 6770 O O . ILE B 1 126 ? -0.623 10.156 1.111 1 43.25 126 ILE B O 1
ATOM 6774 N N . SER B 1 127 ? -1.866 11.953 1.597 1 46.34 127 SER B N 1
ATOM 6775 C CA . SER B 1 127 ? -0.734 12.828 1.875 1 46.34 127 SER B CA 1
ATOM 6776 C C . SER B 1 127 ? -0.254 12.672 3.314 1 46.34 127 SER B C 1
ATOM 6778 O O . SER B 1 127 ? -0.946 12.078 4.145 1 46.34 127 SER B O 1
ATOM 6780 N N . THR B 1 128 ? 0.945 13.008 3.645 1 45.72 128 THR B N 1
ATOM 6781 C CA . THR B 1 128 ? 1.539 12.883 4.973 1 45.72 128 THR B CA 1
ATOM 6782 C C . THR B 1 128 ? 0.675 13.578 6.016 1 45.72 128 THR B C 1
ATOM 6784 O O . THR B 1 128 ? 0.593 13.133 7.164 1 45.72 128 THR B O 1
ATOM 6787 N N . SER B 1 129 ? -0.076 14.633 5.633 1 43.44 129 SER B N 1
ATOM 6788 C CA . SER B 1 129 ? -0.818 15.43 6.609 1 43.44 129 SER B CA 1
ATOM 6789 C C . SER B 1 129 ? -2.188 14.82 6.891 1 43.44 129 SER B C 1
ATOM 6791 O O . SER B 1 129 ? -2.801 15.109 7.918 1 43.44 129 SER B O 1
ATOM 6793 N N . SER B 1 130 ? -2.672 14.023 6.012 1 43.94 130 SER B N 1
ATOM 6794 C CA . SER B 1 130 ? -4.035 13.516 6.129 1 43.94 130 SER B CA 1
ATOM 6795 C C . SER B 1 130 ? -4.074 12.203 6.895 1 43.94 130 SER B C 1
ATOM 6797 O O . SER B 1 130 ? -5.152 11.688 7.199 1 43.94 130 SER B O 1
ATOM 6799 N N . ARG B 1 131 ? -2.918 11.742 7.262 1 48.31 131 ARG B N 1
ATOM 6800 C CA . ARG B 1 131 ? -2.863 10.461 7.961 1 48.31 131 ARG B CA 1
ATOM 6801 C C . ARG B 1 131 ? -3.193 10.633 9.438 1 48.31 131 ARG B C 1
ATOM 6803 O O . ARG B 1 131 ? -2.691 11.555 10.094 1 48.31 131 ARG B O 1
ATOM 6810 N N . VAL B 1 132 ? -4.289 10.008 9.859 1 41.91 132 VAL B N 1
ATOM 6811 C CA . VAL B 1 132 ? -4.559 10.008 11.289 1 41.91 132 VAL B CA 1
ATOM 6812 C C . VAL B 1 132 ? -3.453 9.242 12.023 1 41.91 132 VAL B C 1
ATOM 6814 O O . VAL B 1 132 ? -3.117 8.117 11.656 1 41.91 132 VAL B O 1
ATOM 6817 N N . LYS B 1 133 ? -2.473 9.852 12.68 1 48.75 133 LYS B N 1
ATOM 6818 C CA . LYS B 1 133 ? -1.241 9.422 13.336 1 48.75 133 LYS B CA 1
ATOM 6819 C C . LYS B 1 133 ? -1.465 8.133 14.133 1 48.75 133 LYS B C 1
ATOM 6821 O O . LYS B 1 133 ? -0.615 7.734 14.93 1 48.75 133 LYS B O 1
ATOM 6826 N N . SER B 1 134 ? -2.465 7.539 14.102 1 38.31 134 SER B N 1
ATOM 6827 C CA . SER B 1 134 ? -2.385 6.375 14.984 1 38.31 134 SER B CA 1
ATOM 6828 C C . SER B 1 134 ? -1.334 5.383 14.492 1 38.31 134 SER B C 1
ATOM 6830 O O . SER B 1 134 ? -0.915 4.496 15.234 1 38.31 134 SER B O 1
ATOM 6832 N N . SER B 1 135 ? -1.087 5.172 13.055 1 40.75 135 SER B N 1
ATOM 6833 C CA . SER B 1 135 ? -0.36 4 12.578 1 40.75 135 SER B CA 1
ATOM 6834 C C . SER B 1 135 ? 1.088 4.344 12.25 1 40.75 135 SER B C 1
ATOM 6836 O O . SER B 1 135 ? 1.35 5.176 11.375 1 40.75 135 SER B O 1
ATOM 6838 N N . SER B 1 136 ? 1.962 4.371 13.039 1 39.59 136 SER B N 1
ATOM 6839 C CA . SER B 1 136 ? 3.375 4.719 12.938 1 39.59 136 SER B CA 1
ATOM 6840 C C . SER B 1 136 ? 4.102 3.805 11.961 1 39.59 136 SER B C 1
ATOM 6842 O O . SER B 1 136 ? 4.965 3.02 12.359 1 39.59 136 SER B O 1
ATOM 6844 N N . HIS B 1 137 ? 3.531 3.287 10.961 1 44.56 137 HIS B N 1
ATOM 6845 C CA . HIS B 1 137 ? 4.527 2.461 10.297 1 44.56 137 HIS B CA 1
ATOM 6846 C C . HIS B 1 137 ? 5.453 3.307 9.422 1 44.56 137 HIS B C 1
ATOM 6848 O O . HIS B 1 137 ? 4.988 4.051 8.562 1 44.56 137 HIS B O 1
ATOM 6854 N N . PRO B 1 138 ? 6.711 3.445 9.828 1 45.38 138 PRO B N 1
ATOM 6855 C CA . PRO B 1 138 ? 7.785 4.176 9.148 1 45.38 138 PRO B CA 1
ATOM 6856 C C . PRO B 1 138 ? 7.875 3.838 7.66 1 45.38 138 PRO B C 1
ATOM 6858 O O . PRO B 1 138 ? 8.312 4.668 6.859 1 45.38 138 PRO B O 1
ATOM 6861 N N . SER B 1 139 ? 7.441 2.676 7.227 1 48.16 139 SER B N 1
ATOM 6862 C CA . SER B 1 139 ? 7.758 2.209 5.883 1 48.16 139 SER B CA 1
ATOM 6863 C C . SER B 1 139 ? 7.051 3.049 4.824 1 48.16 139 SER B C 1
ATOM 6865 O O . SER B 1 139 ? 7.535 3.176 3.697 1 48.16 139 SER B O 1
ATOM 6867 N N . ASP B 1 140 ? 6.035 3.877 5.238 1 56.75 140 ASP B N 1
ATOM 6868 C CA . ASP B 1 140 ? 5.266 4.551 4.203 1 56.75 140 ASP B CA 1
ATOM 6869 C C . ASP B 1 140 ? 5.617 6.035 4.137 1 56.75 140 ASP B C 1
ATOM 6871 O O . ASP B 1 140 ? 4.977 6.801 3.408 1 56.75 140 ASP B O 1
ATOM 6875 N N . PHE B 1 141 ? 6.668 6.387 4.789 1 61.59 141 PHE B N 1
ATOM 6876 C CA . PHE B 1 141 ? 7 7.805 4.875 1 61.59 141 PHE B CA 1
ATOM 6877 C C . PHE B 1 141 ? 7.504 8.328 3.537 1 61.59 141 PHE B C 1
ATOM 6879 O O . PHE B 1 141 ? 6.992 9.32 3.018 1 61.59 141 PHE B O 1
ATOM 6886 N N . LEU B 1 142 ? 8.445 7.598 2.908 1 63.72 142 LEU B N 1
ATOM 6887 C CA . LEU B 1 142 ? 9.094 8.117 1.709 1 63.72 142 LEU B CA 1
ATOM 6888 C C . LEU B 1 142 ? 8.117 8.188 0.545 1 63.72 142 LEU B C 1
ATOM 6890 O O . LEU B 1 142 ? 8.023 9.219 -0.132 1 63.72 142 LEU B O 1
ATOM 6894 N N . PRO B 1 143 ? 7.293 7.137 0.399 1 61.22 143 PRO B N 1
ATOM 6895 C CA . PRO B 1 143 ? 6.316 7.258 -0.684 1 61.22 143 PRO B CA 1
ATOM 6896 C C . PRO B 1 143 ? 5.336 8.414 -0.467 1 61.22 143 PRO B C 1
ATOM 6898 O O . PRO B 1 143 ? 4.977 9.109 -1.42 1 61.22 143 PRO B O 1
ATOM 6901 N N . ALA B 1 144 ? 4.965 8.672 0.724 1 69.56 144 ALA B N 1
ATOM 6902 C CA . ALA B 1 144 ? 4.031 9.758 1.032 1 69.56 144 ALA B CA 1
ATOM 6903 C C . ALA B 1 144 ? 4.672 11.117 0.776 1 69.56 144 ALA B C 1
ATOM 6905 O O . ALA B 1 144 ? 4.023 12.023 0.252 1 69.56 144 ALA B O 1
ATOM 6906 N N . LEU B 1 145 ? 5.922 11.258 1.146 1 74.12 145 LEU B N 1
ATOM 6907 C CA . LEU B 1 145 ? 6.633 12.516 0.946 1 74.12 145 LEU B CA 1
ATOM 6908 C C . LEU B 1 145 ? 6.809 12.812 -0.54 1 74.12 145 LEU B C 1
ATOM 6910 O O . LEU B 1 145 ? 6.613 13.953 -0.977 1 74.12 145 LEU B O 1
ATOM 6914 N N . LYS B 1 146 ? 7.117 11.758 -1.279 1 70.38 146 LYS B N 1
ATOM 6915 C CA . LYS B 1 146 ? 7.289 11.914 -2.721 1 70.38 146 LYS B CA 1
ATOM 6916 C C . LYS B 1 146 ? 5.984 12.352 -3.385 1 70.38 146 LYS B C 1
ATOM 6918 O O . LYS B 1 146 ? 5.992 13.195 -4.277 1 70.38 146 LYS B O 1
ATOM 6923 N N . LEU B 1 147 ? 4.953 11.766 -2.854 1 67.31 147 LEU B N 1
ATOM 6924 C CA . LEU B 1 147 ? 3.65 12.133 -3.396 1 67.31 147 LEU B CA 1
ATOM 6925 C C . LEU B 1 147 ? 3.305 13.578 -3.059 1 67.31 147 LEU B C 1
ATOM 6927 O O . LEU B 1 147 ? 2.742 14.297 -3.889 1 67.31 147 LEU B O 1
ATOM 6931 N N . GLU B 1 148 ? 3.65 14.031 -1.909 1 71.69 148 GLU B N 1
ATOM 6932 C CA . GLU B 1 148 ? 3.377 15.391 -1.452 1 71.69 148 GLU B CA 1
ATOM 6933 C C . GLU B 1 148 ? 4.105 16.422 -2.311 1 71.69 148 GLU B C 1
ATOM 6935 O O . GLU B 1 148 ? 3.564 17.484 -2.605 1 71.69 148 GLU B O 1
ATOM 6940 N N . LEU B 1 149 ? 5.316 16.109 -2.693 1 73.88 149 LEU B N 1
ATOM 6941 C CA . LEU B 1 149 ? 6.168 17.094 -3.359 1 73.88 149 LEU B CA 1
ATOM 6942 C C . LEU B 1 149 ? 6.117 16.906 -4.871 1 73.88 149 LEU B C 1
ATOM 6944 O O . LEU B 1 149 ? 6.746 17.672 -5.613 1 73.88 149 LEU B O 1
ATOM 6948 N N . LYS B 1 150 ? 5.324 15.844 -5.191 1 69.31 150 LYS B N 1
ATOM 6949 C CA . LYS B 1 150 ? 5.242 15.547 -6.617 1 69.31 150 LYS B CA 1
ATOM 6950 C C . LYS B 1 150 ? 4.738 16.75 -7.402 1 69.31 150 LYS B C 1
ATOM 6952 O O . LYS B 1 150 ? 3.697 17.328 -7.074 1 69.31 150 LYS B O 1
ATOM 6957 N N . GLU B 1 151 ? 5.414 17.266 -8.273 1 67.06 151 GLU B N 1
ATOM 6958 C CA . GLU B 1 151 ? 5.09 18.359 -9.188 1 67.06 151 GLU B CA 1
ATOM 6959 C C . GLU B 1 151 ? 5.129 19.703 -8.477 1 67.06 151 GLU B C 1
ATOM 6961 O O . GLU B 1 151 ? 4.641 20.703 -9 1 67.06 151 GLU B O 1
ATOM 6966 N N . LEU B 1 152 ? 5.621 19.719 -7.219 1 80.5 152 LEU B N 1
ATOM 6967 C CA . LEU B 1 152 ? 5.648 20.984 -6.48 1 80.5 152 LEU B CA 1
ATOM 6968 C C . LEU B 1 152 ? 7.082 21.406 -6.176 1 80.5 152 LEU B C 1
ATOM 6970 O O . LEU B 1 152 ? 7.309 22.391 -5.484 1 80.5 152 LEU B O 1
ATOM 6974 N N . MET B 1 153 ? 7.996 20.609 -6.598 1 85.19 153 MET B N 1
ATOM 6975 C CA . MET B 1 153 ? 9.406 20.984 -6.504 1 85.19 153 MET B CA 1
ATOM 6976 C C . MET B 1 153 ? 9.922 21.484 -7.844 1 85.19 153 MET B C 1
ATOM 6978 O O . MET B 1 153 ? 10.023 20.719 -8.805 1 85.19 153 MET B O 1
ATOM 6982 N N . PHE B 1 154 ? 10.258 22.734 -7.883 1 84.94 154 PHE B N 1
ATOM 6983 C CA . PHE B 1 154 ? 10.742 23.344 -9.109 1 84.94 154 PHE B CA 1
ATOM 6984 C C . PHE B 1 154 ? 12.25 23.562 -9.039 1 84.94 154 PHE B C 1
ATOM 6986 O O . PHE B 1 154 ? 12.719 24.516 -8.414 1 84.94 154 PHE B O 1
ATOM 6993 N N . GLY B 1 155 ? 12.914 22.719 -9.703 1 85 155 GLY B N 1
ATOM 6994 C CA . GLY B 1 155 ? 14.359 22.844 -9.766 1 85 155 GLY B CA 1
ATOM 6995 C C . GLY B 1 155 ? 14.828 23.734 -10.898 1 85 155 GLY B C 1
ATOM 6996 O O . GLY B 1 155 ? 14.031 24.141 -11.75 1 85 155 GLY B O 1
ATOM 6997 N N . ASN B 1 156 ? 16.047 24.234 -10.82 1 86.94 156 ASN B N 1
ATOM 6998 C CA . ASN B 1 156 ? 16.734 24.984 -11.867 1 86.94 156 ASN B CA 1
ATOM 6999 C C . ASN B 1 156 ? 16.062 26.312 -12.133 1 86.94 156 ASN B C 1
ATOM 7001 O O . ASN B 1 156 ? 15.859 26.703 -13.289 1 86.94 156 ASN B O 1
ATOM 7005 N N . VAL B 1 157 ? 15.555 26.969 -11.133 1 89.62 157 VAL B N 1
ATOM 7006 C CA . VAL B 1 157 ? 15.023 28.328 -11.242 1 89.62 157 VAL B CA 1
ATOM 7007 C C . VAL B 1 157 ? 16.156 29.312 -11.523 1 89.62 157 VAL B C 1
ATOM 7009 O O . VAL B 1 157 ? 17.047 29.5 -10.688 1 89.62 157 VAL B O 1
ATOM 7012 N N . PRO B 1 158 ? 16.062 29.922 -12.617 1 87.62 158 PRO B N 1
ATOM 7013 C CA . PRO B 1 158 ? 17.172 30.797 -12.992 1 87.62 158 PRO B CA 1
ATOM 7014 C C . PRO B 1 158 ? 17.344 31.984 -12.039 1 87.62 158 PRO B C 1
ATOM 7016 O O . PRO B 1 158 ? 16.375 32.625 -11.688 1 87.62 158 PRO B O 1
ATOM 7019 N N . GLY B 1 159 ? 18.609 32.219 -11.578 1 89.31 159 GLY B N 1
ATOM 7020 C CA . GLY B 1 159 ? 18.969 33.406 -10.805 1 89.31 159 GLY B CA 1
ATOM 7021 C C . GLY B 1 159 ? 18.484 33.344 -9.367 1 89.31 159 GLY B C 1
ATOM 7022 O O . GLY B 1 159 ? 18.484 34.344 -8.664 1 89.31 159 GLY B O 1
ATOM 7023 N N . LEU B 1 160 ? 18.078 32.25 -8.945 1 93.12 160 LEU B N 1
ATOM 7024 C CA . LEU B 1 160 ? 17.5 32.125 -7.609 1 93.12 160 LEU B CA 1
ATOM 7025 C C . LEU B 1 160 ? 18.531 32.5 -6.547 1 93.12 160 LEU B C 1
ATOM 7027 O O . LEU B 1 160 ? 18.188 33.156 -5.559 1 93.12 160 LEU B O 1
ATOM 7031 N N . VAL B 1 161 ? 19.812 32.125 -6.707 1 93.38 161 VAL B N 1
ATOM 7032 C CA . VAL B 1 161 ? 20.844 32.438 -5.723 1 93.38 161 VAL B CA 1
ATOM 7033 C C . VAL B 1 161 ? 21.016 33.938 -5.617 1 93.38 161 VAL B C 1
ATOM 7035 O O . VAL B 1 161 ? 21.016 34.5 -4.516 1 93.38 161 VAL B O 1
ATOM 7038 N N . GLU B 1 162 ? 21.078 34.562 -6.746 1 89.5 162 GLU B N 1
ATOM 7039 C CA . GLU B 1 162 ? 21.219 36.031 -6.781 1 89.5 162 GLU B CA 1
ATOM 7040 C C . GLU B 1 162 ? 19.984 36.719 -6.203 1 89.5 162 GLU B C 1
ATOM 7042 O O . GLU B 1 162 ? 20.094 37.688 -5.441 1 89.5 162 GLU B O 1
ATOM 7047 N N . HIS B 1 163 ? 18.922 36.188 -6.625 1 91.31 163 HIS B N 1
ATOM 7048 C CA . HIS B 1 163 ? 17.656 36.719 -6.137 1 91.31 163 HIS B CA 1
ATOM 7049 C C . HIS B 1 163 ? 17.562 36.625 -4.617 1 91.31 163 HIS B C 1
ATOM 7051 O O . HIS B 1 163 ? 17.172 37.594 -3.957 1 91.31 163 HIS B O 1
ATOM 7057 N N . PHE B 1 164 ? 17.953 35.5 -4.07 1 92.31 164 PHE B N 1
ATOM 7058 C CA . PHE B 1 164 ? 17.891 35.281 -2.633 1 92.31 164 PHE B CA 1
ATOM 7059 C C . PHE B 1 164 ? 18.859 36.219 -1.9 1 92.31 164 PHE B C 1
ATOM 7061 O O . PHE B 1 164 ? 18.5 36.781 -0.86 1 92.31 164 PHE B O 1
ATOM 7068 N N . LEU B 1 165 ? 20.031 36.375 -2.41 1 88.56 165 LEU B N 1
ATOM 7069 C CA . LEU B 1 165 ? 21.016 37.25 -1.802 1 88.56 165 LEU B CA 1
ATOM 7070 C C . LEU B 1 165 ? 20.594 38.719 -1.882 1 88.56 165 LEU B C 1
ATOM 7072 O O . LEU B 1 165 ? 20.812 39.5 -0.943 1 88.56 165 LEU B O 1
ATOM 7076 N N . GLN B 1 166 ? 19.969 39.031 -2.947 1 85.06 166 GLN B N 1
ATOM 7077 C CA . GLN B 1 166 ? 19.516 40.406 -3.129 1 85.06 166 GLN B CA 1
ATOM 7078 C C . GLN B 1 166 ? 18.344 40.719 -2.201 1 85.06 166 GLN B C 1
ATOM 7080 O O . GLN B 1 166 ? 18.234 41.844 -1.681 1 85.06 166 GLN B O 1
ATOM 7085 N N . GLN B 1 167 ? 17.484 39.812 -2.111 1 82.81 167 GLN B N 1
ATOM 7086 C CA . GLN B 1 167 ? 16.328 39.969 -1.254 1 82.81 167 GLN B CA 1
ATOM 7087 C C . GLN B 1 167 ? 16.734 40.281 0.182 1 82.81 167 GLN B C 1
ATOM 7089 O O . GLN B 1 167 ? 16.047 41.031 0.881 1 82.81 167 GLN B O 1
ATOM 7094 N N . HIS B 1 168 ? 17.828 39.812 0.62 1 77.56 168 HIS B N 1
ATOM 7095 C CA . HIS B 1 168 ? 18.188 39.938 2.029 1 77.56 168 HIS B CA 1
ATOM 7096 C C . HIS B 1 168 ? 19.438 40.781 2.211 1 77.56 168 HIS B C 1
ATOM 7098 O O . HIS B 1 168 ? 20 40.844 3.307 1 77.56 168 HIS B O 1
ATOM 7104 N N . GLN B 1 169 ? 19.562 41.875 1.32 1 63.22 169 GLN B N 1
ATOM 7105 C CA . GLN B 1 169 ? 20.5 42.969 1.178 1 63.22 169 GLN B CA 1
ATOM 7106 C C . GLN B 1 169 ? 21.766 42.75 1.98 1 63.22 169 GLN B C 1
ATOM 7108 O O . GLN B 1 169 ? 21.891 43.219 3.115 1 63.22 169 GLN B O 1
ATOM 7113 N N . LEU B 1 170 ? 22.438 41.719 1.789 1 55.44 170 LEU B N 1
ATOM 7114 C CA . LEU B 1 170 ? 23.75 41.656 2.441 1 55.44 170 LEU B CA 1
ATOM 7115 C C . LEU B 1 170 ? 24.75 42.562 1.731 1 55.44 170 LEU B C 1
ATOM 7117 O O . LEU B 1 170 ? 24.812 42.594 0.5 1 55.44 170 LEU B O 1
ATOM 7121 N N . ASP B 1 171 ? 25.031 43.688 2.166 1 50.47 171 ASP B N 1
ATOM 7122 C CA . ASP B 1 171 ? 26.219 44.344 1.649 1 50.47 171 ASP B CA 1
ATOM 7123 C C . ASP B 1 171 ? 27.375 43.375 1.468 1 50.47 171 ASP B C 1
ATOM 7125 O O . ASP B 1 171 ? 28.281 43.312 2.301 1 50.47 171 ASP B O 1
ATOM 7129 N N . THR B 1 172 ? 27.156 42.344 0.91 1 50.03 172 THR B N 1
ATOM 7130 C CA . THR B 1 172 ? 27.891 41.094 0.742 1 50.03 172 THR B CA 1
ATOM 7131 C C . THR B 1 172 ? 29.312 41.344 0.279 1 50.03 172 THR B C 1
ATOM 7133 O O . THR B 1 172 ? 30.266 40.719 0.743 1 50.03 172 THR B O 1
ATOM 7136 N N . PRO B 1 173 ? 29.406 42.031 -0.851 1 50.03 173 PRO B N 1
ATOM 7137 C CA . PRO B 1 173 ? 30.781 42.188 -1.359 1 50.03 173 PRO B CA 1
ATOM 7138 C C . PRO B 1 173 ? 31.734 42.719 -0.301 1 50.03 173 PRO B C 1
ATOM 7140 O O . PRO B 1 173 ? 32.906 42.312 -0.276 1 50.03 173 PRO B O 1
ATOM 7143 N N . SER B 1 174 ? 31.125 43.5 0.53 1 53.91 174 SER B N 1
ATOM 7144 C CA . SER B 1 174 ? 32.031 44.188 1.415 1 53.91 174 SER B CA 1
ATOM 7145 C C . SER B 1 174 ? 32.562 43.281 2.52 1 53.91 174 SER B C 1
ATOM 7147 O O . SER B 1 174 ? 33.688 43.406 2.971 1 53.91 174 SER B O 1
ATOM 7149 N N . ALA B 1 175 ? 31.766 42.219 2.811 1 59.09 175 ALA B N 1
ATOM 7150 C CA . ALA B 1 175 ? 32.188 41.438 3.967 1 59.09 175 ALA B CA 1
ATOM 7151 C C . ALA B 1 175 ? 33.25 40.438 3.584 1 59.09 175 ALA B C 1
ATOM 7153 O O . ALA B 1 175 ? 34.031 39.969 4.438 1 59.09 175 ALA B O 1
ATOM 7154 N N . LEU B 1 176 ? 33.25 40.188 2.252 1 66.69 176 LEU B N 1
ATOM 7155 C CA . LEU B 1 176 ? 34.219 39.188 1.851 1 66.69 176 LEU B CA 1
ATOM 7156 C C . LEU B 1 176 ? 35.469 39.844 1.266 1 66.69 176 LEU B C 1
ATOM 7158 O O . LEU B 1 176 ? 36.469 39.156 1.061 1 66.69 176 LEU B O 1
ATOM 7162 N N . LYS B 1 177 ? 35.375 41.125 1.021 1 64 177 LYS B N 1
ATOM 7163 C CA . LYS B 1 177 ? 36.5 41.844 0.388 1 64 177 LYS B CA 1
ATOM 7164 C C . LYS B 1 177 ? 37.812 41.594 1.148 1 64 177 LYS B C 1
ATOM 7166 O O . LYS B 1 177 ? 38.844 41.312 0.543 1 64 177 LYS B O 1
ATOM 7171 N N . PRO B 1 178 ? 37.719 41.688 2.494 1 63.59 178 PRO B N 1
ATOM 7172 C CA . PRO B 1 178 ? 38.969 41.531 3.213 1 63.59 178 PRO B CA 1
ATOM 7173 C C . PRO B 1 178 ? 39.531 40.094 3.129 1 63.59 178 PRO B C 1
ATOM 7175 O O . PRO B 1 178 ? 40.688 39.875 3.479 1 63.59 178 PRO B O 1
ATOM 7178 N N . HIS B 1 179 ? 38.75 39.25 2.562 1 71.06 179 HIS B N 1
ATOM 7179 C CA . HIS B 1 179 ? 39.188 37.844 2.625 1 71.06 179 HIS B CA 1
ATOM 7180 C C . HIS B 1 179 ? 39.531 37.312 1.243 1 71.06 179 HIS B C 1
ATOM 7182 O O . HIS B 1 179 ? 39.531 36.094 1.01 1 71.06 179 HIS B O 1
ATOM 7188 N N . ASP B 1 180 ? 39.875 38.156 0.387 1 75.62 180 ASP B N 1
ATOM 7189 C CA . ASP B 1 180 ? 40.156 37.844 -1.006 1 75.62 180 ASP B CA 1
ATOM 7190 C C . ASP B 1 180 ? 41.281 36.812 -1.109 1 75.62 180 ASP B C 1
ATOM 7192 O O . ASP B 1 180 ? 41.25 35.938 -1.968 1 75.62 180 ASP B O 1
ATOM 7196 N N . ILE B 1 181 ? 42.188 37 -0.255 1 78.94 181 ILE B N 1
ATOM 7197 C CA . ILE B 1 181 ? 43.344 36.094 -0.309 1 78.94 181 ILE B CA 1
ATOM 7198 C C . ILE B 1 181 ? 42.906 34.656 -0.005 1 78.94 181 ILE B C 1
ATOM 7200 O O . ILE B 1 181 ? 43.281 33.75 -0.723 1 78.94 181 ILE B O 1
ATOM 7204 N N . PHE B 1 182 ? 42.156 34.531 1.02 1 83.62 182 PHE B N 1
ATOM 7205 C CA . PHE B 1 182 ? 41.688 33.219 1.415 1 83.62 182 PHE B CA 1
ATOM 7206 C C . PHE B 1 182 ? 40.812 32.625 0.33 1 83.62 182 PHE B C 1
ATOM 7208 O O . PHE B 1 182 ? 40.938 31.438 0.004 1 83.62 182 PHE B O 1
ATOM 7215 N N . ILE B 1 183 ? 40.031 33.375 -0.213 1 82.06 183 ILE B N 1
ATOM 7216 C CA . ILE B 1 183 ? 39.062 32.906 -1.222 1 82.06 183 ILE B CA 1
ATOM 7217 C C . ILE B 1 183 ? 39.812 32.438 -2.467 1 82.06 183 ILE B C 1
ATOM 7219 O O . ILE B 1 183 ? 39.469 31.422 -3.062 1 82.06 183 ILE B O 1
ATOM 7223 N N . ASN B 1 184 ? 40.781 33.25 -2.785 1 85 184 ASN B N 1
ATOM 7224 C CA . ASN B 1 184 ? 41.625 32.875 -3.938 1 85 184 ASN B CA 1
ATOM 7225 C C . ASN B 1 184 ? 42.344 31.562 -3.709 1 85 184 ASN B C 1
ATOM 7227 O O . ASN B 1 184 ? 42.469 30.75 -4.625 1 85 184 ASN B O 1
ATOM 7231 N N . GLN B 1 185 ? 42.781 31.406 -2.566 1 86.88 185 GLN B N 1
ATOM 7232 C CA . GLN B 1 185 ? 43.469 30.172 -2.223 1 86.88 185 GLN B CA 1
ATOM 7233 C C . GLN B 1 185 ? 42.531 28.969 -2.35 1 86.88 185 GLN B C 1
ATOM 7235 O O . GLN B 1 185 ? 42.938 27.938 -2.891 1 86.88 185 GLN B O 1
ATOM 7240 N N . LYS B 1 186 ? 41.406 29.141 -1.813 1 88.25 186 LYS B N 1
ATOM 7241 C CA . LYS B 1 186 ? 40.469 28.031 -1.829 1 88.25 186 LYS B CA 1
ATOM 7242 C C . LYS B 1 186 ? 39.969 27.766 -3.242 1 88.25 186 LYS B C 1
ATOM 7244 O O . LYS B 1 186 ? 39.688 26.609 -3.604 1 88.25 186 LYS B O 1
ATOM 7249 N N . TYR B 1 187 ? 39.844 28.797 -4 1 89.69 187 TYR B N 1
ATOM 7250 C CA . TYR B 1 187 ? 39.406 28.641 -5.391 1 89.69 187 TYR B CA 1
ATOM 7251 C C . TYR B 1 187 ? 40.469 27.859 -6.188 1 89.69 187 TYR B C 1
ATOM 7253 O O . TYR B 1 187 ? 40.094 27.031 -7.02 1 89.69 187 TYR B O 1
ATOM 7261 N N . GLU B 1 188 ? 41.719 28.125 -5.941 1 89.12 188 GLU B N 1
ATOM 7262 C CA . GLU B 1 188 ? 42.781 27.5 -6.695 1 89.12 188 GLU B CA 1
ATOM 7263 C C . GLU B 1 188 ? 43.094 26.109 -6.18 1 89.12 188 GLU B C 1
ATOM 7265 O O . GLU B 1 188 ? 43.75 25.312 -6.867 1 89.12 188 GLU B O 1
ATOM 7270 N N . GLU B 1 189 ? 42.594 25.859 -5 1 89.94 189 GLU B N 1
ATOM 7271 C CA . GLU B 1 189 ? 42.812 24.547 -4.41 1 89.94 189 GLU B CA 1
ATOM 7272 C C . GLU B 1 189 ? 42.188 23.438 -5.238 1 89.94 189 GLU B C 1
ATOM 7274 O O . GLU B 1 189 ? 41 23.516 -5.559 1 89.94 189 GLU B O 1
ATOM 7279 N N . ARG B 1 190 ? 42.969 22.453 -5.672 1 85.75 190 ARG B N 1
ATOM 7280 C CA . ARG B 1 190 ? 42.469 21.359 -6.48 1 85.75 190 ARG B CA 1
ATOM 7281 C C . ARG B 1 190 ? 41.75 20.328 -5.617 1 85.75 190 ARG B C 1
ATOM 7283 O O . ARG B 1 190 ? 42.281 19.891 -4.59 1 85.75 190 ARG B O 1
ATOM 7290 N N . ILE B 1 191 ? 40.5 20.047 -5.953 1 87.06 191 ILE B N 1
ATOM 7291 C CA . ILE B 1 191 ? 39.719 19.016 -5.262 1 87.06 191 ILE B CA 1
ATOM 7292 C C . ILE B 1 191 ? 39.844 17.703 -6.027 1 87.06 191 ILE B C 1
ATOM 7294 O O . ILE B 1 191 ? 39.188 17.531 -7.07 1 87.06 191 ILE B O 1
ATOM 7298 N N . GLU B 1 192 ? 40.594 16.797 -5.559 1 78.5 192 GLU B N 1
ATOM 7299 C CA . GLU B 1 192 ? 40.812 15.523 -6.23 1 78.5 192 GLU B CA 1
ATOM 7300 C C . GLU B 1 192 ? 39.75 14.492 -5.852 1 78.5 192 GLU B C 1
ATOM 7302 O O . GLU B 1 192 ? 39.438 13.602 -6.645 1 78.5 192 GLU B O 1
ATOM 7307 N N . ASP B 1 193 ? 39.281 14.648 -4.625 1 83.31 193 ASP B N 1
ATOM 7308 C CA . ASP B 1 193 ? 38.312 13.727 -4.062 1 83.31 193 ASP B CA 1
ATOM 7309 C C . ASP B 1 193 ? 37 14.453 -3.705 1 83.31 193 ASP B C 1
ATOM 7311 O O . ASP B 1 193 ? 37 15.289 -2.805 1 83.31 193 ASP B O 1
ATOM 7315 N N . THR B 1 194 ? 36 14.078 -4.473 1 83.38 194 THR B N 1
ATOM 7316 C CA . THR B 1 194 ? 34.719 14.75 -4.23 1 83.38 194 THR B CA 1
ATOM 7317 C C . THR B 1 194 ? 33.812 13.883 -3.373 1 83.38 194 THR B C 1
ATOM 7319 O O . THR B 1 194 ? 32.594 14.055 -3.393 1 83.38 194 THR B O 1
ATOM 7322 N N . SER B 1 195 ? 34.438 12.922 -2.68 1 81.5 195 SER B N 1
ATOM 7323 C CA . SER B 1 195 ? 33.656 12.109 -1.75 1 81.5 195 SER B CA 1
ATOM 7324 C C . SER B 1 195 ? 33.062 12.969 -0.641 1 81.5 195 SER B C 1
ATOM 7326 O O . SER B 1 195 ? 33.5 14.078 -0.388 1 81.5 195 SER B O 1
ATOM 7328 N N . GLU B 1 196 ? 32.062 12.469 0.032 1 85.94 196 GLU B N 1
ATOM 7329 C CA . GLU B 1 196 ? 31.328 13.203 1.05 1 85.94 196 GLU B CA 1
ATOM 7330 C C . GLU B 1 196 ? 32.25 13.648 2.184 1 85.94 196 GLU B C 1
ATOM 7332 O O . GLU B 1 196 ? 32.25 14.828 2.555 1 85.94 196 GLU B O 1
ATOM 7337 N N . PRO B 1 197 ? 33.094 12.766 2.695 1 82.75 197 PRO B N 1
ATOM 7338 C CA . PRO B 1 197 ? 33.969 13.219 3.783 1 82.75 197 PRO B CA 1
ATOM 7339 C C . PRO B 1 197 ? 34.969 14.289 3.336 1 82.75 197 PRO B C 1
ATOM 7341 O O . PRO B 1 197 ? 35.25 15.234 4.082 1 82.75 197 PRO B O 1
ATOM 7344 N N . SER B 1 198 ? 35.469 14.102 2.154 1 87.38 198 SER B N 1
ATOM 7345 C CA . SER B 1 198 ? 36.438 15.07 1.627 1 87.38 198 SER B CA 1
ATOM 7346 C C . SER B 1 198 ? 35.781 16.438 1.419 1 87.38 198 SER B C 1
ATOM 7348 O O . SER B 1 198 ? 36.344 17.453 1.811 1 87.38 198 SER B O 1
ATOM 7350 N N . MET B 1 199 ? 34.688 16.391 0.822 1 89.81 199 MET B N 1
ATOM 7351 C CA . MET B 1 199 ? 33.969 17.641 0.573 1 89.81 199 MET B CA 1
ATOM 7352 C C . MET B 1 199 ? 33.531 18.281 1.882 1 89.81 199 MET B C 1
ATOM 7354 O O . MET B 1 199 ? 33.531 19.5 2.01 1 89.81 199 MET B O 1
ATOM 7358 N N . LEU B 1 200 ? 33.125 17.469 2.793 1 90.44 200 LEU B N 1
ATOM 7359 C CA . LEU B 1 200 ? 32.719 17.969 4.102 1 90.44 200 LEU B CA 1
ATOM 7360 C C . LEU B 1 200 ? 33.875 18.719 4.777 1 90.44 200 LEU B C 1
ATOM 7362 O O . LEU B 1 200 ? 33.656 19.781 5.367 1 90.44 200 LEU B O 1
ATOM 7366 N N . LYS B 1 201 ? 35 18.141 4.738 1 89.06 201 LYS B N 1
ATOM 7367 C CA . LYS B 1 201 ? 36.156 18.781 5.316 1 89.06 201 LYS B CA 1
ATOM 7368 C C . LYS B 1 201 ? 36.438 20.125 4.633 1 89.06 201 LYS B C 1
ATOM 7370 O O . LYS B 1 201 ? 36.75 21.109 5.297 1 89.06 201 LYS B O 1
ATOM 7375 N N . TRP B 1 202 ? 36.406 20.109 3.369 1 91.44 202 TRP B N 1
ATOM 7376 C CA . TRP B 1 202 ? 36.688 21.312 2.592 1 91.44 202 TRP B CA 1
ATOM 7377 C C . TRP B 1 202 ? 35.656 22.406 2.906 1 91.44 202 TRP B C 1
ATOM 7379 O O . TRP B 1 202 ? 36.031 23.562 3.166 1 91.44 202 TRP B O 1
ATOM 7389 N N . ILE B 1 203 ? 34.406 22.109 2.943 1 90.56 203 ILE B N 1
ATOM 7390 C CA . ILE B 1 203 ? 33.344 23.062 3.203 1 90.56 203 ILE B CA 1
ATOM 7391 C C . ILE B 1 203 ? 33.438 23.562 4.645 1 90.56 203 ILE B C 1
ATOM 7393 O O . ILE B 1 203 ? 33.219 24.75 4.91 1 90.56 203 ILE B O 1
ATOM 7397 N N . THR B 1 204 ? 33.719 22.641 5.535 1 91.06 204 THR B N 1
ATOM 7398 C CA . THR B 1 204 ? 33.844 23.016 6.938 1 91.06 204 THR B CA 1
ATOM 7399 C C . THR B 1 204 ? 34.938 24.078 7.094 1 91.06 204 THR B C 1
ATOM 7401 O O . THR B 1 204 ? 34.781 25.031 7.859 1 91.06 204 THR B O 1
ATOM 7404 N N . SER B 1 205 ? 35.969 23.906 6.387 1 89.38 205 SER B N 1
ATOM 7405 C CA . SER B 1 205 ? 37.062 24.891 6.453 1 89.38 205 SER B CA 1
ATOM 7406 C C . SER B 1 205 ? 36.594 26.25 5.957 1 89.38 205 SER B C 1
ATOM 7408 O O . SER B 1 205 ? 37 27.281 6.477 1 89.38 205 SER B O 1
ATOM 7410 N N . LEU B 1 206 ? 35.781 26.25 4.965 1 88.31 206 LEU B N 1
ATOM 7411 C CA . LEU B 1 206 ? 35.219 27.5 4.438 1 88.31 206 LEU B CA 1
ATOM 7412 C C . LEU B 1 206 ? 34.312 28.172 5.449 1 88.31 206 LEU B C 1
ATOM 7414 O O . LEU B 1 206 ? 34.406 29.359 5.723 1 88.31 206 LEU B O 1
ATOM 7418 N N . VAL B 1 207 ? 33.406 27.391 6.02 1 88.06 207 VAL B N 1
ATOM 7419 C CA . VAL B 1 207 ? 32.406 27.922 6.938 1 88.06 207 VAL B CA 1
ATOM 7420 C C . VAL B 1 207 ? 33.094 28.406 8.211 1 88.06 207 VAL B C 1
ATOM 7422 O O . VAL B 1 207 ? 32.719 29.469 8.75 1 88.06 207 VAL B O 1
ATOM 7425 N N . GLU B 1 208 ? 33.969 27.656 8.672 1 84.88 208 GLU B N 1
ATOM 7426 C CA . GLU B 1 208 ? 34.688 28.047 9.875 1 84.88 208 GLU B CA 1
ATOM 7427 C C . GLU B 1 208 ? 35.469 29.344 9.664 1 84.88 208 GLU B C 1
ATOM 7429 O O . GLU B 1 208 ? 35.562 30.172 10.57 1 84.88 208 GLU B O 1
ATOM 7434 N N . TYR B 1 209 ? 36.062 29.406 8.57 1 84.69 209 TYR B N 1
ATOM 7435 C CA . TYR B 1 209 ? 36.75 30.656 8.258 1 84.69 209 TYR B CA 1
ATOM 7436 C C . TYR B 1 209 ? 35.781 31.828 8.266 1 84.69 209 TYR B C 1
ATOM 7438 O O . TYR B 1 209 ? 36.062 32.875 8.82 1 84.69 209 TYR B O 1
ATOM 7446 N N . CYS B 1 210 ? 34.656 31.672 7.574 1 82.44 210 CYS B N 1
ATOM 7447 C CA . CYS B 1 210 ? 33.625 32.719 7.559 1 82.44 210 CYS B CA 1
ATOM 7448 C C . CYS B 1 210 ? 33.188 33.062 8.969 1 82.44 210 CYS B C 1
ATOM 7450 O O . CYS B 1 210 ? 33.062 34.25 9.312 1 82.44 210 CYS B O 1
ATOM 7452 N N . SER B 1 211 ? 33 32.062 9.781 1 81.69 211 SER B N 1
ATOM 7453 C CA . SER B 1 211 ? 32.594 32.281 11.172 1 81.69 211 SER B CA 1
ATOM 7454 C C . SER B 1 211 ? 33.656 33.031 11.961 1 81.69 211 SER B C 1
ATOM 7456 O O . SER B 1 211 ? 33.312 33.906 12.766 1 81.69 211 SER B O 1
ATOM 7458 N N . ALA B 1 212 ? 34.812 32.656 11.734 1 78.31 212 ALA B N 1
ATOM 7459 C CA . ALA B 1 212 ? 35.906 33.312 12.422 1 78.31 212 ALA B CA 1
ATOM 7460 C C . ALA B 1 212 ? 36 34.781 12.008 1 78.31 212 ALA B C 1
ATOM 7462 O O . ALA B 1 212 ? 36.25 35.656 12.836 1 78.31 212 ALA B O 1
ATOM 7463 N N . CYS B 1 213 ? 35.844 35 10.805 1 76.75 213 CYS B N 1
ATOM 7464 C CA . CYS B 1 213 ? 35.906 36.375 10.297 1 76.75 213 CYS B CA 1
ATOM 7465 C C . CYS B 1 213 ? 34.781 37.219 10.891 1 76.75 213 CYS B C 1
ATOM 7467 O O . CYS B 1 213 ? 35 38.375 11.234 1 76.75 213 CYS B O 1
ATOM 7469 N N . LEU B 1 214 ? 33.688 36.656 10.984 1 76.75 214 LEU B N 1
ATOM 7470 C CA . LEU B 1 214 ? 32.531 37.344 11.555 1 76.75 214 LEU B CA 1
ATOM 7471 C C . LEU B 1 214 ? 32.75 37.656 13.031 1 76.75 214 LEU B C 1
ATOM 7473 O O . LEU B 1 214 ? 32.438 38.75 13.5 1 76.75 214 LEU B O 1
ATOM 7477 N N . LYS B 1 215 ? 33.312 36.719 13.719 1 75.12 215 LYS B N 1
ATOM 7478 C CA . LYS B 1 215 ? 33.594 36.906 15.141 1 75.12 215 LYS B CA 1
ATOM 7479 C C . LYS B 1 215 ? 34.625 38.031 15.336 1 75.12 215 LYS B C 1
ATOM 7481 O O . LYS B 1 215 ? 34.531 38.781 16.297 1 75.12 215 LYS B O 1
ATOM 7486 N N . ASN B 1 216 ? 35.5 38.062 14.461 1 73.25 216 ASN B N 1
ATOM 7487 C CA . ASN B 1 216 ? 36.531 39.062 14.562 1 73.25 216 ASN B CA 1
ATOM 7488 C C . ASN B 1 216 ? 36 40.469 14.25 1 73.25 216 ASN B C 1
ATOM 7490 O O . ASN B 1 216 ? 36.469 41.438 14.812 1 73.25 216 ASN B O 1
ATOM 7494 N N . GLN B 1 217 ? 35.062 40.5 13.391 1 71.94 217 GLN B N 1
ATOM 7495 C CA . GLN B 1 217 ? 34.5 41.781 13.008 1 71.94 217 GLN B CA 1
ATOM 7496 C C . GLN B 1 217 ? 33.531 42.281 14.07 1 71.94 217 GLN B C 1
ATOM 7498 O O . GLN B 1 217 ? 33.375 43.5 14.25 1 71.94 217 GLN B O 1
ATOM 7503 N N . THR B 1 218 ? 32.812 41.344 14.57 1 68.38 218 THR B N 1
ATOM 7504 C CA . THR B 1 218 ? 31.859 41.75 15.602 1 68.38 218 THR B CA 1
ATOM 7505 C C . THR B 1 218 ? 32.094 40.969 16.891 1 68.38 218 THR B C 1
ATOM 7507 O O . THR B 1 218 ? 31.281 40.156 17.281 1 68.38 218 THR B O 1
ATOM 7510 N N . PRO B 1 219 ? 33.219 41.281 17.547 1 58.06 219 PRO B N 1
ATOM 7511 C CA . PRO B 1 219 ? 33.594 40.5 18.734 1 58.06 219 PRO B CA 1
ATOM 7512 C C . PRO B 1 219 ? 32.562 40.562 19.844 1 58.06 219 PRO B C 1
ATOM 7514 O O . PRO B 1 219 ? 32.469 39.656 20.672 1 58.06 219 PRO B O 1
ATOM 7517 N N . THR B 1 220 ? 31.781 41.594 19.891 1 54.09 220 THR B N 1
ATOM 7518 C CA . THR B 1 220 ? 30.828 41.781 20.984 1 54.09 220 THR B CA 1
ATOM 7519 C C . THR B 1 220 ? 29.5 41.094 20.672 1 54.09 220 THR B C 1
ATOM 7521 O O . THR B 1 220 ? 28.656 40.969 21.562 1 54.09 220 THR B O 1
ATOM 7524 N N . GLN B 1 221 ? 29.359 40.75 19.453 1 56 221 GLN B N 1
ATOM 7525 C CA . GLN B 1 221 ? 28.047 40.219 19.078 1 56 221 GLN B CA 1
ATOM 7526 C C . GLN B 1 221 ? 28 38.688 19.281 1 56 221 GLN B C 1
ATOM 7528 O O . GLN B 1 221 ? 28.953 38 18.938 1 56 221 GLN B O 1
ATOM 7533 N N . VAL B 1 222 ? 27.266 38.281 20.219 1 55 222 VAL B N 1
ATOM 7534 C CA . VAL B 1 222 ? 27.078 36.844 20.469 1 55 222 VAL B CA 1
ATOM 7535 C C . VAL B 1 222 ? 26.594 36.156 19.188 1 55 222 VAL B C 1
ATOM 7537 O O . VAL B 1 222 ? 25.547 36.531 18.656 1 55 222 VAL B O 1
ATOM 7540 N N . HIS B 1 223 ? 27.562 35.531 18.578 1 62.38 223 HIS B N 1
ATOM 7541 C CA . HIS B 1 223 ? 27.203 34.75 17.375 1 62.38 223 HIS B CA 1
ATOM 7542 C C . HIS B 1 223 ? 26.406 33.531 17.734 1 62.38 223 HIS B C 1
ATOM 7544 O O . HIS B 1 223 ? 26.906 32.625 18.406 1 62.38 223 HIS B O 1
ATOM 7550 N N . SER B 1 224 ? 25.031 33.469 17.469 1 71.69 224 SER B N 1
ATOM 7551 C CA . SER B 1 224 ? 24.047 32.5 17.953 1 71.69 224 SER B CA 1
ATOM 7552 C C . SER B 1 224 ? 23.922 31.328 17 1 71.69 224 SER B C 1
ATOM 7554 O O . SER B 1 224 ? 23.031 30.484 17.172 1 71.69 224 SER B O 1
ATOM 7556 N N . ARG B 1 225 ? 25 31.281 16.062 1 84.12 225 ARG B N 1
ATOM 7557 C CA . ARG B 1 225 ? 24.875 30.156 15.133 1 84.12 225 ARG B CA 1
ATOM 7558 C C . ARG B 1 225 ? 26.203 29.438 14.961 1 84.12 225 ARG B C 1
ATOM 7560 O O . ARG B 1 225 ? 27.266 30.016 15.141 1 84.12 225 ARG B O 1
ATOM 7567 N N . ALA B 1 226 ? 26.125 28.188 14.727 1 82.75 226 ALA B N 1
ATOM 7568 C CA . ALA B 1 226 ? 27.328 27.375 14.578 1 82.75 226 ALA B CA 1
ATOM 7569 C C . ALA B 1 226 ? 27.156 26.375 13.438 1 82.75 226 ALA B C 1
ATOM 7571 O O . ALA B 1 226 ? 26.047 26.125 12.977 1 82.75 226 ALA B O 1
ATOM 7572 N N . TRP B 1 227 ? 28.359 26.031 12.961 1 87.56 227 TRP B N 1
ATOM 7573 C CA . TRP B 1 227 ? 28.438 24.938 12 1 87.56 227 TRP B CA 1
ATOM 7574 C C . TRP B 1 227 ? 28.516 23.578 12.703 1 87.56 227 TRP B C 1
ATOM 7576 O O . TRP B 1 227 ? 29.297 23.406 13.641 1 87.56 227 TRP B O 1
ATOM 7586 N N . ALA B 1 228 ? 27.578 22.641 12.336 1 86.81 228 ALA B N 1
ATOM 7587 C CA . ALA B 1 228 ? 27.531 21.344 13 1 86.81 228 ALA B CA 1
ATOM 7588 C C . ALA B 1 228 ? 27.562 20.203 11.984 1 86.81 228 ALA B C 1
ATOM 7590 O O . ALA B 1 228 ? 26.875 20.266 10.953 1 86.81 228 ALA B O 1
ATOM 7591 N N . CYS B 1 229 ? 28.375 19.25 12.219 1 84.94 229 CYS B N 1
ATOM 7592 C CA . CYS B 1 229 ? 28.453 18 11.469 1 84.94 229 CYS B CA 1
ATOM 7593 C C . CYS B 1 229 ? 28.297 16.812 12.398 1 84.94 229 CYS B C 1
ATOM 7595 O O . CYS B 1 229 ? 29.281 16.156 12.742 1 84.94 229 CYS B O 1
ATOM 7597 N N . PRO B 1 230 ? 27.062 16.469 12.68 1 80.12 230 PRO B N 1
ATOM 7598 C CA . PRO B 1 230 ? 26.859 15.43 13.695 1 80.12 230 PRO B CA 1
ATOM 7599 C C . PRO B 1 230 ? 27.297 14.047 13.219 1 80.12 230 PRO B C 1
ATOM 7601 O O . PRO B 1 230 ? 27.125 13.711 12.039 1 80.12 230 PRO B O 1
ATOM 7604 N N . SER B 1 231 ? 27.875 13.289 14.102 1 75.56 231 SER B N 1
ATOM 7605 C CA . SER B 1 231 ? 28.266 11.906 13.82 1 75.56 231 SER B CA 1
ATOM 7606 C C . SER B 1 231 ? 27.219 10.93 14.32 1 75.56 231 SER B C 1
ATOM 7608 O O . SER B 1 231 ? 27.25 9.742 13.969 1 75.56 231 SER B O 1
ATOM 7610 N N . LYS B 1 232 ? 26.312 11.508 15.117 1 77.56 232 LYS B N 1
ATOM 7611 C CA . LYS B 1 232 ? 25.266 10.68 15.695 1 77.56 232 LYS B CA 1
ATOM 7612 C C . LYS B 1 232 ? 23.922 10.938 15.008 1 77.56 232 LYS B C 1
ATOM 7614 O O . LYS B 1 232 ? 23.797 11.898 14.242 1 77.56 232 LYS B O 1
ATOM 7619 N N . TYR B 1 233 ? 23.047 10.055 15.359 1 82.44 233 TYR B N 1
ATOM 7620 C CA . TYR B 1 233 ? 21.703 10.203 14.836 1 82.44 233 TYR B CA 1
ATOM 7621 C C . TYR B 1 233 ? 21.016 11.414 15.453 1 82.44 233 TYR B C 1
ATOM 7623 O O . TYR B 1 233 ? 21.203 11.711 16.641 1 82.44 233 TYR B O 1
ATOM 7631 N N . LEU B 1 234 ? 20.281 12.039 14.633 1 86.25 234 LEU B N 1
ATOM 7632 C CA . LEU B 1 234 ? 19.547 13.211 15.07 1 86.25 234 LEU B CA 1
ATOM 7633 C C . LEU B 1 234 ? 18.484 12.828 16.094 1 86.25 234 LEU B C 1
ATOM 7635 O O . LEU B 1 234 ? 17.797 11.812 15.945 1 86.25 234 LEU B O 1
ATOM 7639 N N . LYS B 1 235 ? 18.359 13.578 17.078 1 84.62 235 LYS B N 1
ATOM 7640 C CA . LYS B 1 235 ? 17.312 13.406 18.094 1 84.62 235 LYS B CA 1
ATOM 7641 C C . LYS B 1 235 ? 16.062 14.203 17.719 1 84.62 235 LYS B C 1
ATOM 7643 O O . LYS B 1 235 ? 16.141 15.18 16.984 1 84.62 235 LYS B O 1
ATOM 7648 N N . GLY B 1 236 ? 14.859 13.734 18.203 1 83.06 236 GLY B N 1
ATOM 7649 C CA . GLY B 1 236 ? 13.609 14.445 18 1 83.06 236 GLY B CA 1
ATOM 7650 C C . GLY B 1 236 ? 12.859 13.992 16.766 1 83.06 236 GLY B C 1
ATOM 7651 O O . GLY B 1 236 ? 11.922 14.656 16.328 1 83.06 236 GLY B O 1
ATOM 7652 N N . ILE B 1 237 ? 13.367 13.031 16.094 1 81.62 237 ILE B N 1
ATOM 7653 C CA . ILE B 1 237 ? 12.68 12.531 14.906 1 81.62 237 ILE B CA 1
ATOM 7654 C C . ILE B 1 237 ? 12.328 11.055 15.094 1 81.62 237 ILE B C 1
ATOM 7656 O O . ILE B 1 237 ? 12.961 10.359 15.898 1 81.62 237 ILE B O 1
ATOM 7660 N N . GLU B 1 238 ? 11.188 10.672 14.312 1 71 238 GLU B N 1
ATOM 7661 C CA . GLU B 1 238 ? 10.836 9.258 14.305 1 71 238 GLU B CA 1
ATOM 7662 C C . GLU B 1 238 ? 11.711 8.477 13.328 1 71 238 GLU B C 1
ATOM 7664 O O . GLU B 1 238 ? 11.773 8.82 12.141 1 71 238 GLU B O 1
ATOM 7669 N N . GLY B 1 239 ? 12.562 7.652 13.797 1 66.31 239 GLY B N 1
ATOM 7670 C CA . GLY B 1 239 ? 13.461 6.871 12.961 1 66.31 239 GLY B CA 1
ATOM 7671 C C . GLY B 1 239 ? 14.922 7.27 13.117 1 66.31 239 GLY B C 1
ATOM 7672 O O . GLY B 1 239 ? 15.234 8.211 13.844 1 66.31 239 GLY B O 1
ATOM 7673 N N . ARG B 1 240 ? 15.82 6.707 12.469 1 68.25 240 ARG B N 1
ATOM 7674 C CA . ARG B 1 240 ? 17.25 6.961 12.547 1 68.25 240 ARG B CA 1
ATOM 7675 C C . ARG B 1 240 ? 17.766 7.59 11.258 1 68.25 240 ARG B C 1
ATOM 7677 O O . ARG B 1 240 ? 17.688 6.984 10.188 1 68.25 240 ARG B O 1
ATOM 7684 N N . ARG B 1 241 ? 18.109 8.836 11.406 1 78.12 241 ARG B N 1
ATOM 7685 C CA . ARG B 1 241 ? 18.688 9.539 10.273 1 78.12 241 ARG B CA 1
ATOM 7686 C C . ARG B 1 241 ? 19.922 10.328 10.703 1 78.12 241 ARG B C 1
ATOM 7688 O O . ARG B 1 241 ? 19.953 10.906 11.789 1 78.12 241 ARG B O 1
ATOM 7695 N N . LYS B 1 242 ? 20.891 10.258 9.844 1 81.38 242 LYS B N 1
ATOM 7696 C CA . LYS B 1 242 ? 22.109 11.008 10.094 1 81.38 242 LYS B CA 1
ATOM 7697 C C . LYS B 1 242 ? 22.25 12.18 9.133 1 81.38 242 LYS B C 1
ATOM 7699 O O . LYS B 1 242 ? 22.25 12 7.91 1 81.38 242 LYS B O 1
ATOM 7704 N N . LEU B 1 243 ? 22.281 13.375 9.695 1 86.5 243 LEU B N 1
ATOM 7705 C CA . LEU B 1 243 ? 22.469 14.609 8.938 1 86.5 243 LEU B CA 1
ATOM 7706 C C . LEU B 1 243 ? 23.938 14.828 8.609 1 86.5 243 LEU B C 1
ATOM 7708 O O . LEU B 1 243 ? 24.812 14.586 9.445 1 86.5 243 LEU B O 1
ATOM 7712 N N . ASP B 1 244 ? 24.203 15.234 7.398 1 88.44 244 ASP B N 1
ATOM 7713 C CA . ASP B 1 244 ? 25.594 15.492 7.023 1 88.44 244 ASP B CA 1
ATOM 7714 C C . ASP B 1 244 ? 26.141 16.719 7.758 1 88.44 244 ASP B C 1
ATOM 7716 O O . ASP B 1 244 ? 27.141 16.625 8.469 1 88.44 244 ASP B O 1
ATOM 7720 N N . CYS B 1 245 ? 25.578 17.875 7.582 1 90.88 245 CYS B N 1
ATOM 7721 C CA . CYS B 1 245 ? 25.953 19.094 8.273 1 90.88 245 CYS B CA 1
ATOM 7722 C C . CYS B 1 245 ? 24.844 20.125 8.227 1 90.88 245 CYS B C 1
ATOM 7724 O O . CYS B 1 245 ? 23.859 19.953 7.492 1 90.88 245 CYS B O 1
ATOM 7726 N N . ALA B 1 246 ? 24.953 21.109 9.086 1 93.06 246 ALA B N 1
ATOM 7727 C CA . ALA B 1 246 ? 23.938 22.156 9.141 1 93.06 246 ALA B CA 1
ATOM 7728 C C . ALA B 1 246 ? 24.453 23.375 9.891 1 93.06 246 ALA B C 1
ATOM 7730 O O . ALA B 1 246 ? 25.438 23.281 10.641 1 93.06 246 ALA B O 1
ATOM 7731 N N . ILE B 1 247 ? 23.938 24.453 9.516 1 91 247 ILE B N 1
ATOM 7732 C CA . ILE B 1 247 ? 24.047 25.609 10.406 1 91 247 ILE B CA 1
ATOM 7733 C C . ILE B 1 247 ? 22.984 25.5 11.508 1 91 247 ILE B C 1
ATOM 7735 O O . ILE B 1 247 ? 21.812 25.281 11.234 1 91 247 ILE B O 1
ATOM 7739 N N . VAL B 1 248 ? 23.375 25.578 12.75 1 89.75 248 VAL B N 1
ATOM 7740 C CA . VAL B 1 248 ? 22.484 25.328 13.875 1 89.75 248 VAL B CA 1
ATOM 7741 C C . VAL B 1 248 ? 22.5 26.531 14.82 1 89.75 248 VAL B C 1
ATOM 7743 O O . VAL B 1 248 ? 23.406 27.375 14.75 1 89.75 248 VAL B O 1
ATOM 7746 N N . SER B 1 249 ? 21.328 26.562 15.602 1 82.19 249 SER B N 1
ATOM 7747 C CA . SER B 1 249 ? 21.281 27.594 16.641 1 82.19 249 SER B CA 1
ATOM 7748 C C . SER B 1 249 ? 22.172 27.219 17.828 1 82.19 249 SER B C 1
ATOM 7750 O O . SER B 1 249 ? 22.312 26.047 18.156 1 82.19 249 SER B O 1
ATOM 7752 N N . GLN B 1 250 ? 23.031 27.969 18.234 1 65.38 250 GLN B N 1
ATOM 7753 C CA . GLN B 1 250 ? 24.016 27.719 19.266 1 65.38 250 GLN B CA 1
ATOM 7754 C C . GLN B 1 250 ? 23.375 27.672 20.656 1 65.38 250 GLN B C 1
ATOM 7756 O O . GLN B 1 250 ? 22.672 28.609 21.047 1 65.38 250 GLN B O 1
ATOM 7761 N N . PRO B 1 251 ? 22.609 26.75 21.391 1 56.31 251 PRO B N 1
ATOM 7762 C CA . PRO B 1 251 ? 23.188 26.688 22.734 1 56.31 251 PRO B CA 1
ATOM 7763 C C . PRO B 1 251 ? 24.625 26.172 22.719 1 56.31 251 PRO B C 1
ATOM 7765 O O . PRO B 1 251 ? 25.078 25.594 21.734 1 56.31 251 PRO B O 1
ATOM 7768 N N . PHE B 1 252 ? 25.391 26.5 23.75 1 50.62 252 PHE B N 1
ATOM 7769 C CA . PHE B 1 252 ? 26.766 26.109 24 1 50.62 252 PHE B CA 1
ATOM 7770 C C . PHE B 1 252 ? 26.984 24.641 23.672 1 50.62 252 PHE B C 1
ATOM 7772 O O . PHE B 1 252 ? 28.047 24.25 23.156 1 50.62 252 PHE B O 1
ATOM 7779 N N . THR B 1 253 ? 25.938 23.75 23.938 1 52.66 253 THR B N 1
ATOM 7780 C CA . THR B 1 253 ? 26.219 22.328 23.75 1 52.66 253 THR B CA 1
ATOM 7781 C C . THR B 1 253 ? 25.297 21.734 22.688 1 52.66 253 THR B C 1
ATOM 7783 O O . THR B 1 253 ? 24.078 21.688 22.875 1 52.66 253 THR B O 1
ATOM 7786 N N . TRP B 1 254 ? 25.781 21.75 21.5 1 60.28 254 TRP B N 1
ATOM 7787 C CA . TRP B 1 254 ? 25.047 21.109 20.422 1 60.28 254 TRP B CA 1
ATOM 7788 C C . TRP B 1 254 ? 24.516 19.75 20.844 1 60.28 254 TRP B C 1
ATOM 7790 O O . TRP B 1 254 ? 25.281 18.859 21.203 1 60.28 254 TRP B O 1
ATOM 7800 N N . SER B 1 255 ? 23.109 19.594 21.031 1 66.5 255 SER B N 1
ATOM 7801 C CA . SER B 1 255 ? 22.469 18.391 21.531 1 66.5 255 SER B CA 1
ATOM 7802 C C . SER B 1 255 ? 22.016 17.5 20.391 1 66.5 255 SER B C 1
ATOM 7804 O O . SER B 1 255 ? 21.359 16.469 20.609 1 66.5 255 SER B O 1
ATOM 7806 N N . ASN B 1 256 ? 22.406 17.766 19.141 1 79.75 256 ASN B N 1
ATOM 7807 C CA . ASN B 1 256 ? 22.031 16.953 17.969 1 79.75 256 ASN B CA 1
ATOM 7808 C C . ASN B 1 256 ? 20.516 16.812 17.859 1 79.75 256 ASN B C 1
ATOM 7810 O O . ASN B 1 256 ? 20 15.742 17.547 1 79.75 256 ASN B O 1
ATOM 7814 N N . HIS B 1 257 ? 19.844 17.859 18.203 1 87 257 HIS B N 1
ATOM 7815 C CA . HIS B 1 257 ? 18.391 17.828 18.141 1 87 257 HIS B CA 1
ATOM 7816 C C . HIS B 1 257 ? 17.859 18.594 16.938 1 87 257 HIS B C 1
ATOM 7818 O O . HIS B 1 257 ? 18.375 19.672 16.609 1 87 257 HIS B O 1
ATOM 7824 N N . ILE B 1 258 ? 16.844 18.141 16.281 1 89.44 258 ILE B N 1
ATOM 7825 C CA . ILE B 1 258 ? 16.281 18.656 15.031 1 89.44 258 ILE B CA 1
ATOM 7826 C C . ILE B 1 258 ? 15.797 20.094 15.242 1 89.44 258 ILE B C 1
ATOM 7828 O O . ILE B 1 258 ? 15.781 20.891 14.305 1 89.44 258 ILE B O 1
ATOM 7832 N N . GLU B 1 259 ? 15.398 20.469 16.453 1 87.88 259 GLU B N 1
ATOM 7833 C CA . GLU B 1 259 ? 14.844 21.781 16.766 1 87.88 259 GLU B CA 1
ATOM 7834 C C . GLU B 1 259 ? 15.898 22.875 16.609 1 87.88 259 GLU B C 1
ATOM 7836 O O . GLU B 1 259 ? 15.562 24.047 16.484 1 87.88 259 GLU B O 1
ATOM 7841 N N . HIS B 1 260 ? 17.156 22.422 16.516 1 88.12 260 HIS B N 1
ATOM 7842 C CA . HIS B 1 260 ? 18.219 23.422 16.484 1 88.12 260 HIS B CA 1
ATOM 7843 C C . HIS B 1 260 ? 18.75 23.625 15.07 1 88.12 260 HIS B C 1
ATOM 7845 O O . HIS B 1 260 ? 19.578 24.5 14.828 1 88.12 260 HIS B O 1
ATOM 7851 N N . ILE B 1 261 ? 18.266 22.875 14.195 1 91.44 261 ILE B N 1
ATOM 7852 C CA . ILE B 1 261 ? 18.766 22.969 12.82 1 91.44 261 ILE B CA 1
ATOM 7853 C C . ILE B 1 261 ? 18.156 24.188 12.133 1 91.44 261 ILE B C 1
ATOM 7855 O O . ILE B 1 261 ? 16.938 24.344 12.078 1 91.44 261 ILE B O 1
ATOM 7859 N N . LEU B 1 262 ? 19 25.031 11.617 1 93.38 262 LEU B N 1
ATOM 7860 C CA . LEU B 1 262 ? 18.547 26.234 10.93 1 93.38 262 LEU B CA 1
ATOM 7861 C C . LEU B 1 262 ? 18.625 26.047 9.422 1 93.38 262 LEU B C 1
ATOM 7863 O O . LEU B 1 262 ? 17.656 26.312 8.703 1 93.38 262 LEU B O 1
ATOM 7867 N N . VAL B 1 263 ? 19.75 25.625 8.922 1 95.25 263 VAL B N 1
ATOM 7868 C CA . VAL B 1 263 ? 19.969 25.406 7.492 1 95.25 263 VAL B CA 1
ATOM 7869 C C . VAL B 1 263 ? 20.609 24.031 7.27 1 95.25 263 VAL B C 1
ATOM 7871 O O . VAL B 1 263 ? 21.812 23.875 7.457 1 95.25 263 VAL B O 1
ATOM 7874 N N . PRO B 1 264 ? 19.906 23.078 6.801 1 95.38 264 PRO B N 1
ATOM 7875 C CA . PRO B 1 264 ? 20.469 21.75 6.551 1 95.38 264 PRO B CA 1
ATOM 7876 C C . PRO B 1 264 ? 21.25 21.672 5.234 1 95.38 264 PRO B C 1
ATOM 7878 O O . PRO B 1 264 ? 20.875 22.328 4.258 1 95.38 264 PRO B O 1
ATOM 7881 N N . PHE B 1 265 ? 22.312 20.859 5.262 1 94.56 265 PHE B N 1
ATOM 7882 C CA . PHE B 1 265 ? 23.125 20.578 4.09 1 94.56 265 PHE B CA 1
ATOM 7883 C C . PHE B 1 265 ? 23.125 19.078 3.781 1 94.56 265 PHE B C 1
ATOM 7885 O O . PHE B 1 265 ? 23.281 18.25 4.684 1 94.56 265 PHE B O 1
ATOM 7892 N N . GLU B 1 266 ? 22.875 18.781 2.564 1 94.19 266 GLU B N 1
ATOM 7893 C CA . GLU B 1 266 ? 22.984 17.391 2.104 1 94.19 266 GLU B CA 1
ATOM 7894 C C . GLU B 1 266 ? 24.078 17.234 1.059 1 94.19 266 GLU B C 1
ATOM 7896 O O . GLU B 1 266 ? 24.109 17.984 0.073 1 94.19 266 GLU B O 1
ATOM 7901 N N . LEU B 1 267 ? 24.984 16.312 1.309 1 92.44 267 LEU B N 1
ATOM 7902 C CA . LEU B 1 267 ? 26.125 16.141 0.417 1 92.44 267 LEU B CA 1
ATOM 7903 C C . LEU B 1 267 ? 26.047 14.789 -0.285 1 92.44 267 LEU B C 1
ATOM 7905 O O . LEU B 1 267 ? 25.641 13.789 0.315 1 92.44 267 LEU B O 1
ATOM 7909 N N . LYS B 1 268 ? 26.312 14.797 -1.541 1 88.19 268 LYS B N 1
ATOM 7910 C CA . LYS B 1 268 ? 26.531 13.594 -2.34 1 88.19 268 LYS B CA 1
ATOM 7911 C C . LYS B 1 268 ? 27.812 13.695 -3.15 1 88.19 268 LYS B C 1
ATOM 7913 O O . LYS B 1 268 ? 28.344 14.789 -3.34 1 88.19 268 LYS B O 1
ATOM 7918 N N . LYS B 1 269 ? 28.281 12.609 -3.623 1 82.81 269 LYS B N 1
ATOM 7919 C CA . LYS B 1 269 ? 29.594 12.539 -4.25 1 82.81 269 LYS B CA 1
ATOM 7920 C C . LYS B 1 269 ? 29.562 13.133 -5.66 1 82.81 269 LYS B C 1
ATOM 7922 O O . LYS B 1 269 ? 30.5 13.82 -6.07 1 82.81 269 LYS B O 1
ATOM 7927 N N . ASN B 1 270 ? 28.422 12.781 -6.344 1 78.69 270 ASN B N 1
ATOM 7928 C CA . ASN B 1 270 ? 28.438 13.086 -7.77 1 78.69 270 ASN B CA 1
ATOM 7929 C C . ASN B 1 270 ? 27.203 13.906 -8.172 1 78.69 270 ASN B C 1
ATOM 7931 O O . ASN B 1 270 ? 26.141 13.781 -7.559 1 78.69 270 ASN B O 1
ATOM 7935 N N . LYS B 1 271 ? 27.469 14.641 -9.25 1 81.88 271 LYS B N 1
ATOM 7936 C CA . LYS B 1 271 ? 26.406 15.469 -9.82 1 81.88 271 LYS B CA 1
ATOM 7937 C C . LYS B 1 271 ? 25.188 14.625 -10.211 1 81.88 271 LYS B C 1
ATOM 7939 O O . LYS B 1 271 ? 24.047 15.086 -10.125 1 81.88 271 LYS B O 1
ATOM 7944 N N . SER B 1 272 ? 25.391 13.383 -10.562 1 72.19 272 SER B N 1
ATOM 7945 C CA . SER B 1 272 ? 24.328 12.5 -11.016 1 72.19 272 SER B CA 1
ATOM 7946 C C . SER B 1 272 ? 23.391 12.141 -9.867 1 72.19 272 SER B C 1
ATOM 7948 O O . SER B 1 272 ? 22.281 11.656 -10.094 1 72.19 272 SER B O 1
ATOM 7950 N N . GLN B 1 273 ? 23.828 12.414 -8.68 1 79.44 273 GLN B N 1
ATOM 7951 C CA . GLN B 1 273 ? 23.047 12.078 -7.5 1 79.44 273 GLN B CA 1
ATOM 7952 C C . GLN B 1 273 ? 22.25 13.281 -7.012 1 79.44 273 GLN B C 1
ATOM 7954 O O . GLN B 1 273 ? 21.781 13.297 -5.871 1 79.44 273 GLN B O 1
ATOM 7959 N N . ALA B 1 274 ? 22.172 14.242 -7.812 1 83.94 274 ALA B N 1
ATOM 7960 C CA . ALA B 1 274 ? 21.531 15.492 -7.418 1 83.94 274 ALA B CA 1
ATOM 7961 C C . ALA B 1 274 ? 20.094 15.258 -6.992 1 83.94 274 ALA B C 1
ATOM 7963 O O . ALA B 1 274 ? 19.625 15.828 -6.004 1 83.94 274 ALA B O 1
ATOM 7964 N N . ARG B 1 275 ? 19.438 14.367 -7.75 1 79.19 275 ARG B N 1
ATOM 7965 C CA . ARG B 1 275 ? 18.047 14.102 -7.426 1 79.19 275 ARG B CA 1
ATOM 7966 C C . ARG B 1 275 ? 17.922 13.414 -6.066 1 79.19 275 ARG B C 1
ATOM 7968 O O . ARG B 1 275 ? 17.016 13.734 -5.285 1 79.19 275 ARG B O 1
ATOM 7975 N N . ASP B 1 276 ? 18.734 12.531 -5.809 1 79.69 276 ASP B N 1
ATOM 7976 C CA . ASP B 1 276 ? 18.75 11.844 -4.523 1 79.69 276 ASP B CA 1
ATOM 7977 C C . ASP B 1 276 ? 19.047 12.812 -3.383 1 79.69 276 ASP B C 1
ATOM 7979 O O . ASP B 1 276 ? 18.453 12.719 -2.307 1 79.69 276 ASP B O 1
ATOM 7983 N N . ALA B 1 277 ? 19.969 13.68 -3.611 1 88.88 277 ALA B N 1
ATOM 7984 C CA . ALA B 1 277 ? 20.328 14.688 -2.607 1 88.88 277 ALA B CA 1
ATOM 7985 C C . ALA B 1 277 ? 19.125 15.586 -2.295 1 88.88 277 ALA B C 1
ATOM 7987 O O . ALA B 1 277 ? 18.891 15.93 -1.136 1 88.88 277 ALA B O 1
ATOM 7988 N N . ASP B 1 278 ? 18.438 15.914 -3.365 1 89.81 278 ASP B N 1
ATOM 7989 C CA . ASP B 1 278 ? 17.266 16.766 -3.195 1 89.81 278 ASP B CA 1
ATOM 7990 C C . ASP B 1 278 ? 16.203 16.094 -2.326 1 89.81 278 ASP B C 1
ATOM 7992 O O . ASP B 1 278 ? 15.617 16.734 -1.447 1 89.81 278 ASP B O 1
ATOM 7996 N N . ILE B 1 279 ? 15.969 14.836 -2.588 1 84.75 279 ILE B N 1
ATOM 7997 C CA . ILE B 1 279 ? 14.969 14.078 -1.845 1 84.75 279 ILE B CA 1
ATOM 7998 C C . ILE B 1 279 ? 15.414 13.922 -0.393 1 84.75 279 ILE B C 1
ATOM 8000 O O . ILE B 1 279 ? 14.609 14.047 0.529 1 84.75 279 ILE B O 1
ATOM 8004 N N . ASP B 1 280 ? 16.672 13.664 -0.189 1 87.56 280 ASP B N 1
ATOM 8005 C CA . ASP B 1 280 ? 17.188 13.516 1.167 1 87.56 280 ASP B CA 1
ATOM 8006 C C . ASP B 1 280 ? 17.062 14.82 1.952 1 87.56 280 ASP B C 1
ATOM 8008 O O . ASP B 1 280 ? 16.75 14.805 3.145 1 87.56 280 ASP B O 1
ATOM 8012 N N . LEU B 1 281 ? 17.359 15.867 1.286 1 93.38 281 LEU B N 1
ATOM 8013 C CA . LEU B 1 281 ? 17.188 17.172 1.924 1 93.38 281 LEU B CA 1
ATOM 8014 C C . LEU B 1 281 ? 15.734 17.391 2.322 1 93.38 281 LEU B C 1
ATOM 8016 O O . LEU B 1 281 ? 15.453 17.906 3.41 1 93.38 281 LEU B O 1
ATOM 8020 N N . ALA B 1 282 ? 14.859 17.016 1.425 1 91.75 282 ALA B N 1
ATOM 8021 C CA . ALA B 1 282 ? 13.43 17.203 1.678 1 91.75 282 ALA B CA 1
ATOM 8022 C C . ALA B 1 282 ? 12.992 16.422 2.918 1 91.75 282 ALA B C 1
ATOM 8024 O O . ALA B 1 282 ? 12.117 16.875 3.656 1 91.75 282 ALA B O 1
ATOM 8025 N N . LYS B 1 283 ? 13.586 15.297 3.188 1 87.81 283 LYS B N 1
ATOM 8026 C CA . LYS B 1 283 ? 13.281 14.516 4.383 1 87.81 283 LYS B CA 1
ATOM 8027 C C . LYS B 1 283 ? 13.586 15.305 5.648 1 87.81 283 LYS B C 1
ATOM 8029 O O . LYS B 1 283 ? 12.797 15.305 6.598 1 87.81 283 LYS B O 1
ATOM 8034 N N . TYR B 1 284 ? 14.688 15.969 5.633 1 90.81 284 TYR B N 1
ATOM 8035 C CA . TYR B 1 284 ? 15.062 16.766 6.793 1 90.81 284 TYR B CA 1
ATOM 8036 C C . TYR B 1 284 ? 14.164 17.984 6.934 1 90.81 284 TYR B C 1
ATOM 8038 O O . TYR B 1 284 ? 13.812 18.391 8.047 1 90.81 284 TYR B O 1
ATOM 8046 N N . VAL B 1 285 ? 13.883 18.531 5.816 1 93.88 285 VAL B N 1
ATOM 8047 C CA . VAL B 1 285 ? 13.023 19.719 5.824 1 93.88 285 VAL B CA 1
ATOM 8048 C C . VAL B 1 285 ? 11.664 19.359 6.426 1 93.88 285 VAL B C 1
ATOM 8050 O O . VAL B 1 285 ? 11.094 20.141 7.191 1 93.88 285 VAL B O 1
ATOM 8053 N N . TYR B 1 286 ? 11.148 18.234 6.051 1 91.25 286 TYR B N 1
ATOM 8054 C CA . TYR B 1 286 ? 9.898 17.75 6.621 1 91.25 286 TYR B CA 1
ATOM 8055 C C . TYR B 1 286 ? 9.961 17.719 8.141 1 91.25 286 TYR B C 1
ATOM 8057 O O . TYR B 1 286 ? 9.047 18.203 8.82 1 91.25 286 TYR B O 1
ATOM 8065 N N . GLU B 1 287 ? 11.055 17.219 8.695 1 90.44 287 GLU B N 1
ATOM 8066 C CA . GLU B 1 287 ? 11.242 17.109 10.133 1 90.44 287 GLU B CA 1
ATOM 8067 C C . GLU B 1 287 ? 11.414 18.484 10.773 1 90.44 287 GLU B C 1
ATOM 8069 O O . GLU B 1 287 ? 10.953 18.719 11.891 1 90.44 287 GLU B O 1
ATOM 8074 N N . ILE B 1 288 ? 12.047 19.297 10.117 1 93 288 ILE B N 1
ATOM 8075 C CA . ILE B 1 288 ? 12.273 20.641 10.625 1 93 288 ILE B CA 1
ATOM 8076 C C . ILE B 1 288 ? 10.953 21.391 10.734 1 93 288 ILE B C 1
ATOM 8078 O O . ILE B 1 288 ? 10.672 22.031 11.75 1 93 288 ILE B O 1
ATOM 8082 N N . PHE B 1 289 ? 10.125 21.312 9.703 1 92.25 289 PHE B N 1
ATOM 8083 C CA . PHE B 1 289 ? 8.812 21.938 9.742 1 92.25 289 PHE B CA 1
ATOM 8084 C C . PHE B 1 289 ? 8 21.438 10.93 1 92.25 289 PHE B C 1
ATOM 8086 O O . PHE B 1 289 ? 7.301 22.203 11.578 1 92.25 289 PHE B O 1
ATOM 8093 N N . GLU B 1 290 ? 8.109 20.219 11.156 1 89.94 290 GLU B N 1
ATOM 8094 C CA . GLU B 1 290 ? 7.359 19.625 12.258 1 89.94 290 GLU B CA 1
ATOM 8095 C C . GLU B 1 290 ? 7.898 20.094 13.609 1 89.94 290 GLU B C 1
ATOM 8097 O O . GLU B 1 290 ? 7.125 20.375 14.531 1 89.94 290 GLU B O 1
ATOM 8102 N N . ALA B 1 291 ? 9.195 20.234 13.758 1 90.12 291 ALA B N 1
ATOM 8103 C CA . ALA B 1 291 ? 9.844 20.5 15.039 1 90.12 291 ALA B CA 1
ATOM 8104 C C . ALA B 1 291 ? 9.867 22 15.328 1 90.12 291 ALA B C 1
ATOM 8106 O O . ALA B 1 291 ? 10.008 22.422 16.484 1 90.12 291 ALA B O 1
ATOM 8107 N N . GLN B 1 292 ? 9.742 22.781 14.367 1 91.62 292 GLN B N 1
ATOM 8108 C CA . GLN B 1 292 ? 9.812 24.234 14.508 1 91.62 292 GLN B CA 1
ATOM 8109 C C . GLN B 1 292 ? 8.547 24.891 13.984 1 91.62 292 GLN B C 1
ATOM 8111 O O . GLN B 1 292 ? 8.531 25.422 12.875 1 91.62 292 GLN B O 1
ATOM 8116 N N . PRO B 1 293 ? 7.535 25.016 14.812 1 91.88 293 PRO B N 1
ATOM 8117 C CA . PRO B 1 293 ? 6.191 25.391 14.383 1 91.88 293 PRO B CA 1
ATOM 8118 C C . PRO B 1 293 ? 6.121 26.844 13.883 1 91.88 293 PRO B C 1
ATOM 8120 O O . PRO B 1 293 ? 5.156 27.219 13.211 1 91.88 293 PRO B O 1
ATOM 8123 N N . THR B 1 294 ? 7.094 27.688 14.133 1 92.31 294 THR B N 1
ATOM 8124 C CA . THR B 1 294 ? 7.031 29.078 13.703 1 92.31 294 THR B CA 1
ATOM 8125 C C . THR B 1 294 ? 7.754 29.266 12.375 1 92.31 294 THR B C 1
ATOM 8127 O O . THR B 1 294 ? 7.945 30.391 11.922 1 92.31 294 THR B O 1
ATOM 8130 N N . ARG B 1 295 ? 8.164 28.203 11.734 1 93.19 295 ARG B N 1
ATOM 8131 C CA . ARG B 1 295 ? 8.828 28.266 10.438 1 93.19 295 ARG B CA 1
ATOM 8132 C C . ARG B 1 295 ? 7.816 28.344 9.305 1 93.19 295 ARG B C 1
ATOM 8134 O O . ARG B 1 295 ? 6.926 27.5 9.203 1 93.19 295 ARG B O 1
ATOM 8141 N N . SER B 1 296 ? 7.961 29.359 8.461 1 92.75 296 SER B N 1
ATOM 8142 C CA . SER B 1 296 ? 7.133 29.484 7.27 1 92.75 296 SER B CA 1
ATOM 8143 C C . SER B 1 296 ? 7.836 28.922 6.047 1 92.75 296 SER B C 1
ATOM 8145 O O . SER B 1 296 ? 7.188 28.562 5.055 1 92.75 296 SER B O 1
ATOM 8147 N N . SER B 1 297 ? 9.07 28.859 6.039 1 95.44 297 SER B N 1
ATOM 8148 C CA . SER B 1 297 ? 9.898 28.312 4.973 1 95.44 297 SER B CA 1
ATOM 8149 C C . SER B 1 297 ? 11.219 27.766 5.523 1 95.44 297 SER B C 1
ATOM 8151 O O . SER B 1 297 ? 11.602 28.094 6.652 1 95.44 297 SER B O 1
ATOM 8153 N N . VAL B 1 298 ? 11.82 26.922 4.836 1 96.5 298 VAL B N 1
ATOM 8154 C CA . VAL B 1 298 ? 13.109 26.359 5.203 1 96.5 298 VAL B CA 1
ATOM 8155 C C . VAL B 1 298 ? 14.055 26.406 4.004 1 96.5 298 VAL B C 1
ATOM 8157 O O . VAL B 1 298 ? 13.688 26 2.9 1 96.5 298 VAL B O 1
ATOM 8160 N N . VAL B 1 299 ? 15.203 26.953 4.227 1 96 299 VAL B N 1
ATOM 8161 C CA . VAL B 1 299 ? 16.219 27 3.189 1 96 299 VAL B CA 1
ATOM 8162 C C . VAL B 1 299 ? 17.266 25.922 3.455 1 96 299 VAL B C 1
ATOM 8164 O O . VAL B 1 299 ? 17.594 25.625 4.609 1 96 299 VAL B O 1
ATOM 8167 N N . GLY B 1 300 ? 17.688 25.281 2.469 1 96.12 300 GLY B N 1
ATOM 8168 C CA . GLY B 1 300 ? 18.719 24.266 2.559 1 96.12 300 GLY B CA 1
ATOM 8169 C C . GLY B 1 300 ? 19.594 24.188 1.322 1 96.12 300 GLY B C 1
ATOM 8170 O O . GLY B 1 300 ? 19.281 24.797 0.296 1 96.12 300 GLY B O 1
ATOM 8171 N N . LEU B 1 301 ? 20.75 23.5 1.47 1 96.5 301 LEU B N 1
ATOM 8172 C CA . LEU B 1 301 ? 21.688 23.375 0.362 1 96.5 301 LEU B CA 1
ATOM 8173 C C . LEU B 1 301 ? 22 21.906 0.092 1 96.5 301 LEU B C 1
ATOM 8175 O O . LEU B 1 301 ? 22.094 21.109 1.025 1 96.5 301 LEU B O 1
ATOM 8179 N N . THR B 1 302 ? 22.062 21.562 -1.125 1 95.44 302 THR B N 1
ATOM 8180 C CA . THR B 1 302 ? 22.641 20.281 -1.533 1 95.44 302 THR B CA 1
ATOM 8181 C C . THR B 1 302 ? 23.969 20.5 -2.258 1 95.44 302 THR B C 1
ATOM 8183 O O . THR B 1 302 ? 24.125 21.469 -3.006 1 95.44 302 THR B O 1
ATOM 8186 N N . LEU B 1 303 ? 24.922 19.656 -1.969 1 94.25 303 LEU B N 1
ATOM 8187 C CA . LEU B 1 303 ? 26.219 19.672 -2.65 1 94.25 303 LEU B CA 1
ATOM 8188 C C . LEU B 1 303 ? 26.547 18.297 -3.213 1 94.25 303 LEU B C 1
ATOM 8190 O O . LEU B 1 303 ? 26.734 17.344 -2.457 1 94.25 303 LEU B O 1
ATOM 8194 N N . CYS B 1 304 ? 26.578 18.219 -4.441 1 92.06 304 CYS B N 1
ATOM 8195 C CA . CYS B 1 304 ? 27.016 17.016 -5.133 1 92.06 304 CYS B CA 1
ATOM 8196 C C . CYS B 1 304 ? 28.391 17.219 -5.758 1 92.06 304 CYS B C 1
ATOM 8198 O O . CYS B 1 304 ? 28.5 17.641 -6.914 1 92.06 304 CYS B O 1
ATOM 8200 N N . GLY B 1 305 ? 29.391 16.766 -5.086 1 91.31 305 GLY B N 1
ATOM 8201 C CA . GLY B 1 305 ? 30.719 17.219 -5.441 1 91.31 305 GLY B CA 1
ATOM 8202 C C . GLY B 1 305 ? 30.906 18.719 -5.254 1 91.31 305 GLY B C 1
ATOM 8203 O O . GLY B 1 305 ? 30.688 19.234 -4.16 1 91.31 305 GLY B O 1
ATOM 8204 N N . THR B 1 306 ? 31.281 19.438 -6.383 1 92.06 306 THR B N 1
ATOM 8205 C CA . THR B 1 306 ? 31.453 20.875 -6.289 1 92.06 306 THR B CA 1
ATOM 8206 C C . THR B 1 306 ? 30.219 21.609 -6.801 1 92.06 306 THR B C 1
ATOM 8208 O O . THR B 1 306 ? 30.234 22.844 -6.93 1 92.06 306 THR B O 1
ATOM 8211 N N . PHE B 1 307 ? 29.188 20.828 -7.02 1 93 307 PHE B N 1
ATOM 8212 C CA . PHE B 1 307 ? 27.969 21.422 -7.539 1 93 307 PHE B CA 1
ATOM 8213 C C . PHE B 1 307 ? 26.984 21.688 -6.41 1 93 307 PHE B C 1
ATOM 8215 O O . PHE B 1 307 ? 26.547 20.766 -5.715 1 93 307 PHE B O 1
ATOM 8222 N N . MET B 1 308 ? 26.625 22.922 -6.297 1 95.38 308 MET B N 1
ATOM 8223 C CA . MET B 1 308 ? 25.719 23.328 -5.219 1 95.38 308 MET B CA 1
ATOM 8224 C C . MET B 1 308 ? 24.359 23.719 -5.77 1 95.38 308 MET B C 1
ATOM 8226 O O . MET B 1 308 ? 24.266 24.312 -6.852 1 95.38 308 MET B O 1
ATOM 8230 N N . ARG B 1 309 ? 23.297 23.422 -5.027 1 95.88 309 ARG B N 1
ATOM 8231 C CA . ARG B 1 309 ? 21.953 23.906 -5.305 1 95.88 309 ARG B CA 1
ATOM 8232 C C . ARG B 1 309 ? 21.297 24.469 -4.047 1 95.88 309 ARG B C 1
ATOM 8234 O O . ARG B 1 309 ? 21.328 23.828 -2.988 1 95.88 309 ARG B O 1
ATOM 8241 N N . LEU B 1 310 ? 20.812 25.672 -4.172 1 96.25 310 LEU B N 1
ATOM 8242 C CA . LEU B 1 310 ? 20.016 26.281 -3.109 1 96.25 310 LEU B CA 1
ATOM 8243 C C . LEU B 1 310 ? 18.547 25.906 -3.238 1 96.25 310 LEU B C 1
ATOM 8245 O O . LEU B 1 310 ? 17.969 25.984 -4.324 1 96.25 310 LEU B O 1
ATOM 8249 N N . TRP B 1 311 ? 18.016 25.422 -2.154 1 96.25 311 TRP B N 1
ATOM 8250 C CA . TRP B 1 311 ? 16.594 25.109 -2.119 1 96.25 311 TRP B CA 1
ATOM 8251 C C . TRP B 1 311 ? 15.875 25.984 -1.097 1 96.25 311 TRP B C 1
ATOM 8253 O O . TRP B 1 311 ? 16.391 26.234 -0.007 1 96.25 311 TRP B O 1
ATOM 8263 N N . GLN B 1 312 ? 14.75 26.438 -1.424 1 95.88 312 GLN B N 1
ATOM 8264 C CA . GLN B 1 312 ? 13.812 27.062 -0.507 1 95.88 312 GLN B CA 1
ATOM 8265 C C . GLN B 1 312 ? 12.484 26.312 -0.476 1 95.88 312 GLN B C 1
ATOM 8267 O O . GLN B 1 312 ? 11.758 26.297 -1.47 1 95.88 312 GLN B O 1
ATOM 8272 N N . PHE B 1 313 ? 12.203 25.719 0.646 1 96.25 313 PHE B N 1
ATOM 8273 C CA . PHE B 1 313 ? 10.953 25 0.841 1 96.25 313 PHE B CA 1
ATOM 8274 C C . PHE B 1 313 ? 9.922 25.875 1.533 1 96.25 313 PHE B C 1
ATOM 8276 O O . PHE B 1 313 ? 10.258 26.641 2.443 1 96.25 313 PHE B O 1
ATOM 8283 N N . ASP B 1 314 ? 8.742 25.766 1.095 1 95.31 314 ASP B N 1
ATOM 8284 C CA . ASP B 1 314 ? 7.652 26.516 1.716 1 95.31 314 ASP B CA 1
ATOM 8285 C C . ASP B 1 314 ? 6.348 25.719 1.658 1 95.31 314 ASP B C 1
ATOM 8287 O O . ASP B 1 314 ? 6.352 24.531 1.337 1 95.31 314 ASP B O 1
ATOM 8291 N N . ARG B 1 315 ? 5.242 26.312 2.047 1 93.44 315 ARG B N 1
ATOM 8292 C CA . ARG B 1 315 ? 3.971 25.609 2.193 1 93.44 315 ARG B CA 1
ATOM 8293 C C . ARG B 1 315 ? 3.332 25.344 0.834 1 93.44 315 ARG B C 1
ATOM 8295 O O . ARG B 1 315 ? 2.287 24.703 0.75 1 93.44 315 ARG B O 1
ATOM 8302 N N . SER B 1 316 ? 3.934 25.812 -0.26 1 90.75 316 SER B N 1
ATOM 8303 C CA . SER B 1 316 ? 3.43 25.547 -1.604 1 90.75 316 SER B CA 1
ATOM 8304 C C . SER B 1 316 ? 4.426 24.734 -2.422 1 90.75 316 SER B C 1
ATOM 8306 O O . SER B 1 316 ? 4.34 24.688 -3.65 1 90.75 316 SER B O 1
ATOM 8308 N N . GLY B 1 317 ? 5.391 24.141 -1.769 1 90.62 317 GLY B N 1
ATOM 8309 C CA . GLY B 1 317 ? 6.371 23.312 -2.447 1 90.62 317 GLY B CA 1
ATOM 8310 C C . GLY B 1 317 ? 7.801 23.75 -2.188 1 90.62 317 GLY B C 1
ATOM 8311 O O . GLY B 1 317 ? 8.211 23.891 -1.034 1 90.62 317 GLY B O 1
ATOM 8312 N N . ALA B 1 318 ? 8.578 23.812 -3.281 1 93 318 ALA B N 1
ATOM 8313 C CA . ALA B 1 318 ? 9.977 24.219 -3.168 1 93 318 ALA B CA 1
ATOM 8314 C C . ALA B 1 318 ? 10.5 24.75 -4.496 1 93 318 ALA B C 1
ATOM 8316 O O . ALA B 1 318 ? 10.016 24.359 -5.562 1 93 318 ALA B O 1
ATOM 8317 N N . ILE B 1 319 ? 11.32 25.688 -4.395 1 92.56 319 ILE B N 1
ATOM 8318 C CA . ILE B 1 319 ? 12.047 26.172 -5.555 1 92.56 319 ILE B CA 1
ATOM 8319 C C . ILE B 1 319 ? 13.547 25.984 -5.348 1 92.56 319 ILE B C 1
ATOM 8321 O O . ILE B 1 319 ? 14.055 26.156 -4.238 1 92.56 319 ILE B O 1
ATOM 8325 N N . GLY B 1 320 ? 14.195 25.5 -6.32 1 94 320 GLY B N 1
ATOM 8326 C CA . GLY B 1 320 ? 15.617 25.219 -6.273 1 94 320 GLY B CA 1
ATOM 8327 C C . GLY B 1 320 ? 16.406 25.922 -7.375 1 94 320 GLY B C 1
ATOM 8328 O O . GLY B 1 320 ? 15.914 26.062 -8.5 1 94 320 GLY B O 1
ATOM 8329 N N . SER B 1 321 ? 17.594 26.328 -7.059 1 94 321 SER B N 1
ATOM 8330 C CA . SER B 1 321 ? 18.438 27 -8.031 1 94 321 SER B CA 1
ATOM 8331 C C . SER B 1 321 ? 19.016 26.016 -9.047 1 94 321 SER B C 1
ATOM 8333 O O . SER B 1 321 ? 18.844 24.797 -8.906 1 94 321 SER B O 1
ATOM 8335 N N . GLU B 1 322 ? 19.578 26.609 -10.016 1 90 322 GLU B N 1
ATOM 8336 C CA . GLU B 1 322 ? 20.391 25.781 -10.906 1 90 322 GLU B CA 1
ATOM 8337 C C . GLU B 1 322 ? 21.562 25.156 -10.156 1 90 322 GLU B C 1
ATOM 8339 O O . GLU B 1 322 ? 21.938 25.625 -9.078 1 90 322 GLU B O 1
ATOM 8344 N N . LEU B 1 323 ? 22.031 24.047 -10.742 1 90.88 323 LEU B N 1
ATOM 8345 C CA . LEU B 1 323 ? 23.25 23.453 -10.18 1 90.88 323 LEU B CA 1
ATOM 8346 C C . LEU B 1 323 ? 24.469 24.328 -10.484 1 90.88 323 LEU B C 1
ATOM 8348 O O . LEU B 1 323 ? 24.844 24.5 -11.648 1 90.88 323 LEU B O 1
ATOM 8352 N N . LEU B 1 324 ? 25.047 24.906 -9.461 1 92.94 324 LEU B N 1
ATOM 8353 C CA . LEU B 1 324 ? 26.188 25.812 -9.586 1 92.94 324 LEU B CA 1
ATOM 8354 C C . LEU B 1 324 ? 27.484 25.125 -9.18 1 92.94 324 LEU B C 1
ATOM 8356 O O . LEU B 1 324 ? 27.609 24.656 -8.039 1 92.94 324 LEU B O 1
ATOM 8360 N N . ASP B 1 325 ? 28.375 25.016 -10.109 1 92.94 325 ASP B N 1
ATOM 8361 C CA . ASP B 1 325 ? 29.703 24.516 -9.758 1 92.94 325 ASP B CA 1
ATOM 8362 C C . ASP B 1 325 ? 30.516 25.594 -9.047 1 92.94 325 ASP B C 1
ATOM 8364 O O . ASP B 1 325 ? 30.953 26.562 -9.672 1 92.94 325 ASP B O 1
ATOM 8368 N N . ILE B 1 326 ? 30.734 25.422 -7.762 1 92.94 326 ILE B N 1
ATOM 8369 C CA . ILE B 1 326 ? 31.344 26.469 -6.941 1 92.94 326 ILE B CA 1
ATOM 8370 C C . ILE B 1 326 ? 32.844 26.594 -7.289 1 92.94 326 ILE B C 1
ATOM 8372 O O . ILE B 1 326 ? 33.469 27.578 -6.926 1 92.94 326 ILE B O 1
ATOM 8376 N N . LYS B 1 327 ? 33.375 25.641 -8.023 1 92.06 327 LYS B N 1
ATOM 8377 C CA . LYS B 1 327 ? 34.781 25.672 -8.383 1 92.06 327 LYS B CA 1
ATOM 8378 C C . LYS B 1 327 ? 34.969 26.047 -9.852 1 92.06 327 LYS B C 1
ATOM 8380 O O . LYS B 1 327 ? 36.094 26.109 -10.344 1 92.06 327 LYS B O 1
ATOM 8385 N N . GLU B 1 328 ? 33.906 26.328 -10.531 1 90.94 328 GLU B N 1
ATOM 8386 C CA . GLU B 1 328 ? 34 26.688 -11.945 1 90.94 328 GLU B CA 1
ATOM 8387 C C . GLU B 1 328 ? 34.562 28.109 -12.117 1 90.94 328 GLU B C 1
ATOM 8389 O O . GLU B 1 328 ? 35.375 28.344 -13.016 1 90.94 328 GLU B O 1
ATOM 8394 N N . THR B 1 329 ? 33.969 29.125 -11.414 1 88.88 329 THR B N 1
ATOM 8395 C CA . THR B 1 329 ? 34.438 30.5 -11.445 1 88.88 329 THR B CA 1
ATOM 8396 C C . THR B 1 329 ? 34.625 31.047 -10.023 1 88.88 329 THR B C 1
ATOM 8398 O O . THR B 1 329 ? 33.969 30.547 -9.086 1 88.88 329 THR B O 1
ATOM 8401 N N . LYS B 1 330 ? 35.438 32 -9.906 1 86.25 330 LYS B N 1
ATOM 8402 C CA . LYS B 1 330 ? 35.594 32.688 -8.617 1 86.25 330 LYS B CA 1
ATOM 8403 C C . LYS B 1 330 ? 34.281 33.312 -8.148 1 86.25 330 LYS B C 1
ATOM 8405 O O . LYS B 1 330 ? 34 33.375 -6.949 1 86.25 330 LYS B O 1
ATOM 8410 N N . GLU B 1 331 ? 33.594 33.719 -9.094 1 84.94 331 GLU B N 1
ATOM 8411 C CA . GLU B 1 331 ? 32.281 34.312 -8.797 1 84.94 331 GLU B CA 1
ATOM 8412 C C . GLU B 1 331 ? 31.344 33.312 -8.148 1 84.94 331 GLU B C 1
ATOM 8414 O O . GLU B 1 331 ? 30.594 33.656 -7.23 1 84.94 331 GLU B O 1
ATOM 8419 N N . ASN B 1 332 ? 31.375 32.125 -8.633 1 90.69 332 ASN B N 1
ATOM 8420 C CA . ASN B 1 332 ? 30.531 31.078 -8.07 1 90.69 332 ASN B CA 1
ATOM 8421 C C . ASN B 1 332 ? 30.922 30.75 -6.629 1 90.69 332 ASN B C 1
ATOM 8423 O O . ASN B 1 332 ? 30.047 30.531 -5.781 1 90.69 332 ASN B O 1
ATOM 8427 N N . LEU B 1 333 ? 32.188 30.703 -6.398 1 90.81 333 LEU B N 1
ATOM 8428 C CA . LEU B 1 333 ? 32.656 30.469 -5.035 1 90.81 333 LEU B CA 1
ATOM 8429 C C . LEU B 1 333 ? 32.25 31.609 -4.109 1 90.81 333 LEU B C 1
ATOM 8431 O O . LEU B 1 333 ? 31.875 31.375 -2.957 1 90.81 333 LEU B O 1
ATOM 8435 N N . PHE B 1 334 ? 32.281 32.812 -4.68 1 86.81 334 PHE B N 1
ATOM 8436 C CA . PHE B 1 334 ? 31.859 33.969 -3.914 1 86.81 334 PHE B CA 1
ATOM 8437 C C . PHE B 1 334 ? 30.375 33.875 -3.562 1 86.81 334 PHE B C 1
ATOM 8439 O O . PHE B 1 334 ? 29.984 34.25 -2.453 1 86.81 334 PHE B O 1
ATOM 8446 N N . LYS B 1 335 ? 29.641 33.438 -4.484 1 87.19 335 LYS B N 1
ATOM 8447 C CA . LYS B 1 335 ? 28.203 33.281 -4.238 1 87.19 335 LYS B CA 1
ATOM 8448 C C . LYS B 1 335 ? 27.953 32.281 -3.105 1 87.19 335 LYS B C 1
ATOM 8450 O O . LYS B 1 335 ? 27.094 32.531 -2.248 1 87.19 335 LYS B O 1
ATOM 8455 N N . PHE B 1 336 ? 28.703 31.266 -3.131 1 92.06 336 PHE B N 1
ATOM 8456 C CA . PHE B 1 336 ? 28.578 30.25 -2.088 1 92.06 336 PHE B CA 1
ATOM 8457 C C . PHE B 1 336 ? 28.953 30.828 -0.728 1 92.06 336 PHE B C 1
ATOM 8459 O O . PHE B 1 336 ? 28.219 30.641 0.251 1 92.06 336 PHE B O 1
ATOM 8466 N N . LEU B 1 337 ? 30 31.453 -0.675 1 88.62 337 LEU B N 1
ATOM 8467 C CA . LEU B 1 337 ? 30.469 32.031 0.584 1 88.62 337 LEU B CA 1
ATOM 8468 C C . LEU B 1 337 ? 29.516 33.094 1.087 1 88.62 337 LEU B C 1
ATOM 8470 O O . LEU B 1 337 ? 29.297 33.219 2.295 1 88.62 337 LEU B O 1
ATOM 8474 N N . ASN B 1 338 ? 29 33.844 0.169 1 87 338 ASN B N 1
ATOM 8475 C CA . ASN B 1 338 ? 28.016 34.844 0.557 1 87 338 ASN B CA 1
ATOM 8476 C C . ASN B 1 338 ? 26.766 34.219 1.179 1 87 338 ASN B C 1
ATOM 8478 O O . ASN B 1 338 ? 26.188 34.75 2.119 1 87 338 ASN B O 1
ATOM 8482 N N . LEU B 1 339 ? 26.359 33.125 0.618 1 90.81 339 LEU B N 1
ATOM 8483 C CA . LEU B 1 339 ? 25.234 32.406 1.192 1 90.81 339 LEU B CA 1
ATOM 8484 C C . LEU B 1 339 ? 25.562 31.922 2.609 1 90.81 339 LEU B C 1
ATOM 8486 O O . LEU B 1 339 ? 24.734 32.094 3.518 1 90.81 339 LEU B O 1
ATOM 8490 N N . ILE B 1 340 ? 26.719 31.406 2.781 1 89.75 340 ILE B N 1
ATOM 8491 C CA . ILE B 1 340 ? 27.141 30.906 4.09 1 89.75 340 ILE B CA 1
ATOM 8492 C C . ILE B 1 340 ? 27.156 32.062 5.098 1 89.75 340 ILE B C 1
ATOM 8494 O O . ILE B 1 340 ? 26.641 31.922 6.211 1 89.75 340 ILE B O 1
ATOM 8498 N N . LEU B 1 341 ? 27.719 33.094 4.719 1 84.75 341 LEU B N 1
ATOM 8499 C CA . LEU B 1 341 ? 27.797 34.25 5.598 1 84.75 341 LEU B CA 1
ATOM 8500 C C . LEU 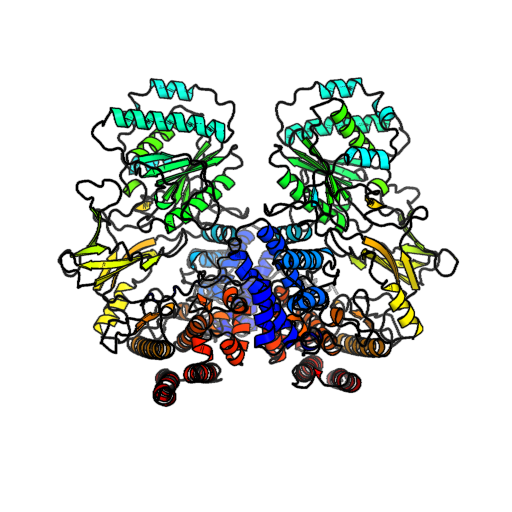B 1 341 ? 26.391 34.75 5.949 1 84.75 341 LEU B C 1
ATOM 8502 O O . LEU B 1 341 ? 26.141 35.125 7.098 1 84.75 341 LEU B O 1
ATOM 8506 N N . LEU B 1 342 ? 25.641 34.75 4.922 1 87.12 342 LEU B N 1
ATOM 8507 C CA . LEU B 1 342 ? 24.266 35.188 5.148 1 87.12 342 LEU B CA 1
ATOM 8508 C C . LEU B 1 342 ? 23.594 34.281 6.176 1 87.12 342 LEU B C 1
ATOM 8510 O O . LEU B 1 342 ? 22.922 34.781 7.09 1 87.12 342 LEU B O 1
ATOM 8514 N N . PHE B 1 343 ? 23.734 33 6.055 1 90.5 343 PHE B N 1
ATOM 8515 C CA . PHE B 1 343 ? 23.109 32.062 6.945 1 90.5 343 PHE B CA 1
ATOM 8516 C C . PHE B 1 343 ? 23.656 32.188 8.359 1 90.5 343 PHE B C 1
ATOM 8518 O O . PHE B 1 343 ? 22.938 31.938 9.336 1 90.5 343 PHE B O 1
ATOM 8525 N N . LEU B 1 344 ? 24.828 32.562 8.508 1 85.19 344 LEU B N 1
ATOM 8526 C CA . LEU B 1 344 ? 25.469 32.656 9.812 1 85.19 344 LEU B CA 1
ATOM 8527 C C . LEU B 1 344 ? 25.109 33.938 10.516 1 85.19 344 LEU B C 1
ATOM 8529 O O . LEU B 1 344 ? 25.156 34.031 11.742 1 85.19 344 LEU B O 1
ATOM 8533 N N . THR B 1 345 ? 24.719 34.938 9.742 1 81.5 345 THR B N 1
ATOM 8534 C CA . THR B 1 345 ? 24.609 36.25 10.352 1 81.5 345 THR B CA 1
ATOM 8535 C C . THR B 1 345 ? 23.172 36.75 10.266 1 81.5 345 THR B C 1
ATOM 8537 O O . THR B 1 345 ? 22.797 37.688 10.984 1 81.5 345 THR B O 1
ATOM 8540 N N . SER B 1 346 ? 22.422 36.25 9.445 1 81.19 346 SER B N 1
ATOM 8541 C CA . SER B 1 346 ? 21.109 36.812 9.148 1 81.19 346 SER B CA 1
ATOM 8542 C C . SER B 1 346 ? 20.156 36.656 10.336 1 81.19 346 SER B C 1
ATOM 8544 O O . SER B 1 346 ? 20.422 35.875 11.25 1 81.19 346 SER B O 1
ATOM 8546 N N . ASN B 1 347 ? 19.156 37.5 10.273 1 81.44 347 ASN B N 1
ATOM 8547 C CA . ASN B 1 347 ? 18.062 37.312 11.234 1 81.44 347 ASN B CA 1
ATOM 8548 C C . ASN B 1 347 ? 17.25 36.062 10.922 1 81.44 347 ASN B C 1
ATOM 8550 O O . ASN B 1 347 ? 17.328 35.531 9.82 1 81.44 347 ASN B O 1
ATOM 8554 N N . LYS B 1 348 ? 16.5 35.656 11.914 1 85.44 348 LYS B N 1
ATOM 8555 C CA . LYS B 1 348 ? 15.75 34.406 11.805 1 85.44 348 LYS B CA 1
ATOM 8556 C C . LYS B 1 348 ? 14.719 34.5 10.688 1 85.44 348 LYS B C 1
ATOM 8558 O O . LYS B 1 348 ? 14.328 33.469 10.125 1 85.44 348 LYS B O 1
ATOM 8563 N N . ARG B 1 349 ? 14.352 35.656 10.367 1 86.5 349 ARG B N 1
ATOM 8564 C CA . ARG B 1 349 ? 13.367 35.844 9.305 1 86.5 349 ARG B CA 1
ATOM 8565 C C . ARG B 1 349 ? 13.906 35.344 7.973 1 86.5 349 ARG B C 1
ATOM 8567 O O . ARG B 1 349 ? 13.164 34.75 7.176 1 86.5 349 ARG B O 1
ATOM 8574 N N . VAL B 1 350 ? 15.141 35.594 7.734 1 87.69 350 VAL B N 1
ATOM 8575 C CA . VAL B 1 350 ? 15.789 35.188 6.488 1 87.69 350 VAL B CA 1
ATOM 8576 C C . VAL B 1 350 ? 15.805 33.656 6.383 1 87.69 350 VAL B C 1
ATOM 8578 O O . VAL B 1 350 ? 15.742 33.125 5.281 1 87.69 350 VAL B O 1
ATOM 8581 N N . LEU B 1 351 ? 15.852 33.094 7.531 1 91.62 351 LEU B N 1
ATOM 8582 C CA . LEU B 1 351 ? 15.914 31.641 7.574 1 91.62 351 LEU B CA 1
ATOM 8583 C C . LEU B 1 351 ? 14.516 31.047 7.574 1 91.62 351 LEU B C 1
ATOM 8585 O O . LEU B 1 351 ? 14.359 29.828 7.711 1 91.62 351 LEU B O 1
ATOM 8589 N N . GLY B 1 352 ? 13.516 31.859 7.445 1 93.31 352 GLY B N 1
ATOM 8590 C CA . GLY B 1 352 ? 12.172 31.375 7.211 1 93.31 352 GLY B CA 1
ATOM 8591 C C . GLY B 1 352 ? 11.281 31.453 8.438 1 93.31 352 GLY B C 1
ATOM 8592 O O . GLY B 1 352 ? 10.141 30.984 8.414 1 93.31 352 GLY B O 1
ATOM 8593 N N . PHE B 1 353 ? 11.758 31.969 9.578 1 93.25 353 PHE B N 1
ATOM 8594 C CA . PHE B 1 353 ? 10.938 32.094 10.781 1 93.25 353 PHE B CA 1
ATOM 8595 C C . PHE B 1 353 ? 9.945 33.25 10.648 1 93.25 353 PHE B C 1
ATOM 8597 O O . PHE B 1 353 ? 10.258 34.281 10.062 1 93.25 353 PHE B O 1
ATOM 8604 N N . ASP B 1 354 ? 8.758 33.031 11.148 1 93.12 354 ASP B N 1
ATOM 8605 C CA . ASP B 1 354 ? 7.711 34.031 11.156 1 93.12 354 ASP B CA 1
ATOM 8606 C C . ASP B 1 354 ? 8.094 35.219 12.047 1 93.12 354 ASP B C 1
ATOM 8608 O O . ASP B 1 354 ? 8.172 35.062 13.273 1 93.12 354 ASP B O 1
ATOM 8612 N N . SER B 1 355 ? 8.234 36.344 11.555 1 91.31 355 SER B N 1
ATOM 8613 C CA . SER B 1 355 ? 8.742 37.5 12.281 1 91.31 355 SER B CA 1
ATOM 8614 C C . SER B 1 355 ? 7.66 38.125 13.164 1 91.31 355 SER B C 1
ATOM 8616 O O . SER B 1 355 ? 7.953 38.969 14.023 1 91.31 355 SER B O 1
ATOM 8618 N N . THR B 1 356 ? 6.488 37.656 12.969 1 92.88 356 THR B N 1
ATOM 8619 C CA . THR B 1 356 ? 5.414 38.219 13.781 1 92.88 356 THR B CA 1
ATOM 8620 C C . THR B 1 356 ? 5.414 37.594 15.172 1 92.88 356 THR B C 1
ATOM 8622 O O . THR B 1 356 ? 4.723 38.094 16.078 1 92.88 356 THR B O 1
ATOM 8625 N N . PHE B 1 357 ? 6.086 36.562 15.352 1 92.5 357 PHE B N 1
ATOM 8626 C CA . PHE B 1 357 ? 6.324 36.031 16.688 1 92.5 357 PHE B CA 1
ATOM 8627 C C . PHE B 1 357 ? 7.48 36.75 17.359 1 92.5 357 PHE B C 1
ATOM 8629 O O . PHE B 1 357 ? 8.633 36.625 16.938 1 92.5 357 PHE B O 1
ATOM 8636 N N . ILE B 1 358 ? 7.152 37.375 18.344 1 89.62 358 ILE B N 1
ATOM 8637 C CA . ILE B 1 358 ? 8.141 38.219 19.031 1 89.62 358 ILE B CA 1
ATOM 8638 C C . ILE B 1 358 ? 8.734 37.438 20.203 1 89.62 358 ILE B C 1
ATOM 8640 O O . ILE B 1 358 ? 8.016 37.031 21.109 1 89.62 358 ILE B O 1
ATOM 8644 N N . GLU B 1 359 ? 9.992 37.281 20.094 1 85.19 359 GLU B N 1
ATOM 8645 C CA . GLU B 1 359 ? 10.719 36.562 21.125 1 85.19 359 GLU B CA 1
ATOM 8646 C C . GLU B 1 359 ? 11.305 37.5 22.172 1 85.19 359 GLU B C 1
ATOM 8648 O O . GLU B 1 359 ? 11.742 38.594 21.844 1 85.19 359 GLU B O 1
ATOM 8653 N N . SER B 1 360 ? 11.016 37.094 23.438 1 80.19 360 SER B N 1
ATOM 8654 C CA . SER B 1 360 ? 11.672 37.844 24.516 1 80.19 360 SER B CA 1
ATOM 8655 C C . SER B 1 360 ? 12.688 36.969 25.234 1 80.19 360 SER B C 1
ATOM 8657 O O . SER B 1 360 ? 12.422 35.781 25.5 1 80.19 360 SER B O 1
ATOM 8659 N N . TYR B 1 361 ? 13.859 37.531 25.266 1 69.44 361 TYR B N 1
ATOM 8660 C CA . TYR B 1 361 ? 14.945 36.781 25.906 1 69.44 361 TYR B CA 1
ATOM 8661 C C . TYR B 1 361 ? 15.242 37.344 27.297 1 69.44 361 TYR B C 1
ATOM 8663 O O . TYR B 1 361 ? 15.094 38.531 27.531 1 69.44 361 TYR B O 1
ATOM 8671 N N . GLY B 1 362 ? 15.203 36.438 28.328 1 59.88 362 GLY B N 1
ATOM 8672 C CA . GLY B 1 362 ? 15.609 36.875 29.656 1 59.88 362 GLY B CA 1
ATOM 8673 C C . GLY B 1 362 ? 17.016 37.438 29.688 1 59.88 362 GLY B C 1
ATOM 8674 O O . GLY B 1 362 ? 17.734 37.375 28.688 1 59.88 362 GLY B O 1
ATOM 8675 N N . GLN B 1 363 ? 17.297 38.281 30.734 1 55.72 363 GLN B N 1
ATOM 8676 C CA . GLN B 1 363 ? 18.578 38.969 30.891 1 55.72 363 GLN B CA 1
ATOM 8677 C C . GLN B 1 363 ? 19.75 38.031 30.625 1 55.72 363 GLN B C 1
ATOM 8679 O O . GLN B 1 363 ? 20.766 38.438 30.047 1 55.72 363 GLN B O 1
ATOM 8684 N N . ASN B 1 364 ? 19.609 36.719 31.078 1 50 364 ASN B N 1
ATOM 8685 C CA . ASN B 1 364 ? 20.797 35.844 31 1 50 364 ASN B CA 1
ATOM 8686 C C . ASN B 1 364 ? 20.656 34.812 29.891 1 50 364 ASN B C 1
ATOM 8688 O O . ASN B 1 364 ? 21.562 34 29.688 1 50 364 ASN B O 1
ATOM 8692 N N . CYS B 1 365 ? 19.516 34.531 29.406 1 49.81 365 CYS B N 1
ATOM 8693 C CA . CYS B 1 365 ? 19.391 33.375 28.531 1 49.81 365 CYS B CA 1
ATOM 8694 C C . CYS B 1 365 ? 19.203 33.781 27.078 1 49.81 365 CYS B C 1
ATOM 8696 O O . CYS B 1 365 ? 18.266 34.5 26.75 1 49.81 365 CYS B O 1
ATOM 8698 N N . THR B 1 366 ? 20.188 33.75 26.219 1 50.44 366 THR B N 1
ATOM 8699 C CA . THR B 1 366 ? 20.266 34.25 24.859 1 50.44 366 THR B CA 1
ATOM 8700 C C . THR B 1 366 ? 19.641 33.25 23.891 1 50.44 366 THR B C 1
ATOM 8702 O O . THR B 1 366 ? 19.375 33.594 22.719 1 50.44 366 THR B O 1
ATOM 8705 N N . ASP B 1 367 ? 19.375 32 24.25 1 51.34 367 ASP B N 1
ATOM 8706 C CA . ASP B 1 367 ? 19.141 31.094 23.141 1 51.34 367 ASP B CA 1
ATOM 8707 C C . ASP B 1 367 ? 17.656 30.703 23.047 1 51.34 367 ASP B C 1
ATOM 8709 O O . ASP B 1 367 ? 17.125 30.531 21.953 1 51.34 367 ASP B O 1
ATOM 8713 N N . THR B 1 368 ? 17.062 30.453 24.25 1 59.38 368 THR B N 1
ATOM 8714 C CA . THR B 1 368 ? 15.648 30.078 24.234 1 59.38 368 THR B CA 1
ATOM 8715 C C . THR B 1 368 ? 14.781 31.219 24.75 1 59.38 368 THR B C 1
ATOM 8717 O O . THR B 1 368 ? 14.969 31.688 25.875 1 59.38 368 THR B O 1
ATOM 8720 N N . PRO B 1 369 ? 14.086 31.734 23.797 1 65.94 369 PRO B N 1
ATOM 8721 C CA . PRO B 1 369 ? 13.242 32.844 24.25 1 65.94 369 PRO B CA 1
ATOM 8722 C C . PRO B 1 369 ? 12.445 32.5 25.5 1 65.94 369 PRO B C 1
ATOM 8724 O O . PRO B 1 369 ? 11.977 31.375 25.656 1 65.94 369 PRO B O 1
ATOM 8727 N N . GLN B 1 370 ? 12.562 33.281 26.5 1 69.19 370 GLN B N 1
ATOM 8728 C CA . GLN B 1 370 ? 11.789 33.156 27.734 1 69.19 370 GLN B CA 1
ATOM 8729 C C . GLN B 1 370 ? 10.289 33.188 27.438 1 69.19 370 GLN B C 1
ATOM 8731 O O . GLN B 1 370 ? 9.508 32.469 28.078 1 69.19 370 GLN B O 1
ATOM 8736 N N . SER B 1 371 ? 9.992 34.094 26.531 1 80.12 371 SER B N 1
ATOM 8737 C CA . SER B 1 371 ? 8.578 34.219 26.203 1 80.12 371 SER B CA 1
ATOM 8738 C C . SER B 1 371 ? 8.383 34.5 24.719 1 80.12 371 SER B C 1
ATOM 8740 O O . SER B 1 371 ? 9.297 35 24.047 1 80.12 371 SER B O 1
ATOM 8742 N N . LEU B 1 372 ? 7.32 34.031 24.188 1 88.94 372 LEU B N 1
ATOM 8743 C CA . LEU B 1 372 ? 6.895 34.25 22.812 1 88.94 372 LEU B CA 1
ATOM 8744 C C . LEU B 1 372 ? 5.523 34.906 22.766 1 88.94 372 LEU B C 1
ATOM 8746 O O . LEU B 1 372 ? 4.617 34.5 23.5 1 88.94 372 LEU B O 1
ATOM 8750 N N . LYS B 1 373 ? 5.453 36.031 22.094 1 92.38 373 LYS B N 1
ATOM 8751 C CA . LYS B 1 373 ? 4.152 36.688 22 1 92.38 373 LYS B CA 1
ATOM 8752 C C . LYS B 1 373 ? 3.832 37.094 20.562 1 92.38 373 LYS B C 1
ATOM 8754 O O . LYS B 1 373 ? 4.73 37.156 19.734 1 92.38 373 LYS B O 1
ATOM 8759 N N . VAL B 1 374 ? 2.584 37.25 20.25 1 94.12 374 VAL B N 1
ATOM 8760 C CA . VAL B 1 374 ? 2.078 37.75 18.984 1 94.12 374 VAL B CA 1
ATOM 8761 C C . VAL B 1 374 ? 1.189 38.969 19.234 1 94.12 374 VAL B C 1
ATOM 8763 O O . VAL B 1 374 ? 0.444 39.031 20.203 1 94.12 374 VAL B O 1
ATOM 8766 N N . GLN B 1 375 ? 1.358 39.906 18.344 1 92.19 375 GLN B N 1
ATOM 8767 C CA . GLN B 1 375 ? 0.523 41.094 18.438 1 92.19 375 GLN B CA 1
ATOM 8768 C C . GLN B 1 375 ? -0.575 41.062 17.375 1 92.19 375 GLN B C 1
ATOM 8770 O O . GLN B 1 375 ? -0.299 40.875 16.188 1 92.19 375 GLN B O 1
ATOM 8775 N N . ILE B 1 376 ? -1.802 41.219 17.859 1 91.88 376 ILE B N 1
ATOM 8776 C CA . ILE B 1 376 ? -2.918 41.25 16.906 1 91.88 376 ILE B CA 1
ATOM 8777 C C . ILE B 1 376 ? -3.619 42.594 16.969 1 91.88 376 ILE B C 1
ATOM 8779 O O . ILE B 1 376 ? -3.537 43.312 17.969 1 91.88 376 ILE B O 1
ATOM 8783 N N . ASN B 1 377 ? -4.188 43 15.852 1 83.44 377 ASN B N 1
ATOM 8784 C CA . ASN B 1 377 ? -4.922 44.25 15.797 1 83.44 377 ASN B CA 1
ATOM 8785 C C . ASN B 1 377 ? -6.422 44.031 15.977 1 83.44 377 ASN B C 1
ATOM 8787 O O . ASN B 1 377 ? -7.211 44.281 15.07 1 83.44 377 ASN B O 1
ATOM 8791 N N . ALA B 1 378 ? -6.672 43.562 17.188 1 71.69 378 ALA B N 1
ATOM 8792 C CA . ALA B 1 378 ? -8.07 43.281 17.5 1 71.69 378 ALA B CA 1
ATOM 8793 C C . ALA B 1 378 ? -8.797 44.562 17.969 1 71.69 378 ALA B C 1
ATOM 8795 O O . ALA B 1 378 ? -8.281 45.312 18.797 1 71.69 378 ALA B O 1
ATOM 8796 N N . LYS B 1 379 ? -10.062 44.969 17.562 1 67.25 379 LYS B N 1
ATOM 8797 C CA . LYS B 1 379 ? -10.977 46 18.016 1 67.25 379 LYS B CA 1
ATOM 8798 C C . LYS B 1 379 ? -10.281 47.375 18.062 1 67.25 379 LYS B C 1
ATOM 8800 O O . LYS B 1 379 ? -10.344 48.062 19.078 1 67.25 379 LYS B O 1
ATOM 8805 N N . SER B 1 380 ? -9.523 47.781 17.188 1 68.38 380 SER B N 1
ATOM 8806 C CA . SER B 1 380 ? -8.969 49.125 16.984 1 68.38 380 SER B CA 1
ATOM 8807 C C . SER B 1 380 ? -7.707 49.344 17.797 1 68.38 380 SER B C 1
ATOM 8809 O O . SER B 1 380 ? -6.965 50.281 17.578 1 68.38 380 SER B O 1
ATOM 8811 N N . ASN B 1 381 ? -7.52 48.375 18.938 1 80.62 381 ASN B N 1
ATOM 8812 C CA . ASN B 1 381 ? -6.262 48.438 19.672 1 80.62 381 ASN B CA 1
ATOM 8813 C C . ASN B 1 381 ? -5.453 47.156 19.547 1 80.62 381 ASN B C 1
ATOM 8815 O O . ASN B 1 381 ? -6.02 46.062 19.547 1 80.62 381 ASN B O 1
ATOM 8819 N N . PRO B 1 382 ? -4.152 47.344 19.516 1 87.75 382 PRO B N 1
ATOM 8820 C CA . PRO B 1 382 ? -3.297 46.156 19.438 1 87.75 382 PRO B CA 1
ATOM 8821 C C . PRO B 1 382 ? -3.301 45.344 20.734 1 87.75 382 PRO B C 1
ATOM 8823 O O . PRO B 1 382 ? -3.355 45.906 21.828 1 87.75 382 PRO B O 1
ATOM 8826 N N . GLN B 1 383 ? -3.488 44.094 20.688 1 92.38 383 GLN B N 1
ATOM 8827 C CA . GLN B 1 383 ? -3.428 43.156 21.797 1 92.38 383 GLN B CA 1
ATOM 8828 C C . GLN B 1 383 ? -2.227 42.219 21.672 1 92.38 383 GLN B C 1
ATOM 8830 O O . GLN B 1 383 ? -1.939 41.719 20.594 1 92.38 383 GLN B O 1
ATOM 8835 N N . ASP B 1 384 ? -1.502 42.125 22.812 1 93.62 384 ASP B N 1
ATOM 8836 C CA . ASP B 1 384 ? -0.397 41.156 22.875 1 93.62 384 ASP B CA 1
ATOM 8837 C C . ASP B 1 384 ? -0.849 39.844 23.484 1 93.62 384 ASP B C 1
ATOM 8839 O O . ASP B 1 384 ? -1.372 39.812 24.609 1 93.62 384 ASP B O 1
ATOM 8843 N N . LEU B 1 385 ? -0.708 38.844 22.734 1 95.12 385 LEU B N 1
ATOM 8844 C CA . LEU B 1 385 ? -1.016 37.5 23.219 1 95.12 385 LEU B CA 1
ATOM 8845 C C . LEU B 1 385 ? 0.263 36.719 23.5 1 95.12 385 LEU B C 1
ATOM 8847 O O . LEU B 1 385 ? 1.096 36.531 22.609 1 95.12 385 LEU B O 1
ATOM 8851 N N . VAL B 1 386 ? 0.382 36.25 24.719 1 93.88 386 VAL B N 1
ATOM 8852 C CA . VAL B 1 386 ? 1.569 35.5 25.141 1 93.88 386 VAL B CA 1
ATOM 8853 C C . VAL B 1 386 ? 1.332 34 24.984 1 93.88 386 VAL B C 1
ATOM 8855 O O . VAL B 1 386 ? 0.342 33.469 25.484 1 93.88 386 VAL B O 1
ATOM 8858 N N . ILE B 1 387 ? 2.188 33.344 24.266 1 93.56 387 ILE B N 1
ATOM 8859 C CA . ILE B 1 387 ? 2.064 31.906 24.016 1 93.56 387 ILE B CA 1
ATOM 8860 C C . ILE B 1 387 ? 2.479 31.125 25.25 1 93.56 387 ILE B C 1
ATOM 8862 O O . ILE B 1 387 ? 3.527 31.391 25.844 1 93.56 387 ILE B O 1
ATOM 8866 N N . ASP B 1 388 ? 1.653 30.172 25.578 1 87.38 388 ASP B N 1
ATOM 8867 C CA . ASP B 1 388 ? 1.969 29.281 26.703 1 87.38 388 ASP B CA 1
ATOM 8868 C C . ASP B 1 388 ? 2.887 28.141 26.266 1 87.38 388 ASP B C 1
ATOM 8870 O O . ASP B 1 388 ? 2.463 27.234 25.547 1 87.38 388 ASP B O 1
ATOM 8874 N N . ARG B 1 389 ? 4.137 28.031 26.594 1 75.31 389 ARG B N 1
ATOM 8875 C CA . ARG B 1 389 ? 5.145 27.141 26.016 1 75.31 389 ARG B CA 1
ATOM 8876 C C . ARG B 1 389 ? 5.055 25.75 26.625 1 75.31 389 ARG B C 1
ATOM 8878 O O . ARG B 1 389 ? 5.273 24.75 25.938 1 75.31 389 ARG B O 1
ATOM 8885 N N . PRO B 1 390 ? 4.824 25.625 27.859 1 70.62 390 PRO B N 1
ATOM 8886 C CA . PRO B 1 390 ? 4.828 24.219 28.25 1 70.62 390 PRO B CA 1
ATOM 8887 C C . PRO B 1 390 ? 3.68 23.438 27.609 1 70.62 390 PRO B C 1
ATOM 8889 O O . PRO B 1 390 ? 3.816 22.234 27.359 1 70.62 390 PRO B O 1
ATOM 8892 N N . ASN B 1 391 ? 2.781 24.078 27.203 1 71.94 391 ASN B N 1
ATOM 8893 C CA . ASN B 1 391 ? 1.596 23.375 26.719 1 71.94 391 ASN B CA 1
ATOM 8894 C C . ASN B 1 391 ? 1.342 23.656 25.234 1 71.94 391 ASN B C 1
ATOM 8896 O O . ASN B 1 391 ? 0.203 23.578 24.781 1 71.94 391 ASN B O 1
ATOM 8900 N N . SER B 1 392 ? 2.25 24.266 24.641 1 81.88 392 SER B N 1
ATOM 8901 C CA . SER B 1 392 ? 2.125 24.562 23.219 1 81.88 392 SER B CA 1
ATOM 8902 C C . SER B 1 392 ? 3.238 23.891 22.422 1 81.88 392 SER B C 1
ATOM 8904 O O . SER B 1 392 ? 4.344 23.703 22.922 1 81.88 392 SER B O 1
ATOM 8906 N N . PRO B 1 393 ? 2.943 23.562 21.125 1 89.81 393 PRO B N 1
ATOM 8907 C CA . PRO B 1 393 ? 1.677 23.766 20.406 1 89.81 393 PRO B CA 1
ATOM 8908 C C . PRO B 1 393 ? 0.614 22.734 20.812 1 89.81 393 PRO B C 1
ATOM 8910 O O . PRO B 1 393 ? 0.948 21.641 21.25 1 89.81 393 PRO B O 1
ATOM 8913 N N . LEU B 1 394 ? -0.643 23.234 20.719 1 92.06 394 LEU B N 1
ATOM 8914 C CA . LEU B 1 394 ? -1.78 22.359 20.938 1 92.06 394 LEU B CA 1
ATOM 8915 C C . LEU B 1 394 ? -1.95 21.375 19.781 1 92.06 394 LEU B C 1
ATOM 8917 O O . LEU B 1 394 ? -2.375 20.234 19.984 1 92.06 394 LEU B O 1
ATOM 8921 N N . PHE B 1 395 ? -1.679 21.859 18.656 1 91.5 395 PHE B N 1
ATOM 8922 C CA . PHE B 1 395 ? -1.793 21.062 17.438 1 91.5 395 PHE B CA 1
ATOM 8923 C C . PHE B 1 395 ? -0.768 21.516 16.406 1 91.5 395 PHE B C 1
ATOM 8925 O O . PHE B 1 395 ? -0.501 22.703 16.266 1 91.5 395 PHE B O 1
ATOM 8932 N N . ARG B 1 396 ? -0.186 20.547 15.719 1 91.06 396 ARG B N 1
ATOM 8933 C CA . ARG B 1 396 ? 0.765 20.812 14.641 1 91.06 396 ARG B CA 1
ATOM 8934 C C . ARG B 1 396 ? 0.57 19.828 13.492 1 91.06 396 ARG B C 1
ATOM 8936 O O . ARG B 1 396 ? 0.781 18.625 13.648 1 91.06 396 ARG B O 1
ATOM 8943 N N . ALA B 1 397 ? 0.146 20.359 12.391 1 87.44 397 ALA B N 1
ATOM 8944 C CA . ALA B 1 397 ? -0.024 19.516 11.219 1 87.44 397 ALA B CA 1
ATOM 8945 C C . ALA B 1 397 ? 1.325 19.094 10.641 1 87.44 397 ALA B C 1
ATOM 8947 O O . ALA B 1 397 ? 2.264 19.891 10.602 1 87.44 397 ALA B O 1
ATOM 8948 N N . SER B 1 398 ? 1.441 17.891 10.172 1 83.19 398 SER B N 1
ATOM 8949 C CA . SER B 1 398 ? 2.662 17.406 9.531 1 83.19 398 SER B CA 1
ATOM 8950 C C . SER B 1 398 ? 2.668 17.734 8.039 1 83.19 398 SER B C 1
ATOM 8952 O O . SER B 1 398 ? 1.622 18.031 7.461 1 83.19 398 SER B O 1
ATOM 8954 N N . GLY B 1 399 ? 3.902 17.688 7.543 1 85.12 399 GLY B N 1
ATOM 8955 C CA . GLY B 1 399 ? 4.047 17.891 6.109 1 85.12 399 GLY B CA 1
ATOM 8956 C C . GLY B 1 399 ? 4.797 19.172 5.758 1 85.12 399 GLY B C 1
ATOM 8957 O O . GLY B 1 399 ? 4.984 20.031 6.609 1 85.12 399 GLY B O 1
ATOM 8958 N N . ILE B 1 400 ? 5.148 19.266 4.492 1 89.5 400 ILE B N 1
ATOM 8959 C CA . ILE B 1 400 ? 5.828 20.453 3.98 1 89.5 400 ILE B CA 1
ATOM 8960 C C . ILE B 1 400 ? 4.82 21.375 3.312 1 89.5 400 ILE B C 1
ATOM 8962 O O . ILE B 1 400 ? 4.703 22.547 3.684 1 89.5 400 ILE B O 1
ATOM 8966 N N . CYS B 1 401 ? 4.031 20.766 2.471 1 88.25 401 CYS B N 1
ATOM 8967 C CA . CYS B 1 401 ? 3.08 21.547 1.694 1 88.25 401 CYS B CA 1
ATOM 8968 C C . CYS B 1 401 ? 1.693 21.516 2.326 1 88.25 401 CYS B C 1
ATOM 8970 O O . CYS B 1 401 ? 1.365 20.578 3.055 1 88.25 401 CYS B O 1
ATOM 8972 N N . GLY B 1 402 ? 0.926 22.578 2.033 1 87.31 402 GLY B N 1
ATOM 8973 C CA . GLY B 1 402 ? -0.451 22.609 2.5 1 87.31 402 GLY B CA 1
ATOM 8974 C C . GLY B 1 402 ? -0.717 23.719 3.504 1 87.31 402 GLY B C 1
ATOM 8975 O O . GLY B 1 402 ? -0.082 24.781 3.455 1 87.31 402 GLY B O 1
ATOM 8976 N N . ARG B 1 403 ? -1.653 23.438 4.363 1 89.06 403 ARG B N 1
ATOM 8977 C CA . ARG B 1 403 ? -2.1 24.484 5.277 1 89.06 403 ARG B CA 1
ATOM 8978 C C . ARG B 1 403 ? -1.118 24.656 6.43 1 89.06 403 ARG B C 1
ATOM 8980 O O . ARG B 1 403 ? -1.006 25.75 7 1 89.06 403 ARG B O 1
ATOM 8987 N N . GLY B 1 404 ? -0.434 23.656 6.77 1 90.5 404 GLY B N 1
ATOM 8988 C CA . GLY B 1 404 ? 0.506 23.75 7.875 1 90.5 404 GLY B CA 1
ATOM 8989 C C . GLY B 1 404 ? -0.124 24.297 9.148 1 90.5 404 GLY B C 1
ATOM 8990 O O . GLY B 1 404 ? 0.483 25.094 9.852 1 90.5 404 GLY B O 1
ATOM 8991 N N . THR B 1 405 ? -1.308 23.844 9.422 1 93.19 405 THR B N 1
ATOM 8992 C CA . THR B 1 405 ? -2.07 24.359 10.555 1 93.19 405 THR B CA 1
ATOM 8993 C C . THR B 1 405 ? -1.319 24.141 11.859 1 93.19 405 THR B C 1
ATOM 8995 O O . THR B 1 405 ? -0.856 23.047 12.141 1 93.19 405 THR B O 1
ATOM 8998 N N . THR B 1 406 ? -1.167 25.219 12.625 1 94.88 406 THR B N 1
ATOM 8999 C CA . THR B 1 406 ? -0.576 25.188 13.961 1 94.88 406 THR B CA 1
ATOM 9000 C C . THR B 1 406 ? -1.439 25.953 14.953 1 94.88 406 THR B C 1
ATOM 9002 O O . THR B 1 406 ? -1.901 27.047 14.664 1 94.88 406 THR B O 1
ATOM 9005 N N . CYS B 1 407 ? -1.715 25.375 16.078 1 96.12 407 CYS B N 1
ATOM 9006 C CA . CYS B 1 407 ? -2.516 26 17.125 1 96.12 407 CYS B CA 1
ATOM 9007 C C . CYS B 1 407 ? -1.72 26.125 18.406 1 96.12 407 CYS B C 1
ATOM 9009 O O . CYS B 1 407 ? -1.056 25.188 18.828 1 96.12 407 CYS B O 1
ATOM 9011 N N . TRP B 1 408 ? -1.778 27.312 19.031 1 95.56 408 TRP B N 1
ATOM 9012 C CA . TRP B 1 408 ? -1.096 27.578 20.297 1 95.56 408 TRP B CA 1
ATOM 9013 C C . TRP B 1 408 ? -2.088 28.016 21.375 1 95.56 408 TRP B C 1
ATOM 9015 O O . TRP B 1 408 ? -3.055 28.734 21.078 1 95.56 408 TRP B O 1
ATOM 9025 N N . ARG B 1 409 ? -1.796 27.562 22.562 1 95.06 409 ARG B N 1
ATOM 9026 C CA . ARG B 1 409 ? -2.461 28.172 23.703 1 95.06 409 ARG B CA 1
ATOM 9027 C C . ARG B 1 409 ? -1.819 29.5 24.078 1 95.06 409 ARG B C 1
ATOM 9029 O O . ARG B 1 409 ? -0.594 29.641 24.047 1 95.06 409 ARG B O 1
ATOM 9036 N N . ALA B 1 410 ? -2.633 30.5 24.297 1 95.62 410 ALA B N 1
ATOM 9037 C CA . ALA B 1 410 ? -2.115 31.828 24.609 1 95.62 410 ALA B CA 1
ATOM 9038 C C . ALA B 1 410 ? -3.016 32.531 25.609 1 95.62 410 ALA B C 1
ATOM 9040 O O . ALA B 1 410 ? -4.113 32.062 25.922 1 95.62 410 ALA B O 1
ATOM 9041 N N . HIS B 1 411 ? -2.506 33.562 26.219 1 94.5 411 HIS B N 1
ATOM 9042 C CA . HIS B 1 411 ? -3.279 34.438 27.109 1 94.5 411 HIS B CA 1
ATOM 9043 C C . HIS B 1 411 ? -2.969 35.906 26.844 1 94.5 411 HIS B C 1
ATOM 9045 O O . HIS B 1 411 ? -1.952 36.219 26.234 1 94.5 411 HIS B O 1
ATOM 9051 N N . LEU B 1 412 ? -3.902 36.719 27.234 1 93.69 412 LEU B N 1
ATOM 9052 C CA . LEU B 1 412 ? -3.705 38.156 27.078 1 93.69 412 LEU B CA 1
ATOM 9053 C C . LEU B 1 412 ? -2.57 38.656 27.969 1 93.69 412 LEU B C 1
ATOM 9055 O O . LEU B 1 412 ? -2.486 38.281 29.141 1 93.69 412 LEU B O 1
ATOM 9059 N N . PHE B 1 413 ? -1.725 39.406 27.281 1 92 413 PHE B N 1
ATOM 9060 C CA . PHE B 1 413 ? -0.641 40 28.062 1 92 413 PHE B CA 1
ATOM 9061 C C . PHE B 1 413 ? -1.19 40.781 29.234 1 92 413 PHE B C 1
ATOM 9063 O O . PHE B 1 413 ? -2.031 41.688 29.047 1 92 413 PHE B O 1
ATOM 9070 N N . GLY B 1 414 ? -0.789 40.5 30.438 1 89.56 414 GLY B N 1
ATOM 9071 C CA . GLY B 1 414 ? -1.244 41.188 31.641 1 89.56 414 GLY B CA 1
ATOM 9072 C C . GLY B 1 414 ? -2.436 40.5 32.281 1 89.56 414 GLY B C 1
ATOM 9073 O O . GLY B 1 414 ? -2.824 40.875 33.406 1 89.56 414 GLY B O 1
ATOM 9074 N N . ASP B 1 415 ? -3.047 39.531 31.641 1 92.38 415 ASP B N 1
ATOM 9075 C CA . ASP B 1 415 ? -4.188 38.781 32.156 1 92.38 415 ASP B CA 1
ATOM 9076 C C . ASP B 1 415 ? -4.094 37.312 31.828 1 92.38 415 ASP B C 1
ATOM 9078 O O . ASP B 1 415 ? -4.656 36.844 30.828 1 92.38 415 ASP B O 1
ATOM 9082 N N . VAL B 1 416 ? -3.621 36.562 32.719 1 88.56 416 VAL B N 1
ATOM 9083 C CA . VAL B 1 416 ? -3.336 35.125 32.469 1 88.56 416 VAL B CA 1
ATOM 9084 C C . VAL B 1 416 ? -4.641 34.344 32.438 1 88.56 416 VAL B C 1
ATOM 9086 O O . VAL B 1 416 ? -4.691 33.25 31.859 1 88.56 416 VAL B O 1
ATOM 9089 N N . ASN B 1 417 ? -5.684 34.906 32.938 1 88.81 417 ASN B N 1
ATOM 9090 C CA . ASN B 1 417 ? -6.953 34.188 33.031 1 88.81 417 ASN B CA 1
ATOM 9091 C C . ASN B 1 417 ? -7.727 34.281 31.703 1 88.81 417 ASN B C 1
ATOM 9093 O O . ASN B 1 417 ? -8.656 33.531 31.469 1 88.81 417 ASN B O 1
ATOM 9097 N N . GLN B 1 418 ? -7.363 35.219 30.938 1 92.94 418 GLN B N 1
ATOM 9098 C CA . GLN B 1 418 ? -7.996 35.312 29.625 1 92.94 418 GLN B CA 1
ATOM 9099 C C . GLN B 1 418 ? -7.234 34.5 28.578 1 92.94 418 GLN B C 1
ATOM 9101 O O . GLN B 1 418 ? -6.312 35.031 27.938 1 92.94 418 GLN B O 1
ATOM 9106 N N . GLU B 1 419 ? -7.758 33.375 28.312 1 93 419 GLU B N 1
ATOM 9107 C CA . GLU B 1 419 ? -7.059 32.438 27.453 1 93 419 GLU B CA 1
ATOM 9108 C C . GLU B 1 419 ? -7.621 32.469 26.031 1 93 419 GLU B C 1
ATOM 9110 O O . GLU B 1 419 ? -8.789 32.781 25.828 1 93 419 GLU B O 1
ATOM 9115 N N . PHE B 1 420 ? -6.766 32.156 25.062 1 95.69 420 PHE B N 1
ATOM 9116 C CA . PHE B 1 420 ? -7.113 32.062 23.656 1 95.69 420 PHE B CA 1
ATOM 9117 C C . PHE B 1 420 ? -6.406 30.906 22.984 1 95.69 420 PHE B C 1
ATOM 9119 O O . PHE B 1 420 ? -5.5 30.297 23.562 1 95.69 420 PHE B O 1
ATOM 9126 N N . VAL B 1 421 ? -6.879 30.562 21.859 1 96.69 421 VAL B N 1
ATOM 9127 C CA . VAL B 1 421 ? -6.148 29.688 20.938 1 96.69 421 VAL B CA 1
ATOM 9128 C C . VAL B 1 421 ? -5.77 30.469 19.688 1 96.69 421 VAL B C 1
ATOM 9130 O O . VAL B 1 421 ? -6.621 31.094 19.047 1 96.69 421 VAL B O 1
ATOM 9133 N N . ILE B 1 422 ? -4.5 30.469 19.375 1 96.81 422 ILE B N 1
ATOM 9134 C CA . ILE B 1 422 ? -4.02 31.031 18.125 1 96.81 422 ILE B CA 1
ATOM 9135 C C . ILE B 1 422 ? -3.93 29.938 17.062 1 96.81 422 ILE B C 1
ATOM 9137 O O . ILE B 1 422 ? -3.244 28.938 17.266 1 96.81 422 ILE B O 1
ATOM 9141 N N . LYS B 1 423 ? -4.629 30.109 16.016 1 96.94 423 LYS B N 1
ATOM 9142 C CA . LYS B 1 423 ? -4.578 29.172 14.891 1 96.94 423 LYS B CA 1
ATOM 9143 C C . LYS B 1 423 ? -3.957 29.812 13.656 1 96.94 423 LYS B C 1
ATOM 9145 O O . LYS B 1 423 ? -4.543 30.734 13.07 1 96.94 423 LYS B O 1
ATOM 9150 N N . ASP B 1 424 ? -2.785 29.375 13.289 1 96.06 424 ASP B N 1
ATOM 9151 C CA . ASP B 1 424 ? -2.133 29.797 12.055 1 96.06 424 ASP B CA 1
ATOM 9152 C C . ASP B 1 424 ? -2.314 28.75 10.953 1 96.06 424 ASP B C 1
ATOM 9154 O O . ASP B 1 424 ? -2.244 27.547 11.211 1 96.06 424 ASP B O 1
ATOM 9158 N N . SER B 1 425 ? -2.619 29.25 9.789 1 94.69 425 SER B N 1
ATOM 9159 C CA . SER B 1 425 ? -2.771 28.344 8.656 1 94.69 425 SER B CA 1
ATOM 9160 C C . SER B 1 425 ? -2.436 29.047 7.344 1 94.69 425 SER B C 1
ATOM 9162 O O . SER B 1 425 ? -2.674 30.25 7.199 1 94.69 425 SER B O 1
ATOM 9164 N N . TRP B 1 426 ? -1.818 28.328 6.426 1 93.31 426 TRP B N 1
ATOM 9165 C CA . TRP B 1 426 ? -1.542 28.812 5.078 1 93.31 426 TRP B CA 1
ATOM 9166 C C . TRP B 1 426 ? -2.646 28.391 4.113 1 93.31 426 TRP B C 1
ATOM 9168 O O . TRP B 1 426 ? -2.744 27.219 3.74 1 93.31 426 TRP B O 1
ATOM 9178 N N . GLN B 1 427 ? -3.438 29.375 3.701 1 91.25 427 GLN B N 1
ATOM 9179 C CA . GLN B 1 427 ? -4.633 29.078 2.914 1 91.25 427 GLN B CA 1
ATOM 9180 C C . GLN B 1 427 ? -4.508 29.641 1.5 1 91.25 427 GLN B C 1
ATOM 9182 O O . GLN B 1 427 ? -3.857 30.672 1.29 1 91.25 427 GLN B O 1
ATOM 9187 N N . PRO B 1 428 ? -5.188 28.906 0.56 1 84.56 428 PRO B N 1
ATOM 9188 C CA . PRO B 1 428 ? -5.215 29.516 -0.773 1 84.56 428 PRO B CA 1
ATOM 9189 C C . PRO B 1 428 ? -5.84 30.906 -0.776 1 84.56 428 PRO B C 1
ATOM 9191 O O . PRO B 1 428 ? -6.789 31.156 -0.033 1 84.56 428 PRO B O 1
ATOM 9194 N N . LEU B 1 429 ? -5.34 31.703 -1.645 1 78.44 429 LEU B N 1
ATOM 9195 C CA . LEU B 1 429 ? -5.738 33.094 -1.69 1 78.44 429 LEU B CA 1
ATOM 9196 C C . LEU B 1 429 ? -7.223 33.25 -2.012 1 78.44 429 LEU B C 1
ATOM 9198 O O . LEU B 1 429 ? -7.891 34.156 -1.518 1 78.44 429 LEU B O 1
ATOM 9202 N N . ASP B 1 430 ? -7.781 32.344 -2.789 1 74.62 430 ASP B N 1
ATOM 9203 C CA . ASP B 1 430 ? -9.148 32.469 -3.277 1 74.62 430 ASP B CA 1
ATOM 9204 C C . ASP B 1 430 ? -10.141 31.844 -2.299 1 74.62 430 ASP B C 1
ATOM 9206 O O . ASP B 1 430 ? -11.352 31.922 -2.502 1 74.62 430 ASP B O 1
ATOM 9210 N N . ARG B 1 431 ? -9.742 31.469 -1.148 1 76.62 431 ARG B N 1
ATOM 9211 C CA . ARG B 1 431 ? -10.625 30.812 -0.189 1 76.62 431 ARG B CA 1
ATOM 9212 C C . ARG B 1 431 ? -11.18 31.797 0.822 1 76.62 431 ARG B C 1
ATOM 9214 O O . ARG B 1 431 ? -10.461 32.688 1.271 1 76.62 431 ARG B O 1
ATOM 9221 N N . LYS B 1 432 ? -12.492 31.547 1.025 1 78.25 432 LYS B N 1
ATOM 9222 C CA . LYS B 1 432 ? -13.102 32.344 2.08 1 78.25 432 LYS B CA 1
ATOM 9223 C C . LYS B 1 432 ? -12.469 32.031 3.436 1 78.25 432 LYS B C 1
ATOM 9225 O O . LYS B 1 432 ? -12.18 30.891 3.742 1 78.25 432 LYS B O 1
ATOM 9230 N N . ALA B 1 433 ? -12.391 33.094 4.191 1 80.81 433 ALA B N 1
ATOM 9231 C CA . ALA B 1 433 ? -11.727 32.969 5.484 1 80.81 433 ALA B CA 1
ATOM 9232 C C . ALA B 1 433 ? -12.625 32.25 6.492 1 80.81 433 ALA B C 1
ATOM 9234 O O . ALA B 1 433 ? -13.805 32.594 6.625 1 80.81 433 ALA B O 1
ATOM 9235 N N . GLU B 1 434 ? -12.18 31.297 7.113 1 91.56 434 GLU B N 1
ATOM 9236 C CA . GLU B 1 434 ? -12.828 30.625 8.234 1 91.56 434 GLU B CA 1
ATOM 9237 C C . GLU B 1 434 ? -13.281 31.609 9.297 1 91.56 434 GLU B C 1
ATOM 9239 O O . GLU B 1 434 ? -14.344 31.453 9.898 1 91.56 434 GLU B O 1
ATOM 9244 N N . GLY B 1 435 ? -12.5 32.656 9.477 1 93.88 435 GLY B N 1
ATOM 9245 C CA . GLY B 1 435 ? -12.766 33.656 10.492 1 93.88 435 GLY B CA 1
ATOM 9246 C C . GLY B 1 435 ? -14.086 34.375 10.289 1 93.88 435 GLY B C 1
ATOM 9247 O O . GLY B 1 435 ? -14.789 34.688 11.258 1 93.88 435 GLY B O 1
ATOM 9248 N N . ASP B 1 436 ? -14.438 34.625 9.047 1 93.44 436 ASP B N 1
ATOM 9249 C CA . ASP B 1 436 ? -15.695 35.312 8.75 1 93.44 436 ASP B CA 1
ATOM 9250 C C . ASP B 1 436 ? -16.891 34.438 9.18 1 93.44 436 ASP B C 1
ATOM 9252 O O . ASP B 1 436 ? -17.844 34.969 9.766 1 93.44 436 ASP B O 1
ATOM 9256 N N . MET B 1 437 ? -16.828 33.188 8.898 1 94.62 437 MET B N 1
ATOM 9257 C CA . MET B 1 437 ? -17.906 32.281 9.258 1 94.62 437 MET B CA 1
ATOM 9258 C C . MET B 1 437 ? -18.031 32.156 10.773 1 94.62 437 MET B C 1
ATOM 9260 O O . MET B 1 437 ? -19.141 32.219 11.32 1 94.62 437 MET B O 1
ATOM 9264 N N . LEU B 1 438 ? -16.891 32 11.414 1 96.69 438 LEU B N 1
ATOM 9265 C CA . LEU B 1 438 ? -16.891 31.859 12.867 1 96.69 438 LEU B CA 1
ATOM 9266 C C . LEU B 1 438 ? -17.391 33.125 13.539 1 96.69 438 LEU B C 1
ATOM 9268 O O . LEU B 1 438 ? -18.031 33.062 14.586 1 96.69 438 LEU B O 1
ATOM 9272 N N . CYS B 1 439 ? -17.031 34.25 12.945 1 96 439 CYS B N 1
ATOM 9273 C CA . CYS B 1 439 ? -17.516 35.5 13.461 1 96 439 CYS B CA 1
ATOM 9274 C C . CYS B 1 439 ? -19.047 35.531 13.445 1 96 439 CYS B C 1
ATOM 9276 O O . CYS B 1 439 ? -19.672 35.875 14.453 1 96 439 CYS B O 1
ATOM 9278 N N . GLU B 1 440 ? -19.641 35.156 12.352 1 95.69 440 GLU B N 1
ATOM 9279 C CA . GLU B 1 440 ? -21.094 35.125 12.211 1 95.69 440 GLU B CA 1
ATOM 9280 C C . GLU B 1 440 ? -21.719 34.125 13.188 1 95.69 440 GLU B C 1
ATOM 9282 O O . GLU B 1 440 ? -22.734 34.438 13.828 1 95.69 440 GLU B O 1
ATOM 9287 N N . VAL B 1 441 ? -21.156 33 13.266 1 97.25 441 VAL B N 1
ATOM 9288 C CA . VAL B 1 441 ? -21.656 31.938 14.117 1 97.25 441 VAL B CA 1
ATOM 9289 C C . VAL B 1 441 ? -21.609 32.375 15.578 1 97.25 441 VAL B C 1
ATOM 9291 O O . VAL B 1 441 ? -22.531 32.094 16.344 1 97.25 441 VAL B O 1
ATOM 9294 N N . THR B 1 442 ? -20.547 33.031 15.953 1 97.19 442 THR B N 1
ATOM 9295 C CA . THR B 1 442 ? -20.406 33.531 17.312 1 97.19 442 THR B CA 1
ATOM 9296 C C . THR B 1 442 ? -21.438 34.625 17.594 1 97.19 442 THR B C 1
ATOM 9298 O O . THR B 1 442 ? -22.016 34.656 18.672 1 97.19 442 THR B O 1
ATOM 9301 N N . GLU B 1 443 ? -21.672 35.469 16.609 1 96.75 443 GLU B N 1
ATOM 9302 C CA . GLU B 1 443 ? -22.656 36.531 16.734 1 96.75 443 GLU B CA 1
ATOM 9303 C C . GLU B 1 443 ? -24.062 35.969 16.906 1 96.75 443 GLU B C 1
ATOM 9305 O O . GLU B 1 443 ? -24.891 36.531 17.625 1 96.75 443 GLU B O 1
ATOM 9310 N N . LYS B 1 444 ? -24.281 34.875 16.312 1 96.69 444 LYS B N 1
ATOM 9311 C CA . LYS B 1 444 ? -25.578 34.219 16.391 1 96.69 444 LYS B CA 1
ATOM 9312 C C . LYS B 1 444 ? -25.688 33.344 17.641 1 96.69 444 LYS B C 1
ATOM 9314 O O . LYS B 1 444 ? -26.703 32.688 17.859 1 96.69 444 LYS B O 1
ATOM 9319 N N . ASN B 1 445 ? -24.688 33.281 18.453 1 96.31 445 ASN B N 1
ATOM 9320 C CA . ASN B 1 445 ? -24.625 32.531 19.703 1 96.31 445 ASN B CA 1
ATOM 9321 C C . ASN B 1 445 ? -24.938 31.062 19.5 1 96.31 445 ASN B C 1
ATOM 9323 O O . ASN B 1 445 ? -25.766 30.484 20.203 1 96.31 445 ASN B O 1
ATOM 9327 N N . VAL B 1 446 ? -24.391 30.5 18.469 1 97.44 446 VAL B N 1
ATOM 9328 C CA . VAL B 1 446 ? -24.578 29.078 18.203 1 97.44 446 VAL B CA 1
ATOM 9329 C C . VAL B 1 446 ? -23.938 28.25 19.312 1 97.44 446 VAL B C 1
ATOM 9331 O O . VAL B 1 446 ? -22.734 28.375 19.562 1 97.44 446 VAL B O 1
ATOM 9334 N N . PRO B 1 447 ? -24.703 27.422 20.031 1 97.62 447 PRO B N 1
ATOM 9335 C CA . PRO B 1 447 ? -24.141 26.625 21.125 1 97.62 447 PRO B CA 1
ATOM 9336 C C . PRO B 1 447 ? -23.188 25.531 20.625 1 97.62 447 PRO B C 1
ATOM 9338 O O . PRO B 1 447 ? -23.312 25.078 19.484 1 97.62 447 PRO B O 1
ATOM 9341 N N . HIS B 1 448 ? -22.219 25.141 21.469 1 98.12 448 HIS B N 1
ATOM 9342 C CA . HIS B 1 448 ? -21.312 24.016 21.234 1 98.12 448 HIS B CA 1
ATOM 9343 C C . HIS B 1 448 ? -20.453 24.25 20 1 98.12 448 HIS B C 1
ATOM 9345 O O . HIS B 1 448 ? -20.188 23.312 19.25 1 98.12 448 HIS B O 1
ATOM 9351 N N . MET B 1 449 ? -20.25 25.5 19.641 1 97.94 449 MET B N 1
ATOM 9352 C CA . MET B 1 449 ? -19.281 25.938 18.641 1 97.94 449 MET B CA 1
ATOM 9353 C C . MET B 1 449 ? -18.203 26.812 19.25 1 97.94 449 MET B C 1
ATOM 9355 O O . MET B 1 449 ? -18.5 27.625 20.141 1 97.94 449 MET B O 1
ATOM 9359 N N . VAL B 1 450 ? -17.031 26.625 18.781 1 97.94 450 VAL B N 1
ATOM 9360 C CA . VAL B 1 450 ? -15.938 27.453 19.266 1 97.94 450 VAL B CA 1
ATOM 9361 C C . VAL B 1 450 ? -16.234 28.922 18.969 1 97.94 450 VAL B C 1
ATOM 9363 O O . VAL B 1 450 ? -16.797 29.25 17.922 1 97.94 450 VAL B O 1
ATOM 9366 N N . ARG B 1 451 ? -15.859 29.844 19.844 1 96.75 451 ARG B N 1
ATOM 9367 C CA . ARG B 1 451 ? -16.188 31.25 19.688 1 96.75 451 ARG B CA 1
ATOM 9368 C C . ARG B 1 451 ? -15.023 32.031 19.078 1 96.75 451 ARG B C 1
ATOM 9370 O O . ARG B 1 451 ? -13.859 31.781 19.406 1 96.75 451 ARG B O 1
ATOM 9377 N N . TYR B 1 452 ? -15.375 32.938 18.266 1 96.69 452 TYR B N 1
ATOM 9378 C CA . TYR B 1 452 ? -14.5 33.844 17.516 1 96.69 452 TYR B CA 1
ATOM 9379 C C . TYR B 1 452 ? -14.016 35 18.359 1 96.69 452 TYR B C 1
ATOM 9381 O O . TYR B 1 452 ? -14.773 35.531 19.172 1 96.69 452 TYR B O 1
ATOM 9389 N N . HIS B 1 453 ? -12.695 35.344 18.234 1 96.38 453 HIS B N 1
ATOM 9390 C CA . HIS B 1 453 ? -12.188 36.562 18.844 1 96.38 453 HIS B CA 1
ATOM 9391 C C . HIS B 1 453 ? -11.672 37.531 17.781 1 96.38 453 HIS B C 1
ATOM 9393 O O . HIS B 1 453 ? -12.008 38.719 17.812 1 96.38 453 HIS B O 1
ATOM 9399 N N . HIS B 1 454 ? -10.836 37 16.859 1 95.56 454 HIS B N 1
ATOM 9400 C CA . HIS B 1 454 ? -10.227 37.844 15.836 1 95.56 454 HIS B CA 1
ATOM 9401 C C . HIS B 1 454 ? -9.617 37 14.719 1 95.56 454 HIS B C 1
ATOM 9403 O O . HIS B 1 454 ? -9.305 35.844 14.914 1 95.56 454 HIS B O 1
ATOM 9409 N N . HIS B 1 455 ? -9.586 37.562 13.547 1 95.25 455 HIS B N 1
ATOM 9410 C CA . HIS B 1 455 ? -8.789 36.938 12.5 1 95.25 455 HIS B CA 1
ATOM 9411 C C . HIS B 1 455 ? -8.172 38 11.578 1 95.25 455 HIS B C 1
ATOM 9413 O O . HIS B 1 455 ? -8.633 39.125 11.516 1 95.25 455 HIS B O 1
ATOM 9419 N N . GLU B 1 456 ? -7.066 37.625 10.945 1 93.38 456 GLU B N 1
ATOM 9420 C CA . GLU B 1 456 ? -6.383 38.531 10.023 1 93.38 456 GLU B CA 1
ATOM 9421 C C . GLU B 1 456 ? -5.488 37.75 9.055 1 93.38 456 GLU B C 1
ATOM 9423 O O . GLU B 1 456 ? -5.109 36.625 9.328 1 93.38 456 GLU B O 1
ATOM 9428 N N . ASP B 1 457 ? -5.27 38.375 7.934 1 92.62 457 ASP B N 1
ATOM 9429 C CA . ASP B 1 457 ? -4.109 37.969 7.141 1 92.62 457 ASP B CA 1
ATOM 9430 C C . ASP B 1 457 ? -2.824 38.562 7.719 1 92.62 457 ASP B C 1
ATOM 9432 O O . ASP B 1 457 ? -2.727 39.781 7.941 1 92.62 457 ASP B O 1
ATOM 9436 N N . VAL B 1 458 ? -1.951 37.75 8.047 1 94.38 458 VAL B N 1
ATOM 9437 C CA . VAL B 1 458 ? -0.707 38.188 8.656 1 94.38 458 VAL B CA 1
ATOM 9438 C C . VAL B 1 458 ? 0.01 39.156 7.707 1 94.38 458 VAL B C 1
ATOM 9440 O O . VAL B 1 458 ? 0.079 38.906 6.504 1 94.38 458 VAL B O 1
ATOM 9443 N N . GLU B 1 459 ? 0.41 40.219 8.242 1 92.69 459 GLU B N 1
ATOM 9444 C CA . GLU B 1 459 ? 1.138 41.219 7.469 1 92.69 459 GLU B CA 1
ATOM 9445 C C . GLU B 1 459 ? 2.488 41.531 8.109 1 92.69 459 GLU B C 1
ATOM 9447 O O . GLU B 1 459 ? 2.615 41.531 9.336 1 92.69 459 GLU B O 1
ATOM 9452 N N . VAL B 1 460 ? 3.439 41.719 7.344 1 90.25 460 VAL B N 1
ATOM 9453 C CA . VAL B 1 460 ? 4.754 42.219 7.738 1 90.25 460 VAL B CA 1
ATOM 9454 C C . VAL B 1 460 ? 5.105 43.469 6.93 1 90.25 460 VAL B C 1
ATOM 9456 O O . VAL B 1 460 ? 5.094 43.438 5.695 1 90.25 460 VAL B O 1
ATOM 9459 N N . ALA B 1 461 ? 5.395 44.531 7.59 1 86.94 461 ALA B N 1
ATOM 9460 C CA . ALA B 1 461 ? 5.684 45.812 6.941 1 86.94 461 ALA B CA 1
ATOM 9461 C C . ALA B 1 461 ? 4.562 46.219 5.984 1 86.94 461 ALA B C 1
ATOM 9463 O O . ALA B 1 461 ? 4.816 46.562 4.828 1 86.94 461 ALA B O 1
ATOM 9464 N N . ASN B 1 462 ? 3.352 45.938 6.336 1 84.06 462 ASN B N 1
ATOM 9465 C CA . ASN B 1 462 ? 2.129 46.344 5.637 1 84.06 462 ASN B CA 1
ATOM 9466 C C . ASN B 1 462 ? 1.955 45.562 4.336 1 84.06 462 ASN B C 1
ATOM 9468 O O . ASN B 1 462 ? 1.311 46.031 3.4 1 84.06 462 ASN B O 1
ATOM 9472 N N . GLN B 1 463 ? 2.602 44.469 4.328 1 89.5 463 GLN B N 1
ATOM 9473 C CA . GLN B 1 463 ? 2.434 43.594 3.189 1 89.5 463 GLN B CA 1
ATOM 9474 C C . GLN B 1 463 ? 1.927 42.219 3.637 1 89.5 463 GLN B C 1
ATOM 9476 O O . GLN B 1 463 ? 2.428 41.656 4.613 1 89.5 463 GLN B O 1
ATOM 9481 N N . ARG B 1 464 ? 0.991 41.812 2.896 1 92.12 464 ARG B N 1
ATOM 9482 C CA . ARG B 1 464 ? 0.441 40.5 3.195 1 92.12 464 ARG B CA 1
ATOM 9483 C C . ARG B 1 464 ? 1.497 39.406 3.018 1 92.12 464 ARG B C 1
ATOM 9485 O O . ARG B 1 464 ? 2.264 39.438 2.053 1 92.12 464 ARG B O 1
ATOM 9492 N N . VAL B 1 465 ? 1.529 38.562 3.932 1 94.25 465 VAL B N 1
ATOM 9493 C CA . VAL B 1 465 ? 2.494 37.469 3.873 1 94.25 465 VAL B CA 1
ATOM 9494 C C . VAL B 1 465 ? 1.919 36.312 3.057 1 94.25 465 VAL B C 1
ATOM 9496 O O . VAL B 1 465 ? 1.106 35.531 3.561 1 94.25 465 VAL B O 1
ATOM 9499 N N . ASP B 1 466 ? 2.273 36.219 1.819 1 93.12 466 ASP B N 1
ATOM 9500 C CA . ASP B 1 466 ? 1.917 35.094 0.953 1 93.12 466 ASP B CA 1
ATOM 9501 C C . ASP B 1 466 ? 3.166 34.406 0.385 1 93.12 466 ASP B C 1
ATOM 9503 O O . ASP B 1 466 ? 4.281 34.906 0.562 1 93.12 466 ASP B O 1
ATOM 9507 N N . ILE B 1 467 ? 3.016 33.312 -0.179 1 93 467 ILE B N 1
ATOM 9508 C CA . ILE B 1 467 ? 4.156 32.531 -0.642 1 93 467 ILE B CA 1
ATOM 9509 C C . ILE B 1 467 ? 4.777 33.188 -1.865 1 93 467 ILE B C 1
ATOM 9511 O O . ILE B 1 467 ? 5.996 33.406 -1.921 1 93 467 ILE B O 1
ATOM 9515 N N . GLU B 1 468 ? 4.008 33.594 -2.758 1 89.06 468 GLU B N 1
ATOM 9516 C CA . GLU B 1 468 ? 4.484 34.094 -4.047 1 89.06 468 GLU B CA 1
ATOM 9517 C C . GLU B 1 468 ? 5.199 35.438 -3.898 1 89.06 468 GLU B C 1
ATOM 9519 O O . GLU B 1 468 ? 6.355 35.594 -4.309 1 89.06 468 GLU B O 1
ATOM 9524 N N . SER B 1 469 ? 4.605 36.406 -3.301 1 89.06 469 SER B N 1
ATOM 9525 C CA . SER B 1 469 ? 5.137 37.781 -3.275 1 89.06 469 SER B CA 1
ATOM 9526 C C . SER B 1 469 ? 6.023 38 -2.053 1 89.06 469 SER B C 1
ATOM 9528 O O . SER B 1 469 ? 7 38.75 -2.117 1 89.06 469 SER B O 1
ATOM 9530 N N . HIS B 1 470 ? 5.742 37.406 -0.969 1 91.06 470 HIS B N 1
ATOM 9531 C CA . HIS B 1 470 ? 6.488 37.656 0.255 1 91.06 470 HIS B CA 1
ATOM 9532 C C . HIS B 1 470 ? 7.594 36.625 0.462 1 91.06 470 HIS B C 1
ATOM 9534 O O . HIS B 1 470 ? 8.773 37 0.551 1 91.06 470 HIS B O 1
ATOM 9540 N N . VAL B 1 471 ? 7.242 35.344 0.531 1 92.25 471 VAL B N 1
ATOM 9541 C CA . VAL B 1 471 ? 8.211 34.312 0.865 1 92.25 471 VAL B CA 1
ATOM 9542 C C . VAL B 1 471 ? 9.195 34.125 -0.291 1 92.25 471 VAL B C 1
ATOM 9544 O O . VAL B 1 471 ? 10.406 34.094 -0.082 1 92.25 471 VAL B O 1
ATOM 9547 N N . ARG B 1 472 ? 8.648 34.062 -1.562 1 91 472 ARG B N 1
ATOM 9548 C CA . ARG B 1 472 ? 9.492 33.875 -2.736 1 91 472 ARG B CA 1
ATOM 9549 C C . ARG B 1 472 ? 9.875 35.188 -3.367 1 91 472 ARG B C 1
ATOM 9551 O O . ARG B 1 472 ? 10.555 35.219 -4.395 1 91 472 ARG B O 1
ATOM 9558 N N . ALA B 1 473 ? 9.43 36.25 -2.814 1 90.06 473 ALA B N 1
ATOM 9559 C CA . ALA B 1 473 ? 9.773 37.625 -3.197 1 90.06 473 ALA B CA 1
ATOM 9560 C C . ALA B 1 473 ? 9.516 37.844 -4.684 1 90.06 473 ALA B C 1
ATOM 9562 O O . ALA B 1 473 ? 10.32 38.5 -5.363 1 90.06 473 ALA B O 1
ATOM 9563 N N . GLY B 1 474 ? 8.57 37.156 -5.219 1 86.88 474 GLY B N 1
ATOM 9564 C CA . GLY B 1 474 ? 8.094 37.469 -6.562 1 86.88 474 GLY B CA 1
ATOM 9565 C C . GLY B 1 474 ? 8.969 36.875 -7.648 1 86.88 474 GLY B C 1
ATOM 9566 O O . GLY B 1 474 ? 8.867 37.25 -8.812 1 86.88 474 GLY B O 1
ATOM 9567 N N . ILE B 1 475 ? 9.828 35.938 -7.293 1 89 475 ILE B N 1
ATOM 9568 C CA . ILE B 1 475 ? 10.68 35.344 -8.312 1 89 475 ILE B CA 1
ATOM 9569 C C . ILE B 1 475 ? 9.844 34.531 -9.281 1 89 475 ILE B C 1
ATOM 9571 O O . ILE B 1 475 ? 8.875 33.875 -8.883 1 89 475 ILE B O 1
ATOM 9575 N N . ASN B 1 476 ? 10.234 34.625 -10.562 1 80.12 476 ASN B N 1
ATOM 9576 C CA . ASN B 1 476 ? 9.586 33.781 -11.57 1 80.12 476 ASN B CA 1
ATOM 9577 C C . ASN B 1 476 ? 10.164 32.375 -11.594 1 80.12 476 ASN B C 1
ATOM 9579 O O . ASN B 1 476 ? 11.344 32.188 -11.914 1 80.12 476 ASN B O 1
ATOM 9583 N N . PHE B 1 477 ? 9.414 31.391 -11.258 1 78.31 477 PHE B N 1
ATOM 9584 C CA . PHE B 1 477 ? 9.938 30.031 -11.227 1 78.31 477 PHE B CA 1
ATOM 9585 C C . PHE B 1 477 ? 9.211 29.141 -12.234 1 78.31 477 PHE B C 1
ATOM 9587 O O . PHE B 1 477 ? 9.297 27.922 -12.164 1 78.31 477 PHE B O 1
ATOM 9594 N N . ASN B 1 478 ? 8.445 29.641 -13.125 1 64.69 478 ASN B N 1
ATOM 9595 C CA . ASN B 1 478 ? 7.773 28.906 -14.18 1 64.69 478 ASN B CA 1
ATOM 9596 C C . ASN B 1 478 ? 8.773 28.188 -15.094 1 64.69 478 ASN B C 1
ATOM 9598 O O . ASN B 1 478 ? 8.469 27.141 -15.656 1 64.69 478 ASN B O 1
ATOM 9602 N N . SER B 1 479 ? 9.883 28.75 -15.242 1 56.31 479 SER B N 1
ATOM 9603 C CA . SER B 1 479 ? 10.859 28.188 -16.156 1 56.31 479 SER B CA 1
ATOM 9604 C C . SER B 1 479 ? 11.602 27.016 -15.516 1 56.31 479 SER B C 1
ATOM 9606 O O . SER B 1 479 ? 12.375 26.328 -16.172 1 56.31 479 SER B O 1
ATOM 9608 N N . GLY B 1 480 ? 11.273 26.734 -14.328 1 55.03 480 GLY B N 1
ATOM 9609 C CA . GLY B 1 480 ? 11.969 25.656 -13.656 1 55.03 480 GLY B CA 1
ATOM 9610 C C . GLY B 1 480 ? 11.398 24.281 -13.984 1 55.03 480 GLY B C 1
ATOM 9611 O O . GLY B 1 480 ? 10.281 24.172 -14.484 1 55.03 480 GLY B O 1
ATOM 9612 N N . THR B 1 481 ? 12.258 23.219 -14.117 1 51.22 481 THR B N 1
ATOM 9613 C CA . THR B 1 481 ? 11.852 21.844 -14.367 1 51.22 481 THR B CA 1
ATOM 9614 C C . THR B 1 481 ? 11.172 21.25 -13.141 1 51.22 481 THR B C 1
ATOM 9616 O O . THR B 1 481 ? 11.75 21.234 -12.047 1 51.22 481 THR B O 1
ATOM 9619 N N . ALA B 1 482 ? 9.891 21.125 -13.227 1 50.62 482 ALA B N 1
ATOM 9620 C CA . ALA B 1 482 ? 9.172 20.469 -12.133 1 50.62 482 ALA B CA 1
ATOM 9621 C C . ALA B 1 482 ? 9.711 19.062 -11.891 1 50.62 482 ALA B C 1
ATOM 9623 O O . ALA B 1 482 ? 10.055 18.359 -12.836 1 50.62 482 ALA B O 1
ATOM 9624 N N . PHE B 1 483 ? 10.07 18.938 -10.68 1 47.41 483 PHE B N 1
ATOM 9625 C CA . PHE B 1 483 ? 10.523 17.609 -10.297 1 47.41 483 PHE B CA 1
ATOM 9626 C C . PHE B 1 483 ? 9.516 16.547 -10.711 1 47.41 483 PHE B C 1
ATOM 9628 O O . PHE B 1 483 ? 8.344 16.609 -10.32 1 47.41 483 PHE B O 1
ATOM 9635 N N . GLN B 1 484 ? 9.773 15.914 -11.922 1 40.91 484 GLN B N 1
ATOM 9636 C CA . GLN B 1 484 ? 8.922 14.789 -12.312 1 40.91 484 GLN B CA 1
ATOM 9637 C C . GLN B 1 484 ? 9.375 13.5 -11.648 1 40.91 484 GLN B C 1
ATOM 9639 O O . GLN B 1 484 ? 10.562 13.172 -11.648 1 40.91 484 GLN B O 1
ATOM 9644 N N . THR B 1 485 ? 8.664 13.148 -10.719 1 38.12 485 THR B N 1
ATOM 9645 C CA . THR B 1 485 ? 9.055 11.812 -10.297 1 38.12 485 THR B CA 1
ATOM 9646 C C . THR B 1 485 ? 9.195 10.883 -11.5 1 38.12 485 THR B C 1
ATOM 9648 O O . THR B 1 485 ? 9.945 9.906 -11.461 1 38.12 485 THR B O 1
ATOM 9651 N N . THR B 1 486 ? 8.094 10.828 -12.422 1 32.97 486 THR B N 1
ATOM 9652 C CA . THR B 1 486 ? 8.164 10.07 -13.664 1 32.97 486 THR B CA 1
ATOM 9653 C C . THR B 1 486 ? 8.367 11 -14.852 1 32.97 486 THR B C 1
ATOM 9655 O O . THR B 1 486 ? 8.008 12.18 -14.797 1 32.97 486 THR B O 1
ATOM 9658 N N . ASN B 1 487 ? 9.266 10.625 -15.82 1 30.25 487 ASN B N 1
ATOM 9659 C CA . ASN B 1 487 ? 9.781 11.242 -17.031 1 30.25 487 ASN B CA 1
ATOM 9660 C C . ASN B 1 487 ? 8.656 11.875 -17.859 1 30.25 487 ASN B C 1
ATOM 9662 O O . ASN B 1 487 ? 8.438 11.5 -19.016 1 30.25 487 ASN B O 1
ATOM 9666 N N . ALA B 1 488 ? 7.625 12.273 -17.359 1 30.05 488 ALA B N 1
ATOM 9667 C CA . ALA B 1 488 ? 6.734 12.805 -18.391 1 30.05 488 ALA B CA 1
ATOM 9668 C C . ALA B 1 488 ? 7.141 14.219 -18.781 1 30.05 488 ALA B C 1
ATOM 9670 O O . ALA B 1 488 ? 7.645 14.984 -17.953 1 30.05 488 ALA B O 1
ATOM 9671 N N . PRO B 1 489 ? 7.109 14.625 -19.984 1 27.56 489 PRO B N 1
ATOM 9672 C CA . PRO B 1 489 ? 7.523 15.875 -20.609 1 27.56 489 PRO B CA 1
ATOM 9673 C C . PRO B 1 489 ? 6.742 17.078 -20.094 1 27.56 489 PRO B C 1
ATOM 9675 O O . PRO B 1 489 ? 5.523 17 -19.922 1 27.56 489 PRO B O 1
ATOM 9678 N N . LEU B 1 490 ? 7.387 18.172 -19.5 1 31.92 490 LEU B N 1
ATOM 9679 C CA . LEU B 1 490 ? 6.961 19.375 -18.797 1 31.92 490 LEU B CA 1
ATOM 9680 C C . LEU B 1 490 ? 6.523 20.469 -19.781 1 31.92 490 LEU B C 1
ATOM 9682 O O . LEU B 1 490 ? 7.305 20.875 -20.641 1 31.92 490 LEU B O 1
ATOM 9686 N N . ASN B 1 491 ? 5.352 20.734 -20.109 1 27.97 491 ASN B N 1
ATOM 9687 C CA . ASN B 1 491 ? 4.977 21.938 -20.828 1 27.97 491 ASN B CA 1
ATOM 9688 C C . ASN B 1 491 ? 5.059 23.172 -19.938 1 27.97 491 ASN B C 1
ATOM 9690 O O . ASN B 1 491 ? 4.926 23.078 -18.719 1 27.97 491 ASN B O 1
ATOM 9694 N N . ARG B 1 492 ? 5.273 24.578 -20.266 1 34.78 492 ARG B N 1
ATOM 9695 C CA . ARG B 1 492 ? 5.805 25.875 -19.828 1 34.78 492 ARG B CA 1
ATOM 9696 C C . ARG B 1 492 ? 4.82 26.578 -18.906 1 34.78 492 ARG B C 1
ATOM 9698 O O . ARG B 1 492 ? 5.023 27.75 -18.562 1 34.78 492 ARG B O 1
ATOM 9705 N N . GLN B 1 493 ? 3.541 26.531 -19 1 34.91 493 GLN B N 1
ATOM 9706 C CA . GLN B 1 493 ? 2.67 27.422 -18.219 1 34.91 493 GLN B CA 1
ATOM 9707 C C . GLN B 1 493 ? 2.936 27.281 -16.719 1 34.91 493 GLN B C 1
ATOM 9709 O O . GLN B 1 493 ? 3.621 26.344 -16.297 1 34.91 493 GLN B O 1
ATOM 9714 N N . GLN B 1 494 ? 2.402 28.297 -15.82 1 45.19 494 GLN B N 1
ATOM 9715 C CA . GLN B 1 494 ? 2.605 28.094 -14.391 1 45.19 494 GLN B CA 1
ATOM 9716 C C . GLN B 1 494 ? 2.666 26.609 -14.055 1 45.19 494 GLN B C 1
ATOM 9718 O O . GLN B 1 494 ? 1.876 25.812 -14.578 1 45.19 494 GLN B O 1
ATOM 9723 N N . PRO B 1 495 ? 3.873 26.422 -13.516 1 50.78 495 PRO B N 1
ATOM 9724 C CA . PRO B 1 495 ? 4.102 24.984 -13.445 1 50.78 495 PRO B CA 1
ATOM 9725 C C . PRO B 1 495 ? 2.904 24.219 -12.867 1 50.78 495 PRO B C 1
ATOM 9727 O O . PRO B 1 495 ? 2.205 24.734 -11.992 1 50.78 495 PRO B O 1
ATOM 9730 N N . ASN B 1 496 ? 2.285 23.422 -13.469 1 56.69 496 ASN B N 1
ATOM 9731 C CA . ASN B 1 496 ? 1.157 22.562 -13.148 1 56.69 496 ASN B CA 1
ATOM 9732 C C . ASN B 1 496 ? 1.237 22.047 -11.711 1 56.69 496 ASN B C 1
ATOM 9734 O O . ASN B 1 496 ? 2.291 21.578 -11.273 1 56.69 496 ASN B O 1
ATOM 9738 N N . GLY B 1 497 ? 0.333 22.828 -10.758 1 65.31 497 GLY B N 1
ATOM 9739 C CA . GLY B 1 497 ? 0.036 22.312 -9.43 1 65.31 497 GLY B CA 1
ATOM 9740 C C . GLY B 1 497 ? 0.331 23.312 -8.32 1 65.31 497 GLY B C 1
ATOM 9741 O O . GLY B 1 497 ? -0.08 23.125 -7.18 1 65.31 497 GLY B O 1
ATOM 9742 N N . PHE B 1 498 ? 1.009 24.672 -8.758 1 79.81 498 PHE B N 1
ATOM 9743 C CA . PHE B 1 498 ? 1.36 25.625 -7.723 1 79.81 498 PHE B CA 1
ATOM 9744 C C . PHE B 1 498 ? 0.121 26.359 -7.219 1 79.81 498 PHE B C 1
ATOM 9746 O O . PHE B 1 498 ? -0.714 26.797 -8.008 1 79.81 498 PHE B O 1
ATOM 9753 N N . THR B 1 499 ? -0.095 26.516 -5.926 1 82.75 499 THR B N 1
ATOM 9754 C CA . THR B 1 499 ? -1.13 27.297 -5.254 1 82.75 499 THR B CA 1
ATOM 9755 C C . THR B 1 499 ? -0.509 28.375 -4.363 1 82.75 499 THR B C 1
ATOM 9757 O O . THR B 1 499 ? 0.287 28.062 -3.475 1 82.75 499 THR B O 1
ATOM 9760 N N . ASN B 1 500 ? -0.8 29.625 -4.699 1 88.38 500 ASN B N 1
ATOM 9761 C CA . ASN B 1 500 ? -0.357 30.688 -3.795 1 88.38 500 ASN B CA 1
ATOM 9762 C C . ASN B 1 500 ? -1.149 30.672 -2.49 1 88.38 500 ASN B C 1
ATOM 9764 O O . ASN B 1 500 ? -2.381 30.719 -2.508 1 88.38 500 ASN B O 1
ATOM 9768 N N . ARG B 1 501 ? -0.448 30.641 -1.441 1 92.69 501 ARG B N 1
ATOM 9769 C CA . ARG B 1 501 ? -1.09 30.547 -0.134 1 92.69 501 ARG B CA 1
ATOM 9770 C C . ARG B 1 501 ? -0.781 31.781 0.713 1 92.69 501 ARG B C 1
ATOM 9772 O O . ARG B 1 501 ? 0.321 32.312 0.643 1 92.69 501 ARG B O 1
ATOM 9779 N N . VAL B 1 502 ? -1.759 32.156 1.457 1 93.88 502 VAL B N 1
ATOM 9780 C CA . VAL B 1 502 ? -1.64 33.312 2.354 1 93.88 502 VAL B CA 1
ATOM 9781 C C . VAL B 1 502 ? -1.632 32.844 3.803 1 93.88 502 VAL B C 1
ATOM 9783 O O . VAL B 1 502 ? -2.379 31.922 4.168 1 93.88 502 VAL B O 1
ATOM 9786 N N . HIS B 1 503 ? -0.74 33.438 4.609 1 95.62 503 HIS B N 1
ATOM 9787 C CA . HIS B 1 503 ? -0.692 33.156 6.039 1 95.62 503 HIS B CA 1
ATOM 9788 C C . HIS B 1 503 ? -1.843 33.844 6.773 1 95.62 503 HIS B C 1
ATOM 9790 O O . HIS B 1 503 ? -1.89 35.062 6.863 1 95.62 503 HIS B O 1
ATOM 9796 N N . ARG B 1 504 ? -2.73 33.031 7.328 1 95.12 504 ARG B N 1
ATOM 9797 C CA . ARG B 1 504 ? -3.883 33.531 8.062 1 95.12 504 ARG B CA 1
ATOM 9798 C C . ARG B 1 504 ? -3.805 33.156 9.539 1 95.12 504 ARG B C 1
ATOM 9800 O O . ARG B 1 504 ? -3.355 32.062 9.883 1 95.12 504 ARG B O 1
ATOM 9807 N N . ARG B 1 505 ? -4.191 34.094 10.352 1 96.38 505 ARG B N 1
ATOM 9808 C CA . ARG B 1 505 ? -4.203 33.875 11.797 1 96.38 505 ARG B CA 1
ATOM 9809 C C . ARG B 1 505 ? -5.609 34.062 12.359 1 96.38 505 ARG B C 1
ATOM 9811 O O . ARG B 1 505 ? -6.266 35.094 12.086 1 96.38 505 ARG B O 1
ATOM 9818 N N . LEU B 1 506 ? -6.059 33.094 13.047 1 96.75 506 LEU B N 1
ATOM 9819 C CA . LEU B 1 506 ? -7.367 33.062 13.695 1 96.75 506 LEU B CA 1
ATOM 9820 C C . LEU B 1 506 ? -7.223 32.938 15.211 1 96.75 506 LEU B C 1
ATOM 9822 O O . LEU B 1 506 ? -6.461 32.094 15.695 1 96.75 506 LEU B O 1
ATOM 9826 N N . ILE B 1 507 ? -7.832 33.812 15.961 1 97.25 507 ILE B N 1
ATOM 9827 C CA . ILE B 1 507 ? -7.816 33.781 17.422 1 97.25 507 ILE B CA 1
ATOM 9828 C C . ILE B 1 507 ? -9.18 33.312 17.938 1 97.25 507 ILE B C 1
ATOM 9830 O O . ILE B 1 507 ? -10.211 33.906 17.625 1 97.25 507 ILE B O 1
ATOM 9834 N N . LEU B 1 508 ? -9.188 32.344 18.734 1 97.44 508 LEU B N 1
ATOM 9835 C CA . LEU B 1 508 ? -10.406 31.75 19.266 1 97.44 508 LEU B CA 1
ATOM 9836 C C . LEU B 1 508 ? -10.492 31.938 20.781 1 97.44 508 LEU B C 1
ATOM 9838 O O . LEU B 1 508 ? -9.461 31.969 21.469 1 97.44 508 LEU B O 1
ATOM 9842 N N . LYS B 1 509 ? -11.672 31.953 21.312 1 95.88 509 LYS B N 1
ATOM 9843 C CA . LYS B 1 509 ? -11.891 32.281 22.719 1 95.88 509 LYS B CA 1
ATOM 9844 C C . LYS B 1 509 ? -11.891 31.047 23.578 1 95.88 509 LYS B C 1
ATOM 9846 O O . LYS B 1 509 ? -11.68 31.125 24.797 1 95.88 509 LYS B O 1
ATOM 9851 N N . ASP B 1 510 ? -12.148 29.969 23.016 1 95.38 510 ASP B N 1
ATOM 9852 C CA . ASP B 1 510 ? -12.336 28.75 23.797 1 95.38 510 ASP B CA 1
ATOM 9853 C C . ASP B 1 510 ? -11.148 27.812 23.656 1 95.38 510 ASP B C 1
ATOM 9855 O O . ASP B 1 510 ? -10.695 27.531 22.547 1 95.38 510 ASP B O 1
ATOM 9859 N N . VAL B 1 511 ? -10.664 27.359 24.797 1 93.69 511 VAL B N 1
ATOM 9860 C CA . VAL B 1 511 ? -9.609 26.359 24.828 1 93.69 511 VAL B CA 1
ATOM 9861 C C . VAL B 1 511 ? -10.18 25.016 25.281 1 93.69 511 VAL B C 1
ATOM 9863 O O . VAL B 1 511 ? -10.781 24.922 26.359 1 93.69 511 VAL B O 1
ATOM 9866 N N . GLY B 1 512 ? -10.086 24.062 24.453 1 94 512 GLY B N 1
ATOM 9867 C CA . GLY B 1 512 ? -10.547 22.734 24.781 1 94 512 GLY B CA 1
ATOM 9868 C C . GLY B 1 512 ? -9.5 21.656 24.562 1 94 512 GLY B C 1
ATOM 9869 O O . GLY B 1 512 ? -8.359 21.953 24.219 1 94 512 GLY B O 1
ATOM 9870 N N . GLN B 1 513 ? -9.883 20.469 24.938 1 93.94 513 GLN B N 1
ATOM 9871 C CA . GLN B 1 513 ? -9.078 19.281 24.656 1 93.94 513 GLN B CA 1
ATOM 9872 C C . GLN B 1 513 ? -9.781 18.375 23.656 1 93.94 513 GLN B C 1
ATOM 9874 O O . GLN B 1 513 ? -11.008 18.281 23.641 1 93.94 513 GLN B O 1
ATOM 9879 N N . PRO B 1 514 ? -8.93 17.75 22.812 1 94.44 514 PRO B N 1
ATOM 9880 C CA . PRO B 1 514 ? -9.555 16.844 21.828 1 94.44 514 PRO B CA 1
ATOM 9881 C C . PRO B 1 514 ? -10.398 15.758 22.5 1 94.44 514 PRO B C 1
ATOM 9883 O O . PRO B 1 514 ? -10.086 15.312 23.594 1 94.44 514 PRO B O 1
ATOM 9886 N N . ILE B 1 515 ? -11.352 15.25 21.781 1 97.06 515 ILE B N 1
ATOM 9887 C CA . ILE B 1 515 ? -12.328 14.281 22.281 1 97.06 515 ILE B CA 1
ATOM 9888 C C . ILE B 1 515 ? -11.617 12.984 22.656 1 97.06 515 ILE B C 1
ATOM 9890 O O . ILE B 1 515 ? -12.109 12.227 23.5 1 97.06 515 ILE B O 1
ATOM 9894 N N . SER B 1 516 ? -10.461 12.695 22.156 1 93.44 516 SER B N 1
ATOM 9895 C CA . SER B 1 516 ? -9.711 11.484 22.453 1 93.44 516 SER B CA 1
ATOM 9896 C C . SER B 1 516 ? -9.258 11.453 23.906 1 93.44 516 SER B C 1
ATOM 9898 O O . SER B 1 516 ? -8.898 10.391 24.422 1 93.44 516 SER B O 1
ATOM 9900 N N . THR B 1 517 ? -9.328 12.617 24.594 1 93.31 517 THR B N 1
ATOM 9901 C CA . THR B 1 517 ? -8.844 12.711 25.969 1 93.31 517 THR B CA 1
ATOM 9902 C C . THR B 1 517 ? -9.977 12.508 26.953 1 93.31 517 THR B C 1
ATOM 9904 O O . THR B 1 517 ? -9.781 12.633 28.172 1 93.31 517 THR B O 1
ATOM 9907 N N . VAL B 1 518 ? -11.102 12.195 26.453 1 94.31 518 VAL B N 1
ATOM 9908 C CA . VAL B 1 518 ? -12.25 12.039 27.328 1 94.31 518 VAL B CA 1
ATOM 9909 C C . VAL B 1 518 ? -11.953 10.977 28.391 1 94.31 518 VAL B C 1
ATOM 9911 O O . VAL B 1 518 ? -11.266 9.992 28.109 1 94.31 518 VAL B O 1
ATOM 9914 N N . ASP B 1 519 ? -12.461 11.125 29.609 1 90.25 519 ASP B N 1
ATOM 9915 C CA . ASP B 1 519 ? -12.008 10.32 30.734 1 90.25 519 ASP B CA 1
ATOM 9916 C C . ASP B 1 519 ? -13.008 9.211 31.062 1 90.25 519 ASP B C 1
ATOM 9918 O O . ASP B 1 519 ? -12.703 8.305 31.844 1 90.25 519 ASP B O 1
ATOM 9922 N N . SER B 1 520 ? -14.258 9.266 30.516 1 92.44 520 SER B N 1
ATOM 9923 C CA . SER B 1 520 ? -15.242 8.242 30.844 1 92.44 520 SER B CA 1
ATOM 9924 C C . SER B 1 520 ? -16.281 8.094 29.734 1 92.44 520 SER B C 1
ATOM 9926 O O . SER B 1 520 ? -16.469 9.008 28.938 1 92.44 520 SER B O 1
ATOM 9928 N N . PRO B 1 521 ? -16.953 6.91 29.719 1 95.88 521 PRO B N 1
ATOM 9929 C CA . PRO B 1 521 ? -18.016 6.727 28.734 1 95.88 521 PRO B CA 1
ATOM 9930 C C . PRO B 1 521 ? -19.156 7.723 28.906 1 95.88 521 PRO B C 1
ATOM 9932 O O . PRO B 1 521 ? -19.766 8.141 27.906 1 95.88 521 PRO B O 1
ATOM 9935 N N . VAL B 1 522 ? -19.391 8.141 30.125 1 93.81 522 VAL B N 1
ATOM 9936 C CA . VAL B 1 522 ? -20.469 9.094 30.406 1 93.81 522 VAL B CA 1
ATOM 9937 C C . VAL B 1 522 ? -20.141 10.445 29.766 1 93.81 522 VAL B C 1
ATOM 9939 O O . VAL B 1 522 ? -20.969 11.047 29.094 1 93.81 522 VAL B O 1
ATOM 9942 N N . HIS B 1 523 ? -18.953 10.875 30.031 1 94.5 523 HIS B N 1
ATOM 9943 C CA . HIS B 1 523 ? -18.531 12.156 29.484 1 94.5 523 HIS B CA 1
ATOM 9944 C C . HIS B 1 523 ? -18.453 12.109 27.969 1 94.5 523 HIS B C 1
ATOM 9946 O O . HIS B 1 523 ? -18.688 13.117 27.297 1 94.5 523 HIS B O 1
ATOM 9952 N N . LEU B 1 524 ? -18.109 10.906 27.438 1 97.25 524 LEU B N 1
ATOM 9953 C CA . LEU B 1 524 ? -18.109 10.742 25.984 1 97.25 524 LEU B CA 1
ATOM 9954 C C . LEU B 1 524 ? -19.5 10.977 25.406 1 97.25 524 LEU B C 1
ATOM 9956 O O . LEU B 1 524 ? -19.656 11.719 24.438 1 97.25 524 LEU B O 1
ATOM 9960 N N . LEU B 1 525 ? -20.5 10.352 26.016 1 97.44 525 LEU B N 1
ATOM 9961 C CA . LEU B 1 525 ? -21.875 10.492 25.578 1 97.44 525 LEU B CA 1
ATOM 9962 C C . LEU B 1 525 ? -22.344 11.938 25.672 1 97.44 525 LEU B C 1
ATOM 9964 O O . LEU B 1 525 ? -22.984 12.453 24.75 1 97.44 525 LEU B O 1
ATOM 9968 N N . GLU B 1 526 ? -21.984 12.578 26.719 1 95.62 526 GLU B N 1
ATOM 9969 C CA . GLU B 1 526 ? -22.359 13.969 26.922 1 95.62 526 GLU B CA 1
ATOM 9970 C C . GLU B 1 526 ? -21.719 14.875 25.875 1 95.62 526 GLU B C 1
ATOM 9972 O O . GLU B 1 526 ? -22.375 15.773 25.344 1 95.62 526 GLU B O 1
ATOM 9977 N N . ALA B 1 527 ? -20.484 14.664 25.688 1 97.62 527 ALA B N 1
ATOM 9978 C CA . ALA B 1 527 ? -19.75 15.477 24.719 1 97.62 527 ALA B CA 1
ATOM 9979 C C . ALA B 1 527 ? -20.344 15.336 23.312 1 97.62 527 ALA B C 1
ATOM 9981 O O . ALA B 1 527 ? -20.516 16.328 22.609 1 97.62 527 ALA B O 1
ATOM 9982 N N . PHE B 1 528 ? -20.656 14.094 22.922 1 98.5 528 PHE B N 1
ATOM 9983 C CA . PHE B 1 528 ? -21.203 13.859 21.594 1 98.5 528 PHE B CA 1
ATOM 9984 C C . PHE B 1 528 ? -22.594 14.477 21.484 1 98.5 528 PHE B C 1
ATOM 9986 O O . PHE B 1 528 ? -22.938 15.07 20.453 1 98.5 528 PHE B O 1
ATOM 9993 N N . GLU B 1 529 ? -23.391 14.305 22.5 1 97.62 529 GLU B N 1
ATOM 9994 C CA . GLU B 1 529 ? -24.703 14.953 22.469 1 97.62 529 GLU B CA 1
ATOM 9995 C C . GLU B 1 529 ? -24.578 16.453 22.25 1 97.62 529 GLU B C 1
ATOM 9997 O O . GLU B 1 529 ? -25.266 17.016 21.406 1 97.62 529 GLU B O 1
ATOM 10002 N N . GLY B 1 530 ? -23.719 17.047 23.062 1 97.94 530 GLY B N 1
ATOM 10003 C CA . GLY B 1 530 ? -23.5 18.484 22.922 1 97.94 530 GLY B CA 1
ATOM 10004 C C . GLY B 1 530 ? -23.047 18.875 21.531 1 97.94 530 GLY B C 1
ATOM 10005 O O . GLY B 1 530 ? -23.594 19.812 20.953 1 97.94 530 GLY B O 1
ATOM 10006 N N . CYS B 1 531 ? -22.078 18.203 20.953 1 98.62 531 CYS B N 1
ATOM 10007 C CA . CYS B 1 531 ? -21.531 18.562 19.656 1 98.62 531 CYS B CA 1
ATOM 10008 C C . CYS B 1 531 ? -22.531 18.297 18.547 1 98.62 531 CYS B C 1
ATOM 10010 O O . CYS B 1 531 ? -22.562 19.031 17.547 1 98.62 531 CYS B O 1
ATOM 10012 N N . ILE B 1 532 ? -23.375 17.219 18.672 1 98.75 532 ILE B N 1
ATOM 10013 C CA . ILE B 1 532 ? -24.422 16.984 17.688 1 98.75 532 ILE B CA 1
ATOM 10014 C C . ILE B 1 532 ? -25.453 18.109 17.75 1 98.75 532 ILE B C 1
ATOM 10016 O O . ILE B 1 532 ? -25.922 18.594 16.719 1 98.75 532 ILE B O 1
ATOM 10020 N N . LYS B 1 533 ? -25.797 18.562 19 1 98.06 533 LYS B N 1
ATOM 10021 C CA . LYS B 1 533 ? -26.641 19.75 19.156 1 98.06 533 LYS B CA 1
ATOM 10022 C C . LYS B 1 533 ? -26.016 20.969 18.5 1 98.06 533 LYS B C 1
ATOM 10024 O O . LYS B 1 533 ? -26.719 21.766 17.859 1 98.06 533 LYS B O 1
ATOM 10029 N N . GLY B 1 534 ? -24.734 21.078 18.75 1 98.44 534 GLY B N 1
ATOM 10030 C CA . GLY B 1 534 ? -24.016 22.172 18.125 1 98.44 534 GLY B CA 1
ATOM 10031 C C . GLY B 1 534 ? -24.047 22.125 16.609 1 98.44 534 GLY B C 1
ATOM 10032 O O . GLY B 1 534 ? -24.219 23.156 15.945 1 98.44 534 GLY B O 1
ATOM 10033 N N . HIS B 1 535 ? -23.875 20.953 16.047 1 98.69 535 HIS B N 1
ATOM 10034 C CA . HIS B 1 535 ? -23.922 20.781 14.594 1 98.69 535 HIS B CA 1
ATOM 10035 C C . HIS B 1 535 ? -25.281 21.156 14.031 1 98.69 535 HIS B C 1
ATOM 10037 O O . HIS B 1 535 ? -25.375 21.781 12.984 1 98.69 535 HIS B O 1
ATOM 10043 N N . GLN B 1 536 ? -26.328 20.734 14.727 1 98.19 536 GLN B N 1
ATOM 10044 C CA . GLN B 1 536 ? -27.672 21.109 14.328 1 98.19 536 GLN B CA 1
ATOM 10045 C C . GLN B 1 536 ? -27.859 22.625 14.344 1 98.19 536 GLN B C 1
ATOM 10047 O O . GLN B 1 536 ? -28.422 23.188 13.414 1 98.19 536 GLN B O 1
ATOM 10052 N N . ALA B 1 537 ? -27.422 23.203 15.383 1 98.12 537 ALA B N 1
ATOM 10053 C CA . ALA B 1 537 ? -27.516 24.656 15.516 1 98.12 537 ALA B CA 1
ATOM 10054 C C . ALA B 1 537 ? -26.719 25.359 14.422 1 98.12 537 ALA B C 1
ATOM 10056 O O . ALA B 1 537 ? -27.156 26.406 13.914 1 98.12 537 ALA B O 1
ATOM 10057 N N . LEU B 1 538 ? -25.547 24.844 14.117 1 98.31 538 LEU B N 1
ATOM 10058 C CA . LEU B 1 538 ? -24.734 25.391 13.031 1 98.31 538 LEU B CA 1
ATOM 10059 C C . LEU B 1 538 ? -25.484 25.328 11.703 1 98.31 538 LEU B C 1
ATOM 10061 O O . LEU B 1 538 ? -25.453 26.281 10.922 1 98.31 538 LEU B O 1
ATOM 10065 N N . LEU B 1 539 ? -26.109 24.188 11.508 1 97.44 539 LEU B N 1
ATOM 10066 C CA . LEU B 1 539 ? -26.906 24.016 10.305 1 97.44 539 LEU B CA 1
ATOM 10067 C C . LEU B 1 539 ? -28.016 25.062 10.242 1 97.44 539 LEU B C 1
ATOM 10069 O O . LEU B 1 539 ? -28.25 25.656 9.188 1 97.44 539 LEU B O 1
ATOM 10073 N N . ASN B 1 540 ? -28.672 25.266 11.32 1 96.19 540 ASN B N 1
ATOM 10074 C CA . ASN B 1 540 ? -29.75 26.266 11.414 1 96.19 540 ASN B CA 1
ATOM 10075 C C . ASN B 1 540 ? -29.219 27.672 11.219 1 96.19 540 ASN B C 1
ATOM 10077 O O . ASN B 1 540 ? -29.953 28.562 10.773 1 96.19 540 ASN B O 1
ATOM 10081 N N . ALA B 1 541 ? -27.969 27.859 11.586 1 96.62 541 ALA B N 1
ATOM 10082 C CA . ALA B 1 541 ? -27.328 29.156 11.422 1 96.62 541 ALA B CA 1
ATOM 10083 C C . ALA B 1 541 ? -26.875 29.375 9.977 1 96.62 541 ALA B C 1
ATOM 10085 O O . ALA B 1 541 ? -26.391 30.438 9.625 1 96.62 541 ALA B O 1
ATOM 10086 N N . GLY B 1 542 ? -27 28.328 9.164 1 95.12 542 GLY B N 1
ATOM 10087 C CA . GLY B 1 542 ? -26.797 28.5 7.73 1 95.12 542 GLY B CA 1
ATOM 10088 C C . GLY B 1 542 ? -25.484 27.906 7.242 1 95.12 542 GLY B C 1
ATOM 10089 O O . GLY B 1 542 ? -25.016 28.25 6.16 1 95.12 542 GLY B O 1
ATOM 10090 N N . TYR B 1 543 ? -24.891 27.016 8.047 1 95.81 543 TYR B N 1
ATOM 10091 C CA . TYR B 1 543 ? -23.625 26.453 7.613 1 95.81 543 TYR B CA 1
ATOM 10092 C C . TYR B 1 543 ? -23.609 24.938 7.809 1 95.81 543 TYR B C 1
ATOM 10094 O O . TYR B 1 543 ? -24.156 24.438 8.789 1 95.81 543 TYR B O 1
ATOM 10102 N N . LEU B 1 544 ? -23.016 24.25 6.883 1 95.75 544 LEU B N 1
ATOM 10103 C CA . LEU B 1 544 ? -22.703 22.828 7.012 1 95.75 544 LEU B CA 1
ATOM 10104 C C . LEU B 1 544 ? -21.234 22.625 7.316 1 95.75 544 LEU B C 1
ATOM 10106 O O . LEU B 1 544 ? -20.359 23.125 6.594 1 95.75 544 LEU B O 1
ATOM 10110 N N . HIS B 1 545 ? -20.859 21.938 8.32 1 96.06 545 HIS B N 1
ATOM 10111 C CA . HIS B 1 545 ? -19.5 21.812 8.82 1 96.06 545 HIS B CA 1
ATOM 10112 C C . HIS B 1 545 ? -18.625 21.047 7.828 1 96.06 545 HIS B C 1
ATOM 10114 O O . HIS B 1 545 ? -17.594 21.562 7.391 1 96.06 545 HIS B O 1
ATOM 10120 N N . ARG B 1 546 ? -18.938 19.688 7.469 1 94.69 546 ARG B N 1
ATOM 10121 C CA . ARG B 1 546 ? -18.422 18.844 6.395 1 94.69 546 ARG B CA 1
ATOM 10122 C C . ARG B 1 546 ? -17.109 18.172 6.801 1 94.69 546 ARG B C 1
ATOM 10124 O O . ARG B 1 546 ? -16.516 17.438 6.008 1 94.69 546 ARG B O 1
ATOM 10131 N N . ASP B 1 547 ? -16.609 18.359 8.055 1 94.19 547 ASP B N 1
ATOM 10132 C CA . ASP B 1 547 ? -15.391 17.688 8.477 1 94.19 547 ASP B CA 1
ATOM 10133 C C . ASP B 1 547 ? -15.445 17.312 9.953 1 94.19 547 ASP B C 1
ATOM 10135 O O . ASP B 1 547 ? -14.547 17.656 10.719 1 94.19 547 ASP B O 1
ATOM 10139 N N . ILE B 1 548 ? -16.438 16.594 10.297 1 97.5 548 ILE B N 1
ATOM 10140 C CA . ILE B 1 548 ? -16.5 16.016 11.633 1 97.5 548 ILE B CA 1
ATOM 10141 C C . ILE B 1 548 ? -15.422 14.938 11.773 1 97.5 548 ILE B C 1
ATOM 10143 O O . ILE B 1 548 ? -15.484 13.906 11.102 1 97.5 548 ILE B O 1
ATOM 10147 N N . SER B 1 549 ? -14.453 15.195 12.602 1 95.62 549 SER B N 1
ATOM 10148 C CA . SER B 1 549 ? -13.328 14.281 12.789 1 95.62 549 SER B CA 1
ATOM 10149 C C . SER B 1 549 ? -12.781 14.352 14.211 1 95.62 549 SER B C 1
ATOM 10151 O O . SER B 1 549 ? -13.242 15.164 15.016 1 95.62 549 SER B O 1
ATOM 10153 N N . ILE B 1 550 ? -11.867 13.547 14.531 1 94.62 550 ILE B N 1
ATOM 10154 C CA . ILE B 1 550 ? -11.398 13.32 15.898 1 94.62 550 ILE B CA 1
ATOM 10155 C C . ILE B 1 550 ? -10.75 14.586 16.438 1 94.62 550 ILE B C 1
ATOM 10157 O O . ILE B 1 550 ? -10.828 14.875 17.625 1 94.62 550 ILE B O 1
ATOM 10161 N N . ASN B 1 551 ? -10.195 15.391 15.562 1 92.25 551 ASN B N 1
ATOM 10162 C CA . ASN B 1 551 ? -9.477 16.578 15.992 1 92.25 551 ASN B CA 1
ATOM 10163 C C . ASN B 1 551 ? -10.375 17.812 15.984 1 92.25 551 ASN B C 1
ATOM 10165 O O . ASN B 1 551 ? -9.969 18.891 16.422 1 92.25 551 ASN B O 1
ATOM 10169 N N . ASN B 1 552 ? -11.641 17.656 15.641 1 96.69 552 ASN B N 1
ATOM 10170 C CA . ASN B 1 552 ? -12.531 18.797 15.523 1 96.69 552 ASN B CA 1
ATOM 10171 C C . ASN B 1 552 ? -13.648 18.75 16.562 1 96.69 552 ASN B C 1
ATOM 10173 O O . ASN B 1 552 ? -14.594 19.547 16.516 1 96.69 552 ASN B O 1
ATOM 10177 N N . ILE B 1 553 ? -13.578 17.766 17.391 1 97.94 553 ILE B N 1
ATOM 10178 C CA . ILE B 1 553 ? -14.477 17.672 18.547 1 97.94 553 ILE B CA 1
ATOM 10179 C C . ILE B 1 553 ? -13.688 17.875 19.828 1 97.94 553 ILE B C 1
ATOM 10181 O O . ILE B 1 553 ? -12.781 17.109 20.1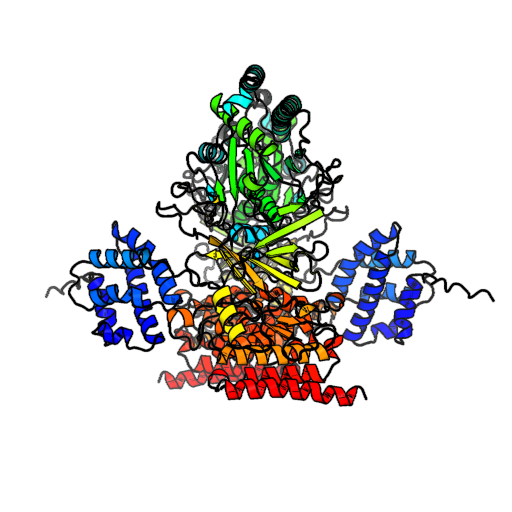56 1 97.94 553 ILE B O 1
ATOM 10185 N N . MET B 1 554 ? -14.125 18.938 20.578 1 97.88 554 MET B N 1
ATOM 10186 C CA . MET B 1 554 ? -13.375 19.312 21.766 1 97.88 554 MET B CA 1
ATOM 10187 C C . MET B 1 554 ? -14.227 19.156 23.031 1 97.88 554 MET B C 1
ATOM 10189 O O . MET B 1 554 ? -15.461 19.203 22.953 1 97.88 554 MET B O 1
ATOM 10193 N N . ILE B 1 555 ? -13.547 18.938 24.109 1 96.94 555 ILE B N 1
ATOM 10194 C CA . ILE B 1 555 ? -14.18 18.938 25.422 1 96.94 555 ILE B CA 1
ATOM 10195 C C . ILE B 1 555 ? -13.5 19.953 26.344 1 96.94 555 ILE B C 1
ATOM 10197 O O . ILE B 1 555 ? -12.273 20.094 26.312 1 96.94 555 ILE B O 1
ATOM 10201 N N . ASP B 1 556 ? -14.219 20.656 27.047 1 94.12 556 ASP B N 1
ATOM 10202 C CA . ASP B 1 556 ? -13.734 21.562 28.078 1 94.12 556 ASP B CA 1
ATOM 10203 C C . ASP B 1 556 ? -14.203 21.125 29.469 1 94.12 556 ASP B C 1
ATOM 10205 O O . ASP B 1 556 ? -15.312 21.438 29.875 1 94.12 556 ASP B O 1
ATOM 10209 N N . LYS B 1 557 ? -13.336 20.609 30.219 1 83.94 557 LYS B N 1
ATOM 10210 C CA . LYS B 1 557 ? -13.656 20.031 31.531 1 83.94 557 LYS B CA 1
ATOM 10211 C C . LYS B 1 557 ? -13.82 21.125 32.562 1 83.94 557 LYS B C 1
ATOM 10213 O O . LYS B 1 557 ? -14.414 20.906 33.625 1 83.94 557 LYS B O 1
ATOM 10218 N N . GLN B 1 558 ? -13.367 22.234 32.281 1 83.69 558 GLN B N 1
ATOM 10219 C CA . GLN B 1 558 ? -13.344 23.312 33.281 1 83.69 558 GLN B CA 1
ATOM 10220 C C . GLN B 1 558 ? -14.57 24.203 33.156 1 83.69 558 GLN B C 1
ATOM 10222 O O . GLN B 1 558 ? -14.875 24.984 34.062 1 83.69 558 GLN B O 1
ATOM 10227 N N . SER B 1 559 ? -15.227 24.016 32.031 1 88.19 559 SER B N 1
ATOM 10228 C CA . SER B 1 559 ? -16.359 24.922 31.797 1 88.19 559 SER B CA 1
ATOM 10229 C C . SER B 1 559 ? -17.578 24.469 32.594 1 88.19 559 SER B C 1
ATOM 10231 O O . SER B 1 559 ? -17.859 23.281 32.688 1 88.19 559 SER B O 1
ATOM 10233 N N . ASN B 1 560 ? -18.297 25.469 33.125 1 85.88 560 ASN B N 1
ATOM 10234 C CA . ASN B 1 560 ? -19.562 25.203 33.812 1 85.88 560 ASN B CA 1
ATOM 10235 C C . ASN B 1 560 ? -20.75 25.531 32.906 1 85.88 560 ASN B C 1
ATOM 10237 O O . ASN B 1 560 ? -21.906 25.297 33.281 1 85.88 560 ASN B O 1
ATOM 10241 N N . ASP B 1 561 ? -20.484 26.078 31.828 1 90.38 561 ASP B N 1
ATOM 10242 C CA . ASP B 1 561 ? -21.5 26.359 30.828 1 90.38 561 ASP B CA 1
ATOM 10243 C C . ASP B 1 561 ? -21.828 25.109 30 1 90.38 561 ASP B C 1
ATOM 10245 O O . ASP B 1 561 ? -20.984 24.609 29.266 1 90.38 561 ASP B O 1
ATOM 10249 N N . THR B 1 562 ? -23.094 24.719 30.094 1 90.38 562 THR B N 1
ATOM 10250 C CA . THR B 1 562 ? -23.516 23.484 29.438 1 90.38 562 THR B CA 1
ATOM 10251 C C . THR B 1 562 ? -23.344 23.578 27.922 1 90.38 562 THR B C 1
ATOM 10253 O O . THR B 1 562 ? -23.094 22.562 27.266 1 90.38 562 THR B O 1
ATOM 10256 N N . ASP B 1 563 ? -23.391 24.797 27.406 1 93.69 563 ASP B N 1
ATOM 10257 C CA . ASP B 1 563 ? -23.297 24.984 25.953 1 93.69 563 ASP B CA 1
ATOM 10258 C C . ASP B 1 563 ? -21.844 25.047 25.5 1 93.69 563 ASP B C 1
ATOM 10260 O O . ASP B 1 563 ? -21.562 25.203 24.312 1 93.69 563 ASP B O 1
ATOM 10264 N N . ARG B 1 564 ? -20.922 24.859 26.5 1 94.19 564 ARG B N 1
ATOM 10265 C CA . ARG B 1 564 ? -19.516 25.031 26.156 1 94.19 564 ARG B CA 1
ATOM 10266 C C . ARG B 1 564 ? -18.688 23.859 26.672 1 94.19 564 ARG B C 1
ATOM 10268 O O . ARG B 1 564 ? -17.469 23.812 26.453 1 94.19 564 ARG B O 1
ATOM 10275 N N . LYS B 1 565 ? -19.328 22.922 27.266 1 95.12 565 LYS B N 1
ATOM 10276 C CA . LYS B 1 565 ? -18.625 21.766 27.828 1 95.12 565 LYS B CA 1
ATOM 10277 C C . LYS B 1 565 ? -18 20.922 26.719 1 95.12 565 LYS B C 1
ATOM 10279 O O . LYS B 1 565 ? -17 20.219 26.938 1 95.12 565 LYS B O 1
ATOM 10284 N N . SER B 1 566 ? -18.609 20.891 25.625 1 97.62 566 SER B N 1
ATOM 10285 C CA . SER B 1 566 ? -18.094 20.312 24.391 1 97.62 566 SER B CA 1
ATOM 10286 C C . SER B 1 566 ? -18.438 21.188 23.188 1 97.62 566 SER B C 1
ATOM 10288 O O . SER B 1 566 ? -19.484 21.844 23.172 1 97.62 566 SER B O 1
ATOM 10290 N N . PHE B 1 567 ? -17.547 21.297 22.25 1 98.31 567 PHE B N 1
ATOM 10291 C CA . PHE B 1 567 ? -17.828 22.172 21.125 1 98.31 567 PHE B CA 1
ATOM 10292 C C . PHE B 1 567 ? -17.078 21.734 19.891 1 98.31 567 PHE B C 1
ATOM 10294 O O . PHE B 1 567 ? -16.047 21.047 19.984 1 98.31 567 PHE B O 1
ATOM 10301 N N . LEU B 1 568 ? -17.594 22.031 18.719 1 98.5 568 LEU B N 1
ATOM 10302 C CA . LEU B 1 568 ? -16.953 21.797 17.422 1 98.5 568 LEU B CA 1
ATOM 10303 C C . LEU B 1 568 ? -16.016 22.938 17.062 1 98.5 568 LEU B C 1
ATOM 10305 O O . LEU B 1 568 ? -16.219 24.078 17.484 1 98.5 568 LEU B O 1
ATOM 10309 N N . ILE B 1 569 ? -14.961 22.562 16.359 1 97.44 569 ILE B N 1
ATOM 10310 C CA . ILE B 1 569 ? -14.031 23.578 15.867 1 97.44 569 ILE B CA 1
ATOM 10311 C C . ILE B 1 569 ? -13.797 23.359 14.375 1 97.44 569 ILE B C 1
ATOM 10313 O O . ILE B 1 569 ? -14.258 22.375 13.797 1 97.44 569 ILE B O 1
ATOM 10317 N N . ASP B 1 570 ? -13.148 24.297 13.703 1 94.31 570 ASP B N 1
ATOM 10318 C CA . ASP B 1 570 ? -12.562 24.219 12.367 1 94.31 570 ASP B CA 1
ATOM 10319 C C . ASP B 1 570 ? -13.648 24.281 11.297 1 94.31 570 ASP B C 1
ATOM 10321 O O . ASP B 1 570 ? -14.078 23.25 10.789 1 94.31 570 ASP B O 1
ATOM 10325 N N . LEU B 1 571 ? -13.992 25.391 10.844 1 94.94 571 LEU B N 1
ATOM 10326 C CA . LEU B 1 571 ? -14.953 25.594 9.766 1 94.94 571 LEU B CA 1
ATOM 10327 C C . LEU B 1 571 ? -14.234 25.844 8.438 1 94.94 571 LEU B C 1
ATOM 10329 O O . LEU B 1 571 ? -14.766 26.516 7.559 1 94.94 571 LEU B O 1
ATOM 10333 N N . ASP B 1 572 ? -13.031 25.328 8.336 1 87.81 572 ASP B N 1
ATOM 10334 C CA . ASP B 1 572 ? -12.203 25.578 7.16 1 87.81 572 ASP B CA 1
ATOM 10335 C C . ASP B 1 572 ? -12.883 25.062 5.887 1 87.81 572 ASP B C 1
ATOM 10337 O O . ASP B 1 572 ? -12.719 25.656 4.816 1 87.81 572 ASP B O 1
ATOM 10341 N N . VAL B 1 573 ? -13.594 23.953 6 1 87.81 573 VAL B N 1
ATOM 10342 C CA . VAL B 1 573 ? -14.203 23.391 4.801 1 87.81 573 VAL B CA 1
ATOM 10343 C C . VAL B 1 573 ? -15.719 23.516 4.875 1 87.81 573 VAL B C 1
ATOM 10345 O O . VAL B 1 573 ? -16.438 22.891 4.086 1 87.81 573 VAL B O 1
ATOM 10348 N N . ALA B 1 574 ? -16.203 24.234 5.836 1 92.44 574 ALA B N 1
ATOM 10349 C CA . ALA B 1 574 ? -17.641 24.469 5.965 1 92.44 574 ALA B CA 1
ATOM 10350 C C . ALA B 1 574 ? -18.172 25.266 4.777 1 92.44 574 ALA B C 1
ATOM 10352 O O . ALA B 1 574 ? -17.422 25.922 4.074 1 92.44 574 ALA B O 1
ATOM 10353 N N . ILE B 1 575 ? -19.438 25.141 4.566 1 89.81 575 ILE B N 1
ATOM 10354 C CA . ILE B 1 575 ? -20.047 25.844 3.445 1 89.81 575 ILE B CA 1
ATOM 10355 C C . ILE B 1 575 ? -21.422 26.375 3.861 1 89.81 575 ILE B C 1
ATOM 10357 O O . ILE B 1 575 ? -22.016 25.891 4.828 1 89.81 575 ILE B O 1
ATOM 10361 N N . ALA B 1 576 ? -21.766 27.359 3.15 1 89.88 576 ALA B N 1
ATOM 10362 C CA . ALA B 1 576 ? -23.125 27.859 3.375 1 89.88 576 ALA B CA 1
ATOM 10363 C C . ALA B 1 576 ? -24.172 26.797 3.051 1 89.88 576 ALA B C 1
ATOM 10365 O O . ALA B 1 576 ? -24.016 26.031 2.094 1 89.88 576 ALA B O 1
ATOM 10366 N N . TYR B 1 577 ? -25.203 26.734 3.797 1 90.94 577 TYR B N 1
ATOM 10367 C CA . TYR B 1 577 ? -26.234 25.703 3.666 1 90.94 577 TYR B CA 1
ATOM 10368 C C . TYR B 1 577 ? -27.625 26.312 3.582 1 90.94 577 TYR B C 1
ATOM 10370 O O . TYR B 1 577 ? -27.953 27.219 4.348 1 90.94 577 TYR B O 1
ATOM 10378 N N . PRO B 1 578 ? -28.5 25.938 2.691 1 87.44 578 PRO B N 1
ATOM 10379 C CA . PRO B 1 578 ? -28.328 24.812 1.77 1 87.44 578 PRO B CA 1
ATOM 10380 C C . PRO B 1 578 ? -27.328 25.109 0.658 1 87.44 578 PRO B C 1
ATOM 10382 O O . PRO B 1 578 ? -27.094 26.281 0.332 1 87.44 578 PRO B O 1
ATOM 10385 N N . ILE B 1 579 ? -26.719 24.047 0.285 1 79.5 579 ILE B N 1
ATOM 10386 C CA . ILE B 1 579 ? -25.719 24.188 -0.765 1 79.5 579 ILE B CA 1
ATOM 10387 C C . ILE B 1 579 ? -26.406 24.531 -2.09 1 79.5 579 ILE B C 1
ATOM 10389 O O . ILE B 1 579 ? -27.156 23.719 -2.627 1 79.5 579 ILE B O 1
ATOM 10393 N N . LEU B 1 580 ? -26.109 25.625 -2.582 1 70.19 580 LEU B N 1
ATOM 10394 C CA . LEU B 1 580 ? -26.781 26.109 -3.785 1 70.19 580 LEU B CA 1
ATOM 10395 C C . LEU B 1 580 ? -25.984 25.75 -5.035 1 70.19 580 LEU B C 1
ATOM 10397 O O . LEU B 1 580 ? -26.562 25.344 -6.051 1 70.19 580 LEU B O 1
ATOM 10401 N N . GLU B 1 581 ? -24.656 25.812 -4.953 1 64.62 581 GLU B N 1
ATOM 10402 C CA . GLU B 1 581 ? -23.797 25.562 -6.109 1 64.62 581 GLU B CA 1
ATOM 10403 C C . GLU B 1 581 ? -23.578 24.062 -6.301 1 64.62 581 GLU B C 1
ATOM 10405 O O . GLU B 1 581 ? -23.062 23.391 -5.402 1 64.62 581 GLU B O 1
ATOM 10410 N N . GLU B 1 582 ? -23.891 23.609 -7.422 1 60.44 582 GLU B N 1
ATOM 10411 C CA . GLU B 1 582 ? -23.859 22.188 -7.742 1 60.44 582 GLU B CA 1
ATOM 10412 C C . GLU B 1 582 ? -22.422 21.641 -7.676 1 60.44 582 GLU B C 1
ATOM 10414 O O . GLU B 1 582 ? -22.203 20.516 -7.25 1 60.44 582 GLU B O 1
ATOM 10419 N N . GLU B 1 583 ? -21.531 22.484 -8.094 1 59.09 583 GLU B N 1
ATOM 10420 C CA . GLU B 1 583 ? -20.141 22.047 -8.133 1 59.09 583 GLU B CA 1
ATOM 10421 C C . GLU B 1 583 ? -19.625 21.703 -6.734 1 59.09 583 GLU B C 1
ATOM 10423 O O . GLU B 1 583 ? -18.812 20.781 -6.574 1 59.09 583 GLU B O 1
ATOM 10428 N N . GLU B 1 584 ? -20.109 22.359 -5.828 1 63.59 584 GLU B N 1
ATOM 10429 C CA . GLU B 1 584 ? -19.656 22.188 -4.449 1 63.59 584 GLU B CA 1
ATOM 10430 C C . GLU B 1 584 ? -20.359 21 -3.781 1 63.59 584 GLU B C 1
ATOM 10432 O O . GLU B 1 584 ? -19.844 20.453 -2.803 1 63.59 584 GLU B O 1
ATOM 10437 N N . ARG B 1 585 ? -21.375 20.641 -4.383 1 64.31 585 ARG B N 1
ATOM 10438 C CA . ARG B 1 585 ? -22.219 19.656 -3.752 1 64.31 585 ARG B CA 1
ATOM 10439 C C . ARG B 1 585 ? -21.562 18.281 -3.764 1 64.31 585 ARG B C 1
ATOM 10441 O O . ARG B 1 585 ? -21.75 17.484 -2.834 1 64.31 585 ARG B O 1
ATOM 10448 N N . TYR B 1 586 ? -20.719 18.047 -4.703 1 63.56 586 TYR B N 1
ATOM 10449 C CA . TYR B 1 586 ? -20.219 16.688 -4.832 1 63.56 586 TYR B CA 1
ATOM 10450 C C . TYR B 1 586 ? -18.734 16.609 -4.484 1 63.56 586 TYR B C 1
ATOM 10452 O O . TYR B 1 586 ? -18.078 15.594 -4.73 1 63.56 586 TYR B O 1
ATOM 10460 N N . THR B 1 587 ? -18.312 17.641 -3.896 1 70 587 THR B N 1
ATOM 10461 C CA . THR B 1 587 ? -16.922 17.625 -3.48 1 70 587 THR B CA 1
ATOM 10462 C C . THR B 1 587 ? -16.734 16.766 -2.234 1 70 587 THR B C 1
ATOM 10464 O O . THR B 1 587 ? -17.531 16.844 -1.296 1 70 587 THR B O 1
ATOM 10467 N N . ARG B 1 588 ? -15.828 15.797 -2.389 1 75.56 588 ARG B N 1
ATOM 10468 C CA . ARG B 1 588 ? -15.477 14.977 -1.238 1 75.56 588 ARG B CA 1
ATOM 10469 C C . ARG B 1 588 ? -14.508 15.711 -0.315 1 75.56 588 ARG B C 1
ATOM 10471 O O . ARG B 1 588 ? -13.328 15.867 -0.641 1 75.56 588 ARG B O 1
ATOM 10478 N N . THR B 1 589 ? -15.102 16.156 0.784 1 79 589 THR B N 1
ATOM 10479 C CA . THR B 1 589 ? -14.305 16.891 1.76 1 79 589 THR B CA 1
ATOM 10480 C C . THR B 1 589 ? -14.367 16.219 3.127 1 79 589 THR B C 1
ATOM 10482 O O . THR B 1 589 ? -15.375 15.594 3.471 1 79 589 THR B O 1
ATOM 10485 N N . GLY B 1 590 ? -13.266 16.297 3.812 1 84.44 590 GLY B N 1
ATOM 10486 C CA . GLY B 1 590 ? -13.227 15.742 5.156 1 84.44 590 GLY B CA 1
ATOM 10487 C C . GLY B 1 590 ? -12.07 14.781 5.367 1 84.44 590 GLY B C 1
ATOM 10488 O O . GLY B 1 590 ? -11.18 14.68 4.52 1 84.44 590 GLY B O 1
ATOM 10489 N N . THR B 1 591 ? -12.125 14.234 6.512 1 87.56 591 THR B N 1
ATOM 10490 C CA . THR B 1 591 ? -11.133 13.227 6.867 1 87.56 591 THR B CA 1
ATOM 10491 C C . THR B 1 591 ? -11.594 11.836 6.434 1 87.56 591 THR B C 1
ATOM 10493 O O . THR B 1 591 ? -12.617 11.344 6.906 1 87.56 591 THR B O 1
ATOM 10496 N N . LYS B 1 592 ? -10.875 11.188 5.617 1 88.56 592 LYS B N 1
ATOM 10497 C CA . LYS B 1 592 ? -11.242 9.977 4.895 1 88.56 592 LYS B CA 1
ATOM 10498 C C . LYS B 1 592 ? -11.844 8.93 5.84 1 88.56 592 LYS B C 1
ATOM 10500 O O . LYS B 1 592 ? -12.945 8.43 5.602 1 88.56 592 LYS B O 1
ATOM 10505 N N . ILE B 1 593 ? -11.188 8.664 6.914 1 92.31 593 ILE B N 1
ATOM 10506 C CA . ILE B 1 593 ? -11.562 7.574 7.809 1 92.31 593 ILE B CA 1
ATOM 10507 C C . ILE B 1 593 ? -12.93 7.852 8.422 1 92.31 593 ILE B C 1
ATOM 10509 O O . ILE B 1 593 ? -13.664 6.918 8.773 1 92.31 593 ILE B O 1
ATOM 10513 N N . PHE B 1 594 ? -13.32 9.094 8.469 1 95.75 594 PHE B N 1
ATOM 10514 C CA . PHE B 1 594 ? -14.562 9.414 9.148 1 95.75 594 PHE B CA 1
ATOM 10515 C C . PHE B 1 594 ? -15.648 9.797 8.148 1 95.75 594 PHE B C 1
ATOM 10517 O O . PHE B 1 594 ? -16.781 10.078 8.539 1 95.75 594 PHE B O 1
ATOM 10524 N N . MET B 1 595 ? -15.336 9.797 6.898 1 94.44 595 MET B N 1
ATOM 10525 C CA . MET B 1 595 ? -16.297 10.125 5.855 1 94.44 595 MET B CA 1
ATOM 10526 C C . MET B 1 595 ? -17.438 9.102 5.82 1 94.44 595 MET B C 1
ATOM 10528 O O . MET B 1 595 ? -17.234 7.938 6.164 1 94.44 595 MET B O 1
ATOM 10532 N N . SER B 1 596 ? -18.516 9.57 5.414 1 96.06 596 SER B N 1
ATOM 10533 C CA . SER B 1 596 ? -19.672 8.688 5.27 1 96.06 596 SER B CA 1
ATOM 10534 C C . SER B 1 596 ? -19.5 7.742 4.082 1 96.06 596 SER B C 1
ATOM 10536 O O . SER B 1 596 ? -18.688 8.008 3.186 1 96.06 596 SER B O 1
ATOM 10538 N N . ILE B 1 597 ? -20.234 6.668 4.125 1 96.19 597 ILE B N 1
ATOM 10539 C CA . ILE B 1 597 ? -20.219 5.672 3.062 1 96.19 597 ILE B CA 1
ATOM 10540 C C . ILE B 1 597 ? -20.625 6.32 1.741 1 96.19 597 ILE B C 1
ATOM 10542 O O . ILE B 1 597 ? -19.984 6.086 0.708 1 96.19 597 ILE B O 1
ATOM 10546 N N . SER B 1 598 ? -21.625 7.184 1.799 1 93.38 598 SER B N 1
ATOM 10547 C CA . SER B 1 598 ? -22.125 7.852 0.603 1 93.38 598 SER B CA 1
ATOM 10548 C C . SER B 1 598 ? -21.047 8.727 -0.036 1 93.38 598 SER B C 1
ATOM 10550 O O . SER B 1 598 ? -20.906 8.75 -1.26 1 93.38 598 SER B O 1
ATOM 10552 N N . LEU B 1 599 ? -20.359 9.43 0.758 1 92.12 599 LEU B N 1
ATOM 10553 C CA . LEU B 1 599 ? -19.297 10.312 0.26 1 92.12 599 LEU B CA 1
ATOM 10554 C C . LEU B 1 599 ? -18.141 9.508 -0.305 1 92.12 599 LEU B C 1
ATOM 10556 O O . LEU B 1 599 ? -17.562 9.883 -1.324 1 92.12 599 LEU B O 1
ATOM 10560 N N . LEU B 1 600 ? -17.828 8.438 0.393 1 92.25 600 LEU B N 1
ATOM 10561 C CA . LEU B 1 600 ? -16.734 7.586 -0.078 1 92.25 600 LEU B CA 1
ATOM 10562 C C . LEU B 1 600 ? -17.047 7.027 -1.464 1 92.25 600 LEU B C 1
ATOM 10564 O O . LEU B 1 600 ? -16.156 6.941 -2.316 1 92.25 600 LEU B O 1
ATOM 10568 N N . LYS B 1 601 ? -18.281 6.676 -1.7 1 88.94 601 LYS B N 1
ATOM 10569 C CA . LYS B 1 601 ? -18.688 6.078 -2.965 1 88.94 601 LYS B CA 1
ATOM 10570 C C . LYS B 1 601 ? -19.047 7.148 -3.988 1 88.94 601 LYS B C 1
ATOM 10572 O O . LYS B 1 601 ? -19.344 6.836 -5.145 1 88.94 601 LYS B O 1
ATOM 10577 N N . LYS B 1 602 ? -19.062 8.414 -3.566 1 82.19 602 LYS B N 1
ATOM 10578 C CA . LYS B 1 602 ? -19.469 9.547 -4.402 1 82.19 602 LYS B CA 1
ATOM 10579 C C . LYS B 1 602 ? -20.859 9.305 -5.012 1 82.19 602 LYS B C 1
ATOM 10581 O O . LYS B 1 602 ? -21.047 9.508 -6.211 1 82.19 602 LYS B O 1
ATOM 10586 N N . GLN B 1 603 ? -21.688 8.836 -4.23 1 80 603 GLN B N 1
ATOM 10587 C CA . GLN B 1 603 ? -23.031 8.477 -4.691 1 80 603 GLN B CA 1
ATOM 10588 C C . GLN B 1 603 ? -23.969 9.672 -4.605 1 80 603 GLN B C 1
ATOM 10590 O O . GLN B 1 603 ? -24.875 9.82 -5.441 1 80 603 GLN B O 1
ATOM 10595 N N . ASN B 1 604 ? -23.781 10.453 -3.482 1 82.19 604 ASN B N 1
ATOM 10596 C CA . ASN B 1 604 ? -24.688 11.555 -3.186 1 82.19 604 ASN B CA 1
ATOM 10597 C C . ASN B 1 604 ? -23.922 12.836 -2.842 1 82.19 604 ASN B C 1
ATOM 10599 O O . ASN B 1 604 ? -22.75 12.781 -2.492 1 82.19 604 ASN B O 1
ATOM 10603 N N . PRO B 1 605 ? -24.672 13.906 -3.004 1 86.31 605 PRO B N 1
ATOM 10604 C CA . PRO B 1 605 ? -24.047 15.148 -2.529 1 86.31 605 PRO B CA 1
ATOM 10605 C C . PRO B 1 605 ? -23.844 15.156 -1.018 1 86.31 605 PRO B C 1
ATOM 10607 O O . PRO B 1 605 ? -24.531 14.453 -0.287 1 86.31 605 PRO B O 1
ATOM 10610 N N . HIS B 1 606 ? -22.938 15.953 -0.604 1 90.25 606 HIS B N 1
ATOM 10611 C CA . HIS B 1 606 ? -22.656 16.094 0.82 1 90.25 606 HIS B CA 1
ATOM 10612 C C . HIS B 1 606 ? -23.828 16.75 1.549 1 90.25 606 HIS B C 1
ATOM 10614 O O . HIS B 1 606 ? -24.281 17.828 1.166 1 90.25 606 HIS B O 1
ATOM 10620 N N . GLU B 1 607 ? -24.375 16.109 2.514 1 93.19 607 GLU B N 1
ATOM 10621 C CA . GLU B 1 607 ? -25.484 16.594 3.314 1 93.19 607 GLU B CA 1
ATOM 10622 C C . GLU B 1 607 ? -25.234 16.406 4.805 1 93.19 607 GLU B C 1
ATOM 10624 O O . GLU B 1 607 ? -24.25 15.758 5.191 1 93.19 607 GLU B O 1
ATOM 10629 N N . PHE B 1 608 ? -26.156 17.016 5.598 1 96.38 608 PHE B N 1
ATOM 10630 C CA . PHE B 1 608 ? -25.984 16.969 7.047 1 96.38 608 PHE B CA 1
ATOM 10631 C C . PHE B 1 608 ? -25.953 15.531 7.543 1 96.38 608 PHE B C 1
ATOM 10633 O O . PHE B 1 608 ? -25.312 15.234 8.555 1 96.38 608 PHE B O 1
ATOM 10640 N N . VAL B 1 609 ? -26.578 14.617 6.828 1 97.06 609 VAL B N 1
ATOM 10641 C CA . VAL B 1 609 ? -26.609 13.211 7.219 1 97.06 609 VAL B CA 1
ATOM 10642 C C . VAL B 1 609 ? -25.219 12.617 7.148 1 97.06 609 VAL B C 1
ATOM 10644 O O . VAL B 1 609 ? -24.859 11.742 7.945 1 97.06 609 VAL B O 1
ATOM 10647 N N . ASP B 1 610 ? -24.391 13.094 6.227 1 96.12 610 ASP B N 1
ATOM 10648 C CA . ASP B 1 610 ? -23 12.633 6.105 1 96.12 610 ASP B CA 1
ATOM 10649 C C . ASP B 1 610 ? -22.188 13.008 7.344 1 96.12 610 ASP B C 1
ATOM 10651 O O . ASP B 1 610 ? -21.375 12.219 7.82 1 96.12 610 ASP B O 1
ATOM 10655 N N . ASP B 1 611 ? -22.406 14.188 7.855 1 97.88 611 ASP B N 1
ATOM 10656 C CA . ASP B 1 611 ? -21.734 14.617 9.078 1 97.88 611 ASP B CA 1
ATOM 10657 C C . ASP B 1 611 ? -22.188 13.797 10.273 1 97.88 611 ASP B C 1
ATOM 10659 O O . ASP B 1 611 ? -21.391 13.477 11.164 1 97.88 611 ASP B O 1
ATOM 10663 N N . LEU B 1 612 ? -23.469 13.5 10.289 1 98.5 612 LEU B N 1
ATOM 10664 C CA . LEU B 1 612 ? -23.969 12.664 11.367 1 98.5 612 LEU B CA 1
ATOM 10665 C C . LEU B 1 612 ? -23.312 11.289 11.352 1 98.5 612 LEU B C 1
ATOM 10667 O O . LEU B 1 612 ? -22.969 10.75 12.406 1 98.5 612 LEU B O 1
ATOM 10671 N N . GLU B 1 613 ? -23.141 10.719 10.172 1 98.31 613 GLU B N 1
ATOM 10672 C CA . GLU B 1 613 ? -22.422 9.445 10.078 1 98.31 613 GLU B CA 1
ATOM 10673 C C . GLU B 1 613 ? -20.984 9.602 10.531 1 98.31 613 GLU B C 1
ATOM 10675 O O . GLU B 1 613 ? -20.422 8.695 11.148 1 98.31 613 GLU B O 1
ATOM 10680 N N . SER B 1 614 ? -20.359 10.734 10.188 1 98.06 614 SER B N 1
ATOM 10681 C CA . SER B 1 614 ? -19 10.992 10.648 1 98.06 614 SER B CA 1
ATOM 10682 C C . SER B 1 614 ? -18.906 10.969 12.172 1 98.06 614 SER B C 1
ATOM 10684 O O . SER B 1 614 ? -17.938 10.453 12.734 1 98.06 614 SER B O 1
ATOM 10686 N N . PHE B 1 615 ? -19.953 11.516 12.852 1 98.75 615 PHE B N 1
ATOM 10687 C CA . PHE B 1 615 ? -20 11.453 14.305 1 98.75 615 PHE B CA 1
ATOM 10688 C C . PHE B 1 615 ? -19.922 10.008 14.789 1 98.75 615 PHE B C 1
ATOM 10690 O O . PHE B 1 615 ? -19.219 9.703 15.758 1 98.75 615 PHE B O 1
ATOM 10697 N N . PHE B 1 616 ? -20.688 9.172 14.141 1 98.62 616 PHE B N 1
ATOM 10698 C CA . PHE B 1 616 ? -20.688 7.754 14.484 1 98.62 616 PHE B CA 1
ATOM 10699 C C . PHE B 1 616 ? -19.281 7.168 14.398 1 98.62 616 PHE B C 1
ATOM 10701 O O . PHE B 1 616 ? -18.828 6.508 15.328 1 98.62 616 PHE B O 1
ATOM 10708 N N . TRP B 1 617 ? -18.609 7.41 13.281 1 98.25 617 TRP B N 1
ATOM 10709 C CA . TRP B 1 617 ? -17.297 6.82 13.055 1 98.25 617 TRP B CA 1
ATOM 10710 C C . TRP B 1 617 ? -16.266 7.383 14.039 1 98.25 617 TRP B C 1
ATOM 10712 O O . TRP B 1 617 ? -15.367 6.668 14.477 1 98.25 617 TRP B O 1
ATOM 10722 N N . VAL B 1 618 ? -16.344 8.664 14.359 1 98.06 618 VAL B N 1
ATOM 10723 C CA . VAL B 1 618 ? -15.445 9.242 15.352 1 98.06 618 VAL B CA 1
ATOM 10724 C C . VAL B 1 618 ? -15.656 8.578 16.703 1 98.06 618 VAL B C 1
ATOM 10726 O O . VAL B 1 618 ? -14.695 8.258 17.406 1 98.06 618 VAL B O 1
ATOM 10729 N N . MET B 1 619 ? -16.922 8.422 17.047 1 98.25 619 MET B N 1
ATOM 10730 C CA . MET B 1 619 ? -17.234 7.758 18.297 1 98.25 619 MET B CA 1
ATOM 10731 C C . MET B 1 619 ? -16.625 6.359 18.344 1 98.25 619 MET B C 1
ATOM 10733 O O . MET B 1 619 ? -16.016 5.973 19.344 1 98.25 619 MET B O 1
ATOM 10737 N N . ILE B 1 620 ? -16.797 5.617 17.25 1 98.06 620 ILE B N 1
ATOM 10738 C CA . ILE B 1 620 ? -16.234 4.277 17.141 1 98.06 620 ILE B CA 1
ATOM 10739 C C . ILE B 1 620 ? -14.711 4.34 17.297 1 98.06 620 ILE B C 1
ATOM 10741 O O . ILE B 1 620 ? -14.125 3.539 18.031 1 98.06 620 ILE B O 1
ATOM 10745 N N . TRP B 1 621 ? -14.141 5.277 16.641 1 96.94 621 TRP B N 1
ATOM 10746 C CA . TRP B 1 621 ? -12.695 5.426 16.672 1 96.94 621 TRP B CA 1
ATOM 10747 C C . TRP B 1 621 ? -12.203 5.676 18.094 1 96.94 621 TRP B C 1
ATOM 10749 O O . TRP B 1 621 ? -11.242 5.059 18.547 1 96.94 621 TRP B O 1
ATOM 10759 N N . VAL B 1 622 ? -12.859 6.527 18.812 1 97.06 622 VAL B N 1
ATOM 10760 C CA . VAL B 1 622 ? -12.477 6.855 20.188 1 97.06 622 VAL B CA 1
ATOM 10761 C C . VAL B 1 622 ? -12.602 5.613 21.062 1 97.06 622 VAL B C 1
ATOM 10763 O O . VAL B 1 622 ? -11.68 5.289 21.812 1 97.06 622 VAL B O 1
ATOM 10766 N N . CYS B 1 623 ? -13.648 4.891 20.938 1 97.75 623 CYS B N 1
ATOM 10767 C CA . CYS B 1 623 ? -13.938 3.75 21.797 1 97.75 623 CYS B CA 1
ATOM 10768 C C . CYS B 1 623 ? -12.969 2.607 21.531 1 97.75 623 CYS B C 1
ATOM 10770 O O . CYS B 1 623 ? -12.695 1.799 22.422 1 97.75 623 CYS B O 1
ATOM 10772 N N . ILE B 1 624 ? -12.438 2.527 20.312 1 96.94 624 ILE B N 1
ATOM 10773 C CA . ILE B 1 624 ? -11.57 1.422 19.922 1 96.94 624 ILE B CA 1
ATOM 10774 C C . ILE B 1 624 ? -10.117 1.771 20.25 1 96.94 624 ILE B C 1
ATOM 10776 O O . ILE B 1 624 ? -9.344 0.909 20.672 1 96.94 624 ILE B O 1
ATOM 10780 N N . HIS B 1 625 ? -9.742 3.049 20.141 1 94.69 625 HIS B N 1
ATOM 10781 C CA . HIS B 1 625 ? -8.32 3.371 20.141 1 94.69 625 HIS B CA 1
ATOM 10782 C C . HIS B 1 625 ? -7.914 4.066 21.438 1 94.69 625 HIS B C 1
ATOM 10784 O O . HIS B 1 625 ? -6.727 4.199 21.734 1 94.69 625 HIS B O 1
ATOM 10790 N N . TYR B 1 626 ? -8.93 4.512 22.219 1 92.62 626 TYR B N 1
ATOM 10791 C CA . TYR B 1 626 ? -8.602 5.262 23.422 1 92.62 626 TYR B CA 1
ATOM 10792 C C . TYR B 1 626 ? -9.305 4.68 24.641 1 92.62 626 TYR B C 1
ATOM 10794 O O . TYR B 1 626 ? -10.43 4.172 24.531 1 92.62 626 TYR B O 1
ATOM 10802 N N . PRO B 1 627 ? -8.711 4.754 25.812 1 91.56 627 PRO B N 1
ATOM 10803 C CA . PRO B 1 627 ? -7.332 5.219 26.016 1 91.56 627 PRO B CA 1
ATOM 10804 C C . PRO B 1 627 ? -6.305 4.32 25.328 1 91.56 627 PRO B C 1
ATOM 10806 O O . PRO B 1 627 ? -6.527 3.117 25.188 1 91.56 627 PRO B O 1
ATOM 10809 N N . LYS B 1 628 ? -5.234 4.867 24.922 1 88.12 628 LYS B N 1
ATOM 10810 C CA . LYS B 1 628 ? -4.23 4.188 24.109 1 88.12 628 LYS B CA 1
ATOM 10811 C C . LYS B 1 628 ? -3.695 2.945 24.812 1 88.12 628 LYS B C 1
ATOM 10813 O O . LYS B 1 628 ? -3.42 1.929 24.172 1 88.12 628 LYS B O 1
ATOM 10818 N N . GLU B 1 629 ? -3.555 3.002 26.078 1 86.12 629 GLU B N 1
ATOM 10819 C CA . GLU B 1 629 ? -2.977 1.909 26.859 1 86.12 629 GLU B CA 1
ATOM 10820 C C . GLU B 1 629 ? -3.875 0.675 26.828 1 86.12 629 GLU B C 1
ATOM 10822 O O . GLU B 1 629 ? -3.4 -0.448 27.016 1 86.12 629 GLU B O 1
ATOM 10827 N N . ASP B 1 630 ? -5.148 0.873 26.547 1 90.19 630 ASP B N 1
ATOM 10828 C CA . ASP B 1 630 ? -6.102 -0.229 26.609 1 90.19 630 ASP B CA 1
ATOM 10829 C C . ASP B 1 630 ? -6.441 -0.739 25.219 1 90.19 630 ASP B C 1
ATOM 10831 O O . ASP B 1 630 ? -7.305 -1.606 25.047 1 90.19 630 ASP B O 1
ATOM 10835 N N . ARG B 1 631 ? -5.762 -0.234 24.25 1 89.31 631 ARG B N 1
ATOM 10836 C CA . ARG B 1 631 ? -6.043 -0.603 22.875 1 89.31 631 ARG B CA 1
ATOM 10837 C C . ARG B 1 631 ? -5.723 -2.072 22.609 1 89.31 631 ARG B C 1
ATOM 10839 O O . ARG B 1 631 ? -4.707 -2.582 23.094 1 89.31 631 ARG B O 1
ATOM 10846 N N . GLN B 1 632 ? -6.598 -2.725 21.875 1 86.5 632 GLN B N 1
ATOM 10847 C CA . GLN B 1 632 ? -6.395 -4.129 21.516 1 86.5 632 GLN B CA 1
ATOM 10848 C C . GLN B 1 632 ? -5.539 -4.266 20.266 1 86.5 632 GLN B C 1
ATOM 10850 O O . GLN B 1 632 ? -5.5 -3.357 19.438 1 86.5 632 GLN B O 1
ATOM 10855 N N . GLU B 1 633 ? -4.93 -5.359 20.141 1 80.81 633 GLU B N 1
ATOM 10856 C CA . GLU B 1 633 ? -4.133 -5.633 18.953 1 80.81 633 GLU B CA 1
ATOM 10857 C C . GLU B 1 633 ? -5.008 -5.684 17.703 1 80.81 633 GLU B C 1
ATOM 10859 O O . GLU B 1 633 ? -4.586 -5.258 16.625 1 80.81 633 GLU B O 1
ATOM 10864 N N . SER B 1 634 ? -6.145 -6.148 17.859 1 84.44 634 SER B N 1
ATOM 10865 C CA . SER B 1 634 ? -7.066 -6.312 16.734 1 84.44 634 SER B CA 1
ATOM 10866 C C . SER B 1 634 ? -7.527 -4.965 16.203 1 84.44 634 SER B C 1
ATOM 10868 O O . SER B 1 634 ? -8.125 -4.895 15.125 1 84.44 634 SER B O 1
ATOM 10870 N N . SER B 1 635 ? -7.207 -3.928 16.969 1 88.19 635 SER B N 1
ATOM 10871 C CA . SER B 1 635 ? -7.609 -2.594 16.531 1 88.19 635 SER B CA 1
ATOM 10872 C C . SER B 1 635 ? -6.902 -2.195 15.234 1 88.19 635 SER B C 1
ATOM 10874 O O . SER B 1 635 ? -7.316 -1.253 14.562 1 88.19 635 SER B O 1
ATOM 10876 N N . ALA B 1 636 ? -5.91 -2.953 14.867 1 84.88 636 ALA B N 1
ATOM 10877 C CA . ALA B 1 636 ? -5.156 -2.689 13.648 1 84.88 636 ALA B CA 1
ATOM 10878 C C . ALA B 1 636 ? -6.059 -2.773 12.422 1 84.88 636 ALA B C 1
ATOM 10880 O O . ALA B 1 636 ? -5.848 -2.064 11.43 1 84.88 636 ALA B O 1
ATOM 10881 N N . THR B 1 637 ? -7.094 -3.6 12.523 1 89.06 637 THR B N 1
ATOM 10882 C CA . THR B 1 637 ? -8.008 -3.771 11.398 1 89.06 637 THR B CA 1
ATOM 10883 C C . THR B 1 637 ? -8.75 -2.471 11.102 1 89.06 637 THR B C 1
ATOM 10885 O O . THR B 1 637 ? -9.195 -2.244 9.977 1 89.06 637 THR B O 1
ATOM 10888 N N . ILE B 1 638 ? -8.867 -1.648 12.164 1 91.94 638 ILE B N 1
ATOM 10889 C CA . ILE B 1 638 ? -9.539 -0.363 11.992 1 91.94 638 ILE B CA 1
ATOM 10890 C C . ILE B 1 638 ? -8.5 0.72 11.688 1 91.94 638 ILE B C 1
ATOM 10892 O O . ILE B 1 638 ? -8.727 1.577 10.828 1 91.94 638 ILE B O 1
ATOM 10896 N N . THR B 1 639 ? -7.391 0.639 12.359 1 87.19 639 THR B N 1
ATOM 10897 C CA . THR B 1 639 ? -6.312 1.592 12.133 1 87.19 639 THR B CA 1
ATOM 10898 C C . THR B 1 639 ? -5.895 1.595 10.664 1 87.19 639 THR B C 1
ATOM 10900 O O . THR B 1 639 ? -5.609 2.65 10.094 1 87.19 639 THR B O 1
ATOM 10903 N N . ASP B 1 640 ? -5.984 0.459 10.023 1 86.75 640 ASP B N 1
ATOM 10904 C CA . ASP B 1 640 ? -5.488 0.278 8.664 1 86.75 640 ASP B CA 1
ATOM 10905 C C . ASP B 1 640 ? -6.496 0.798 7.641 1 86.75 640 ASP B C 1
ATOM 10907 O O . ASP B 1 640 ? -6.219 0.808 6.438 1 86.75 640 ASP B O 1
ATOM 10911 N N . TRP B 1 641 ? -7.602 1.272 8.094 1 90.38 641 TRP B N 1
ATOM 10912 C CA . TRP B 1 641 ? -8.578 1.864 7.18 1 90.38 641 TRP B CA 1
ATOM 10913 C C . TRP B 1 641 ? -7.941 2.982 6.359 1 90.38 641 TRP B C 1
ATOM 10915 O O . TRP B 1 641 ? -8.359 3.246 5.23 1 90.38 641 TRP B O 1
ATOM 10925 N N . GLN B 1 642 ? -6.973 3.627 6.93 1 83.12 642 GLN B N 1
ATOM 10926 C CA . GLN B 1 642 ? -6.316 4.754 6.273 1 83.12 642 GLN B CA 1
ATOM 10927 C C . GLN B 1 642 ? -5.629 4.312 4.984 1 83.12 642 GLN B C 1
ATOM 10929 O O . GLN B 1 642 ? -5.473 5.109 4.055 1 83.12 642 GLN B O 1
ATOM 10934 N N . ASP B 1 643 ? -5.289 3.051 4.852 1 78.88 643 ASP B N 1
ATOM 10935 C CA . ASP B 1 643 ? -4.531 2.543 3.711 1 78.88 643 ASP B CA 1
ATOM 10936 C C . ASP B 1 643 ? -5.457 1.95 2.654 1 78.88 643 ASP B C 1
ATOM 10938 O O . ASP B 1 643 ? -5.008 1.562 1.573 1 78.88 643 ASP B O 1
ATOM 10942 N N . LEU B 1 644 ? -6.656 1.924 2.895 1 87.56 644 LEU B N 1
ATOM 10943 C CA . LEU B 1 644 ? -7.613 1.314 1.979 1 87.56 644 LEU B CA 1
ATOM 10944 C C . LEU B 1 644 ? -8.055 2.309 0.91 1 87.56 644 LEU B C 1
ATOM 10946 O O . LEU B 1 644 ? -8.016 3.521 1.132 1 87.56 644 LEU B O 1
ATOM 10950 N N . SER B 1 645 ? -8.445 1.773 -0.212 1 85.38 645 SER B N 1
ATOM 10951 C CA . SER B 1 645 ? -9.094 2.621 -1.207 1 85.38 645 SER B CA 1
ATOM 10952 C C . SER B 1 645 ? -10.445 3.125 -0.709 1 85.38 645 SER B C 1
ATOM 10954 O O . SER B 1 645 ? -11.008 2.564 0.229 1 85.38 645 SER B O 1
ATOM 10956 N N . LEU B 1 646 ? -10.938 4.188 -1.322 1 89.81 646 LEU B N 1
ATOM 10957 C CA . LEU B 1 646 ? -12.211 4.773 -0.914 1 89.81 646 LEU B CA 1
ATOM 10958 C C . LEU B 1 646 ? -13.344 3.76 -1.045 1 89.81 646 LEU B C 1
ATOM 10960 O O . LEU B 1 646 ? -14.172 3.621 -0.137 1 89.81 646 LEU B O 1
ATOM 10964 N N . ASN B 1 647 ? -13.328 2.969 -2.102 1 91 647 ASN B N 1
ATOM 10965 C CA . ASN B 1 647 ? -14.398 2.002 -2.35 1 91 647 ASN B CA 1
ATOM 10966 C C . ASN B 1 647 ? -14.344 0.844 -1.357 1 91 647 ASN B C 1
ATOM 10968 O O . ASN B 1 647 ? -15.383 0.406 -0.855 1 91 647 ASN B O 1
ATOM 10972 N N . HIS B 1 648 ? -13.188 0.336 -1.127 1 93.88 648 HIS B N 1
ATOM 10973 C CA . HIS B 1 648 ? -13.047 -0.769 -0.184 1 93.88 648 HIS B CA 1
ATOM 10974 C C . HIS B 1 648 ? -13.43 -0.337 1.229 1 93.88 648 HIS B C 1
ATOM 10976 O O . HIS B 1 648 ? -14.062 -1.097 1.965 1 93.88 648 HIS B O 1
ATOM 10982 N N . LEU B 1 649 ? -13.008 0.891 1.588 1 94.75 649 LEU B N 1
ATOM 10983 C CA . LEU B 1 649 ? -13.383 1.404 2.9 1 94.75 649 LEU B CA 1
ATOM 10984 C C . LEU B 1 649 ? -14.898 1.539 3.02 1 94.75 649 LEU B C 1
ATOM 10986 O O . LEU B 1 649 ? -15.477 1.206 4.059 1 94.75 649 LEU B O 1
ATOM 10990 N N . ALA B 1 650 ? -15.5 2.035 1.978 1 95.62 650 ALA B N 1
ATOM 10991 C CA . ALA B 1 650 ? -16.953 2.158 1.964 1 95.62 650 ALA B CA 1
ATOM 10992 C C . ALA B 1 650 ? -17.625 0.807 2.195 1 95.62 650 ALA B C 1
ATOM 10994 O O . ALA B 1 650 ? -18.578 0.701 2.98 1 95.62 650 ALA B O 1
ATOM 10995 N N . ASP B 1 651 ? -17.125 -0.237 1.533 1 95.38 651 ASP B N 1
ATOM 10996 C CA . ASP B 1 651 ? -17.688 -1.576 1.665 1 95.38 651 ASP B CA 1
ATOM 10997 C C . ASP B 1 651 ? -17.531 -2.098 3.094 1 95.38 651 ASP B C 1
ATOM 10999 O O . ASP B 1 651 ? -18.469 -2.688 3.645 1 95.38 651 ASP B O 1
ATOM 11003 N N . ILE B 1 652 ? -16.406 -1.911 3.611 1 96.75 652 ILE B N 1
ATOM 11004 C CA . ILE B 1 652 ? -16.141 -2.393 4.961 1 96.75 652 ILE B CA 1
ATOM 11005 C C . ILE B 1 652 ? -17.016 -1.651 5.961 1 96.75 652 ILE B C 1
ATOM 11007 O O . ILE B 1 652 ? -17.609 -2.266 6.855 1 96.75 652 ILE B O 1
ATOM 11011 N N . LYS B 1 653 ? -17.078 -0.33 5.801 1 96.94 653 LYS B N 1
ATOM 11012 C CA . LYS B 1 653 ? -17.953 0.458 6.676 1 96.94 653 LYS B CA 1
ATOM 11013 C C . LYS B 1 653 ? -19.406 0.004 6.574 1 96.94 653 LYS B C 1
ATOM 11015 O O . LYS B 1 653 ? -20.109 -0.041 7.578 1 96.94 653 LYS B O 1
ATOM 11020 N N . GLN B 1 654 ? -19.828 -0.259 5.359 1 96.38 654 GLN B N 1
ATOM 11021 C CA . GLN B 1 654 ? -21.188 -0.734 5.164 1 96.38 654 GLN B CA 1
ATOM 11022 C C . GLN B 1 654 ? -21.438 -2.014 5.957 1 96.38 654 GLN B C 1
ATOM 11024 O O . GLN B 1 654 ? -22.469 -2.148 6.613 1 96.38 654 GLN B O 1
ATOM 11029 N N . LEU B 1 655 ? -20.5 -2.953 5.871 1 96.19 655 LEU B N 1
ATOM 11030 C CA . LEU B 1 655 ? -20.609 -4.188 6.641 1 96.19 655 LEU B CA 1
ATOM 11031 C C . LEU B 1 655 ? -20.75 -3.889 8.125 1 96.19 655 LEU B C 1
ATOM 11033 O O . LEU B 1 655 ? -21.625 -4.449 8.797 1 96.19 655 LEU B O 1
ATOM 11037 N N . HIS B 1 656 ? -19.938 -3.008 8.641 1 96.31 656 HIS B N 1
ATOM 11038 C CA . HIS B 1 656 ? -19.891 -2.709 10.07 1 96.31 656 HIS B CA 1
ATOM 11039 C C . HIS B 1 656 ? -21.125 -1.958 10.516 1 96.31 656 HIS B C 1
ATOM 11041 O O . HIS B 1 656 ? -21.594 -2.133 11.648 1 96.31 656 HIS B O 1
ATOM 11047 N N . LEU B 1 657 ? -21.578 -1.094 9.625 1 96.5 657 LEU B N 1
ATOM 11048 C CA . LEU B 1 657 ? -22.828 -0.4 9.938 1 96.5 657 LEU B CA 1
ATOM 11049 C C . LEU B 1 657 ? -23.984 -1.381 10.008 1 96.5 657 LEU B C 1
ATOM 11051 O O . LEU B 1 657 ? -24.891 -1.216 10.828 1 96.5 657 LEU B O 1
ATOM 11055 N N . ASN B 1 658 ? -23.953 -2.412 9.148 1 95.19 658 ASN B N 1
ATOM 11056 C CA . ASN B 1 658 ? -24.969 -3.451 9.148 1 95.19 658 ASN B CA 1
ATOM 11057 C C . ASN B 1 658 ? -24.859 -4.348 10.375 1 95.19 658 ASN B C 1
ATOM 11059 O O . ASN B 1 658 ? -25.859 -4.879 10.852 1 95.19 658 ASN B O 1
ATOM 11063 N N . GLU B 1 659 ? -23.625 -4.535 10.875 1 95.62 659 GLU B N 1
ATOM 11064 C CA . GLU B 1 659 ? -23.328 -5.395 12.023 1 95.62 659 GLU B CA 1
ATOM 11065 C C . GLU B 1 659 ? -22.438 -4.688 13.039 1 95.62 659 GLU B C 1
ATOM 11067 O O . GLU B 1 659 ? -21.312 -5.102 13.273 1 95.62 659 GLU B O 1
ATOM 11072 N N . PRO B 1 660 ? -23.047 -3.764 13.789 1 96.5 660 PRO B N 1
ATOM 11073 C CA . PRO B 1 660 ? -22.234 -2.939 14.695 1 96.5 660 PRO B CA 1
ATOM 11074 C C . PRO B 1 660 ? -21.578 -3.754 15.797 1 96.5 660 PRO B C 1
ATOM 11076 O O . PRO B 1 660 ? -20.625 -3.287 16.438 1 96.5 660 PRO B O 1
ATOM 11079 N N . ALA B 1 661 ? -22.047 -4.965 16.031 1 95.12 661 ALA B N 1
ATOM 11080 C CA . ALA B 1 661 ? -21.453 -5.824 17.047 1 95.12 661 ALA B CA 1
ATOM 11081 C C . ALA B 1 661 ? -19.984 -6.117 16.734 1 95.12 661 ALA B C 1
ATOM 11083 O O . ALA B 1 661 ? -19.172 -6.312 17.641 1 95.12 661 ALA B O 1
ATOM 11084 N N . ARG B 1 662 ? -19.672 -6.102 15.453 1 94 662 ARG B N 1
ATOM 11085 C CA . ARG B 1 662 ? -18.297 -6.309 15.031 1 94 662 ARG B CA 1
ATOM 11086 C C . ARG B 1 662 ? -17.391 -5.191 15.539 1 94 662 ARG B C 1
ATOM 11088 O O . ARG B 1 662 ? -16.219 -5.422 15.844 1 94 662 ARG B O 1
ATOM 11095 N N . LEU B 1 663 ? -17.938 -3.996 15.609 1 96.56 663 LEU B N 1
ATOM 11096 C CA . LEU B 1 663 ? -17.172 -2.844 16.094 1 96.56 663 LEU B CA 1
ATOM 11097 C C . LEU B 1 663 ? -17.062 -2.863 17.609 1 96.56 663 LEU B C 1
ATOM 11099 O O . LEU B 1 663 ? -15.984 -2.668 18.172 1 96.56 663 LEU B O 1
ATOM 11103 N N . THR B 1 664 ? -18.203 -3.121 18.297 1 96.88 664 THR B N 1
ATOM 11104 C CA . THR B 1 664 ? -18.219 -3.047 19.75 1 96.88 664 THR B CA 1
ATOM 11105 C C . THR B 1 664 ? -17.312 -4.121 20.359 1 96.88 664 THR B C 1
ATOM 11107 O O . THR B 1 664 ? -16.797 -3.951 21.453 1 96.88 664 THR B O 1
ATOM 11110 N N . ALA B 1 665 ? -17.109 -5.207 19.578 1 94.69 665 ALA B N 1
ATOM 11111 C CA . ALA B 1 665 ? -16.219 -6.27 20.031 1 94.69 665 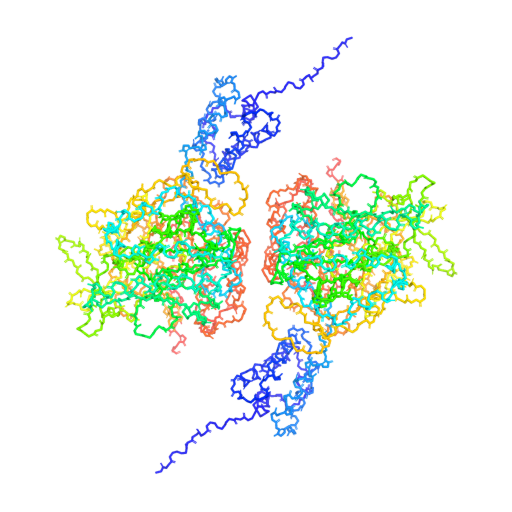ALA B CA 1
ATOM 11112 C C . ALA B 1 665 ? -14.773 -5.773 20.125 1 94.69 665 ALA B C 1
ATOM 11114 O O . ALA B 1 665 ? -13.961 -6.332 20.875 1 94.69 665 ALA B O 1
ATOM 11115 N N . LEU B 1 666 ? -14.438 -4.691 19.469 1 95.81 666 LEU B N 1
ATOM 11116 C CA . LEU B 1 666 ? -13.078 -4.188 19.406 1 95.81 666 LEU B CA 1
ATOM 11117 C C . LEU B 1 666 ? -12.867 -3.055 20.406 1 95.81 666 LEU B C 1
ATOM 11119 O O . LEU B 1 666 ? -11.758 -2.537 20.531 1 95.81 666 LEU B O 1
ATOM 11123 N N . PHE B 1 667 ? -13.938 -2.664 21.141 1 96.88 667 PHE B N 1
ATOM 11124 C CA . PHE B 1 667 ? -13.844 -1.551 22.078 1 96.88 667 PHE B CA 1
ATOM 11125 C C . PHE B 1 667 ? -12.859 -1.862 23.203 1 96.88 667 PHE B C 1
ATOM 11127 O O . PHE B 1 667 ? -12.664 -3.025 23.562 1 96.88 667 PHE B O 1
ATOM 11134 N N . THR B 1 668 ? -12.242 -0.81 23.703 1 94.94 668 THR B N 1
ATOM 11135 C CA . THR B 1 668 ? -11.484 -0.956 24.938 1 94.94 668 THR B CA 1
ATOM 11136 C C . THR B 1 668 ? -12.406 -1.351 26.094 1 94.94 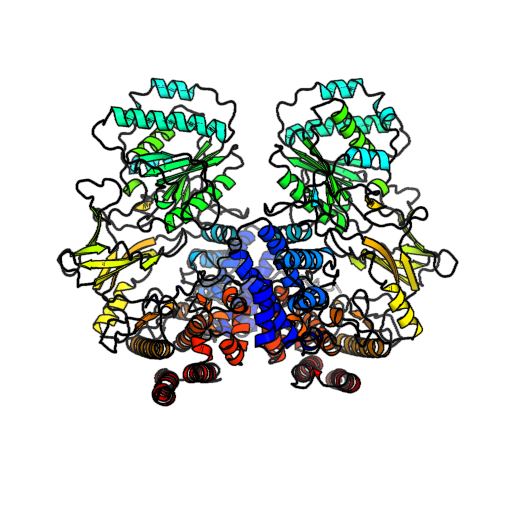668 THR B C 1
ATOM 11138 O O . THR B 1 668 ? -13.609 -1.094 26.047 1 94.94 668 THR B O 1
ATOM 11141 N N . PRO B 1 669 ? -11.914 -1.968 27.109 1 93.88 669 PRO B N 1
ATOM 11142 C CA . PRO B 1 669 ? -12.742 -2.486 28.203 1 93.88 669 PRO B CA 1
ATOM 11143 C C . PRO B 1 669 ? -13.617 -1.411 28.844 1 93.88 669 PRO B C 1
ATOM 11145 O O . PRO B 1 669 ? -14.766 -1.681 29.203 1 93.88 669 PRO B O 1
ATOM 11148 N N . ARG B 1 670 ? -13.094 -0.236 28.969 1 92.81 670 ARG B N 1
ATOM 11149 C CA . ARG B 1 670 ? -13.836 0.867 29.578 1 92.81 670 ARG B CA 1
ATOM 11150 C C . ARG B 1 670 ? -15.156 1.109 28.844 1 92.81 670 ARG B C 1
ATOM 11152 O O . ARG B 1 670 ? -16.188 1.367 29.484 1 92.81 670 ARG B O 1
ATOM 11159 N N . TYR B 1 671 ? -15.164 0.981 27.578 1 96.19 671 TYR B N 1
ATOM 11160 C CA . TYR B 1 671 ? -16.344 1.269 26.766 1 96.19 671 TYR B CA 1
ATOM 11161 C C . TYR B 1 671 ? -17.156 0.002 26.516 1 96.19 671 TYR B C 1
ATOM 11163 O O . TYR B 1 671 ? -18.391 0.037 26.5 1 96.19 671 TYR B O 1
ATOM 11171 N N . LYS B 1 672 ? -16.438 -1.104 26.297 1 94.88 672 LYS B N 1
ATOM 11172 C CA . LYS B 1 672 ? -17.078 -2.389 26 1 94.88 672 LYS B CA 1
ATOM 11173 C C . LYS B 1 672 ? -18 -2.816 27.141 1 94.88 672 LYS B C 1
ATOM 11175 O O . LYS B 1 672 ? -19.047 -3.404 26.906 1 94.88 672 LYS B O 1
ATOM 11180 N N . ASN B 1 673 ? -17.625 -2.506 28.375 1 93.38 673 ASN B N 1
ATOM 11181 C CA . ASN B 1 673 ? -18.344 -2.959 29.547 1 93.38 673 ASN B CA 1
ATOM 11182 C C . ASN B 1 673 ? -19.422 -1.956 29.969 1 93.38 673 ASN B C 1
ATOM 11184 O O . ASN B 1 673 ? -20.156 -2.197 30.922 1 93.38 673 ASN B O 1
ATOM 11188 N N . PHE B 1 674 ? -19.516 -0.879 29.406 1 95.38 674 PHE B N 1
ATOM 11189 C CA . PHE B 1 674 ? -20.531 0.117 29.688 1 95.38 674 PHE B CA 1
ATOM 11190 C C . PHE B 1 674 ? -21.734 -0.065 28.766 1 95.38 674 PHE B C 1
ATOM 11192 O O . PHE B 1 674 ? -21.828 0.587 27.734 1 95.38 674 PHE B O 1
ATOM 11199 N N . LYS B 1 675 ? -22.672 -0.747 29.125 1 94.62 675 LYS B N 1
ATOM 11200 C CA . LYS B 1 675 ? -23.797 -1.237 28.344 1 94.62 675 LYS B CA 1
ATOM 11201 C C . LYS B 1 675 ? -24.562 -0.083 27.688 1 94.62 675 LYS B C 1
ATOM 11203 O O . LYS B 1 675 ? -24.922 -0.159 26.516 1 94.62 675 LYS B O 1
ATOM 11208 N N . PRO B 1 676 ? -24.797 1.034 28.438 1 94.88 676 PRO B N 1
ATOM 11209 C CA . PRO B 1 676 ? -25.531 2.135 27.812 1 94.88 676 PRO B CA 1
ATOM 11210 C C . PRO B 1 676 ? -24.844 2.664 26.562 1 94.88 676 PRO B C 1
ATOM 11212 O O . PRO B 1 676 ? -25.516 3.037 25.594 1 94.88 676 PRO B O 1
ATOM 11215 N N . LEU B 1 677 ? -23.594 2.711 26.578 1 97.19 677 LEU B N 1
ATOM 11216 C CA . LEU B 1 677 ? -22.859 3.18 25.406 1 97.19 677 LEU B CA 1
ATOM 11217 C C . LEU B 1 677 ? -22.984 2.191 24.25 1 97.19 677 LEU B C 1
ATOM 11219 O O . LEU B 1 677 ? -23.156 2.596 23.094 1 97.19 677 LEU B O 1
ATOM 11223 N N . VAL B 1 678 ? -22.844 0.902 24.531 1 97.31 678 VAL B N 1
ATOM 11224 C CA . VAL B 1 678 ? -22.969 -0.137 23.516 1 97.31 678 VAL B CA 1
ATOM 11225 C C . VAL B 1 678 ? -24.359 -0.075 22.891 1 97.31 678 VAL B C 1
ATOM 11227 O O . VAL B 1 678 ? -24.5 -0.164 21.672 1 97.31 678 VAL B O 1
ATOM 11230 N N . ASP B 1 679 ? -25.312 0.134 23.719 1 96.12 679 ASP B N 1
ATOM 11231 C CA . ASP B 1 679 ? -26.688 0.27 23.234 1 96.12 679 ASP B CA 1
ATOM 11232 C C . ASP B 1 679 ? -26.828 1.507 22.344 1 96.12 679 ASP B C 1
ATOM 11234 O O . ASP B 1 679 ? -27.516 1.471 21.328 1 96.12 679 ASP B O 1
ATOM 11238 N N . CYS B 1 680 ? -26.25 2.541 22.766 1 97.5 680 CYS B N 1
ATOM 11239 C CA . CYS B 1 680 ? -26.266 3.785 22 1 97.5 680 CYS B CA 1
ATOM 11240 C C . CYS B 1 680 ? -25.703 3.578 20.609 1 97.5 680 CYS B C 1
ATOM 11242 O O . CYS B 1 680 ? -26.297 4 19.609 1 97.5 680 CYS B O 1
ATOM 11244 N N . VAL B 1 681 ? -24.562 2.887 20.547 1 98.19 681 VAL B N 1
ATOM 11245 C CA . VAL B 1 681 ? -23.891 2.611 19.281 1 98.19 681 VAL B CA 1
ATOM 11246 C C . VAL B 1 681 ? -24.812 1.787 18.375 1 98.19 681 VAL B C 1
ATOM 11248 O O . VAL B 1 681 ? -24.969 2.092 17.203 1 98.19 681 VAL B O 1
ATOM 11251 N N . ASN B 1 682 ? -25.422 0.803 18.938 1 97.62 682 ASN B N 1
ATOM 11252 C CA . ASN B 1 682 ? -26.312 -0.068 18.172 1 97.62 682 ASN B CA 1
ATOM 11253 C C . ASN B 1 682 ? -27.5 0.695 17.609 1 97.62 682 ASN B C 1
ATOM 11255 O O . ASN B 1 682 ? -27.875 0.53 16.453 1 97.62 682 ASN B O 1
ATOM 11259 N N . GLN B 1 683 ? -28.062 1.531 18.438 1 96.81 683 GLN B N 1
ATOM 11260 C CA . GLN B 1 683 ? -29.234 2.299 18.016 1 96.81 683 GLN B CA 1
ATOM 11261 C C . GLN B 1 683 ? -28.859 3.369 17 1 96.81 683 GLN B C 1
ATOM 11263 O O . GLN B 1 683 ? -29.609 3.621 16.047 1 96.81 683 GLN B O 1
ATOM 11268 N N . PHE B 1 684 ? -27.781 4.047 17.266 1 98.44 684 PHE B N 1
ATOM 11269 C CA . PHE B 1 684 ? -27.281 5.043 16.328 1 98.44 684 PHE B CA 1
ATOM 11270 C C . PHE B 1 684 ? -27.047 4.418 14.953 1 98.44 684 PHE B C 1
ATOM 11272 O O . PHE B 1 684 ? -27.469 4.965 13.93 1 98.44 684 PHE B O 1
ATOM 11279 N N . ALA B 1 685 ? -26.391 3.238 14.906 1 98.31 685 ALA B N 1
ATOM 11280 C CA . ALA B 1 685 ? -26.156 2.504 13.672 1 98.31 685 ALA B CA 1
ATOM 11281 C C . ALA B 1 685 ? -27.469 2.156 12.977 1 98.31 685 ALA B C 1
ATOM 11283 O O . ALA B 1 685 ? -27.578 2.24 11.75 1 98.31 685 ALA B O 1
ATOM 11284 N N . LYS B 1 686 ? -28.422 1.733 13.727 1 97.12 686 LYS B N 1
ATOM 11285 C CA . LYS B 1 686 ? -29.734 1.371 13.188 1 97.12 686 LYS B CA 1
ATOM 11286 C C . LYS B 1 686 ? -30.375 2.553 12.477 1 97.12 686 LYS B C 1
ATOM 11288 O O . LYS B 1 686 ? -30.969 2.391 11.406 1 97.12 686 LYS B O 1
A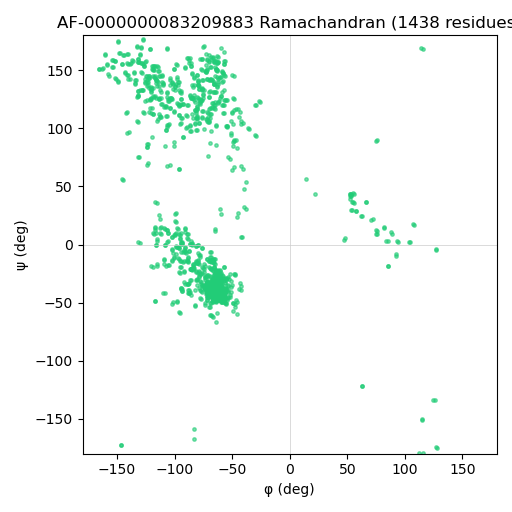TOM 11293 N N . ILE B 1 687 ? -30.281 3.713 13.047 1 97.31 687 ILE B N 1
ATOM 11294 C CA . ILE B 1 687 ? -30.844 4.918 12.438 1 97.31 687 ILE B CA 1
ATOM 11295 C C . ILE B 1 687 ? -30.125 5.195 11.117 1 97.31 687 ILE B C 1
ATOM 11297 O O . ILE B 1 687 ? -30.781 5.438 10.094 1 97.31 687 ILE B O 1
ATOM 11301 N N . LEU B 1 688 ? -28.781 5.133 11.094 1 97.69 688 LEU B N 1
ATOM 11302 C CA . LEU B 1 688 ? -27.969 5.508 9.938 1 97.69 688 LEU B CA 1
ATOM 11303 C C . LEU B 1 688 ? -28.172 4.527 8.789 1 97.69 688 LEU B C 1
ATOM 11305 O O . LEU B 1 688 ? -28.062 4.906 7.617 1 97.69 688 LEU B O 1
ATOM 11309 N N . ARG B 1 689 ? -28.422 3.268 9.094 1 94.38 689 ARG B N 1
ATOM 11310 C CA . ARG B 1 689 ? -28.547 2.281 8.023 1 94.38 689 ARG B CA 1
ATOM 11311 C C . ARG B 1 689 ? -29.984 2.24 7.488 1 94.38 689 ARG B C 1
ATOM 11313 O O . ARG B 1 689 ? -30.281 1.481 6.562 1 94.38 689 ARG B O 1
ATOM 11320 N N . GLY B 1 690 ? -30.812 3.047 8.031 1 92.44 690 GLY B N 1
ATOM 11321 C CA . GLY B 1 690 ? -32.188 3.082 7.562 1 92.44 690 GLY B CA 1
ATOM 11322 C C . GLY B 1 690 ? -32.312 3.494 6.109 1 92.44 690 GLY B C 1
ATOM 11323 O O . GLY B 1 690 ? -31.562 4.363 5.641 1 92.44 690 GLY B O 1
ATOM 11324 N N . PRO B 1 691 ? -33.188 2.834 5.336 1 88.81 691 PRO B N 1
ATOM 11325 C CA . PRO B 1 691 ? -33.344 3.123 3.906 1 88.81 691 PRO B CA 1
ATOM 11326 C C . PRO B 1 691 ? -33.781 4.562 3.635 1 88.81 691 PRO B C 1
ATOM 11328 O O . PRO B 1 691 ? -33.469 5.109 2.568 1 88.81 691 PRO B O 1
ATOM 11331 N N . ASP B 1 692 ? -34.375 5.195 4.621 1 91.62 692 ASP B N 1
ATOM 11332 C CA . ASP B 1 692 ? -34.906 6.539 4.395 1 91.62 692 ASP B CA 1
ATOM 11333 C C . ASP B 1 692 ? -34.062 7.586 5.129 1 91.62 692 ASP B C 1
ATOM 11335 O O . ASP B 1 692 ? -34.5 8.727 5.301 1 91.62 692 ASP B O 1
ATOM 11339 N N . VAL B 1 693 ? -32.969 7.27 5.566 1 95.06 693 VAL B N 1
ATOM 11340 C CA . VAL B 1 693 ? -32.188 8.156 6.438 1 95.06 693 VAL B CA 1
ATOM 11341 C C . VAL B 1 693 ? -31.828 9.43 5.688 1 95.06 693 VAL B C 1
ATOM 11343 O O . VAL B 1 693 ? -31.812 10.516 6.27 1 95.06 693 VAL B O 1
ATOM 11346 N N . ARG B 1 694 ? -31.609 9.391 4.43 1 93 694 ARG B N 1
ATOM 11347 C CA . ARG B 1 694 ? -31.172 10.539 3.648 1 93 694 ARG B CA 1
ATOM 11348 C C . ARG B 1 694 ? -32.344 11.398 3.219 1 93 694 ARG B C 1
ATOM 11350 O O . ARG B 1 694 ? -32.188 12.562 2.854 1 93 694 ARG B O 1
ATOM 11357 N N . SER B 1 695 ? -33.531 10.789 3.229 1 92.69 695 SER B N 1
ATOM 11358 C CA . SER B 1 695 ? -34.719 11.531 2.811 1 92.69 695 SER B CA 1
ATOM 11359 C C . SER B 1 695 ? -35.375 12.219 3.996 1 92.69 695 SER B C 1
ATOM 11361 O O . SER B 1 695 ? -36.219 13.086 3.816 1 92.69 695 SER B O 1
ATOM 11363 N N . LYS B 1 696 ? -34.906 11.961 5.148 1 92.94 696 LYS B N 1
ATOM 11364 C CA . LYS B 1 696 ? -35.5 12.555 6.348 1 92.94 696 LYS B CA 1
ATOM 11365 C C . LYS B 1 696 ? -35.156 14.031 6.461 1 92.94 696 LYS B C 1
ATOM 11367 O O . LYS B 1 696 ? -34.031 14.43 6.117 1 92.94 696 LYS B O 1
ATOM 11372 N N . GLN B 1 697 ? -36.094 14.742 7.047 1 91.94 697 GLN B N 1
ATOM 11373 C CA . GLN B 1 697 ? -35.812 16.141 7.348 1 91.94 697 GLN B CA 1
ATOM 11374 C C . GLN B 1 697 ? -34.812 16.266 8.492 1 91.94 697 GLN B C 1
ATOM 11376 O O . GLN B 1 697 ? -34.781 15.414 9.375 1 91.94 697 GLN B O 1
ATOM 11381 N N . SER B 1 698 ? -34.031 17.344 8.461 1 95.19 698 SER B N 1
ATOM 11382 C CA . SER B 1 698 ? -32.969 17.547 9.438 1 95.19 698 SER B CA 1
ATOM 11383 C C . SER B 1 698 ? -33.531 17.531 10.859 1 95.19 698 SER B C 1
ATOM 11385 O O . SER B 1 698 ? -32.969 16.844 11.734 1 95.19 698 SER B O 1
ATOM 11387 N N . LYS B 1 699 ? -34.656 18.219 11.047 1 93.88 699 LYS B N 1
ATOM 11388 C CA . LYS B 1 699 ? -35.219 18.312 12.383 1 93.88 699 LYS B CA 1
ATOM 11389 C C . LYS B 1 699 ? -35.562 16.922 12.922 1 93.88 699 LYS B C 1
ATOM 11391 O O . LYS B 1 699 ? -35.344 16.625 14.094 1 93.88 699 LYS B O 1
ATOM 11396 N N . GLU B 1 700 ? -36.094 16.141 12.117 1 94.94 700 GLU B N 1
ATOM 11397 C CA . GLU B 1 700 ? -36.531 14.797 12.5 1 94.94 700 GLU B CA 1
ATOM 11398 C C . GLU B 1 700 ? -35.312 13.914 12.797 1 94.94 700 GLU B C 1
ATOM 11400 O O . GLU B 1 700 ? -35.281 13.211 13.812 1 94.94 700 GLU B O 1
ATOM 11405 N N . LEU B 1 701 ? -34.406 13.891 11.93 1 97.31 701 LEU B N 1
ATOM 11406 C CA . LEU B 1 701 ? -33.25 13 12.062 1 97.31 701 LEU B CA 1
ATOM 11407 C C . LEU B 1 701 ? -32.406 13.383 13.273 1 97.31 701 LEU B C 1
ATOM 11409 O O . LEU B 1 701 ? -31.938 12.516 14.016 1 97.31 701 LEU B O 1
ATOM 11413 N N . TYR B 1 702 ? -32.156 14.711 13.523 1 97.94 702 TYR B N 1
ATOM 11414 C CA . TYR B 1 702 ? -31.438 15.141 14.711 1 97.94 702 TYR B CA 1
ATOM 11415 C C . TYR B 1 702 ? -32.156 14.727 15.984 1 97.94 702 TYR B C 1
ATOM 11417 O O . TYR B 1 702 ? -31.531 14.305 16.953 1 97.94 702 TYR B O 1
ATOM 11425 N N . PHE B 1 703 ? -33.438 14.875 15.906 1 97.25 703 PHE B N 1
ATOM 11426 C CA . PHE B 1 703 ? -34.25 14.484 17.062 1 97.25 703 PHE B CA 1
ATOM 11427 C C . PHE B 1 703 ? -34.031 13.008 17.391 1 97.25 703 PHE B C 1
ATOM 11429 O O . PHE B 1 703 ? -33.844 12.641 18.547 1 97.25 703 PHE B O 1
ATOM 11436 N N . GLU B 1 704 ? -34.125 12.148 16.406 1 96.94 704 GLU B N 1
ATOM 11437 C CA . GLU B 1 704 ? -33.938 10.711 16.594 1 96.94 704 GLU B CA 1
ATOM 11438 C C . GLU B 1 704 ? -32.562 10.398 17.156 1 96.94 704 GLU B C 1
ATOM 11440 O O . GLU B 1 704 ? -32.406 9.586 18.078 1 96.94 704 GLU B O 1
ATOM 11445 N N . VAL B 1 705 ? -31.516 11.008 16.609 1 98.38 705 VAL B N 1
ATOM 11446 C CA . VAL B 1 705 ? -30.141 10.734 17.016 1 98.38 705 VAL B CA 1
ATOM 11447 C C . VAL B 1 705 ? -29.906 11.227 18.438 1 98.38 705 VAL B C 1
ATOM 11449 O O . VAL B 1 705 ? -29.344 10.508 19.266 1 98.38 705 VAL B O 1
ATOM 11452 N N . LEU B 1 706 ? -30.391 12.453 18.766 1 97.62 706 LEU B N 1
ATOM 11453 C CA . LEU B 1 706 ? -30.203 13.023 20.109 1 97.62 706 LEU B CA 1
ATOM 11454 C C . LEU B 1 706 ? -30.953 12.211 21.156 1 97.62 706 LEU B C 1
ATOM 11456 O O . LEU B 1 706 ? -30.5 12.07 22.281 1 97.62 706 LEU B O 1
ATOM 11460 N N . ALA B 1 707 ? -32.062 11.68 20.766 1 96.62 707 ALA B N 1
ATOM 11461 C CA . ALA B 1 707 ? -32.844 10.844 21.688 1 96.62 707 ALA B CA 1
ATOM 11462 C C . ALA B 1 707 ? -32.062 9.609 22.109 1 96.62 707 ALA B C 1
ATOM 11464 O O . ALA B 1 707 ? -32.156 9.172 23.25 1 96.62 707 ALA B O 1
ATOM 11465 N N . VAL B 1 708 ? -31.344 9.031 21.203 1 97 708 VAL B N 1
ATOM 11466 C CA . VAL B 1 708 ? -30.531 7.863 21.484 1 97 708 VAL B CA 1
ATOM 11467 C C . VAL B 1 708 ? -29.484 8.211 22.547 1 97 708 VAL B C 1
ATOM 11469 O O . VAL B 1 708 ? -29.266 7.445 23.484 1 97 708 VAL B O 1
ATOM 11472 N N . PHE B 1 709 ? -28.844 9.375 22.438 1 97.12 709 PHE B N 1
ATOM 11473 C CA . PHE B 1 709 ? -27.812 9.789 23.375 1 97.12 709 PHE B CA 1
ATOM 11474 C C . PHE B 1 709 ? -28.406 10.117 24.734 1 97.12 709 PHE B C 1
ATOM 11476 O O . PHE B 1 709 ? -27.844 9.773 25.781 1 97.12 709 PHE B O 1
ATOM 11483 N N . GLN B 1 710 ? -29.562 10.703 24.719 1 94.56 710 GLN B N 1
ATOM 11484 C CA . GLN B 1 710 ? -30.234 11.047 25.953 1 94.56 710 GLN B CA 1
ATOM 11485 C C . GLN B 1 710 ? -30.688 9.797 26.703 1 94.56 710 GLN B C 1
ATOM 11487 O O . GLN B 1 710 ? -30.562 9.719 27.938 1 94.56 710 GLN B O 1
ATOM 11492 N N . MET B 1 711 ? -31.172 8.867 25.969 1 93 711 MET B N 1
ATOM 11493 C CA . MET B 1 711 ? -31.594 7.598 26.578 1 93 711 MET B CA 1
ATOM 11494 C C . MET B 1 711 ? -30.406 6.887 27.219 1 93 711 MET B C 1
ATOM 11496 O O . MET B 1 711 ? -30.531 6.301 28.297 1 93 711 MET B O 1
ATOM 11500 N N . ALA B 1 712 ? -29.281 6.918 26.578 1 94.75 712 ALA B N 1
ATOM 11501 C CA . ALA B 1 712 ? -28.078 6.258 27.078 1 94.75 712 ALA B CA 1
ATOM 11502 C C . ALA B 1 712 ? -27.594 6.922 28.359 1 94.75 712 ALA B C 1
ATOM 11504 O O . ALA B 1 712 ? -27.094 6.246 29.266 1 94.75 712 ALA B O 1
ATOM 11505 N N . GLN B 1 713 ? -27.688 8.234 28.438 1 91.38 713 GLN B N 1
ATOM 11506 C CA . GLN B 1 713 ? -27.234 8.977 29.609 1 91.38 713 GLN B CA 1
ATOM 11507 C C . GLN B 1 713 ? -28.188 8.797 30.781 1 91.38 713 GLN B C 1
ATOM 11509 O O . GLN B 1 713 ? -27.766 8.875 31.938 1 91.38 713 GLN B O 1
ATOM 11514 N N . GLY B 1 714 ? -29.438 8.578 30.516 1 84.44 714 GLY B N 1
ATOM 11515 C CA . GLY B 1 714 ? -30.422 8.359 31.562 1 84.44 714 GLY B CA 1
ATOM 11516 C C . GLY B 1 714 ? -30.281 7.023 32.25 1 84.44 714 GLY B C 1
ATOM 11517 O O . GLY B 1 714 ? -30.609 6.891 33.438 1 84.44 714 GLY B O 1
ATOM 11518 N N . LYS B 1 715 ? -29.859 5.973 31.531 1 67.5 715 LYS B N 1
ATOM 11519 C CA . LYS B 1 715 ? -29.688 4.637 32.094 1 67.5 715 LYS B CA 1
ATOM 11520 C C . LYS B 1 715 ? -28.484 4.59 33.031 1 67.5 715 LYS B C 1
ATOM 11522 O O . LYS B 1 715 ? -28.391 3.697 33.875 1 67.5 715 LYS B O 1
ATOM 11527 N N . LYS B 1 716 ? -27.453 5.414 32.906 1 61.03 716 LYS B N 1
ATOM 11528 C CA . LYS B 1 716 ? -26.297 5.555 33.781 1 61.03 716 LYS B CA 1
ATOM 11529 C C . LYS B 1 716 ? -26.719 5.594 35.25 1 61.03 716 LYS B C 1
ATOM 11531 O O . LYS B 1 716 ? -26.047 5.02 36.125 1 61.03 716 LYS B O 1
ATOM 11536 N N . LEU B 1 717 ? -27.734 6.488 35.469 1 50.06 717 LEU B N 1
ATOM 11537 C CA . LEU B 1 717 ? -28.141 6.758 36.844 1 50.06 717 LEU B CA 1
ATOM 11538 C C . LEU B 1 717 ? -28.641 5.488 37.531 1 50.06 717 LEU B C 1
ATOM 11540 O O . LEU B 1 717 ? -28.562 5.355 38.75 1 50.06 717 LEU B O 1
ATOM 11544 N N . ILE B 1 718 ? -29.047 4.602 36.719 1 42.28 718 ILE B N 1
ATOM 11545 C CA . ILE B 1 718 ? -29.578 3.428 37.406 1 42.28 718 ILE B CA 1
ATOM 11546 C C . ILE B 1 718 ? -28.438 2.445 37.688 1 42.28 718 ILE B C 1
ATOM 11548 O O . ILE B 1 718 ? -28.422 1.805 38.75 1 42.28 718 ILE B O 1
ATOM 11552 N N . GLU B 1 719 ? -27.547 2.197 36.844 1 43.56 719 GLU B N 1
ATOM 11553 C CA . GLU B 1 719 ? -26.578 1.135 37.094 1 43.56 719 GLU B CA 1
ATOM 11554 C C . GLU B 1 719 ? -25.5 1.583 38.062 1 43.56 719 GLU B C 1
ATOM 11556 O O . GLU B 1 719 ? -24.797 0.753 38.656 1 43.56 719 GLU B O 1
ATOM 11561 N N . GLY B 1 720 ? -25.109 2.762 38.281 1 35.12 720 GLY B N 1
ATOM 11562 C CA . GLY B 1 720 ? -24.266 3.191 39.406 1 35.12 720 GLY B CA 1
ATOM 11563 C C . GLY B 1 720 ? -25 3.264 40.719 1 35.12 720 GLY B C 1
ATOM 11564 O O . GLY B 1 720 ? -24.406 3.607 41.75 1 35.12 720 GLY B O 1
ATOM 11565 N N . SER B 1 721 ? -26.312 3.35 40.781 1 29.38 721 SER B N 1
ATOM 11566 C CA . SER B 1 721 ? -26.844 3.189 42.125 1 29.38 721 SER B CA 1
ATOM 11567 C C . SER B 1 721 ? -26.875 1.721 42.531 1 29.38 721 SER B C 1
ATOM 11569 O O . SER B 1 721 ? -27.172 0.848 41.719 1 29.38 721 SER B O 1
#

InterPro domains:
  IPR008266 Tyrosine-protein kinase, active site [PS00109] (543-555)
  IPR011009 Protein kinase-like domain superfamily [SSF56112] (520-628)
  IPR040976 Fungal-type protein kinase [PF17667] (255-623)

Foldseek 3Di:
DDPPDPPVPPDALLQVLLCLQVVVVHQALCSLVVDDLVSNLVSLVVSLVSLVVVLVVDDDPLSVLLVLLSVVSVVCSVLSPCVLCSVLVRCSNVVPPPHSVVSSVSSNCSRVVCDPPPQVFDDLADAQQLAPPPDPDPPCVLVNQCVQQALQEFAAFECLLVVLLVVQPDPQCVLCVVVVVVLVVLLPDDDPFLALVSVLVSVVVLLVVLVVSVCVVPVPDPQQKDKDADPAFAPDDDDGDGFGIAIFGDDPDCPSYLQTGLEGEFEAAAPVCVVVSVSVVSVSVLSNCQNHLQFQKAWYWYYHRQWIKIWIFGQQHIYIHYTQRCNPDSVSVSSVSSVSSCSRDPDSVSSGGHPQWDFDCPPPGPGHGPWTWGWDCFPNRIWIKTFDPVCPDQDFGGDRYAFRWTKTWTATVVDRPQIKIKIKTWAFPPADDPLVLLQLCQVVVQFQAWHFGDKDQDDDPNHGDKCQCHVSVPRDSLPGDRPNPDPDDFDRDNSPRGTIITIMMTMIRDDFHFLLPDDAPLLNLLQLLLALSSQLSSVVSFKHQLADARRQKTADPPDPDSRHRIHGYDSRVMDGPPPDDPSSFQRNDYNLLLFALCNLVSPGGDDNLRNLSSSLSRSLVSQQCPPVVQHDPVCVVSSCLSVDGSNVNSVVVLVCLVPVVVSLVRGGPRQNVLVLNVQLSNQSSVLSNDPCNVVDDPVVSSVSNSVSSVVSSVCVVVVVD/DPDPDPPVPPDALLQVLLCLQVVVVHQALCSLVVDDLVSNLVSLVVSLVSLVVVLVVDDDPLSVLLVLLNVVSVVCSVLSPCVLCSVLVRCSNVVPPPHSVVSSVSSNCSRVVCDPPVQVFDDLADAQQLAPPPDPDPPCVLVNQCVQQALQEFAAFECLLVVLLVVQPDPQCVLCVVVVVVLVVLLPDDDPFLALVSVLVSVLVLLVVLVVSVCVVVVPDPQQKDKDQDPAFAPDDDDGDGFGIAIFGDDPDCPSYLQTGLEGEFEAAAPVCVVVSVSVVSVSVLSNCQNHLQFQKAWYWYYHRQWIKIWIFGQQHIYIHYTQRCNPDSVSVSSVSSVSSCSRDPDSVSSGGHPQWDFDCPPPGPGHGPWTWGWDCFPNDIWIKTFDPVCPDQDFGGDRYAFRWTKTWTATVVDRPQIKIKIKTWAFPPADDPLVLLQLCQVVVQFQAWHFGDKDFDDDPNHGDKCQCHVSVPRDSLPGDRPNPDPDDFDRDNRPRGTIITIMMTMIRDDFHFLLPDDAPLLNLLQLLLALSSQLSSVVSFKHQLADARRQKTADPPDPDSRHRIHGYDSRVMDGPPPDDPSSFQRNDYNLLLFALCNLVSPGGDDNLRNLSSSLSRSLVSQQCPPVVQHDPVCVVSSCLSVDGSNVNSVVVLVCLVPVVVSLVRGGPRQNVLVLNVQLSNQSSVLSNDPCNVVDDPVVSSVSNSVSSVVSSVCVVVVVD

Sequence (1442 aa):
MDQPAIVLVKQPLHNTLRNALTSEGINTVEELFSLDKRDTKDHLVMLQTIIKLQIKQSNSDSKSRLVKALPQMKSLLENHCFKPFKPLVTVVLGSEVKSDEELYNLAELLCMSHPSPSVISTPPKISTSSRVKSSSHPSDFLPALKLELKELMFGNVPGLVEHFLQQHQLDTPSALKPHDIFINQKYEERIEDTSEPSMLKWITSLVEYCSACLKNQTPTQVHSRAWACPSKYLKGIEGRRKLDCAIVSQPFTWSNHIEHILVPFELKKNKSQARDADIDLAKYVYEIFEAQPTRSSVVGLTLCGTFMRLWQFDRSGAIGSELLDIKETKENLFKFLNLILLFLTSNKRVLGFDSTFIESYGQNCTDTPQSLKVQINAKSNPQDLVIDRPNSPLFRASGICGRGTTCWRAHLFGDVNQEFVIKDSWQPLDRKAEGDMLCEVTEKNVPHMVRYHHHEDVEVANQRVDIESHVRAGINFNSGTAFQTTNAPLNRQQPNGFTNRVHRRLILKDVGQPISTVDSPVHLLEAFEGCIKGHQALLNAGYLHRDISINNIMIDKQSNDTDRKSFLIDLDVAIAYPILEEEERYTRTGTKIFMSISLLKKQNPHEFVDDLESFFWVMIWVCIHYPKEDRQESSATITDWQDLSLNHLADIKQLHLNEPARLTALFTPRYKNFKPLVDCVNQFAKILRGPDVRSKQSKELYFEVLAVFQMAQGKKLIEGSMDQPAIVLVKQPLHNTLRNALTSEGINTVEELFSLDKRDTKDHLVMLQTIIKLQIKQSNSDSKSRLVKALPQMKSLLENHCFKPFKPLVTVVLGSEVKSDEELYNLAELLCMSHPSPSVISTPPKISTSSRVKSSSHPSDFLPALKLELKELMFGNVPGLVEHFLQQHQLDTPSALKPHDIFINQKYEERIEDTSEPSMLKWITSLVEYCSACLKNQTPTQVHSRAWACPSKYLKGIEGRRKLDCAIVSQPFTWSNHIEHILVPFELKKNKSQARDADIDLAKYVYEIFEAQPTRSSVVGLTLCGTFMRLWQFDRSGAIGSELLDIKETKENLFKFLNLILLFLTSNKRVLGFDSTFIESYGQNCTDTPQSLKVQINAKSNPQDLVIDRPNSPLFRASGICGRGTTCWRAHLFGDVNQEFVIKDSWQPLDRKAEGDMLCEVTEKNVPHMVRYHHHEDVEVANQRVDIESHVRAGINFNSGTAFQTTNAPLNRQQPNGFTNRVHRRLILKDVGQPISTVDSPVHLLEAFEGCIKGHQALLNAGYLHRDISINNIMIDKQSNDTDRKSFLIDLDVAIAYPILEEEERYTRTGTKIFMSISLLKKQNPHEFVDDLESFFWVMIWVCIHYPKEDRQESSATITDWQDLSLNHLADIKQLHLNEPARLTALFTPRYKNFKPLVDCVNQFAKILRGPDVRSKQSKELYFEVLAVFQMAQGKKLIEGS

Nearest PDB structures (foldseek):
  1csn-assembly1_A  TM=6.783E-01  e=1.279E-07  Schizosaccharomyces pombe
  4jjr-assembly3_A  TM=7.046E-01  e=6.725E-07  Mus musculus
  2c47-assembly4_D  TM=6.631E-01  e=4.651E-07  Homo sapiens
  4hgs-assembly1_A  TM=6.404E-01  e=3.368E-07  Homo sapiens
  4yzc-assembly2_B  TM=4.644E-01  e=7.745E-06  Homo sapiens